Protein 1AUU (pdb70)

Nearest PDB structures (foldseek):
  1auu-assembly1_B  TM=9.495E-01  e=3.661E-09  Bacillus subtilis
  6twr-assembly1_B  TM=9.097E-01  e=1.089E-03  Bacillus subtilis
  1l1c-assembly1_B  TM=8.759E-01  e=2.033E-03  Bacillus subtilis
  2ks0-assembly1_B  TM=5.557E-01  e=1.827E+00  Desulfitobacterium hafniense Y51
  1auu-assembly1_B  TM=9.712E-01  e=1.006E-08  Bacillus subtilis

Structure (mmCIF, N/CA/C/O backbone):
data_1AUU
#
_entry.id   1AUU
#
_cell.length_a   1.000
_cell.length_b   1.000
_cell.length_c   1.000
_cell.angle_alpha   90.00
_cell.angle_beta   90.00
_cell.angle_gamma   90.00
#
_symmetry.space_group_name_H-M   'P 1'
#
loop_
_atom_site.group_PDB
_atom_site.id
_atom_site.type_symbol
_atom_site.label_atom_id
_atom_site.label_alt_id
_atom_site.label_comp_id
_atom_site.label_asym_id
_atom_site.label_entity_id
_atom_site.label_seq_id
_atom_site.pdbx_PDB_ins_code
_atom_site.Cartn_x
_atom_site.Cartn_y
_atom_site.Cartn_z
_atom_site.occupancy
_atom_site.B_iso_or_equiv
_atom_site.auth_seq_id
_atom_site.auth_comp_id
_atom_site.auth_asym_id
_atom_site.auth_atom_id
_atom_site.pdbx_PDB_model_num
ATOM 1 N N . MET A 1 1 ? -10.952 16.108 8.276 1.00 0.00 1 MET A N 1
ATOM 2 C CA . MET A 1 1 ? -10.433 14.760 7.903 1.00 0.00 1 MET A CA 1
ATOM 3 C C . MET A 1 1 ? -10.742 14.480 6.428 1.00 0.00 1 MET A C 1
ATOM 4 O O . MET A 1 1 ? -11.879 14.247 6.059 1.00 0.00 1 MET A O 1
ATOM 20 N N . LYS A 1 2 ? -9.737 14.497 5.588 1.00 0.00 2 LYS A N 1
ATOM 21 C CA . LYS A 1 2 ? -9.951 14.230 4.138 1.00 0.00 2 LYS A CA 1
ATOM 22 C C . LYS A 1 2 ? -9.679 12.757 3.840 1.00 0.00 2 LYS A C 1
ATOM 23 O O . LYS A 1 2 ? -9.202 12.014 4.678 1.00 0.00 2 LYS A O 1
ATOM 42 N N . ILE A 1 3 ? -9.981 12.342 2.642 1.00 0.00 3 ILE A N 1
ATOM 43 C CA . ILE A 1 3 ? -9.757 10.922 2.245 1.00 0.00 3 ILE A CA 1
ATOM 44 C C . ILE A 1 3 ? -8.582 10.851 1.265 1.00 0.00 3 ILE A C 1
ATOM 45 O O . ILE A 1 3 ? -8.694 11.229 0.115 1.00 0.00 3 ILE A O 1
ATOM 61 N N . LYS A 1 4 ? -7.455 10.367 1.725 1.00 0.00 4 LYS A N 1
ATOM 62 C CA . LYS A 1 4 ? -6.254 10.261 0.846 1.00 0.00 4 LYS A CA 1
ATOM 63 C C . LYS A 1 4 ? -6.332 8.978 0.013 1.00 0.00 4 LYS A C 1
ATOM 64 O O . LYS A 1 4 ? -5.862 8.932 -1.110 1.00 0.00 4 LYS A O 1
ATOM 83 N N . ARG A 1 5 ? -6.914 7.936 0.560 1.00 0.00 5 ARG A N 1
ATOM 84 C CA . ARG A 1 5 ? -7.018 6.648 -0.185 1.00 0.00 5 ARG A CA 1
ATOM 85 C C . ARG A 1 5 ? -8.344 5.952 0.136 1.00 0.00 5 ARG A C 1
ATOM 86 O O . ARG A 1 5 ? -9.105 6.385 0.984 1.00 0.00 5 ARG A O 1
ATOM 107 N N . ILE A 1 6 ? -8.610 4.864 -0.541 1.00 0.00 6 ILE A N 1
ATOM 108 C CA . ILE A 1 6 ? -9.869 4.098 -0.307 1.00 0.00 6 ILE A CA 1
ATOM 109 C C . ILE A 1 6 ? -9.532 2.616 -0.128 1.00 0.00 6 ILE A C 1
ATOM 110 O O . ILE A 1 6 ? -8.964 1.987 -1.005 1.00 0.00 6 ILE A O 1
ATOM 126 N N . LEU A 1 7 ? -9.891 2.058 0.998 1.00 0.00 7 LEU A N 1
ATOM 127 C CA . LEU A 1 7 ? -9.617 0.618 1.255 1.00 0.00 7 LEU A CA 1
ATOM 128 C C . LEU A 1 7 ? -10.788 -0.203 0.711 1.00 0.00 7 LEU A C 1
ATOM 129 O O . LEU A 1 7 ? -10.603 -1.170 -0.008 1.00 0.00 7 LEU A O 1
ATOM 145 N N . ASN A 1 8 ? -11.992 0.208 1.026 1.00 0.00 8 ASN A N 1
ATOM 146 C CA . ASN A 1 8 ? -13.209 -0.495 0.515 1.00 0.00 8 ASN A CA 1
ATOM 147 C C . ASN A 1 8 ? -14.425 0.443 0.666 1.00 0.00 8 ASN A C 1
ATOM 148 O O . ASN A 1 8 ? -14.275 1.653 0.643 1.00 0.00 8 ASN A O 1
ATOM 159 N N . HIS A 1 9 ? -15.619 -0.088 0.809 1.00 0.00 9 HIS A N 1
ATOM 160 C CA . HIS A 1 9 ? -16.825 0.795 0.946 1.00 0.00 9 HIS A CA 1
ATOM 161 C C . HIS A 1 9 ? -16.972 1.307 2.394 1.00 0.00 9 HIS A C 1
ATOM 162 O O . HIS A 1 9 ? -17.918 2.005 2.714 1.00 0.00 9 HIS A O 1
ATOM 176 N N . ASN A 1 10 ? -16.057 0.954 3.269 1.00 0.00 10 ASN A N 1
ATOM 177 C CA . ASN A 1 10 ? -16.140 1.391 4.690 1.00 0.00 10 ASN A CA 1
ATOM 178 C C . ASN A 1 10 ? -14.781 1.901 5.170 1.00 0.00 10 ASN A C 1
ATOM 179 O O . ASN A 1 10 ? -14.699 2.887 5.879 1.00 0.00 10 ASN A O 1
ATOM 190 N N . ALA A 1 11 ? -13.717 1.228 4.807 1.00 0.00 11 ALA A N 1
ATOM 191 C CA . ALA A 1 11 ? -12.370 1.657 5.258 1.00 0.00 11 ALA A CA 1
ATOM 192 C C . ALA A 1 11 ? -11.732 2.576 4.218 1.00 0.00 11 ALA A C 1
ATOM 193 O O . ALA A 1 11 ? -11.843 2.360 3.025 1.00 0.00 11 ALA A O 1
ATOM 200 N N . ILE A 1 12 ? -11.065 3.602 4.679 1.00 0.00 12 ILE A N 1
ATOM 201 C CA . ILE A 1 12 ? -10.396 4.561 3.755 1.00 0.00 12 ILE A CA 1
ATOM 202 C C . ILE A 1 12 ? -9.150 5.130 4.441 1.00 0.00 12 ILE A C 1
ATOM 203 O O . ILE A 1 12 ? -9.123 5.306 5.647 1.00 0.00 12 ILE A O 1
ATOM 219 N N . VAL A 1 13 ? -8.123 5.426 3.685 1.00 0.00 13 VAL A N 1
ATOM 220 C CA . VAL A 1 13 ? -6.886 5.993 4.294 1.00 0.00 13 VAL A CA 1
ATOM 221 C C . VAL A 1 13 ? -7.007 7.516 4.325 1.00 0.00 13 VAL A C 1
ATOM 222 O O . VAL A 1 13 ? -6.932 8.176 3.306 1.00 0.00 13 VAL A O 1
ATOM 235 N N . VAL A 1 14 ? -7.197 8.073 5.491 1.00 0.00 14 VAL A N 1
ATOM 236 C CA . VAL A 1 14 ? -7.330 9.555 5.613 1.00 0.00 14 VAL A CA 1
ATOM 237 C C . VAL A 1 14 ? -6.011 10.153 6.118 1.00 0.00 14 VAL A C 1
ATOM 238 O O . VAL A 1 14 ? -5.028 9.456 6.296 1.00 0.00 14 VAL A O 1
ATOM 251 N N . LYS A 1 15 ? -5.986 11.442 6.342 1.00 0.00 15 LYS A N 1
ATOM 252 C CA . LYS A 1 15 ? -4.739 12.108 6.833 1.00 0.00 15 LYS A CA 1
ATOM 253 C C . LYS A 1 15 ? -5.110 13.235 7.800 1.00 0.00 15 LYS A C 1
ATOM 254 O O . LYS A 1 15 ? -5.894 14.112 7.481 1.00 0.00 15 LYS A O 1
ATOM 273 N N . ASP A 1 16 ? -4.547 13.207 8.984 1.00 0.00 16 ASP A N 1
ATOM 274 C CA . ASP A 1 16 ? -4.844 14.258 9.997 1.00 0.00 16 ASP A CA 1
ATOM 275 C C . ASP A 1 16 ? -3.593 15.113 10.243 1.00 0.00 16 ASP A C 1
ATOM 276 O O . ASP A 1 16 ? -2.566 14.932 9.611 1.00 0.00 16 ASP A O 1
ATOM 285 N N . GLN A 1 17 ? -3.680 16.046 11.163 1.00 0.00 17 GLN A N 1
ATOM 286 C CA . GLN A 1 17 ? -2.518 16.929 11.479 1.00 0.00 17 GLN A CA 1
ATOM 287 C C . GLN A 1 17 ? -1.335 16.088 11.947 1.00 0.00 17 GLN A C 1
ATOM 288 O O . GLN A 1 17 ? -0.205 16.322 11.557 1.00 0.00 17 GLN A O 1
ATOM 302 N N . ASN A 1 18 ? -1.591 15.122 12.787 1.00 0.00 18 ASN A N 1
ATOM 303 C CA . ASN A 1 18 ? -0.492 14.260 13.308 1.00 0.00 18 ASN A CA 1
ATOM 304 C C . ASN A 1 18 ? 0.174 13.496 12.156 1.00 0.00 18 ASN A C 1
ATOM 305 O O . ASN A 1 18 ? 1.381 13.544 11.999 1.00 0.00 18 ASN A O 1
ATOM 316 N N . GLU A 1 19 ? -0.599 12.792 11.354 1.00 0.00 19 GLU A N 1
ATOM 317 C CA . GLU A 1 19 ? -0.013 12.019 10.214 1.00 0.00 19 GLU A CA 1
ATOM 318 C C . GLU A 1 19 ? -1.136 11.282 9.465 1.00 0.00 19 GLU A C 1
ATOM 319 O O . GLU A 1 19 ? -2.291 11.663 9.530 1.00 0.00 19 GLU A O 1
ATOM 331 N N . GLU A 1 20 ? -0.801 10.227 8.760 1.00 0.00 20 GLU A N 1
ATOM 332 C CA . GLU A 1 20 ? -1.834 9.454 8.007 1.00 0.00 20 GLU A CA 1
ATOM 333 C C . GLU A 1 20 ? -2.758 8.728 8.992 1.00 0.00 20 GLU A C 1
ATOM 334 O O . GLU A 1 20 ? -2.335 8.271 10.040 1.00 0.00 20 GLU A O 1
ATOM 346 N N . L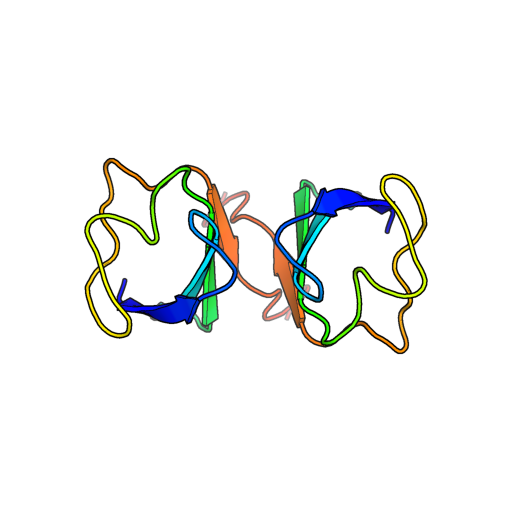YS A 1 21 ? -4.019 8.626 8.652 1.00 0.00 21 LYS A N 1
ATOM 347 C CA . LYS A 1 21 ? -5.005 7.942 9.537 1.00 0.00 21 LYS A CA 1
ATOM 348 C C . LYS A 1 21 ? -5.821 6.932 8.717 1.00 0.00 21 LYS A C 1
ATOM 349 O O . LYS A 1 21 ? -5.687 6.838 7.509 1.00 0.00 21 LYS A O 1
ATOM 368 N N . ILE A 1 22 ? -6.669 6.184 9.375 1.00 0.00 22 ILE A N 1
ATOM 369 C CA . ILE A 1 22 ? -7.519 5.179 8.673 1.00 0.00 22 ILE A CA 1
ATOM 370 C C . ILE A 1 22 ? -8.953 5.307 9.194 1.00 0.00 22 ILE A C 1
ATOM 371 O O . ILE A 1 22 ? -9.198 5.220 10.385 1.00 0.00 22 ILE A O 1
ATOM 387 N N . LEU A 1 23 ? -9.899 5.527 8.315 1.00 0.00 23 LEU A N 1
ATOM 388 C CA . LEU A 1 23 ? -11.313 5.674 8.760 1.00 0.00 23 LEU A CA 1
ATOM 389 C C . LEU A 1 23 ? -12.112 4.416 8.406 1.00 0.00 23 LEU A C 1
ATOM 390 O O . LEU A 1 23 ? -12.423 4.169 7.254 1.00 0.00 23 LEU A O 1
ATOM 406 N N . LEU A 1 24 ? -12.463 3.635 9.399 1.00 0.00 24 LEU A N 1
ATOM 407 C CA . LEU A 1 24 ? -13.265 2.402 9.151 1.00 0.00 24 LEU A CA 1
ATOM 408 C C . LEU A 1 24 ? -14.718 2.686 9.539 1.00 0.00 24 LEU A C 1
ATOM 409 O O . LEU A 1 24 ? -15.049 2.757 10.708 1.00 0.00 24 LEU A O 1
ATOM 425 N N . GLY A 1 25 ? -15.583 2.861 8.569 1.00 0.00 25 GLY A N 1
ATOM 426 C CA . GLY A 1 25 ? -17.016 3.151 8.874 1.00 0.00 25 GLY A CA 1
ATOM 427 C C . GLY A 1 25 ? -17.900 2.471 7.831 1.00 0.00 25 GLY A C 1
ATOM 428 O O . GLY A 1 25 ? -17.777 2.725 6.653 1.00 0.00 25 GLY A O 1
ATOM 432 N N . ALA A 1 26 ? -18.778 1.600 8.263 1.00 0.00 26 ALA A N 1
ATOM 433 C CA . ALA A 1 26 ? -19.676 0.877 7.312 1.00 0.00 26 ALA A CA 1
ATOM 434 C C . ALA A 1 26 ? -20.426 1.873 6.422 1.00 0.00 26 ALA A C 1
ATOM 435 O O . ALA A 1 26 ? -21.352 2.542 6.847 1.00 0.00 26 ALA A O 1
ATOM 442 N N . GLY A 1 27 ? -20.013 1.963 5.185 1.00 0.00 27 GLY A N 1
ATOM 443 C CA . GLY A 1 27 ? -20.660 2.896 4.216 1.00 0.00 27 GLY A CA 1
ATOM 444 C C . GLY A 1 27 ? -19.892 4.223 4.153 1.00 0.00 27 GLY A C 1
ATOM 445 O O . GLY A 1 27 ? -20.346 5.173 3.543 1.00 0.00 27 GLY A O 1
ATOM 449 N N . ILE A 1 28 ? -18.737 4.292 4.774 1.00 0.00 28 ILE A N 1
ATOM 450 C CA . ILE A 1 28 ? -17.924 5.542 4.761 1.00 0.00 28 ILE A CA 1
ATOM 451 C C . ILE A 1 28 ? -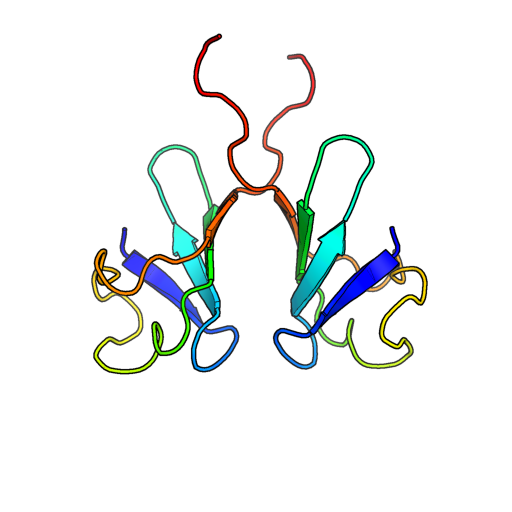17.618 5.937 3.308 1.00 0.00 28 ILE A C 1
ATOM 452 O O . ILE A 1 28 ? -17.792 7.080 2.925 1.00 0.00 28 ILE A O 1
ATOM 468 N N . ALA A 1 29 ? -17.181 4.995 2.498 1.00 0.00 29 ALA A N 1
ATOM 469 C CA . ALA A 1 29 ? -16.884 5.308 1.066 1.00 0.00 29 ALA A CA 1
ATOM 470 C C . ALA A 1 29 ? -18.160 5.829 0.401 1.00 0.00 29 ALA A C 1
ATOM 471 O O . ALA A 1 29 ? -18.120 6.747 -0.399 1.00 0.00 29 ALA A O 1
ATOM 478 N N . PHE A 1 30 ? -19.296 5.265 0.753 1.00 0.00 30 PHE A N 1
ATOM 479 C CA . PHE A 1 30 ? -20.583 5.735 0.177 1.00 0.00 30 PHE A CA 1
ATOM 480 C C . PHE A 1 30 ? -20.901 7.112 0.765 1.00 0.00 30 PHE A C 1
ATOM 481 O O . PHE A 1 30 ? -20.622 7.379 1.922 1.00 0.00 30 PHE A O 1
ATOM 498 N N . ASN A 1 31 ? -21.473 7.985 -0.025 1.00 0.00 31 ASN A N 1
ATOM 499 C CA . ASN A 1 31 ? -21.816 9.359 0.462 1.00 0.00 31 ASN A CA 1
ATOM 500 C C . ASN A 1 31 ? -20.538 10.193 0.650 1.00 0.00 31 ASN A C 1
ATOM 501 O O . ASN A 1 31 ? -20.504 11.118 1.437 1.00 0.00 31 ASN A O 1
ATOM 512 N N . LYS A 1 32 ? -19.495 9.879 -0.082 1.00 0.00 32 LYS A N 1
ATOM 513 C CA . LYS A 1 32 ? -18.216 10.653 0.034 1.00 0.00 32 LYS A CA 1
ATOM 514 C C . LYS A 1 32 ? -17.260 10.261 -1.106 1.00 0.00 32 LYS A C 1
ATOM 515 O O . LYS A 1 32 ? -17.544 9.368 -1.886 1.00 0.00 32 LYS A O 1
ATOM 534 N N . LYS A 1 33 ? -16.130 10.928 -1.209 1.00 0.00 33 LYS A N 1
ATOM 535 C CA . LYS A 1 33 ? -15.156 10.604 -2.298 1.00 0.00 33 LYS A CA 1
ATOM 536 C C . LYS A 1 33 ? -13.726 10.965 -1.864 1.00 0.00 33 LYS A C 1
ATOM 537 O O . LYS A 1 33 ? -13.509 11.537 -0.810 1.00 0.00 33 LYS A O 1
ATOM 556 N N . LYS A 1 34 ? -12.753 10.633 -2.682 1.00 0.00 34 LYS A N 1
ATOM 557 C CA . LYS A 1 34 ? -11.328 10.943 -2.353 1.00 0.00 34 LYS A CA 1
ATOM 558 C C . LYS A 1 34 ? -11.137 12.454 -2.231 1.00 0.00 34 LYS A C 1
ATOM 559 O O . LYS A 1 34 ? -11.579 13.218 -3.072 1.00 0.00 34 LYS A O 1
ATOM 578 N N . ASN A 1 35 ? -10.483 12.871 -1.172 1.00 0.00 35 ASN A N 1
ATOM 579 C CA . ASN A 1 35 ? -10.222 14.321 -0.916 1.00 0.00 35 ASN A CA 1
ATOM 580 C C . ASN A 1 35 ? -11.435 14.980 -0.237 1.00 0.00 35 ASN A C 1
ATOM 581 O O . ASN A 1 35 ? -11.347 16.097 0.239 1.00 0.00 35 ASN A O 1
ATOM 592 N N . ASP A 1 36 ? -12.560 14.298 -0.170 1.00 0.00 36 ASP A N 1
ATOM 593 C CA . ASP A 1 36 ? -13.755 14.886 0.494 1.00 0.00 36 ASP A CA 1
ATOM 594 C C . ASP A 1 36 ? -13.658 14.635 2.001 1.00 0.00 36 ASP A C 1
ATOM 595 O O . ASP A 1 36 ? -13.066 13.664 2.441 1.00 0.00 36 ASP A O 1
ATOM 604 N N . ILE A 1 37 ? -14.237 15.502 2.789 1.00 0.00 37 ILE A N 1
ATOM 605 C CA . ILE A 1 37 ? -14.188 15.324 4.270 1.00 0.00 37 ILE A CA 1
ATOM 606 C C . ILE A 1 37 ? -14.923 14.033 4.642 1.00 0.00 37 ILE A C 1
ATOM 607 O O . ILE A 1 37 ? -15.881 13.646 4.001 1.00 0.00 37 ILE A O 1
ATOM 623 N N . VAL A 1 38 ? -14.473 13.366 5.671 1.00 0.00 38 VAL A N 1
ATOM 624 C CA . VAL A 1 38 ? -15.128 12.096 6.094 1.00 0.00 38 VAL A CA 1
ATOM 625 C C . VAL A 1 38 ? -16.399 12.404 6.890 1.00 0.00 38 VAL A C 1
ATOM 626 O O . VAL A 1 38 ? -16.417 13.270 7.749 1.00 0.00 38 VAL A O 1
ATOM 639 N N . ASP A 1 39 ? -17.454 11.682 6.617 1.00 0.00 39 ASP A N 1
ATOM 640 C CA . ASP A 1 39 ? -18.728 11.893 7.357 1.00 0.00 39 ASP A CA 1
ATOM 641 C C . ASP A 1 39 ? -18.547 11.335 8.773 1.00 0.00 39 ASP A C 1
ATOM 642 O O . ASP A 1 39 ? -18.188 10.183 8.933 1.00 0.00 39 ASP A O 1
ATOM 651 N N . PRO A 1 40 ? -18.784 12.169 9.762 1.00 0.00 40 PRO A N 1
ATOM 652 C CA . PRO A 1 40 ? -18.626 11.782 11.178 1.00 0.00 40 PRO A CA 1
ATOM 653 C C . PRO A 1 40 ? -19.715 10.789 11.598 1.00 0.00 40 PRO A C 1
ATOM 654 O O . PRO A 1 40 ? -19.467 9.894 12.386 1.00 0.00 40 PRO A O 1
ATOM 665 N N . SER A 1 41 ? -20.906 10.918 11.058 1.00 0.00 41 SER A N 1
ATOM 666 C CA . SER A 1 41 ? -21.992 9.952 11.404 1.00 0.00 41 SER A CA 1
ATOM 667 C C . SER A 1 41 ? -21.572 8.555 10.923 1.00 0.00 41 SER A C 1
ATOM 668 O O . SER A 1 41 ? -21.966 7.549 11.485 1.00 0.00 41 SER A O 1
ATOM 676 N N . LYS A 1 42 ? -20.757 8.499 9.889 1.00 0.00 42 LYS A N 1
ATOM 677 C CA . LYS A 1 42 ? -20.275 7.192 9.353 1.00 0.00 42 LYS A CA 1
ATOM 678 C C . LYS A 1 42 ? -19.008 6.747 10.107 1.00 0.00 42 LYS A C 1
ATOM 679 O O . LYS A 1 42 ? -18.653 5.583 10.083 1.00 0.00 42 LYS A O 1
ATOM 698 N N . ILE A 1 43 ? -18.329 7.663 10.780 1.00 0.00 43 ILE A N 1
ATOM 699 C CA . ILE A 1 43 ? -17.090 7.294 11.543 1.00 0.00 43 ILE A CA 1
ATOM 700 C C . ILE A 1 43 ? -17.419 6.162 12.525 1.00 0.00 43 ILE A C 1
ATOM 701 O O . ILE A 1 43 ? -18.204 6.323 13.444 1.00 0.00 43 ILE A O 1
ATOM 717 N N . GLU A 1 44 ? -16.813 5.025 12.327 1.00 0.00 44 GLU A N 1
ATOM 718 C CA . GLU A 1 44 ? -17.050 3.865 13.230 1.00 0.00 44 GLU A CA 1
ATOM 719 C C . GLU A 1 44 ? -15.739 3.499 13.938 1.00 0.00 44 GLU A C 1
ATOM 720 O O . GLU A 1 44 ? -15.750 2.997 15.049 1.00 0.00 44 GLU A O 1
ATOM 732 N N . LYS A 1 45 ? -14.611 3.748 13.304 1.00 0.00 45 LYS A N 1
ATOM 733 C CA . LYS A 1 45 ? -13.298 3.417 13.940 1.00 0.00 45 LYS A CA 1
ATOM 734 C C . LYS A 1 45 ? -12.179 4.246 13.295 1.00 0.00 45 LYS A C 1
ATOM 735 O O . LYS A 1 45 ? -11.963 4.191 12.097 1.00 0.00 45 LYS A O 1
ATOM 754 N N . THR A 1 46 ? -11.464 5.009 14.090 1.00 0.00 46 THR A N 1
ATOM 755 C CA . THR A 1 46 ? -10.350 5.844 13.547 1.00 0.00 46 THR A CA 1
ATOM 756 C C . THR A 1 46 ? -9.009 5.206 13.935 1.00 0.00 46 THR A C 1
ATOM 757 O O . THR A 1 46 ? -8.740 4.963 15.098 1.00 0.00 46 THR A O 1
ATOM 768 N N . PHE A 1 47 ? -8.175 4.927 12.961 1.00 0.00 47 PHE A N 1
ATOM 769 C CA . PHE A 1 47 ? -6.853 4.295 13.244 1.00 0.00 47 PHE A CA 1
ATOM 770 C C . PHE A 1 47 ? -5.715 5.213 12.791 1.00 0.00 47 PHE A C 1
ATOM 771 O O . PHE A 1 47 ? -5.814 5.900 11.795 1.00 0.00 47 PHE A O 1
ATOM 788 N N . ILE A 1 48 ? -4.635 5.219 13.526 1.00 0.00 48 ILE A N 1
ATOM 789 C CA . ILE A 1 48 ? -3.465 6.075 13.168 1.00 0.00 48 ILE A CA 1
ATOM 790 C C . ILE A 1 48 ? -2.187 5.229 13.217 1.00 0.00 48 ILE A C 1
ATOM 791 O O . ILE A 1 48 ? -1.989 4.443 14.127 1.00 0.00 48 ILE A O 1
ATOM 807 N N . ARG A 1 49 ? -1.320 5.389 12.245 1.00 0.00 49 ARG A N 1
ATOM 808 C CA . ARG A 1 49 ? -0.051 4.604 12.221 1.00 0.00 49 ARG A CA 1
ATOM 809 C C . ARG A 1 49 ? 0.816 4.986 13.427 1.00 0.00 49 ARG A C 1
ATOM 810 O O . ARG A 1 49 ? 0.893 6.142 13.808 1.00 0.00 49 ARG A O 1
ATOM 831 N N . LYS A 1 50 ? 1.463 4.017 14.024 1.00 0.00 50 LYS A N 1
ATOM 832 C CA . LYS A 1 50 ? 2.334 4.295 15.209 1.00 0.00 50 LYS A CA 1
ATOM 833 C C . LYS A 1 50 ? 3.457 5.259 14.806 1.00 0.00 50 LYS A C 1
ATOM 834 O O . LYS A 1 50 ? 4.353 4.910 14.056 1.00 0.00 50 LYS A O 1
ATOM 853 N N . ASP A 1 51 ? 3.405 6.473 15.301 1.00 0.00 51 ASP A N 1
ATOM 854 C CA . ASP A 1 51 ? 4.454 7.481 14.962 1.00 0.00 51 ASP A CA 1
ATOM 855 C C . ASP A 1 51 ? 5.729 7.180 15.756 1.00 0.00 51 ASP A C 1
ATOM 856 O O . ASP A 1 51 ? 6.783 6.959 15.190 1.00 0.00 51 ASP A O 1
ATOM 865 N N . THR A 1 52 ? 5.631 7.172 17.063 1.00 0.00 52 THR A N 1
ATOM 866 C CA . THR A 1 52 ? 6.825 6.887 17.920 1.00 0.00 52 THR A CA 1
ATOM 867 C C . THR A 1 52 ? 6.400 6.050 19.137 1.00 0.00 52 THR A C 1
ATOM 868 O O . THR A 1 52 ? 5.288 6.179 19.618 1.00 0.00 52 THR A O 1
ATOM 879 N N . PRO A 1 53 ? 7.306 5.216 19.599 1.00 0.00 53 PRO A N 1
ATOM 880 C CA . PRO A 1 53 ? 7.064 4.336 20.761 1.00 0.00 53 PRO A CA 1
ATOM 881 C C . PRO A 1 53 ? 7.138 5.132 22.074 1.00 0.00 53 PRO A C 1
ATOM 882 O O . PRO A 1 53 ? 6.139 5.329 22.740 1.00 0.00 53 PRO A O 1
ATOM 893 N N . ASP A 1 54 ? 8.313 5.581 22.445 1.00 0.00 54 ASP A N 1
ATOM 894 C CA . ASP A 1 54 ? 8.466 6.359 23.714 1.00 0.00 54 ASP A CA 1
ATOM 895 C C . ASP A 1 54 ? 9.023 7.756 23.415 1.00 0.00 54 ASP A C 1
ATOM 896 O O . ASP A 1 54 ? 8.624 8.731 24.026 1.00 0.00 54 ASP A O 1
ATOM 905 N N . TYR A 1 55 ? 9.947 7.855 22.488 1.00 0.00 55 TYR A N 1
ATOM 906 C CA . TYR A 1 55 ? 10.551 9.180 22.140 1.00 0.00 55 TYR A CA 1
ATOM 907 C C . TYR A 1 55 ? 9.460 10.145 21.646 1.00 0.00 55 TYR A C 1
ATOM 908 O O . TYR A 1 55 ? 9.360 11.226 22.204 1.00 0.00 55 TYR A O 1
ATOM 927 N N . MET B 1 1 ? 0.881 -11.230 15.326 1.00 0.00 1 MET B N 1
ATOM 928 C CA . MET B 1 1 ? -0.190 -10.365 14.751 1.00 0.00 1 MET B CA 1
ATOM 929 C C . MET B 1 1 ? -1.190 -11.231 13.977 1.00 0.00 1 MET B C 1
ATOM 930 O O . MET B 1 1 ? -0.892 -11.731 12.908 1.00 0.00 1 MET B O 1
ATOM 946 N N . LYS B 1 2 ? -2.375 -11.405 14.510 1.00 0.00 2 LYS B N 1
ATOM 947 C CA . LYS B 1 2 ? -3.407 -12.229 13.820 1.00 0.00 2 LYS B CA 1
ATOM 948 C C . LYS B 1 2 ? -4.328 -11.324 13.003 1.00 0.00 2 LYS B C 1
ATOM 949 O O . LYS B 1 2 ? -4.267 -10.110 13.086 1.00 0.00 2 LYS B O 1
ATOM 968 N N . ILE B 1 3 ? -5.180 -11.920 12.219 1.00 0.00 3 ILE B N 1
ATOM 969 C CA . ILE B 1 3 ? -6.126 -11.131 11.377 1.00 0.00 3 ILE B CA 1
ATOM 970 C C . ILE B 1 3 ? -7.543 -11.272 11.940 1.00 0.00 3 ILE B C 1
ATOM 971 O O . ILE B 1 3 ? -8.175 -12.302 11.812 1.00 0.00 3 ILE B O 1
ATOM 987 N N . LYS B 1 4 ? -8.036 -10.234 12.569 1.00 0.00 4 LYS B N 1
ATOM 988 C CA . LYS B 1 4 ? -9.408 -10.276 13.155 1.00 0.00 4 LYS B CA 1
ATOM 989 C C . LYS B 1 4 ? -10.446 -9.971 12.070 1.00 0.00 4 LYS B C 1
ATOM 990 O O . LYS B 1 4 ? -11.551 -10.482 12.101 1.00 0.00 4 LYS B O 1
ATOM 1009 N N . ARG B 1 5 ? -10.098 -9.135 11.119 1.00 0.00 5 ARG B N 1
ATOM 1010 C CA . ARG B 1 5 ? -11.059 -8.778 10.035 1.00 0.00 5 ARG B CA 1
ATOM 1011 C C . ARG B 1 5 ? -10.320 -8.595 8.706 1.00 0.00 5 ARG B C 1
ATOM 1012 O O . ARG B 1 5 ? -9.104 -8.631 8.641 1.00 0.00 5 ARG B O 1
ATOM 1033 N N . ILE B 1 6 ? -11.065 -8.390 7.649 1.00 0.00 6 ILE B N 1
ATOM 1034 C CA . ILE B 1 6 ? -10.452 -8.190 6.302 1.00 0.00 6 ILE B CA 1
ATOM 1035 C C . ILE B 1 6 ? -11.067 -6.952 5.647 1.00 0.00 6 ILE B C 1
ATOM 1036 O O . ILE B 1 6 ? -12.266 -6.877 5.437 1.00 0.00 6 ILE B O 1
ATOM 1052 N N . LEU B 1 7 ? -10.249 -5.988 5.315 1.00 0.00 7 LEU B N 1
ATOM 1053 C CA . LEU B 1 7 ? -10.756 -4.751 4.661 1.00 0.00 7 LEU B CA 1
ATOM 1054 C C . LEU B 1 7 ? -10.781 -4.979 3.147 1.00 0.00 7 LEU B C 1
ATOM 1055 O O . LEU B 1 7 ? -11.769 -4.721 2.485 1.00 0.00 7 LEU B O 1
ATOM 1071 N N . ASN B 1 8 ? -9.703 -5.501 2.613 1.00 0.00 8 ASN B N 1
ATOM 1072 C CA . ASN B 1 8 ? -9.635 -5.805 1.151 1.00 0.00 8 ASN B CA 1
ATOM 1073 C C . ASN B 1 8 ? -8.476 -6.792 0.902 1.00 0.00 8 ASN B C 1
ATOM 1074 O O . ASN B 1 8 ? -8.126 -7.565 1.778 1.00 0.00 8 ASN B O 1
ATOM 1085 N N . HIS B 1 9 ? -7.884 -6.791 -0.273 1.00 0.00 9 HIS B N 1
ATOM 1086 C CA . HIS B 1 9 ? -6.761 -7.746 -0.553 1.00 0.00 9 HIS B CA 1
ATOM 1087 C C . HIS B 1 9 ? -5.432 -7.222 0.028 1.00 0.00 9 HIS B C 1
ATOM 1088 O O . HIS B 1 9 ? -4.394 -7.839 -0.140 1.00 0.00 9 HIS B O 1
ATOM 1102 N N . ASN B 1 10 ? -5.452 -6.088 0.691 1.00 0.00 10 ASN B N 1
ATOM 1103 C CA . ASN B 1 10 ? -4.207 -5.506 1.265 1.00 0.00 10 ASN B CA 1
ATOM 1104 C C . ASN B 1 10 ? -4.450 -5.041 2.701 1.00 0.00 10 ASN B C 1
ATOM 1105 O O . ASN B 1 10 ? -3.613 -5.228 3.565 1.00 0.00 10 ASN B O 1
ATOM 1116 N N . ALA B 1 11 ? -5.574 -4.423 2.958 1.00 0.00 11 ALA B N 1
ATOM 1117 C CA . ALA B 1 11 ? -5.858 -3.927 4.327 1.00 0.00 11 ALA B CA 1
ATOM 1118 C C . ALA B 1 11 ? -6.646 -4.972 5.115 1.00 0.00 11 ALA B C 1
ATOM 1119 O O . ALA B 1 11 ? -7.536 -5.622 4.596 1.00 0.00 11 ALA B O 1
ATOM 1126 N N . ILE B 1 12 ? -6.314 -5.127 6.369 1.00 0.00 12 ILE B N 1
ATOM 1127 C CA . ILE B 1 12 ? -7.018 -6.113 7.235 1.00 0.00 12 ILE B CA 1
ATOM 1128 C C . ILE B 1 12 ? -7.025 -5.598 8.678 1.00 0.00 12 ILE B C 1
ATOM 1129 O O . ILE B 1 12 ? -6.097 -4.940 9.113 1.00 0.00 12 ILE B O 1
ATOM 1145 N N . VAL B 1 13 ? -8.059 -5.898 9.425 1.00 0.00 13 VAL B N 1
ATOM 1146 C CA . VAL B 1 13 ? -8.118 -5.432 10.839 1.00 0.00 13 VAL B CA 1
ATOM 1147 C C . VAL B 1 13 ? -7.459 -6.485 11.732 1.00 0.00 13 VAL B C 1
ATOM 1148 O O . VAL B 1 13 ? -8.000 -7.551 11.951 1.00 0.00 13 VAL B O 1
ATOM 1161 N N . VAL B 1 14 ? -6.293 -6.189 12.239 1.00 0.00 14 VAL B N 1
ATOM 1162 C CA . VAL B 1 14 ? -5.577 -7.160 13.117 1.00 0.00 14 VAL B CA 1
ATOM 1163 C C . VAL B 1 14 ? -5.747 -6.752 14.586 1.00 0.00 14 VAL B C 1
ATOM 1164 O O . VAL B 1 14 ? -6.444 -5.803 14.902 1.00 0.00 14 VAL B O 1
ATOM 1177 N N . LYS B 1 15 ? -5.121 -7.471 15.483 1.00 0.00 15 LYS B N 1
ATOM 1178 C CA . LYS B 1 15 ? -5.235 -7.144 16.940 1.00 0.00 15 LYS B CA 1
ATOM 1179 C C . LYS B 1 15 ? -3.898 -7.424 17.630 1.00 0.00 15 LYS B C 1
ATOM 1180 O O . LYS B 1 15 ? -3.353 -8.512 17.540 1.00 0.00 15 LYS B O 1
ATOM 1199 N N . ASP B 1 16 ? -3.370 -6.442 18.319 1.00 0.00 16 ASP B N 1
ATOM 1200 C CA . ASP B 1 16 ? -2.070 -6.616 19.028 1.00 0.00 16 ASP B CA 1
ATOM 1201 C C . ASP B 1 16 ? -2.295 -6.573 20.546 1.00 0.00 16 ASP B C 1
ATOM 1202 O O . ASP B 1 16 ? -3.415 -6.471 21.019 1.00 0.00 16 ASP B O 1
ATOM 1211 N N . GLN B 1 17 ? -1.230 -6.647 21.307 1.00 0.00 17 GLN B N 1
ATOM 1212 C CA . GLN B 1 17 ? -1.340 -6.611 22.797 1.00 0.00 17 GLN B CA 1
ATOM 1213 C C . GLN B 1 17 ? -1.993 -5.306 23.240 1.00 0.00 17 GLN B C 1
ATOM 1214 O O . GLN B 1 17 ? -2.840 -5.292 24.115 1.00 0.00 17 GLN B O 1
ATOM 1228 N N . ASN B 1 18 ? -1.592 -4.212 22.649 1.00 0.00 18 ASN B N 1
ATOM 1229 C CA . ASN B 1 18 ? -2.167 -2.891 23.029 1.00 0.00 18 ASN B CA 1
ATOM 1230 C C . ASN B 1 18 ? -3.672 -2.862 22.738 1.00 0.00 18 ASN B C 1
ATOM 1231 O O . ASN B 1 18 ? -4.463 -2.548 23.609 1.00 0.00 18 ASN B O 1
ATOM 1242 N N . GLU B 1 19 ? -4.073 -3.186 21.525 1.00 0.00 19 GLU B N 1
ATOM 1243 C CA . GLU B 1 19 ? -5.527 -3.174 21.173 1.00 0.00 19 GLU B CA 1
ATOM 1244 C C . GLU B 1 19 ? -5.700 -3.570 19.697 1.00 0.00 19 GLU B C 1
ATOM 1245 O O . GLU B 1 19 ? -4.846 -4.216 19.115 1.00 0.00 19 GLU B O 1
ATOM 1257 N N . GLU B 1 20 ? -6.798 -3.184 19.091 1.00 0.00 20 GLU B N 1
ATOM 1258 C CA . GLU B 1 20 ? -7.038 -3.525 17.657 1.00 0.00 20 GLU B CA 1
ATOM 1259 C C . GLU B 1 20 ? -6.057 -2.750 16.768 1.00 0.00 20 GLU B C 1
ATOM 1260 O O . GLU B 1 20 ? -5.708 -1.616 17.048 1.00 0.00 20 GLU B O 1
ATOM 1272 N N . LYS B 1 21 ? -5.616 -3.367 15.700 1.00 0.00 21 LYS B N 1
ATOM 1273 C CA . LYS B 1 21 ? -4.657 -2.705 14.767 1.00 0.00 21 LYS B CA 1
ATOM 1274 C C . LYS B 1 21 ? -5.160 -2.850 13.324 1.00 0.00 21 LYS B C 1
ATOM 1275 O O . LYS B 1 21 ? -6.152 -3.508 13.058 1.00 0.00 21 LYS B O 1
ATOM 1294 N N . ILE B 1 22 ? -4.470 -2.242 12.394 1.00 0.00 22 ILE B N 1
ATOM 1295 C CA . ILE B 1 22 ? -4.866 -2.325 10.959 1.00 0.00 22 ILE B CA 1
ATOM 1296 C C . ILE B 1 22 ? -3.612 -2.613 10.127 1.00 0.00 22 ILE B C 1
ATOM 1297 O O . ILE B 1 22 ? -2.637 -1.884 10.190 1.00 0.00 22 ILE B O 1
ATOM 1313 N N . LEU B 1 23 ? -3.625 -3.672 9.356 1.00 0.00 23 LEU B N 1
ATOM 1314 C CA . LEU B 1 23 ? -2.432 -4.012 8.533 1.00 0.00 23 LEU B CA 1
ATOM 1315 C C . LEU B 1 23 ? -2.697 -3.685 7.060 1.00 0.00 23 LEU B C 1
ATOM 1316 O O . LEU B 1 23 ? -3.448 -4.370 6.386 1.00 0.00 23 LEU B O 1
ATOM 1332 N N . LEU B 1 24 ? -2.064 -2.654 6.554 1.00 0.00 24 LEU B N 1
ATOM 1333 C CA . LEU B 1 24 ? -2.240 -2.279 5.122 1.00 0.00 24 LEU B CA 1
ATOM 1334 C C . LEU B 1 24 ? -1.014 -2.763 4.343 1.00 0.00 24 LEU B C 1
ATOM 1335 O O . LEU B 1 24 ? 0.054 -2.188 4.442 1.00 0.00 24 LEU B O 1
ATOM 1351 N N . GLY B 1 25 ? -1.158 -3.819 3.580 1.00 0.00 25 GLY B N 1
ATOM 1352 C CA . GLY B 1 25 ? -0.003 -4.352 2.797 1.00 0.00 25 GLY B CA 1
ATOM 1353 C C . GLY B 1 25 ? -0.505 -4.886 1.459 1.00 0.00 25 GLY B C 1
ATOM 1354 O O . GLY B 1 25 ? -1.337 -5.765 1.414 1.00 0.00 25 GLY B O 1
ATOM 1358 N N . ALA B 1 26 ? -0.007 -4.348 0.373 1.00 0.00 26 ALA B N 1
ATOM 1359 C CA . ALA B 1 26 ? -0.452 -4.800 -0.983 1.00 0.00 26 ALA B CA 1
ATOM 1360 C C . ALA B 1 26 ? -0.298 -6.319 -1.116 1.00 0.00 26 ALA B C 1
ATOM 1361 O O . ALA B 1 26 ? 0.793 -6.843 -1.257 1.00 0.00 26 ALA B O 1
ATOM 1368 N N . GLY B 1 27 ? -1.402 -7.015 -1.068 1.00 0.00 27 GLY B N 1
ATOM 1369 C CA . GLY B 1 27 ? -1.389 -8.503 -1.189 1.00 0.00 27 GLY B CA 1
ATOM 1370 C C . GLY B 1 27 ? -1.384 -9.154 0.201 1.00 0.00 27 GLY B C 1
ATOM 1371 O O . GLY B 1 27 ? -1.214 -10.353 0.324 1.00 0.00 27 GLY B O 1
ATOM 1375 N N . ILE B 1 28 ? -1.572 -8.376 1.243 1.00 0.00 28 ILE B N 1
ATOM 1376 C CA . ILE B 1 28 ? -1.585 -8.927 2.629 1.00 0.00 28 ILE B CA 1
ATOM 1377 C C . ILE B 1 28 ? -2.673 -10.006 2.738 1.00 0.00 28 ILE B C 1
ATOM 1378 O O . ILE B 1 28 ? -2.427 -11.086 3.245 1.00 0.00 28 ILE B O 1
ATOM 1394 N N . ALA B 1 29 ? -3.865 -9.724 2.254 1.00 0.00 29 ALA B N 1
ATOM 1395 C CA . ALA B 1 29 ? -4.962 -10.738 2.310 1.00 0.00 29 ALA B CA 1
ATOM 1396 C C . ALA B 1 29 ? -4.518 -11.987 1.545 1.00 0.00 29 ALA B C 1
ATOM 1397 O O . ALA B 1 29 ? -4.783 -13.103 1.959 1.00 0.00 29 ALA B O 1
ATOM 1404 N N . PHE B 1 30 ? -3.817 -11.804 0.447 1.00 0.00 30 PHE B N 1
ATOM 1405 C CA . PHE B 1 30 ? -3.321 -12.967 -0.335 1.00 0.00 30 PHE B CA 1
ATOM 1406 C C . PHE B 1 30 ? -2.198 -13.639 0.459 1.00 0.00 30 PHE B C 1
ATOM 1407 O O . PHE B 1 30 ? -1.416 -12.978 1.123 1.00 0.00 30 PHE B O 1
ATOM 1424 N N . ASN B 1 31 ? -2.120 -14.945 0.401 1.00 0.00 31 ASN B N 1
ATOM 1425 C CA . ASN B 1 31 ? -1.058 -15.689 1.149 1.00 0.00 31 ASN B CA 1
ATOM 1426 C C . ASN B 1 31 ? -1.347 -15.658 2.659 1.00 0.00 31 ASN B C 1
ATOM 1427 O O . ASN B 1 31 ? -0.450 -15.768 3.471 1.00 0.00 31 ASN B O 1
ATOM 1438 N N . LYS B 1 32 ? -2.598 -15.525 3.034 1.00 0.00 32 LYS B N 1
ATOM 1439 C CA . LYS B 1 32 ? -2.963 -15.498 4.488 1.00 0.00 32 LYS B CA 1
ATOM 1440 C C . LYS B 1 32 ? -4.489 -15.606 4.648 1.00 0.00 32 LYS B C 1
ATOM 1441 O O . LYS B 1 32 ? -5.225 -15.606 3.677 1.00 0.00 32 LYS B O 1
ATOM 1460 N N . LYS B 1 33 ? -4.968 -15.702 5.871 1.00 0.00 33 LYS B N 1
ATOM 1461 C CA . LYS B 1 33 ? -6.442 -15.817 6.101 1.00 0.00 33 LYS B CA 1
ATOM 1462 C C . LYS B 1 33 ? -6.815 -15.254 7.482 1.00 0.00 33 LYS B C 1
ATOM 1463 O O . LYS B 1 33 ? -5.960 -14.886 8.268 1.00 0.00 33 LYS B O 1
ATOM 1482 N N . LYS B 1 34 ? -8.095 -15.189 7.773 1.00 0.00 34 LYS B N 1
ATOM 1483 C CA . LYS B 1 34 ? -8.561 -14.661 9.090 1.00 0.00 34 LYS B CA 1
ATOM 1484 C C . LYS B 1 34 ? -8.021 -15.532 10.225 1.00 0.00 34 LYS B C 1
ATOM 1485 O O . LYS B 1 34 ? -8.095 -16.748 10.179 1.00 0.00 34 LYS B O 1
ATOM 1504 N N . ASN B 1 35 ? -7.472 -14.894 11.232 1.00 0.00 35 ASN B N 1
ATOM 1505 C CA . ASN B 1 35 ? -6.897 -15.614 12.412 1.00 0.00 35 ASN B CA 1
ATOM 1506 C C . ASN B 1 35 ? -5.460 -16.075 12.117 1.00 0.00 35 ASN B C 1
ATOM 1507 O O . ASN B 1 35 ? -4.750 -16.493 13.014 1.00 0.00 35 ASN B O 1
ATOM 1518 N N . ASP B 1 36 ? -5.016 -15.991 10.881 1.00 0.00 36 ASP B N 1
ATOM 1519 C CA . ASP B 1 36 ? -3.626 -16.407 10.551 1.00 0.00 36 ASP B CA 1
ATOM 1520 C C . ASP B 1 36 ? -2.679 -15.241 10.841 1.00 0.00 36 ASP B C 1
ATOM 1521 O O . ASP B 1 36 ? -3.059 -14.085 10.763 1.00 0.00 36 ASP B O 1
ATOM 1530 N N . ILE B 1 37 ? -1.449 -15.537 11.171 1.00 0.00 37 ILE B N 1
ATOM 1531 C CA . ILE B 1 37 ? -0.463 -14.455 11.465 1.00 0.00 37 ILE B CA 1
ATOM 1532 C C . ILE B 1 37 ? -0.248 -13.619 10.201 1.00 0.00 37 ILE B C 1
ATOM 1533 O O . ILE B 1 37 ? -0.307 -14.123 9.095 1.00 0.00 37 ILE B O 1
ATOM 1549 N N . VAL B 1 38 ? -0.006 -12.346 10.361 1.00 0.00 38 VAL B N 1
ATOM 1550 C CA . VAL B 1 38 ? 0.209 -11.461 9.179 1.00 0.00 38 VAL B CA 1
ATOM 1551 C C . VAL B 1 38 ? 1.634 -11.634 8.650 1.00 0.00 38 VAL B C 1
ATOM 1552 O O . VAL B 1 38 ? 2.591 -11.678 9.405 1.00 0.00 38 VAL B O 1
ATOM 1565 N N . ASP B 1 39 ? 1.775 -11.712 7.352 1.00 0.00 39 ASP B N 1
ATOM 1566 C CA . ASP B 1 39 ? 3.126 -11.856 6.745 1.00 0.00 39 ASP B CA 1
ATOM 1567 C C . ASP B 1 39 ? 3.846 -10.509 6.877 1.00 0.00 39 ASP B C 1
ATOM 1568 O O . ASP B 1 39 ? 3.327 -9.496 6.443 1.00 0.00 39 ASP B O 1
ATOM 1577 N N . PRO B 1 40 ? 5.011 -10.530 7.484 1.00 0.00 40 PRO B N 1
ATOM 1578 C CA . PRO B 1 40 ? 5.808 -9.306 7.707 1.00 0.00 40 PRO B CA 1
ATOM 1579 C C . PRO B 1 40 ? 6.373 -8.773 6.387 1.00 0.00 40 PRO B C 1
ATOM 1580 O O . PRO B 1 40 ? 6.472 -7.575 6.194 1.00 0.00 40 PRO B O 1
ATOM 1591 N N . SER B 1 41 ? 6.713 -9.646 5.465 1.00 0.00 41 SER B N 1
ATOM 1592 C CA . SER B 1 41 ? 7.232 -9.176 4.144 1.00 0.00 41 SER B CA 1
ATOM 1593 C C . SER B 1 41 ? 6.121 -8.384 3.440 1.00 0.00 41 SER B C 1
ATOM 1594 O O . SER B 1 41 ? 6.383 -7.493 2.653 1.00 0.00 41 SER B O 1
ATOM 1602 N N . LYS B 1 42 ? 4.878 -8.704 3.738 1.00 0.00 42 LYS B N 1
ATOM 1603 C CA . LYS B 1 42 ? 3.725 -7.984 3.122 1.00 0.00 42 LYS B CA 1
ATOM 1604 C C . LYS B 1 42 ? 3.379 -6.733 3.951 1.00 0.00 42 LYS B C 1
ATOM 1605 O O . LYS B 1 42 ? 2.724 -5.831 3.461 1.00 0.00 42 LYS B O 1
ATOM 1624 N N . ILE B 1 43 ? 3.818 -6.669 5.197 1.00 0.00 43 ILE B N 1
ATOM 1625 C CA . ILE B 1 43 ? 3.523 -5.474 6.056 1.00 0.00 43 ILE B CA 1
ATOM 1626 C C . ILE B 1 43 ? 4.007 -4.206 5.341 1.00 0.00 43 ILE B C 1
ATOM 1627 O O . ILE B 1 43 ? 5.189 -4.020 5.104 1.00 0.00 43 ILE B O 1
ATOM 1643 N N . GLU B 1 44 ? 3.092 -3.341 5.007 1.00 0.00 44 GLU B N 1
ATOM 1644 C CA . GLU B 1 44 ? 3.455 -2.069 4.322 1.00 0.00 44 GLU B CA 1
ATOM 1645 C C . GLU B 1 44 ? 3.080 -0.884 5.221 1.00 0.00 44 GLU B C 1
ATOM 1646 O O . GLU B 1 44 ? 3.709 0.157 5.173 1.00 0.00 44 GLU B O 1
ATOM 1658 N N . LYS B 1 45 ? 2.060 -1.038 6.042 1.00 0.00 45 LYS B N 1
ATOM 1659 C CA . LYS B 1 45 ? 1.644 0.078 6.947 1.00 0.00 45 LYS B CA 1
ATOM 1660 C C . LYS B 1 45 ? 0.838 -0.478 8.129 1.00 0.00 45 LYS B C 1
ATOM 1661 O O . LYS B 1 45 ? -0.179 -1.124 7.949 1.00 0.00 45 LYS B O 1
ATOM 1680 N N . THR B 1 46 ? 1.288 -0.221 9.336 1.00 0.00 46 THR B N 1
ATOM 1681 C CA . THR B 1 46 ? 0.560 -0.718 10.543 1.00 0.00 46 THR B CA 1
ATOM 1682 C C . THR B 1 46 ? -0.167 0.457 11.211 1.00 0.00 46 THR B C 1
ATOM 1683 O O . THR B 1 46 ? 0.437 1.462 11.544 1.00 0.00 46 THR B O 1
ATOM 1694 N N . PHE B 1 47 ? -1.459 0.335 11.395 1.00 0.00 47 PHE B N 1
ATOM 1695 C CA . PHE B 1 47 ? -2.249 1.433 12.026 1.00 0.00 47 PHE B CA 1
ATOM 1696 C C . PHE B 1 47 ? -2.893 0.947 13.326 1.00 0.00 47 PHE B C 1
ATOM 1697 O O . PHE B 1 47 ? -3.306 -0.189 13.443 1.00 0.00 47 PHE B O 1
ATOM 1714 N N . ILE B 1 48 ? -2.978 1.813 14.301 1.00 0.00 48 ILE B N 1
ATOM 1715 C CA . ILE B 1 48 ? -3.595 1.442 15.609 1.00 0.00 48 ILE B CA 1
ATOM 1716 C C . ILE B 1 48 ? -4.609 2.518 16.013 1.00 0.00 48 ILE B C 1
ATOM 1717 O O . ILE B 1 48 ? -4.352 3.703 15.885 1.00 0.00 48 ILE B O 1
ATOM 1733 N N . ARG B 1 49 ? -5.756 2.112 16.503 1.00 0.00 49 ARG B N 1
ATOM 1734 C CA . ARG B 1 49 ? -6.797 3.097 16.920 1.00 0.00 49 ARG B CA 1
ATOM 1735 C C . ARG B 1 49 ? -6.278 3.930 18.098 1.00 0.00 49 ARG B C 1
ATOM 1736 O O . ARG B 1 49 ? -5.615 3.422 18.987 1.00 0.00 49 ARG B O 1
ATOM 1757 N N . LYS B 1 50 ? -6.574 5.206 18.101 1.00 0.00 50 LYS B N 1
ATOM 1758 C CA . LYS B 1 50 ? -6.110 6.096 19.209 1.00 0.00 50 LYS B CA 1
ATOM 1759 C C . LYS B 1 50 ? -6.692 5.605 20.541 1.00 0.00 50 LYS B C 1
ATOM 1760 O O . LYS B 1 50 ? -7.884 5.695 20.783 1.00 0.00 50 LYS B O 1
ATOM 1779 N N . ASP B 1 51 ? -5.852 5.083 21.402 1.00 0.00 51 ASP B N 1
ATOM 1780 C CA . ASP B 1 51 ? -6.328 4.575 22.723 1.00 0.00 51 ASP B CA 1
ATOM 1781 C C . ASP B 1 51 ? -6.595 5.758 23.659 1.00 0.00 51 ASP B C 1
ATOM 1782 O O . ASP B 1 51 ? -7.698 5.938 24.144 1.00 0.00 51 ASP B O 1
ATOM 1791 N N . THR B 1 52 ? -5.590 6.560 23.912 1.00 0.00 52 THR B N 1
ATOM 1792 C CA . THR B 1 52 ? -5.759 7.742 24.816 1.00 0.00 52 THR B CA 1
ATOM 1793 C C . THR B 1 52 ? -4.939 8.925 24.278 1.00 0.00 52 THR B C 1
ATOM 1794 O O . THR B 1 52 ? -3.900 8.731 23.672 1.00 0.00 52 THR B O 1
ATOM 1805 N N . PRO B 1 53 ? -5.434 10.119 24.521 1.00 0.00 53 PRO B N 1
ATOM 1806 C CA . PRO B 1 53 ? -4.775 11.364 24.076 1.00 0.00 53 PRO B CA 1
ATOM 1807 C C . PRO B 1 53 ? -3.567 11.691 24.966 1.00 0.00 53 PRO B C 1
ATOM 1808 O O . PRO B 1 53 ? -2.432 11.613 24.532 1.00 0.00 53 PRO B O 1
ATOM 1819 N N . ASP B 1 54 ? -3.806 12.061 26.202 1.00 0.00 54 ASP B N 1
ATOM 1820 C CA . ASP B 1 54 ? -2.681 12.403 27.129 1.00 0.00 54 ASP B CA 1
ATOM 1821 C C . ASP B 1 54 ? -2.701 11.476 28.351 1.00 0.00 54 ASP B C 1
ATOM 1822 O O . ASP B 1 54 ? -1.664 11.059 28.834 1.00 0.00 54 ASP B O 1
ATOM 1831 N N . TYR B 1 55 ? -3.872 11.161 28.853 1.00 0.00 55 TYR B N 1
ATOM 1832 C CA . TYR B 1 55 ? -3.981 10.269 30.051 1.00 0.00 55 TYR B CA 1
ATOM 1833 C C . TYR B 1 55 ? -3.356 8.897 29.748 1.00 0.00 55 TYR B C 1
ATOM 1834 O O . TYR B 1 55 ? -2.490 8.487 30.503 1.00 0.00 55 TYR B O 1
ATOM 1853 N N . MET A 1 1 ? -8.486 16.247 8.207 1.00 0.00 1 MET A N 2
ATOM 1854 C CA . MET A 1 1 ? -8.898 14.884 7.762 1.00 0.00 1 MET A CA 2
ATOM 1855 C C . MET A 1 1 ? -9.411 14.944 6.317 1.00 0.00 1 MET A C 2
ATOM 1856 O O . MET A 1 1 ? -10.275 15.735 5.988 1.00 0.00 1 MET A O 2
ATOM 1872 N N . LYS A 1 2 ? -8.877 14.109 5.459 1.00 0.00 2 LYS A N 2
ATOM 1873 C CA . LYS A 1 2 ? -9.306 14.088 4.034 1.00 0.00 2 LYS A CA 2
ATOM 1874 C C . LYS A 1 2 ? -9.254 12.651 3.504 1.00 0.00 2 LYS A C 2
ATOM 1875 O O . LYS A 1 2 ? -8.855 11.736 4.198 1.00 0.00 2 LYS A O 2
ATOM 1894 N N . ILE A 1 3 ? -9.652 12.456 2.275 1.00 0.00 3 ILE A N 2
ATOM 1895 C CA . ILE A 1 3 ? -9.628 11.085 1.677 1.00 0.00 3 ILE A CA 2
ATOM 1896 C C . ILE A 1 3 ? -8.327 10.900 0.891 1.00 0.00 3 ILE A C 2
ATOM 1897 O O . ILE A 1 3 ? -8.159 11.427 -0.197 1.00 0.00 3 ILE A O 2
ATOM 1913 N N . LYS A 1 4 ? -7.412 10.146 1.444 1.00 0.00 4 LYS A N 2
ATOM 1914 C CA . LYS A 1 4 ? -6.112 9.892 0.761 1.00 0.00 4 LYS A CA 2
ATOM 1915 C C . LYS A 1 4 ? -6.248 8.656 -0.131 1.00 0.00 4 LYS A C 2
ATOM 1916 O O . LYS A 1 4 ? -5.777 8.638 -1.254 1.00 0.00 4 LYS A O 2
ATOM 1935 N N . ARG A 1 5 ? -6.892 7.624 0.368 1.00 0.00 5 ARG A N 2
ATOM 1936 C CA . ARG A 1 5 ? -7.070 6.374 -0.432 1.00 0.00 5 ARG A CA 2
ATOM 1937 C C . ARG A 1 5 ? -8.412 5.717 -0.087 1.00 0.00 5 ARG A C 2
ATOM 1938 O O . ARG A 1 5 ? -9.101 6.128 0.829 1.00 0.00 5 ARG A O 2
ATOM 1959 N N . ILE A 1 6 ? -8.778 4.688 -0.813 1.00 0.00 6 ILE A N 2
ATOM 1960 C CA . ILE A 1 6 ? -10.063 3.978 -0.540 1.00 0.00 6 ILE A CA 2
ATOM 1961 C C . ILE A 1 6 ? -9.784 2.482 -0.370 1.00 0.00 6 ILE A C 2
ATOM 1962 O O . ILE A 1 6 ? -9.273 1.829 -1.264 1.00 0.00 6 ILE A O 2
ATOM 1978 N N . LEU A 1 7 ? -10.121 1.942 0.774 1.00 0.00 7 LEU A N 2
ATOM 1979 C CA . LEU A 1 7 ? -9.894 0.492 1.030 1.00 0.00 7 LEU A CA 2
ATOM 1980 C C . LEU A 1 7 ? -11.110 -0.290 0.530 1.00 0.00 7 LEU A C 2
ATOM 1981 O O . LEU A 1 7 ? -10.982 -1.265 -0.188 1.00 0.00 7 LEU A O 2
ATOM 1997 N N . ASN A 1 8 ? -12.290 0.164 0.882 1.00 0.00 8 ASN A N 2
ATOM 1998 C CA . ASN A 1 8 ? -13.546 -0.503 0.414 1.00 0.00 8 ASN A CA 2
ATOM 1999 C C . ASN A 1 8 ? -14.748 0.425 0.693 1.00 0.00 8 ASN A C 2
ATOM 2000 O O . ASN A 1 8 ? -14.593 1.630 0.797 1.00 0.00 8 ASN A O 2
ATOM 2011 N N . HIS A 1 9 ? -15.945 -0.114 0.793 1.00 0.00 9 HIS A N 2
ATOM 2012 C CA . HIS A 1 9 ? -17.150 0.749 1.039 1.00 0.00 9 HIS A CA 2
ATOM 2013 C C . HIS A 1 9 ? -17.210 1.227 2.504 1.00 0.00 9 HIS A C 2
ATOM 2014 O O . HIS A 1 9 ? -18.044 2.043 2.856 1.00 0.00 9 HIS A O 2
ATOM 2028 N N . ASN A 1 10 ? -16.358 0.714 3.357 1.00 0.00 10 ASN A N 2
ATOM 2029 C CA . ASN A 1 10 ? -16.374 1.112 4.794 1.00 0.00 10 ASN A CA 2
ATOM 2030 C C . ASN A 1 10 ? -14.989 1.584 5.244 1.00 0.00 10 ASN A C 2
ATOM 2031 O O . ASN A 1 10 ? -14.874 2.431 6.108 1.00 0.00 10 ASN A O 2
ATOM 2042 N N . ALA A 1 11 ? -13.941 1.034 4.686 1.00 0.00 11 ALA A N 2
ATOM 2043 C CA . ALA A 1 11 ? -12.577 1.437 5.106 1.00 0.00 11 ALA A CA 2
ATOM 2044 C C . ALA A 1 11 ? -11.965 2.390 4.081 1.00 0.00 11 ALA A C 2
ATOM 2045 O O . ALA A 1 11 ? -12.119 2.221 2.885 1.00 0.00 11 ALA A O 2
ATOM 2052 N N . ILE A 1 12 ? -11.263 3.385 4.556 1.00 0.00 12 ILE A N 2
ATOM 2053 C CA . ILE A 1 12 ? -10.610 4.369 3.643 1.00 0.00 12 ILE A CA 2
ATOM 2054 C C . ILE A 1 12 ? -9.390 4.973 4.348 1.00 0.00 12 ILE A C 2
ATOM 2055 O O . ILE A 1 12 ? -9.407 5.222 5.541 1.00 0.00 12 ILE A O 2
ATOM 2071 N N . VAL A 1 13 ? -8.336 5.220 3.610 1.00 0.00 13 VAL A N 2
ATOM 2072 C CA . VAL A 1 13 ? -7.113 5.820 4.216 1.00 0.00 13 VAL A CA 2
ATOM 2073 C C . VAL A 1 13 ? -7.256 7.339 4.189 1.00 0.00 13 VAL A C 2
ATOM 2074 O O . VAL A 1 13 ? -7.288 7.947 3.136 1.00 0.00 13 VAL A O 2
ATOM 2087 N N . VAL A 1 14 ? -7.353 7.952 5.338 1.00 0.00 14 VAL A N 2
ATOM 2088 C CA . VAL A 1 14 ? -7.506 9.433 5.388 1.00 0.00 14 VAL A CA 2
ATOM 2089 C C . VAL A 1 14 ? -6.182 10.082 5.808 1.00 0.00 14 VAL A C 2
ATOM 2090 O O . VAL A 1 14 ? -5.227 9.411 6.160 1.00 0.00 14 VAL A O 2
ATOM 2103 N N . LYS A 1 15 ? -6.127 11.388 5.770 1.00 0.00 15 LYS A N 2
ATOM 2104 C CA . LYS A 1 15 ? -4.884 12.116 6.161 1.00 0.00 15 LYS A CA 2
ATOM 2105 C C . LYS A 1 15 ? -5.254 13.355 6.972 1.00 0.00 15 LYS A C 2
ATOM 2106 O O . LYS A 1 15 ? -6.020 14.197 6.536 1.00 0.00 15 LYS A O 2
ATOM 2125 N N . ASP A 1 16 ? -4.708 13.459 8.153 1.00 0.00 16 ASP A N 2
ATOM 2126 C CA . ASP A 1 16 ? -4.996 14.623 9.034 1.00 0.00 16 ASP A CA 2
ATOM 2127 C C . ASP A 1 16 ? -3.724 15.460 9.205 1.00 0.00 16 ASP A C 2
ATOM 2128 O O . ASP A 1 16 ? -2.629 15.012 8.906 1.00 0.00 16 ASP A O 2
ATOM 2137 N N . GLN A 1 17 ? -3.868 16.668 9.692 1.00 0.00 17 GLN A N 2
ATOM 2138 C CA . GLN A 1 17 ? -2.688 17.560 9.909 1.00 0.00 17 GLN A CA 2
ATOM 2139 C C . GLN A 1 17 ? -1.621 16.814 10.705 1.00 0.00 17 GLN A C 2
ATOM 2140 O O . GLN A 1 17 ? -0.440 16.911 10.423 1.00 0.00 17 GLN A O 2
ATOM 2154 N N . ASN A 1 18 ? -2.040 16.074 11.698 1.00 0.00 18 ASN A N 2
ATOM 2155 C CA . ASN A 1 18 ? -1.074 15.311 12.534 1.00 0.00 18 ASN A CA 2
ATOM 2156 C C . ASN A 1 18 ? -0.353 14.254 11.685 1.00 0.00 18 ASN A C 2
ATOM 2157 O O . ASN A 1 18 ? 0.863 14.185 11.690 1.00 0.00 18 ASN A O 2
ATOM 2168 N N . GLU A 1 19 ? -1.086 13.433 10.958 1.00 0.00 19 GLU A N 2
ATOM 2169 C CA . GLU A 1 19 ? -0.438 12.383 10.112 1.00 0.00 19 GLU A CA 2
ATOM 2170 C C . GLU A 1 19 ? -1.513 11.566 9.377 1.00 0.00 19 GLU A C 2
ATOM 2171 O O . GLU A 1 19 ? -2.684 11.906 9.384 1.00 0.00 19 GLU A O 2
ATOM 2183 N N . GLU A 1 20 ? -1.113 10.491 8.743 1.00 0.00 20 GLU A N 2
ATOM 2184 C CA . GLU A 1 20 ? -2.083 9.633 7.995 1.00 0.00 20 GLU A CA 2
ATOM 2185 C C . GLU A 1 20 ? -2.962 8.844 8.974 1.00 0.00 20 GLU A C 2
ATOM 2186 O O . GLU A 1 20 ? -2.509 8.394 10.011 1.00 0.00 20 GLU A O 2
ATOM 2198 N N . LYS A 1 21 ? -4.218 8.675 8.637 1.00 0.00 21 LYS A N 2
ATOM 2199 C CA . LYS A 1 21 ? -5.156 7.917 9.516 1.00 0.00 21 LYS A CA 2
ATOM 2200 C C . LYS A 1 21 ? -5.948 6.906 8.678 1.00 0.00 21 LYS A C 2
ATOM 2201 O O . LYS A 1 21 ? -5.831 6.851 7.466 1.00 0.00 21 LYS A O 2
ATOM 2220 N N . ILE A 1 22 ? -6.757 6.111 9.328 1.00 0.00 22 ILE A N 2
ATOM 2221 C CA . ILE A 1 22 ? -7.579 5.094 8.611 1.00 0.00 22 ILE A CA 2
ATOM 2222 C C . ILE A 1 22 ? -9.014 5.158 9.140 1.00 0.00 22 ILE A C 2
ATOM 2223 O O . ILE A 1 22 ? -9.249 5.050 10.331 1.00 0.00 22 ILE A O 2
ATOM 2239 N N . LEU A 1 23 ? -9.974 5.337 8.266 1.00 0.00 23 LEU A N 2
ATOM 2240 C CA . LEU A 1 23 ? -11.390 5.415 8.720 1.00 0.00 23 LEU A CA 2
ATOM 2241 C C . LEU A 1 23 ? -12.117 4.109 8.389 1.00 0.00 23 LEU A C 2
ATOM 2242 O O . LEU A 1 23 ? -12.301 3.765 7.235 1.00 0.00 23 LEU A O 2
ATOM 2258 N N . LEU A 1 24 ? -12.540 3.387 9.399 1.00 0.00 24 LEU A N 2
ATOM 2259 C CA . LEU A 1 24 ? -13.269 2.107 9.166 1.00 0.00 24 LEU A CA 2
ATOM 2260 C C . LEU A 1 24 ? -14.708 2.261 9.668 1.00 0.00 24 LEU A C 2
ATOM 2261 O O . LEU A 1 24 ? -14.981 2.136 10.849 1.00 0.00 24 LEU A O 2
ATOM 2277 N N . GLY A 1 25 ? -15.629 2.541 8.777 1.00 0.00 25 GLY A N 2
ATOM 2278 C CA . GLY A 1 25 ? -17.053 2.711 9.190 1.00 0.00 25 GLY A CA 2
ATOM 2279 C C . GLY A 1 25 ? -17.965 2.095 8.133 1.00 0.00 25 GLY A C 2
ATOM 2280 O O . GLY A 1 25 ? -17.875 2.417 6.968 1.00 0.00 25 GLY A O 2
ATOM 2284 N N . ALA A 1 26 ? -18.836 1.206 8.542 1.00 0.00 26 ALA A N 2
ATOM 2285 C CA . ALA A 1 26 ? -19.770 0.543 7.581 1.00 0.00 26 ALA A CA 2
ATOM 2286 C C . ALA A 1 26 ? -20.563 1.602 6.813 1.00 0.00 26 ALA A C 2
ATOM 2287 O O . ALA A 1 26 ? -21.481 2.215 7.330 1.00 0.00 26 ALA A O 2
ATOM 2294 N N . GLY A 1 27 ? -20.190 1.816 5.582 1.00 0.00 27 GLY A N 2
ATOM 2295 C CA . GLY A 1 27 ? -20.875 2.830 4.730 1.00 0.00 27 GLY A CA 2
ATOM 2296 C C . GLY A 1 27 ? -20.045 4.120 4.674 1.00 0.00 27 GLY A C 2
ATOM 2297 O O . GLY A 1 27 ? -20.510 5.139 4.199 1.00 0.00 27 GLY A O 2
ATOM 2301 N N . ILE A 1 28 ? -18.820 4.078 5.153 1.00 0.00 28 ILE A N 2
ATOM 2302 C CA . ILE A 1 28 ? -17.940 5.281 5.135 1.00 0.00 28 ILE A CA 2
ATOM 2303 C C . ILE A 1 28 ? -17.770 5.755 3.686 1.00 0.00 28 ILE A C 2
ATOM 2304 O O . ILE A 1 28 ? -17.890 6.933 3.404 1.00 0.00 28 ILE A O 2
ATOM 2320 N N . ALA A 1 29 ? -17.518 4.845 2.766 1.00 0.00 29 ALA A N 2
ATOM 2321 C CA . ALA A 1 29 ? -17.372 5.241 1.331 1.00 0.00 29 ALA A CA 2
ATOM 2322 C C . ALA A 1 29 ? -18.630 6.005 0.910 1.00 0.00 29 ALA A C 2
ATOM 2323 O O . ALA A 1 29 ? -18.556 6.994 0.202 1.00 0.00 29 ALA A O 2
ATOM 2330 N N . PHE A 1 30 ? -19.781 5.569 1.379 1.00 0.00 30 PHE A N 2
ATOM 2331 C CA . PHE A 1 30 ? -21.047 6.282 1.051 1.00 0.00 30 PHE A CA 2
ATOM 2332 C C . PHE A 1 30 ? -21.025 7.632 1.771 1.00 0.00 30 PHE A C 2
ATOM 2333 O O . PHE A 1 30 ? -20.667 7.714 2.934 1.00 0.00 30 PHE A O 2
ATOM 2350 N N . ASN A 1 31 ? -21.378 8.690 1.083 1.00 0.00 31 ASN A N 2
ATOM 2351 C CA . ASN A 1 31 ? -21.359 10.053 1.704 1.00 0.00 31 ASN A CA 2
ATOM 2352 C C . ASN A 1 31 ? -19.900 10.499 1.895 1.00 0.00 31 ASN A C 2
ATOM 2353 O O . ASN A 1 31 ? -19.544 11.107 2.889 1.00 0.00 31 ASN A O 2
ATOM 2364 N N . LYS A 1 32 ? -19.060 10.192 0.936 1.00 0.00 32 LYS A N 2
ATOM 2365 C CA . LYS A 1 32 ? -17.618 10.578 1.026 1.00 0.00 32 LYS A CA 2
ATOM 2366 C C . LYS A 1 32 ? -16.992 10.600 -0.375 1.00 0.00 32 LYS A C 2
ATOM 2367 O O . LYS A 1 32 ? -17.465 9.943 -1.288 1.00 0.00 32 LYS A O 2
ATOM 2386 N N . LYS A 1 33 ? -15.923 11.345 -0.544 1.00 0.00 33 LYS A N 2
ATOM 2387 C CA . LYS A 1 33 ? -15.247 11.415 -1.877 1.00 0.00 33 LYS A CA 2
ATOM 2388 C C . LYS A 1 33 ? -13.812 11.933 -1.703 1.00 0.00 33 LYS A C 2
ATOM 2389 O O . LYS A 1 33 ? -13.431 12.394 -0.642 1.00 0.00 33 LYS A O 2
ATOM 2408 N N . LYS A 1 34 ? -13.016 11.861 -2.744 1.00 0.00 34 LYS A N 2
ATOM 2409 C CA . LYS A 1 34 ? -11.607 12.348 -2.660 1.00 0.00 34 LYS A CA 2
ATOM 2410 C C . LYS A 1 34 ? -11.603 13.854 -2.403 1.00 0.00 34 LYS A C 2
ATOM 2411 O O . LYS A 1 34 ? -12.245 14.618 -3.103 1.00 0.00 34 LYS A O 2
ATOM 2430 N N . ASN A 1 35 ? -10.884 14.269 -1.388 1.00 0.00 35 ASN A N 2
ATOM 2431 C CA . ASN A 1 35 ? -10.803 15.716 -1.028 1.00 0.00 35 ASN A CA 2
ATOM 2432 C C . ASN A 1 35 ? -12.130 16.197 -0.411 1.00 0.00 35 ASN A C 2
ATOM 2433 O O . ASN A 1 35 ? -12.339 17.385 -0.232 1.00 0.00 35 ASN A O 2
ATOM 2444 N N . ASP A 1 36 ? -13.025 15.289 -0.079 1.00 0.00 36 ASP A N 2
ATOM 2445 C CA . ASP A 1 36 ? -14.328 15.692 0.527 1.00 0.00 36 ASP A CA 2
ATOM 2446 C C . ASP A 1 36 ? -14.311 15.457 2.050 1.00 0.00 36 ASP A C 2
ATOM 2447 O O . ASP A 1 36 ? -15.295 15.707 2.723 1.00 0.00 36 ASP A O 2
ATOM 2456 N N . ILE A 1 37 ? -13.201 14.986 2.592 1.00 0.00 37 ILE A N 2
ATOM 2457 C CA . ILE A 1 37 ? -13.093 14.732 4.065 1.00 0.00 37 ILE A CA 2
ATOM 2458 C C . ILE A 1 37 ? -14.017 13.576 4.480 1.00 0.00 37 ILE A C 2
ATOM 2459 O O . ILE A 1 37 ? -15.017 13.298 3.841 1.00 0.00 37 ILE A O 2
ATOM 2475 N N . VAL A 1 38 ? -13.674 12.898 5.548 1.00 0.00 38 VAL A N 2
ATOM 2476 C CA . VAL A 1 38 ? -14.504 11.752 6.022 1.00 0.00 38 VAL A CA 2
ATOM 2477 C C . VAL A 1 38 ? -15.680 12.256 6.863 1.00 0.00 38 VAL A C 2
ATOM 2478 O O . VAL A 1 38 ? -15.528 13.108 7.724 1.00 0.00 38 VAL A O 2
ATOM 2491 N N . ASP A 1 39 ? -16.845 11.709 6.630 1.00 0.00 39 ASP A N 2
ATOM 2492 C CA . ASP A 1 39 ? -18.043 12.109 7.420 1.00 0.00 39 ASP A CA 2
ATOM 2493 C C . ASP A 1 39 ? -17.889 11.529 8.833 1.00 0.00 39 ASP A C 2
ATOM 2494 O O . ASP A 1 39 ? -17.621 10.351 8.982 1.00 0.00 39 ASP A O 2
ATOM 2503 N N . PRO A 1 40 ? -18.048 12.372 9.828 1.00 0.00 40 PRO A N 2
ATOM 2504 C CA . PRO A 1 40 ? -17.905 11.964 11.241 1.00 0.00 40 PRO A CA 2
ATOM 2505 C C . PRO A 1 40 ? -19.069 11.069 11.678 1.00 0.00 40 PRO A C 2
ATOM 2506 O O . PRO A 1 40 ? -18.879 10.133 12.434 1.00 0.00 40 PRO A O 2
ATOM 2517 N N . SER A 1 41 ? -20.263 11.327 11.193 1.00 0.00 41 SER A N 2
ATOM 2518 C CA . SER A 1 41 ? -21.426 10.464 11.563 1.00 0.00 41 SER A CA 2
ATOM 2519 C C . SER A 1 41 ? -21.168 9.040 11.048 1.00 0.00 41 SER A C 2
ATOM 2520 O O . SER A 1 41 ? -21.669 8.074 11.594 1.00 0.00 41 SER A O 2
ATOM 2528 N N . LYS A 1 42 ? -20.377 8.914 10.004 1.00 0.00 42 LYS A N 2
ATOM 2529 C CA . LYS A 1 42 ? -20.056 7.571 9.436 1.00 0.00 42 LYS A CA 2
ATOM 2530 C C . LYS A 1 42 ? -18.785 7.005 10.098 1.00 0.00 42 LYS A C 2
ATOM 2531 O O . LYS A 1 42 ? -18.551 5.810 10.065 1.00 0.00 42 LYS A O 2
ATOM 2550 N N . ILE A 1 43 ? -17.965 7.851 10.695 1.00 0.00 43 ILE A N 2
ATOM 2551 C CA . ILE A 1 43 ? -16.709 7.364 11.357 1.00 0.00 43 ILE A CA 2
ATOM 2552 C C . ILE A 1 43 ? -17.060 6.362 12.464 1.00 0.00 43 ILE A C 2
ATOM 2553 O O . ILE A 1 43 ? -17.576 6.725 13.507 1.00 0.00 43 ILE A O 2
ATOM 2569 N N . GLU A 1 44 ? -16.767 5.107 12.238 1.00 0.00 44 GLU A N 2
ATOM 2570 C CA . GLU A 1 44 ? -17.054 4.062 13.263 1.00 0.00 44 GLU A CA 2
ATOM 2571 C C . GLU A 1 44 ? -15.748 3.680 13.969 1.00 0.00 44 GLU A C 2
ATOM 2572 O O . GLU A 1 44 ? -15.749 3.330 15.135 1.00 0.00 44 GLU A O 2
ATOM 2584 N N . LYS A 1 45 ? -14.635 3.745 13.267 1.00 0.00 45 LYS A N 2
ATOM 2585 C CA . LYS A 1 45 ? -13.325 3.385 13.889 1.00 0.00 45 LYS A CA 2
ATOM 2586 C C . LYS A 1 45 ? -12.202 4.230 13.274 1.00 0.00 45 LYS A C 2
ATOM 2587 O O . LYS A 1 45 ? -11.975 4.200 12.077 1.00 0.00 45 LYS A O 2
ATOM 2606 N N . THR A 1 46 ? -11.497 4.980 14.090 1.00 0.00 46 THR A N 2
ATOM 2607 C CA . THR A 1 46 ? -10.382 5.829 13.573 1.00 0.00 46 THR A CA 2
ATOM 2608 C C . THR A 1 46 ? -9.040 5.168 13.916 1.00 0.00 46 THR A C 2
ATOM 2609 O O . THR A 1 46 ? -8.735 4.922 15.070 1.00 0.00 46 THR A O 2
ATOM 2620 N N . PHE A 1 47 ? -8.243 4.881 12.915 1.00 0.00 47 PHE A N 2
ATOM 2621 C CA . PHE A 1 47 ? -6.920 4.234 13.148 1.00 0.00 47 PHE A CA 2
ATOM 2622 C C . PHE A 1 47 ? -5.793 5.188 12.738 1.00 0.00 47 PHE A C 2
ATOM 2623 O O . PHE A 1 47 ? -5.930 5.970 11.818 1.00 0.00 47 PHE A O 2
ATOM 2640 N N . ILE A 1 48 ? -4.684 5.122 13.427 1.00 0.00 48 ILE A N 2
ATOM 2641 C CA . ILE A 1 48 ? -3.528 6.010 13.105 1.00 0.00 48 ILE A CA 2
ATOM 2642 C C . ILE A 1 48 ? -2.238 5.182 13.119 1.00 0.00 48 ILE A C 2
ATOM 2643 O O . ILE A 1 48 ? -1.985 4.430 14.045 1.00 0.00 48 ILE A O 2
ATOM 2659 N N . ARG A 1 49 ? -1.425 5.310 12.098 1.00 0.00 49 ARG A N 2
ATOM 2660 C CA . ARG A 1 49 ? -0.154 4.528 12.039 1.00 0.00 49 ARG A CA 2
ATOM 2661 C C . ARG A 1 49 ? 0.864 5.115 13.021 1.00 0.00 49 ARG A C 2
ATOM 2662 O O . ARG A 1 49 ? 1.148 6.301 13.007 1.00 0.00 49 ARG A O 2
ATOM 2683 N N . LYS A 1 50 ? 1.411 4.284 13.874 1.00 0.00 50 LYS A N 2
ATOM 2684 C CA . LYS A 1 50 ? 2.415 4.762 14.873 1.00 0.00 50 LYS A CA 2
ATOM 2685 C C . LYS A 1 50 ? 3.644 5.316 14.140 1.00 0.00 50 LYS A C 2
ATOM 2686 O O . LYS A 1 50 ? 4.375 4.585 13.494 1.00 0.00 50 LYS A O 2
ATOM 2705 N N . ASP A 1 51 ? 3.868 6.606 14.235 1.00 0.00 51 ASP A N 2
ATOM 2706 C CA . ASP A 1 51 ? 5.041 7.228 13.548 1.00 0.00 51 ASP A CA 2
ATOM 2707 C C . ASP A 1 51 ? 6.334 6.775 14.233 1.00 0.00 51 ASP A C 2
ATOM 2708 O O . ASP A 1 51 ? 7.183 6.152 13.621 1.00 0.00 51 ASP A O 2
ATOM 2717 N N . THR A 1 52 ? 6.483 7.085 15.498 1.00 0.00 52 THR A N 2
ATOM 2718 C CA . THR A 1 52 ? 7.715 6.682 16.244 1.00 0.00 52 THR A CA 2
ATOM 2719 C C . THR A 1 52 ? 7.501 6.904 17.751 1.00 0.00 52 THR A C 2
ATOM 2720 O O . THR A 1 52 ? 6.874 7.871 18.150 1.00 0.00 52 THR A O 2
ATOM 2731 N N . PRO A 1 53 ? 8.035 6.002 18.545 1.00 0.00 53 PRO A N 2
ATOM 2732 C CA . PRO A 1 53 ? 7.929 6.076 20.012 1.00 0.00 53 PRO A CA 2
ATOM 2733 C C . PRO A 1 53 ? 8.939 7.106 20.555 1.00 0.00 53 PRO A C 2
ATOM 2734 O O . PRO A 1 53 ? 8.667 8.293 20.550 1.00 0.00 53 PRO A O 2
ATOM 2745 N N . ASP A 1 54 ? 10.099 6.666 21.013 1.00 0.00 54 ASP A N 2
ATOM 2746 C CA . ASP A 1 54 ? 11.134 7.612 21.547 1.00 0.00 54 ASP A CA 2
ATOM 2747 C C . ASP A 1 54 ? 10.670 8.270 22.861 1.00 0.00 54 ASP A C 2
ATOM 2748 O O . ASP A 1 54 ? 11.404 9.035 23.462 1.00 0.00 54 ASP A O 2
ATOM 2757 N N . TYR A 1 55 ? 9.468 7.989 23.308 1.00 0.00 55 TYR A N 2
ATOM 2758 C CA . TYR A 1 55 ? 8.961 8.604 24.572 1.00 0.00 55 TYR A CA 2
ATOM 2759 C C . TYR A 1 55 ? 9.460 7.794 25.780 1.00 0.00 55 TYR A C 2
ATOM 2760 O O . TYR A 1 55 ? 9.219 6.595 25.816 1.00 0.00 55 TYR A O 2
ATOM 2779 N N . MET B 1 1 ? -0.573 -10.451 17.199 1.00 0.00 1 MET B N 2
ATOM 2780 C CA . MET B 1 1 ? -1.163 -9.967 15.916 1.00 0.00 1 MET B CA 2
ATOM 2781 C C . MET B 1 1 ? -1.901 -11.118 15.219 1.00 0.00 1 MET B C 2
ATOM 2782 O O . MET B 1 1 ? -1.353 -12.186 15.017 1.00 0.00 1 MET B O 2
ATOM 2798 N N . LYS B 1 2 ? -3.142 -10.900 14.857 1.00 0.00 2 LYS B N 2
ATOM 2799 C CA . LYS B 1 2 ? -3.943 -11.952 14.174 1.00 0.00 2 LYS B CA 2
ATOM 2800 C C . LYS B 1 2 ? -4.886 -11.300 13.158 1.00 0.00 2 LYS B C 2
ATOM 2801 O O . LYS B 1 2 ? -4.949 -10.091 13.039 1.00 0.00 2 LYS B O 2
ATOM 2820 N N . ILE B 1 3 ? -5.624 -12.099 12.435 1.00 0.00 3 ILE B N 2
ATOM 2821 C CA . ILE B 1 3 ? -6.578 -11.545 11.424 1.00 0.00 3 ILE B CA 2
ATOM 2822 C C . ILE B 1 3 ? -7.970 -11.433 12.052 1.00 0.00 3 ILE B C 2
ATOM 2823 O O . ILE B 1 3 ? -8.667 -12.418 12.237 1.00 0.00 3 ILE B O 2
ATOM 2839 N N . LYS B 1 4 ? -8.372 -10.230 12.374 1.00 0.00 4 LYS B N 2
ATOM 2840 C CA . LYS B 1 4 ? -9.713 -10.006 12.984 1.00 0.00 4 LYS B CA 2
ATOM 2841 C C . LYS B 1 4 ? -10.740 -9.790 11.870 1.00 0.00 4 LYS B C 2
ATOM 2842 O O . LYS B 1 4 ? -11.837 -10.317 11.917 1.00 0.00 4 LYS B O 2
ATOM 2861 N N . ARG B 1 5 ? -10.385 -9.016 10.868 1.00 0.00 5 ARG B N 2
ATOM 2862 C CA . ARG B 1 5 ? -11.325 -8.747 9.738 1.00 0.00 5 ARG B CA 2
ATOM 2863 C C . ARG B 1 5 ? -10.541 -8.587 8.430 1.00 0.00 5 ARG B C 2
ATOM 2864 O O . ARG B 1 5 ? -9.325 -8.541 8.423 1.00 0.00 5 ARG B O 2
ATOM 2885 N N . ILE B 1 6 ? -11.239 -8.490 7.324 1.00 0.00 6 ILE B N 2
ATOM 2886 C CA . ILE B 1 6 ? -10.559 -8.318 6.005 1.00 0.00 6 ILE B CA 2
ATOM 2887 C C . ILE B 1 6 ? -11.144 -7.095 5.294 1.00 0.00 6 ILE B C 2
ATOM 2888 O O . ILE B 1 6 ? -12.331 -7.029 5.022 1.00 0.00 6 ILE B O 2
ATOM 2904 N N . LEU B 1 7 ? -10.313 -6.130 4.992 1.00 0.00 7 LEU B N 2
ATOM 2905 C CA . LEU B 1 7 ? -10.789 -4.902 4.296 1.00 0.00 7 LEU B CA 2
ATOM 2906 C C . LEU B 1 7 ? -10.739 -5.146 2.786 1.00 0.00 7 LEU B C 2
ATOM 2907 O O . LEU B 1 7 ? -11.695 -4.895 2.075 1.00 0.00 7 LEU B O 2
ATOM 2923 N N . ASN B 1 8 ? -9.635 -5.671 2.307 1.00 0.00 8 ASN B N 2
ATOM 2924 C CA . ASN B 1 8 ? -9.498 -5.986 0.851 1.00 0.00 8 ASN B CA 2
ATOM 2925 C C . ASN B 1 8 ? -8.260 -6.885 0.640 1.00 0.00 8 ASN B C 2
ATOM 2926 O O . ASN B 1 8 ? -7.829 -7.572 1.552 1.00 0.00 8 ASN B O 2
ATOM 2937 N N . HIS B 1 9 ? -7.698 -6.910 -0.549 1.00 0.00 9 HIS B N 2
ATOM 2938 C CA . HIS B 1 9 ? -6.508 -7.788 -0.812 1.00 0.00 9 HIS B CA 2
ATOM 2939 C C . HIS B 1 9 ? -5.227 -7.203 -0.182 1.00 0.00 9 HIS B C 2
ATOM 2940 O O . HIS B 1 9 ? -4.190 -7.843 -0.177 1.00 0.00 9 HIS B O 2
ATOM 2954 N N . ASN B 1 10 ? -5.285 -5.996 0.325 1.00 0.00 10 ASN B N 2
ATOM 2955 C CA . ASN B 1 10 ? -4.081 -5.357 0.929 1.00 0.00 10 ASN B CA 2
ATOM 2956 C C . ASN B 1 10 ? -4.377 -4.872 2.350 1.00 0.00 10 ASN B C 2
ATOM 2957 O O . ASN B 1 10 ? -3.501 -4.850 3.193 1.00 0.00 10 ASN B O 2
ATOM 2968 N N . ALA B 1 11 ? -5.591 -4.463 2.618 1.00 0.00 11 ALA B N 2
ATOM 2969 C CA . ALA B 1 11 ? -5.923 -3.959 3.973 1.00 0.00 11 ALA B CA 2
ATOM 2970 C C . ALA B 1 11 ? -6.673 -5.024 4.769 1.00 0.00 11 ALA B C 2
ATOM 2971 O O . ALA B 1 11 ? -7.519 -5.730 4.249 1.00 0.00 11 ALA B O 2
ATOM 2978 N N . ILE B 1 12 ? -6.366 -5.130 6.037 1.00 0.00 12 ILE B N 2
ATOM 2979 C CA . ILE B 1 12 ? -7.047 -6.129 6.910 1.00 0.00 12 ILE B CA 2
ATOM 2980 C C . ILE B 1 12 ? -7.015 -5.633 8.360 1.00 0.00 12 ILE B C 2
ATOM 2981 O O . ILE B 1 12 ? -6.041 -5.050 8.806 1.00 0.00 12 ILE B O 2
ATOM 2997 N N . VAL B 1 13 ? -8.071 -5.872 9.097 1.00 0.00 13 VAL B N 2
ATOM 2998 C CA . VAL B 1 13 ? -8.113 -5.433 10.522 1.00 0.00 13 VAL B CA 2
ATOM 2999 C C . VAL B 1 13 ? -7.492 -6.530 11.383 1.00 0.00 13 VAL B C 2
ATOM 3000 O O . VAL B 1 13 ? -8.019 -7.622 11.483 1.00 0.00 13 VAL B O 2
ATOM 3013 N N . VAL B 1 14 ? -6.372 -6.250 11.996 1.00 0.00 14 VAL B N 2
ATOM 3014 C CA . VAL B 1 14 ? -5.705 -7.275 12.844 1.00 0.00 14 VAL B CA 2
ATOM 3015 C C . VAL B 1 14 ? -5.921 -6.949 14.327 1.00 0.00 14 VAL B C 2
ATOM 3016 O O . VAL B 1 14 ? -6.459 -5.914 14.679 1.00 0.00 14 VAL B O 2
ATOM 3029 N N . LYS B 1 15 ? -5.503 -7.837 15.192 1.00 0.00 15 LYS B N 2
ATOM 3030 C CA . LYS B 1 15 ? -5.665 -7.613 16.660 1.00 0.00 15 LYS B CA 2
ATOM 3031 C C . LYS B 1 15 ? -4.403 -8.072 17.387 1.00 0.00 15 LYS B C 2
ATOM 3032 O O . LYS B 1 15 ? -3.971 -9.204 17.259 1.00 0.00 15 LYS B O 2
ATOM 3051 N N . ASP B 1 16 ? -3.818 -7.187 18.147 1.00 0.00 16 ASP B N 2
ATOM 3052 C CA . ASP B 1 16 ? -2.581 -7.521 18.903 1.00 0.00 16 ASP B CA 2
ATOM 3053 C C . ASP B 1 16 ? -2.882 -7.501 20.405 1.00 0.00 16 ASP B C 2
ATOM 3054 O O . ASP B 1 16 ? -3.894 -6.978 20.840 1.00 0.00 16 ASP B O 2
ATOM 3063 N N . GLN B 1 17 ? -1.999 -8.061 21.197 1.00 0.00 17 GLN B N 2
ATOM 3064 C CA . GLN B 1 17 ? -2.194 -8.082 22.679 1.00 0.00 17 GLN B CA 2
ATOM 3065 C C . GLN B 1 17 ? -2.502 -6.673 23.176 1.00 0.00 17 GLN B C 2
ATOM 3066 O O . GLN B 1 17 ? -3.354 -6.475 24.024 1.00 0.00 17 GLN B O 2
ATOM 3080 N N . ASN B 1 18 ? -1.808 -5.699 22.649 1.00 0.00 18 ASN B N 2
ATOM 3081 C CA . ASN B 1 18 ? -2.035 -4.290 23.072 1.00 0.00 18 ASN B CA 2
ATOM 3082 C C . ASN B 1 18 ? -3.459 -3.848 22.706 1.00 0.00 18 ASN B C 2
ATOM 3083 O O . ASN B 1 18 ? -4.182 -3.342 23.546 1.00 0.00 18 ASN B O 2
ATOM 3094 N N . GLU B 1 19 ? -3.868 -4.033 21.464 1.00 0.00 19 GLU B N 2
ATOM 3095 C CA . GLU B 1 19 ? -5.244 -3.618 21.050 1.00 0.00 19 GLU B CA 2
ATOM 3096 C C . GLU B 1 19 ? -5.458 -3.933 19.560 1.00 0.00 19 GLU B C 2
ATOM 3097 O O . GLU B 1 19 ? -4.648 -4.589 18.927 1.00 0.00 19 GLU B O 2
ATOM 3109 N N . GLU B 1 20 ? -6.549 -3.468 19.005 1.00 0.00 20 GLU B N 2
ATOM 3110 C CA . GLU B 1 20 ? -6.850 -3.724 17.563 1.00 0.00 20 GLU B CA 2
ATOM 3111 C C . GLU B 1 20 ? -5.916 -2.900 16.669 1.00 0.00 20 GLU B C 2
ATOM 3112 O O . GLU B 1 20 ? -5.583 -1.769 16.973 1.00 0.00 20 GLU B O 2
ATOM 3124 N N . LYS B 1 21 ? -5.502 -3.469 15.563 1.00 0.00 21 LYS B N 2
ATOM 3125 C CA . LYS B 1 21 ? -4.596 -2.752 14.619 1.00 0.00 21 LYS B CA 2
ATOM 3126 C C . LYS B 1 21 ? -5.121 -2.898 13.185 1.00 0.00 21 LYS B C 2
ATOM 3127 O O . LYS B 1 21 ? -6.095 -3.586 12.930 1.00 0.00 21 LYS B O 2
ATOM 3146 N N . ILE B 1 22 ? -4.474 -2.250 12.253 1.00 0.00 22 ILE B N 2
ATOM 3147 C CA . ILE B 1 22 ? -4.898 -2.328 10.824 1.00 0.00 22 ILE B CA 2
ATOM 3148 C C . ILE B 1 22 ? -3.661 -2.573 9.956 1.00 0.00 22 ILE B C 2
ATOM 3149 O O . ILE B 1 22 ? -2.695 -1.833 10.018 1.00 0.00 22 ILE B O 2
ATOM 3165 N N . LEU B 1 23 ? -3.682 -3.607 9.151 1.00 0.00 23 LEU B N 2
ATOM 3166 C CA . LEU B 1 23 ? -2.507 -3.902 8.286 1.00 0.00 23 LEU B CA 2
ATOM 3167 C C . LEU B 1 23 ? -2.811 -3.501 6.839 1.00 0.00 23 LEU B C 2
ATOM 3168 O O . LEU B 1 23 ? -3.670 -4.074 6.195 1.00 0.00 23 LEU B O 2
ATOM 3184 N N . LEU B 1 24 ? -2.096 -2.529 6.326 1.00 0.00 24 LEU B N 2
ATOM 3185 C CA . LEU B 1 24 ? -2.316 -2.084 4.919 1.00 0.00 24 LEU B CA 2
ATOM 3186 C C . LEU B 1 24 ? -1.064 -2.410 4.099 1.00 0.00 24 LEU B C 2
ATOM 3187 O O . LEU B 1 24 ? -0.090 -1.676 4.116 1.00 0.00 24 LEU B O 2
ATOM 3203 N N . GLY B 1 25 ? -1.080 -3.510 3.387 1.00 0.00 25 GLY B N 2
ATOM 3204 C CA . GLY B 1 25 ? 0.104 -3.897 2.567 1.00 0.00 25 GLY B CA 2
ATOM 3205 C C . GLY B 1 25 ? -0.366 -4.494 1.243 1.00 0.00 25 GLY B C 2
ATOM 3206 O O . GLY B 1 25 ? -1.151 -5.417 1.219 1.00 0.00 25 GLY B O 2
ATOM 3210 N N . ALA B 1 26 ? 0.109 -3.959 0.146 1.00 0.00 26 ALA B N 2
ATOM 3211 C CA . ALA B 1 26 ? -0.296 -4.470 -1.199 1.00 0.00 26 ALA B CA 2
ATOM 3212 C C . ALA B 1 26 ? -0.011 -5.971 -1.292 1.00 0.00 26 ALA B C 2
ATOM 3213 O O . ALA B 1 26 ? 1.120 -6.401 -1.436 1.00 0.00 26 ALA B O 2
ATOM 3220 N N . GLY B 1 27 ? -1.045 -6.759 -1.194 1.00 0.00 27 GLY B N 2
ATOM 3221 C CA . GLY B 1 27 ? -0.898 -8.242 -1.258 1.00 0.00 27 GLY B CA 2
ATOM 3222 C C . GLY B 1 27 ? -0.945 -8.836 0.157 1.00 0.00 27 GLY B C 2
ATOM 3223 O O . GLY B 1 27 ? -0.651 -10.001 0.351 1.00 0.00 27 GLY B O 2
ATOM 3227 N N . ILE B 1 28 ? -1.315 -8.044 1.140 1.00 0.00 28 ILE B N 2
ATOM 3228 C CA . ILE B 1 28 ? -1.394 -8.539 2.544 1.00 0.00 28 ILE B CA 2
ATOM 3229 C C . ILE B 1 28 ? -2.375 -9.717 2.606 1.00 0.00 28 ILE B C 2
ATOM 3230 O O . ILE B 1 28 ? -2.080 -10.736 3.200 1.00 0.00 28 ILE B O 2
ATOM 3246 N N . ALA B 1 29 ? -3.527 -9.593 1.975 1.00 0.00 29 ALA B N 2
ATOM 3247 C CA . ALA B 1 29 ? -4.514 -10.717 1.973 1.00 0.00 29 ALA B CA 2
ATOM 3248 C C . ALA B 1 29 ? -3.813 -11.972 1.444 1.00 0.00 29 ALA B C 2
ATOM 3249 O O . ALA B 1 29 ? -4.009 -13.061 1.953 1.00 0.00 29 ALA B O 2
ATOM 3256 N N . PHE B 1 30 ? -2.967 -11.812 0.447 1.00 0.00 30 PHE B N 2
ATOM 3257 C CA . PHE B 1 30 ? -2.213 -12.974 -0.097 1.00 0.00 30 PHE B CA 2
ATOM 3258 C C . PHE B 1 30 ? -1.203 -13.417 0.964 1.00 0.00 30 PHE B C 2
ATOM 3259 O O . PHE B 1 30 ? -0.534 -12.597 1.569 1.00 0.00 30 PHE B O 2
ATOM 3276 N N . ASN B 1 31 ? -1.109 -14.701 1.209 1.00 0.00 31 ASN B N 2
ATOM 3277 C CA . ASN B 1 31 ? -0.164 -15.216 2.252 1.00 0.00 31 ASN B CA 2
ATOM 3278 C C . ASN B 1 31 ? -0.702 -14.850 3.645 1.00 0.00 31 ASN B C 2
ATOM 3279 O O . ASN B 1 31 ? 0.044 -14.506 4.546 1.00 0.00 31 ASN B O 2
ATOM 3290 N N . LYS B 1 32 ? -1.999 -14.930 3.814 1.00 0.00 32 LYS B N 2
ATOM 3291 C CA . LYS B 1 32 ? -2.622 -14.594 5.131 1.00 0.00 32 LYS B CA 2
ATOM 3292 C C . LYS B 1 32 ? -3.989 -15.280 5.251 1.00 0.00 32 LYS B C 2
ATOM 3293 O O . LYS B 1 32 ? -4.612 -15.624 4.261 1.00 0.00 32 LYS B O 2
ATOM 3312 N N . LYS B 1 33 ? -4.459 -15.476 6.462 1.00 0.00 33 LYS B N 2
ATOM 3313 C CA . LYS B 1 33 ? -5.783 -16.136 6.665 1.00 0.00 33 LYS B CA 2
ATOM 3314 C C . LYS B 1 33 ? -6.304 -15.834 8.078 1.00 0.00 33 LYS B C 2
ATOM 3315 O O . LYS B 1 33 ? -5.583 -15.329 8.921 1.00 0.00 33 LYS B O 2
ATOM 3334 N N . LYS B 1 34 ? -7.551 -16.148 8.341 1.00 0.00 34 LYS B N 2
ATOM 3335 C CA . LYS B 1 34 ? -8.130 -15.893 9.694 1.00 0.00 34 LYS B CA 2
ATOM 3336 C C . LYS B 1 34 ? -7.397 -16.744 10.729 1.00 0.00 34 LYS B C 2
ATOM 3337 O O . LYS B 1 34 ? -7.261 -17.946 10.580 1.00 0.00 34 LYS B O 2
ATOM 3356 N N . ASN B 1 35 ? -6.918 -16.108 11.772 1.00 0.00 35 ASN B N 2
ATOM 3357 C CA . ASN B 1 35 ? -6.174 -16.826 12.850 1.00 0.00 35 ASN B CA 2
ATOM 3358 C C . ASN B 1 35 ? -4.781 -17.257 12.355 1.00 0.00 35 ASN B C 2
ATOM 3359 O O . ASN B 1 35 ? -4.095 -18.021 13.013 1.00 0.00 35 ASN B O 2
ATOM 3370 N N . ASP B 1 36 ? -4.353 -16.773 11.207 1.00 0.00 36 ASP B N 2
ATOM 3371 C CA . ASP B 1 36 ? -3.010 -17.149 10.675 1.00 0.00 36 ASP B CA 2
ATOM 3372 C C . ASP B 1 36 ? -1.997 -16.015 10.918 1.00 0.00 36 ASP B C 2
ATOM 3373 O O . ASP B 1 36 ? -0.846 -16.121 10.532 1.00 0.00 36 ASP B O 2
ATOM 3382 N N . ILE B 1 37 ? -2.416 -14.935 11.558 1.00 0.00 37 ILE B N 2
ATOM 3383 C CA . ILE B 1 37 ? -1.499 -13.786 11.843 1.00 0.00 37 ILE B CA 2
ATOM 3384 C C . ILE B 1 37 ? -1.087 -13.089 10.536 1.00 0.00 37 ILE B C 2
ATOM 3385 O O . ILE B 1 37 ? -1.078 -13.683 9.471 1.00 0.00 37 ILE B O 2
ATOM 3401 N N . VAL B 1 38 ? -0.754 -11.824 10.619 1.00 0.00 38 VAL B N 2
ATOM 3402 C CA . VAL B 1 38 ? -0.351 -11.061 9.402 1.00 0.00 38 VAL B CA 2
ATOM 3403 C C . VAL B 1 38 ? 1.126 -11.306 9.084 1.00 0.00 38 VAL B C 2
ATOM 3404 O O . VAL B 1 38 ? 1.978 -11.275 9.955 1.00 0.00 38 VAL B O 2
ATOM 3417 N N . ASP B 1 39 ? 1.427 -11.522 7.829 1.00 0.00 39 ASP B N 2
ATOM 3418 C CA . ASP B 1 39 ? 2.841 -11.739 7.414 1.00 0.00 39 ASP B CA 2
ATOM 3419 C C . ASP B 1 39 ? 3.570 -10.391 7.509 1.00 0.00 39 ASP B C 2
ATOM 3420 O O . ASP B 1 39 ? 3.090 -9.401 6.989 1.00 0.00 39 ASP B O 2
ATOM 3429 N N . PRO B 1 40 ? 4.697 -10.386 8.184 1.00 0.00 40 PRO B N 2
ATOM 3430 C CA . PRO B 1 40 ? 5.496 -9.159 8.383 1.00 0.00 40 PRO B CA 2
ATOM 3431 C C . PRO B 1 40 ? 6.156 -8.711 7.075 1.00 0.00 40 PRO B C 2
ATOM 3432 O O . PRO B 1 40 ? 6.254 -7.528 6.805 1.00 0.00 40 PRO B O 2
ATOM 3443 N N . SER B 1 41 ? 6.586 -9.641 6.251 1.00 0.00 41 SER B N 2
ATOM 3444 C CA . SER B 1 41 ? 7.208 -9.257 4.947 1.00 0.00 41 SER B CA 2
ATOM 3445 C C . SER B 1 41 ? 6.160 -8.526 4.094 1.00 0.00 41 SER B C 2
ATOM 3446 O O . SER B 1 41 ? 6.492 -7.714 3.250 1.00 0.00 41 SER B O 2
ATOM 3454 N N . LYS B 1 42 ? 4.896 -8.811 4.324 1.00 0.00 42 LYS B N 2
ATOM 3455 C CA . LYS B 1 42 ? 3.803 -8.145 3.556 1.00 0.00 42 LYS B CA 2
ATOM 3456 C C . LYS B 1 42 ? 3.346 -6.867 4.282 1.00 0.00 42 LYS B C 2
ATOM 3457 O O . LYS B 1 42 ? 2.746 -5.995 3.679 1.00 0.00 42 LYS B O 2
ATOM 3476 N N . ILE B 1 43 ? 3.620 -6.751 5.569 1.00 0.00 43 ILE B N 2
ATOM 3477 C CA . ILE B 1 43 ? 3.200 -5.532 6.336 1.00 0.00 43 ILE B CA 2
ATOM 3478 C C . ILE B 1 43 ? 3.840 -4.283 5.719 1.00 0.00 43 ILE B C 2
ATOM 3479 O O . ILE B 1 43 ? 5.032 -4.058 5.839 1.00 0.00 43 ILE B O 2
ATOM 3495 N N . GLU B 1 44 ? 3.046 -3.468 5.074 1.00 0.00 44 GLU B N 2
ATOM 3496 C CA . GLU B 1 44 ? 3.573 -2.219 4.456 1.00 0.00 44 GLU B CA 2
ATOM 3497 C C . GLU B 1 44 ? 3.192 -1.022 5.335 1.00 0.00 44 GLU B C 2
ATOM 3498 O O . GLU B 1 44 ? 3.914 -0.044 5.405 1.00 0.00 44 GLU B O 2
ATOM 3510 N N . LYS B 1 45 ? 2.062 -1.097 6.005 1.00 0.00 45 LYS B N 2
ATOM 3511 C CA . LYS B 1 45 ? 1.624 0.033 6.882 1.00 0.00 45 LYS B CA 2
ATOM 3512 C C . LYS B 1 45 ? 0.841 -0.509 8.085 1.00 0.00 45 LYS B C 2
ATOM 3513 O O . LYS B 1 45 ? -0.175 -1.164 7.931 1.00 0.00 45 LYS B O 2
ATOM 3532 N N . THR B 1 46 ? 1.307 -0.231 9.280 1.00 0.00 46 THR B N 2
ATOM 3533 C CA . THR B 1 46 ? 0.601 -0.715 10.505 1.00 0.00 46 THR B CA 2
ATOM 3534 C C . THR B 1 46 ? -0.163 0.451 11.146 1.00 0.00 46 THR B C 2
ATOM 3535 O O . THR B 1 46 ? 0.415 1.461 11.508 1.00 0.00 46 THR B O 2
ATOM 3546 N N . PHE B 1 47 ? -1.461 0.312 11.285 1.00 0.00 47 PHE B N 2
ATOM 3547 C CA . PHE B 1 47 ? -2.289 1.392 11.896 1.00 0.00 47 PHE B CA 2
ATOM 3548 C C . PHE B 1 47 ? -2.881 0.907 13.220 1.00 0.00 47 PHE B C 2
ATOM 3549 O O . PHE B 1 47 ? -3.178 -0.260 13.390 1.00 0.00 47 PHE B O 2
ATOM 3566 N N . ILE B 1 48 ? -3.048 1.801 14.159 1.00 0.00 48 ILE B N 2
ATOM 3567 C CA . ILE B 1 48 ? -3.617 1.420 15.486 1.00 0.00 48 ILE B CA 2
ATOM 3568 C C . ILE B 1 48 ? -4.667 2.455 15.907 1.00 0.00 48 ILE B C 2
ATOM 3569 O O . ILE B 1 48 ? -4.435 3.651 15.841 1.00 0.00 48 ILE B O 2
ATOM 3585 N N . ARG B 1 49 ? -5.819 1.999 16.337 1.00 0.00 49 ARG B N 2
ATOM 3586 C CA . ARG B 1 49 ? -6.900 2.939 16.764 1.00 0.00 49 ARG B CA 2
ATOM 3587 C C . ARG B 1 49 ? -6.534 3.569 18.110 1.00 0.00 49 ARG B C 2
ATOM 3588 O O . ARG B 1 49 ? -6.240 2.878 19.071 1.00 0.00 49 ARG B O 2
ATOM 3609 N N . LYS B 1 50 ? -6.548 4.877 18.186 1.00 0.00 50 LYS B N 2
ATOM 3610 C CA . LYS B 1 50 ? -6.204 5.563 19.468 1.00 0.00 50 LYS B CA 2
ATOM 3611 C C . LYS B 1 50 ? -7.253 5.208 20.529 1.00 0.00 50 LYS B C 2
ATOM 3612 O O . LYS B 1 50 ? -8.407 5.589 20.428 1.00 0.00 50 LYS B O 2
ATOM 3631 N N . ASP B 1 51 ? -6.855 4.473 21.540 1.00 0.00 51 ASP B N 2
ATOM 3632 C CA . ASP B 1 51 ? -7.811 4.074 22.615 1.00 0.00 51 ASP B CA 2
ATOM 3633 C C . ASP B 1 51 ? -8.213 5.307 23.431 1.00 0.00 51 ASP B C 2
ATOM 3634 O O . ASP B 1 51 ? -9.377 5.660 23.499 1.00 0.00 51 ASP B O 2
ATOM 3643 N N . THR B 1 52 ? -7.258 5.960 24.047 1.00 0.00 52 THR B N 2
ATOM 3644 C CA . THR B 1 52 ? -7.567 7.175 24.865 1.00 0.00 52 THR B CA 2
ATOM 3645 C C . THR B 1 52 ? -6.262 7.903 25.230 1.00 0.00 52 THR B C 2
ATOM 3646 O O . THR B 1 52 ? -5.254 7.268 25.491 1.00 0.00 52 THR B O 2
ATOM 3657 N N . PRO B 1 53 ? -6.322 9.216 25.243 1.00 0.00 53 PRO B N 2
ATOM 3658 C CA . PRO B 1 53 ? -5.163 10.061 25.581 1.00 0.00 53 PRO B CA 2
ATOM 3659 C C . PRO B 1 53 ? -4.972 10.090 27.109 1.00 0.00 53 PRO B C 2
ATOM 3660 O O . PRO B 1 53 ? -4.383 9.185 27.672 1.00 0.00 53 PRO B O 2
ATOM 3671 N N . ASP B 1 54 ? -5.469 11.113 27.785 1.00 0.00 54 ASP B N 2
ATOM 3672 C CA . ASP B 1 54 ? -5.330 11.205 29.276 1.00 0.00 54 ASP B CA 2
ATOM 3673 C C . ASP B 1 54 ? -3.861 11.424 29.691 1.00 0.00 54 ASP B C 2
ATOM 3674 O O . ASP B 1 54 ? -3.564 11.568 30.864 1.00 0.00 54 ASP B O 2
ATOM 3683 N N . TYR B 1 55 ? -2.945 11.445 28.750 1.00 0.00 55 TYR B N 2
ATOM 3684 C CA . TYR B 1 55 ? -1.504 11.647 29.093 1.00 0.00 55 TYR B CA 2
ATOM 3685 C C . TYR B 1 55 ? -1.209 13.147 29.241 1.00 0.00 55 TYR B C 2
ATOM 3686 O O . TYR B 1 55 ? -1.485 13.889 28.309 1.00 0.00 55 TYR B O 2
ATOM 3705 N N . MET A 1 1 ? -9.208 16.893 7.981 1.00 0.00 1 MET A N 3
ATOM 3706 C CA . MET A 1 1 ? -9.608 15.488 7.669 1.00 0.00 1 MET A CA 3
ATOM 3707 C C . MET A 1 1 ? -10.045 15.388 6.205 1.00 0.00 1 MET A C 3
ATOM 3708 O O . MET A 1 1 ? -10.969 16.055 5.778 1.00 0.00 1 MET A O 3
ATOM 3724 N N . LYS A 1 2 ? -9.391 14.553 5.435 1.00 0.00 2 LYS A N 3
ATOM 3725 C CA . LYS A 1 2 ? -9.757 14.384 4.004 1.00 0.00 2 LYS A CA 3
ATOM 3726 C C . LYS A 1 2 ? -9.432 12.955 3.563 1.00 0.00 2 LYS A C 3
ATOM 3727 O O . LYS A 1 2 ? -8.515 12.332 4.067 1.00 0.00 2 LYS A O 3
ATOM 3746 N N . ILE A 1 3 ? -10.183 12.438 2.629 1.00 0.00 3 ILE A N 3
ATOM 3747 C CA . ILE A 1 3 ? -9.945 11.044 2.142 1.00 0.00 3 ILE A CA 3
ATOM 3748 C C . ILE A 1 3 ? -8.796 11.035 1.129 1.00 0.00 3 ILE A C 3
ATOM 3749 O O . ILE A 1 3 ? -8.942 11.470 0.001 1.00 0.00 3 ILE A O 3
ATOM 3765 N N . LYS A 1 4 ? -7.658 10.530 1.535 1.00 0.00 4 LYS A N 3
ATOM 3766 C CA . LYS A 1 4 ? -6.483 10.465 0.621 1.00 0.00 4 LYS A CA 3
ATOM 3767 C C . LYS A 1 4 ? -6.526 9.152 -0.168 1.00 0.00 4 LYS A C 3
ATOM 3768 O O . 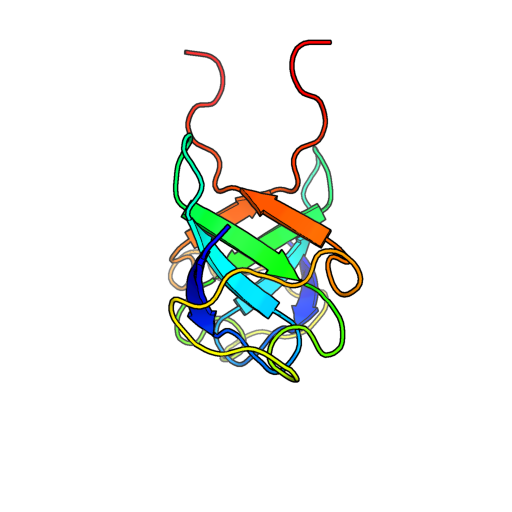LYS A 1 4 ? -6.149 9.105 -1.325 1.00 0.00 4 LYS A O 3
ATOM 3787 N N . ARG A 1 5 ? -6.988 8.088 0.452 1.00 0.00 5 ARG A N 3
ATOM 3788 C CA . ARG A 1 5 ? -7.065 6.771 -0.249 1.00 0.00 5 ARG A CA 3
ATOM 3789 C C . ARG A 1 5 ? -8.354 6.039 0.140 1.00 0.00 5 ARG A C 3
ATOM 3790 O O . ARG A 1 5 ? -9.058 6.432 1.056 1.00 0.00 5 ARG A O 3
ATOM 3811 N N . ILE A 1 6 ? -8.655 4.965 -0.549 1.00 0.00 6 ILE A N 3
ATOM 3812 C CA . ILE A 1 6 ? -9.881 4.170 -0.241 1.00 0.00 6 ILE A CA 3
ATOM 3813 C C . ILE A 1 6 ? -9.492 2.699 -0.077 1.00 0.00 6 ILE A C 3
ATOM 3814 O O . ILE A 1 6 ? -8.894 2.100 -0.956 1.00 0.00 6 ILE A O 3
ATOM 3830 N N . LEU A 1 7 ? -9.829 2.122 1.045 1.00 0.00 7 LEU A N 3
ATOM 3831 C CA . LEU A 1 7 ? -9.498 0.694 1.301 1.00 0.00 7 LEU A CA 3
ATOM 3832 C C . LEU A 1 7 ? -10.649 -0.178 0.798 1.00 0.00 7 LEU A C 3
ATOM 3833 O O . LEU A 1 7 ? -10.444 -1.148 0.092 1.00 0.00 7 LEU A O 3
ATOM 3849 N N . ASN A 1 8 ? -11.860 0.191 1.136 1.00 0.00 8 ASN A N 3
ATOM 3850 C CA . ASN A 1 8 ? -13.056 -0.573 0.667 1.00 0.00 8 ASN A CA 3
ATOM 3851 C C . ASN A 1 8 ? -14.332 0.242 0.952 1.00 0.00 8 ASN A C 3
ATOM 3852 O O . ASN A 1 8 ? -14.267 1.425 1.238 1.00 0.00 8 ASN A O 3
ATOM 3863 N N . HIS A 1 9 ? -15.486 -0.374 0.846 1.00 0.00 9 HIS A N 3
ATOM 3864 C CA . HIS A 1 9 ? -16.781 0.356 1.077 1.00 0.00 9 HIS A CA 3
ATOM 3865 C C . HIS A 1 9 ? -16.833 1.002 2.476 1.00 0.00 9 HIS A C 3
ATOM 3866 O O . HIS A 1 9 ? -17.550 1.965 2.685 1.00 0.00 9 HIS A O 3
ATOM 3880 N N . ASN A 1 10 ? -16.114 0.469 3.435 1.00 0.00 10 ASN A N 3
ATOM 3881 C CA . ASN A 1 10 ? -16.154 1.030 4.818 1.00 0.00 10 ASN A CA 3
ATOM 3882 C C . ASN A 1 10 ? -14.781 1.557 5.254 1.00 0.00 10 ASN A C 3
ATOM 3883 O O . ASN A 1 10 ? -14.699 2.453 6.072 1.00 0.00 10 ASN A O 3
ATOM 3894 N N . ALA A 1 11 ? -13.712 1.000 4.749 1.00 0.00 11 ALA A N 3
ATOM 3895 C CA . ALA A 1 11 ? -12.361 1.459 5.176 1.00 0.00 11 ALA A CA 3
ATOM 3896 C C . ALA A 1 11 ? -11.780 2.460 4.176 1.00 0.00 11 ALA A C 3
ATOM 3897 O O . ALA A 1 11 ? -11.916 2.311 2.976 1.00 0.00 11 ALA A O 3
ATOM 3904 N N . ILE A 1 12 ? -11.124 3.477 4.681 1.00 0.00 12 ILE A N 3
ATOM 3905 C CA . ILE A 1 12 ? -10.502 4.511 3.805 1.00 0.00 12 ILE A CA 3
ATOM 3906 C C . ILE A 1 12 ? -9.302 5.136 4.529 1.00 0.00 12 ILE A C 3
ATOM 3907 O O . ILE A 1 12 ? -9.266 5.193 5.745 1.00 0.00 12 ILE A O 3
ATOM 3923 N N . VAL A 1 13 ? -8.327 5.612 3.793 1.00 0.00 13 VAL A N 3
ATOM 3924 C CA . VAL A 1 13 ? -7.137 6.245 4.436 1.00 0.00 13 VAL A CA 3
ATOM 3925 C C . VAL A 1 13 ? -7.283 7.765 4.350 1.00 0.00 13 VAL A C 3
ATOM 3926 O O . VAL A 1 13 ? -7.372 8.327 3.274 1.00 0.00 13 VAL A O 3
ATOM 3939 N N . VAL A 1 14 ? -7.315 8.432 5.477 1.00 0.00 14 VAL A N 3
ATOM 3940 C CA . VAL A 1 14 ? -7.464 9.919 5.473 1.00 0.00 14 VAL A CA 3
ATOM 3941 C C . VAL A 1 14 ? -6.290 10.556 6.231 1.00 0.00 14 VAL A C 3
ATOM 3942 O O . VAL A 1 14 ? -5.834 10.042 7.233 1.00 0.00 14 VAL A O 3
ATOM 3955 N N . LYS A 1 15 ? -5.811 11.678 5.756 1.00 0.00 15 LYS A N 3
ATOM 3956 C CA . LYS A 1 15 ? -4.674 12.371 6.437 1.00 0.00 15 LYS A CA 3
ATOM 3957 C C . LYS A 1 15 ? -5.220 13.307 7.518 1.00 0.00 15 LYS A C 3
ATOM 3958 O O . LYS A 1 15 ? -6.326 13.810 7.423 1.00 0.00 15 LYS A O 3
ATOM 3977 N N . ASP A 1 16 ? -4.446 13.530 8.548 1.00 0.00 16 ASP A N 3
ATOM 3978 C CA . ASP A 1 16 ? -4.897 14.420 9.660 1.00 0.00 16 ASP A CA 3
ATOM 3979 C C . ASP A 1 16 ? -3.731 15.285 10.160 1.00 0.00 16 ASP A C 3
ATOM 3980 O O . ASP A 1 16 ? -2.642 15.262 9.611 1.00 0.00 16 ASP A O 3
ATOM 3989 N N . GLN A 1 17 ? -3.966 16.051 11.203 1.00 0.00 17 GLN A N 3
ATOM 3990 C CA . GLN A 1 17 ? -2.902 16.935 11.772 1.00 0.00 17 GLN A CA 3
ATOM 3991 C C . GLN A 1 17 ? -1.665 16.111 12.115 1.00 0.00 17 GLN A C 3
ATOM 3992 O O . GLN A 1 17 ? -0.553 16.488 11.792 1.00 0.00 17 GLN A O 3
ATOM 4006 N N . ASN A 1 18 ? -1.855 14.995 12.769 1.00 0.00 18 ASN A N 3
ATOM 4007 C CA . ASN A 1 18 ? -0.697 14.136 13.142 1.00 0.00 18 ASN A CA 3
ATOM 4008 C C . ASN A 1 18 ? 0.027 13.673 11.873 1.00 0.00 18 ASN A C 3
ATOM 4009 O O . ASN A 1 18 ? 1.218 13.879 11.725 1.00 0.00 18 ASN A O 3
ATOM 4020 N N . GLU A 1 19 ? -0.691 13.065 10.950 1.00 0.00 19 GLU A N 3
ATOM 4021 C CA . GLU A 1 19 ? -0.060 12.593 9.677 1.00 0.00 19 GLU A CA 3
ATOM 4022 C C . GLU A 1 19 ? -1.101 11.859 8.830 1.00 0.00 19 GLU A C 3
ATOM 4023 O O . GLU A 1 19 ? -1.589 12.381 7.844 1.00 0.00 19 GLU A O 3
ATOM 4035 N N . GLU A 1 20 ? -1.429 10.650 9.204 1.00 0.00 20 GLU A N 3
ATOM 4036 C CA . GLU A 1 20 ? -2.422 9.857 8.432 1.00 0.00 20 GLU A CA 3
ATOM 4037 C C . GLU A 1 20 ? -3.193 8.916 9.364 1.00 0.00 20 GLU A C 3
ATOM 4038 O O . GLU A 1 20 ? -2.662 8.417 10.340 1.00 0.00 20 GLU A O 3
ATOM 4050 N N . LYS A 1 21 ? -4.441 8.665 9.050 1.00 0.00 21 LYS A N 3
ATOM 4051 C CA . LYS A 1 21 ? -5.273 7.749 9.884 1.00 0.00 21 LYS A CA 3
ATOM 4052 C C . LYS A 1 21 ? -6.316 7.059 8.998 1.00 0.00 21 LYS A C 3
ATOM 4053 O O . LYS A 1 21 ? -6.909 7.671 8.130 1.00 0.00 21 LYS A O 3
ATOM 4072 N N . ILE A 1 22 ? -6.546 5.791 9.222 1.00 0.00 22 ILE A N 3
ATOM 4073 C CA . ILE A 1 22 ? -7.552 5.048 8.409 1.00 0.00 22 ILE A CA 3
ATOM 4074 C C . ILE A 1 22 ? -8.907 5.099 9.123 1.00 0.00 22 ILE A C 3
ATOM 4075 O O . ILE A 1 22 ? -9.014 4.794 10.299 1.00 0.00 22 ILE A O 3
ATOM 4091 N N . LEU A 1 23 ? -9.936 5.489 8.414 1.00 0.00 23 LEU A N 3
ATOM 4092 C CA . LEU A 1 23 ? -11.292 5.576 9.028 1.00 0.00 23 LEU A CA 3
ATOM 4093 C C . LEU A 1 23 ? -12.134 4.367 8.601 1.00 0.00 23 LEU A C 3
ATOM 4094 O O . LEU A 1 23 ? -12.479 4.216 7.442 1.00 0.00 23 LEU A O 3
ATOM 4110 N N . LEU A 1 24 ? -12.475 3.514 9.538 1.00 0.00 24 LEU A N 3
ATOM 4111 C CA . LEU A 1 24 ? -13.306 2.319 9.210 1.00 0.00 24 LEU A CA 3
ATOM 4112 C C . LEU A 1 24 ? -14.762 2.619 9.580 1.00 0.00 24 LEU A C 3
ATOM 4113 O O . LEU A 1 24 ? -15.129 2.613 10.740 1.00 0.00 24 LEU A O 3
ATOM 4129 N N . GLY A 1 25 ? -15.589 2.888 8.598 1.00 0.00 25 GLY A N 3
ATOM 4130 C CA . GLY A 1 25 ? -17.023 3.196 8.874 1.00 0.00 25 GLY A CA 3
ATOM 4131 C C . GLY A 1 25 ? -17.896 2.468 7.855 1.00 0.00 25 GLY A C 3
ATOM 4132 O O . GLY A 1 25 ? -17.724 2.629 6.665 1.00 0.00 25 GLY A O 3
ATOM 4136 N N . ALA A 1 26 ? -18.818 1.662 8.319 1.00 0.00 26 ALA A N 3
ATOM 4137 C CA . ALA A 1 26 ? -19.711 0.897 7.395 1.00 0.00 26 ALA A CA 3
ATOM 4138 C C . ALA A 1 26 ? -20.404 1.846 6.409 1.00 0.00 26 ALA A C 3
ATOM 4139 O O . ALA A 1 26 ? -21.369 2.515 6.736 1.00 0.00 26 ALA A O 3
ATOM 4146 N N . GLY A 1 27 ? -19.906 1.889 5.203 1.00 0.00 27 GLY A N 3
ATOM 4147 C CA . GLY A 1 27 ? -20.500 2.766 4.150 1.00 0.00 27 GLY A CA 3
ATOM 4148 C C . GLY A 1 27 ? -19.807 4.136 4.114 1.00 0.00 27 GLY A C 3
ATOM 4149 O O . GLY A 1 27 ? -20.269 5.039 3.440 1.00 0.00 27 GLY A O 3
ATOM 4153 N N . ILE A 1 28 ? -18.709 4.302 4.820 1.00 0.00 28 ILE A N 3
ATOM 4154 C CA . ILE A 1 28 ? -17.993 5.603 4.816 1.00 0.00 28 ILE A CA 3
ATOM 4155 C C . ILE A 1 28 ? -17.517 5.918 3.391 1.00 0.00 28 ILE A C 3
ATOM 4156 O O . ILE A 1 28 ? -17.580 7.051 2.950 1.00 0.00 28 ILE A O 3
ATOM 4172 N N . ALA A 1 29 ? -17.064 4.917 2.662 1.00 0.00 29 ALA A N 3
ATOM 4173 C CA . ALA A 1 29 ? -16.612 5.146 1.258 1.00 0.00 29 ALA A CA 3
ATOM 4174 C C . ALA A 1 29 ? -17.807 5.646 0.442 1.00 0.00 29 ALA A C 3
ATOM 4175 O O . ALA A 1 29 ? -17.678 6.529 -0.387 1.00 0.00 29 ALA A O 3
ATOM 4182 N N . PHE A 1 30 ? -18.979 5.101 0.700 1.00 0.00 30 PHE A N 3
ATOM 4183 C CA . PHE A 1 30 ? -20.200 5.551 -0.023 1.00 0.00 30 PHE A CA 3
ATOM 4184 C C . PHE A 1 30 ? -20.549 6.964 0.454 1.00 0.00 30 PHE A C 3
ATOM 4185 O O . PHE A 1 30 ? -20.352 7.300 1.610 1.00 0.00 30 PHE A O 3
ATOM 4202 N N . ASN A 1 31 ? -21.049 7.790 -0.430 1.00 0.00 31 ASN A N 3
ATOM 4203 C CA . ASN A 1 31 ? -21.404 9.195 -0.050 1.00 0.00 31 ASN A CA 3
ATOM 4204 C C . ASN A 1 31 ? -20.125 9.983 0.276 1.00 0.00 31 ASN A C 3
ATOM 4205 O O . ASN A 1 31 ? -20.152 10.951 1.016 1.00 0.00 31 ASN A O 3
ATOM 4216 N N . LYS A 1 32 ? -19.011 9.572 -0.282 1.00 0.00 32 LYS A N 3
ATOM 4217 C CA . LYS A 1 32 ? -17.714 10.274 -0.026 1.00 0.00 32 LYS A CA 3
ATOM 4218 C C . LYS A 1 32 ? -16.801 10.148 -1.257 1.00 0.00 32 LYS A C 3
ATOM 4219 O O . LYS A 1 32 ? -17.105 9.438 -2.201 1.00 0.00 32 LYS A O 3
ATOM 4238 N N . LYS A 1 33 ? -15.676 10.826 -1.242 1.00 0.00 33 LYS A N 3
ATOM 4239 C CA . LYS A 1 33 ? -14.718 10.752 -2.392 1.00 0.00 33 LYS A CA 3
ATOM 4240 C C . LYS A 1 33 ? -13.355 11.327 -1.968 1.00 0.00 33 LYS A C 3
ATOM 4241 O O . LYS A 1 33 ? -13.150 11.677 -0.819 1.00 0.00 33 LYS A O 3
ATOM 4260 N N . LYS A 1 34 ? -12.419 11.415 -2.887 1.00 0.00 34 LYS A N 3
ATOM 4261 C CA . LYS A 1 34 ? -11.063 11.949 -2.549 1.00 0.00 34 LYS A CA 3
ATOM 4262 C C . LYS A 1 34 ? -11.159 13.407 -2.098 1.00 0.00 34 LYS A C 3
ATOM 4263 O O . LYS A 1 34 ? -11.767 14.239 -2.749 1.00 0.00 34 LYS A O 3
ATOM 4282 N N . ASN A 1 35 ? -10.545 13.703 -0.977 1.00 0.00 35 ASN A N 3
ATOM 4283 C CA . ASN A 1 35 ? -10.548 15.090 -0.419 1.00 0.00 35 ASN A CA 3
ATOM 4284 C C . ASN A 1 35 ? -11.969 15.515 -0.006 1.00 0.00 35 ASN A C 3
ATOM 4285 O O . ASN A 1 35 ? -12.240 16.688 0.185 1.00 0.00 35 ASN A O 3
ATOM 4296 N N . ASP A 1 36 ? -12.871 14.573 0.146 1.00 0.00 36 ASP A N 3
ATOM 4297 C CA . ASP A 1 36 ? -14.269 14.917 0.557 1.00 0.00 36 ASP A CA 3
ATOM 4298 C C . ASP A 1 36 ? -14.402 14.884 2.089 1.00 0.00 36 ASP A C 3
ATOM 4299 O O . ASP A 1 36 ? -15.472 15.123 2.619 1.00 0.00 36 ASP A O 3
ATOM 4308 N N . ILE A 1 37 ? -13.326 14.588 2.797 1.00 0.00 37 ILE A N 3
ATOM 4309 C CA . ILE A 1 37 ? -13.364 14.529 4.292 1.00 0.00 37 ILE A CA 3
ATOM 4310 C C . ILE A 1 37 ? -14.184 13.315 4.736 1.00 0.00 37 ILE A C 3
ATOM 4311 O O . ILE A 1 37 ? -15.213 13.002 4.168 1.00 0.00 37 ILE A O 3
ATOM 4327 N N . VAL A 1 38 ? -13.727 12.629 5.751 1.00 0.00 38 VAL A N 3
ATOM 4328 C CA . VAL A 1 38 ? -14.460 11.428 6.244 1.00 0.00 38 VAL A CA 3
ATOM 4329 C C . VAL A 1 38 ? -15.723 11.854 6.995 1.00 0.00 38 VAL A C 3
ATOM 4330 O O . VAL A 1 38 ? -15.692 12.728 7.845 1.00 0.00 38 VAL A O 3
ATOM 4343 N N . ASP A 1 39 ? -16.827 11.223 6.692 1.00 0.00 39 ASP A N 3
ATOM 4344 C CA . ASP A 1 39 ? -18.103 11.551 7.387 1.00 0.00 39 ASP A CA 3
ATOM 4345 C C . ASP A 1 39 ? -17.987 11.089 8.846 1.00 0.00 39 ASP A C 3
ATOM 4346 O O . ASP A 1 39 ? -17.615 9.958 9.099 1.00 0.00 39 ASP A O 3
ATOM 4355 N N . PRO A 1 40 ? -18.296 11.978 9.762 1.00 0.00 40 PRO A N 3
ATOM 4356 C CA . PRO A 1 40 ? -18.215 11.687 11.208 1.00 0.00 40 PRO A CA 3
ATOM 4357 C C . PRO A 1 40 ? -19.325 10.720 11.630 1.00 0.00 40 PRO A C 3
ATOM 4358 O O . PRO A 1 40 ? -19.100 9.832 12.434 1.00 0.00 40 PRO A O 3
ATOM 4369 N N . SER A 1 41 ? -20.508 10.864 11.076 1.00 0.00 41 SER A N 3
ATOM 4370 C CA . SER A 1 41 ? -21.618 9.926 11.424 1.00 0.00 41 SER A CA 3
ATOM 4371 C C . SER A 1 41 ? -21.220 8.513 10.976 1.00 0.00 41 SER A C 3
ATOM 4372 O O . SER A 1 41 ? -21.640 7.526 11.554 1.00 0.00 41 SER A O 3
ATOM 4380 N N . LYS A 1 42 ? -20.398 8.420 9.951 1.00 0.00 42 LYS A N 3
ATOM 4381 C CA . LYS A 1 42 ? -19.939 7.094 9.447 1.00 0.00 42 LYS A CA 3
ATOM 4382 C C . LYS A 1 42 ? -18.690 6.640 10.223 1.00 0.00 42 LYS A C 3
ATOM 4383 O O . LYS A 1 42 ? -18.401 5.460 10.284 1.00 0.00 42 LYS A O 3
ATOM 4402 N N . ILE A 1 43 ? -17.951 7.565 10.811 1.00 0.00 43 ILE A N 3
ATOM 4403 C CA . ILE A 1 43 ? -16.719 7.187 11.583 1.00 0.00 43 ILE A CA 3
ATOM 4404 C C . ILE A 1 43 ? -17.075 6.131 12.636 1.00 0.00 43 ILE A C 3
ATOM 4405 O O . ILE A 1 43 ? -17.744 6.410 13.617 1.00 0.00 43 ILE A O 3
ATOM 4421 N N . GLU A 1 44 ? -16.623 4.923 12.429 1.00 0.00 44 GLU A N 3
ATOM 4422 C CA . GLU A 1 44 ? -16.904 3.820 13.393 1.00 0.00 44 GLU A CA 3
ATOM 4423 C C . GLU A 1 44 ? -15.595 3.367 14.052 1.00 0.00 44 GLU A C 3
ATOM 4424 O O . GLU A 1 44 ? -15.593 2.886 15.170 1.00 0.00 44 GLU A O 3
ATOM 4436 N N . LYS A 1 45 ? -14.484 3.516 13.363 1.00 0.00 45 LYS A N 3
ATOM 4437 C CA . LYS A 1 45 ? -13.169 3.095 13.935 1.00 0.00 45 LYS A CA 3
ATOM 4438 C C . LYS A 1 45 ? -12.052 3.986 13.373 1.00 0.00 45 LYS A C 3
ATOM 4439 O O . LYS A 1 45 ? -11.769 3.967 12.188 1.00 0.00 45 LYS A O 3
ATOM 4458 N N . THR A 1 46 ? -11.418 4.766 14.219 1.00 0.00 46 THR A N 3
ATOM 4459 C CA . THR A 1 46 ? -10.319 5.663 13.748 1.00 0.00 46 THR A CA 3
ATOM 4460 C C . THR A 1 46 ? -8.961 5.046 14.109 1.00 0.00 46 THR A C 3
ATOM 4461 O O . THR A 1 46 ? -8.642 4.860 15.270 1.00 0.00 46 THR A O 3
ATOM 4472 N N . PHE A 1 47 ? -8.164 4.729 13.115 1.00 0.00 47 PHE A N 3
ATOM 4473 C CA . PHE A 1 47 ? -6.823 4.122 13.367 1.00 0.00 47 PHE A CA 3
ATOM 4474 C C . PHE A 1 47 ? -5.728 5.049 12.836 1.00 0.00 47 PHE A C 3
ATOM 4475 O O . PHE A 1 47 ? -5.861 5.638 11.783 1.00 0.00 47 PHE A O 3
ATOM 4492 N N . ILE A 1 48 ? -4.650 5.181 13.566 1.00 0.00 48 ILE A N 3
ATOM 4493 C CA . ILE A 1 48 ? -3.529 6.067 13.130 1.00 0.00 48 ILE A CA 3
ATOM 4494 C C . ILE A 1 48 ? -2.212 5.282 13.152 1.00 0.00 48 ILE A C 3
ATOM 4495 O O . ILE A 1 48 ? -2.001 4.429 13.996 1.00 0.00 48 ILE A O 3
ATOM 4511 N N . ARG A 1 49 ? -1.329 5.570 12.226 1.00 0.00 49 ARG A N 3
ATOM 4512 C CA . ARG A 1 49 ? -0.019 4.855 12.166 1.00 0.00 49 ARG A CA 3
ATOM 4513 C C . ARG A 1 49 ? 0.773 5.098 13.457 1.00 0.00 49 ARG A C 3
ATOM 4514 O O . ARG A 1 49 ? 0.862 6.212 13.947 1.00 0.00 49 ARG A O 3
ATOM 4535 N N . LYS A 1 50 ? 1.347 4.056 14.008 1.00 0.00 50 LYS A N 3
ATOM 4536 C CA . LYS A 1 50 ? 2.141 4.198 15.265 1.00 0.00 50 LYS A CA 3
ATOM 4537 C C . LYS A 1 50 ? 3.442 4.952 14.962 1.00 0.00 50 LYS A C 3
ATOM 4538 O O . LYS A 1 50 ? 4.260 4.507 14.177 1.00 0.00 50 LYS A O 3
ATOM 4557 N N . ASP A 1 51 ? 3.628 6.096 15.579 1.00 0.00 51 ASP A N 3
ATOM 4558 C CA . ASP A 1 51 ? 4.865 6.899 15.336 1.00 0.00 51 ASP A CA 3
ATOM 4559 C C . ASP A 1 51 ? 6.082 6.163 15.905 1.00 0.00 51 ASP A C 3
ATOM 4560 O O . ASP A 1 51 ? 7.009 5.847 15.183 1.00 0.00 51 ASP A O 3
ATOM 4569 N N . THR A 1 52 ? 6.074 5.896 17.196 1.00 0.00 52 THR A N 3
ATOM 4570 C CA . THR A 1 52 ? 7.219 5.181 17.863 1.00 0.00 52 THR A CA 3
ATOM 4571 C C . THR A 1 52 ? 8.564 5.741 17.362 1.00 0.00 52 THR A C 3
ATOM 4572 O O . THR A 1 52 ? 9.211 5.153 16.512 1.00 0.00 52 THR A O 3
ATOM 4583 N N . PRO A 1 53 ? 8.935 6.875 17.910 1.00 0.00 53 PRO A N 3
ATOM 4584 C CA . PRO A 1 53 ? 10.185 7.572 17.553 1.00 0.00 53 PRO A CA 3
ATOM 4585 C C . PRO A 1 53 ? 11.391 6.913 18.238 1.00 0.00 53 PRO A C 3
ATOM 4586 O O . PRO A 1 53 ? 12.194 6.261 17.595 1.00 0.00 53 PRO A O 3
ATOM 4597 N N . ASP A 1 54 ? 11.517 7.076 19.532 1.00 0.00 54 ASP A N 3
ATOM 4598 C CA . ASP A 1 54 ? 12.663 6.462 20.272 1.00 0.00 54 ASP A CA 3
ATOM 4599 C C . ASP A 1 54 ? 12.346 4.997 20.589 1.00 0.00 54 ASP A C 3
ATOM 4600 O O . ASP A 1 54 ? 13.226 4.156 20.617 1.00 0.00 54 ASP A O 3
ATOM 4609 N N . TYR A 1 55 ? 11.093 4.692 20.829 1.00 0.00 55 TYR A N 3
ATOM 4610 C CA . TYR A 1 55 ? 10.692 3.288 21.151 1.00 0.00 55 TYR A CA 3
ATOM 4611 C C . TYR A 1 55 ? 10.675 2.446 19.865 1.00 0.00 55 TYR A C 3
ATOM 4612 O O . TYR A 1 55 ? 10.068 2.879 18.895 1.00 0.00 55 TYR A O 3
ATOM 4631 N N . MET B 1 1 ? -0.055 -11.300 17.020 1.00 0.00 1 MET B N 3
ATOM 4632 C CA . MET B 1 1 ? -0.572 -10.698 15.754 1.00 0.00 1 MET B CA 3
ATOM 4633 C C . MET B 1 1 ? -1.423 -11.727 15.002 1.00 0.00 1 MET B C 3
ATOM 4634 O O . MET B 1 1 ? -0.953 -12.791 14.647 1.00 0.00 1 MET B O 3
ATOM 4650 N N . LYS B 1 2 ? -2.670 -11.411 14.755 1.00 0.00 2 LYS B N 3
ATOM 4651 C CA . LYS B 1 2 ? -3.565 -12.345 14.019 1.00 0.00 2 LYS B CA 3
ATOM 4652 C C . LYS B 1 2 ? -4.606 -11.540 13.238 1.00 0.00 2 LYS B C 3
ATOM 4653 O O . LYS B 1 2 ? -4.997 -10.458 13.637 1.00 0.00 2 LYS B O 3
ATOM 4672 N N . ILE B 1 3 ? -5.050 -12.065 12.129 1.00 0.00 3 ILE B N 3
ATOM 4673 C CA . ILE B 1 3 ? -6.061 -11.345 11.295 1.00 0.00 3 ILE B CA 3
ATOM 4674 C C . ILE B 1 3 ? -7.461 -11.557 11.876 1.00 0.00 3 ILE B C 3
ATOM 4675 O O . ILE B 1 3 ? -8.036 -12.626 11.772 1.00 0.00 3 ILE B O 3
ATOM 4691 N N . LYS B 1 4 ? -8.009 -10.533 12.481 1.00 0.00 4 LYS B N 3
ATOM 4692 C CA . LYS B 1 4 ? -9.374 -10.635 13.068 1.00 0.00 4 LYS B CA 3
ATOM 4693 C C . LYS B 1 4 ? -10.412 -10.269 11.999 1.00 0.00 4 LYS B C 3
ATOM 4694 O O . LYS B 1 4 ? -11.489 -10.835 11.954 1.00 0.00 4 LYS B O 3
ATOM 4713 N N . ARG B 1 5 ? -10.088 -9.329 11.137 1.00 0.00 5 ARG B N 3
ATOM 4714 C CA . ARG B 1 5 ? -11.043 -8.918 10.065 1.00 0.00 5 ARG B CA 3
ATOM 4715 C C . ARG B 1 5 ? -10.285 -8.654 8.757 1.00 0.00 5 ARG B C 3
ATOM 4716 O O . ARG B 1 5 ? -9.068 -8.597 8.727 1.00 0.00 5 ARG B O 3
ATOM 4737 N N . ILE B 1 6 ? -11.012 -8.482 7.680 1.00 0.00 6 ILE B N 3
ATOM 4738 C CA . ILE B 1 6 ? -10.375 -8.204 6.358 1.00 0.00 6 ILE B CA 3
ATOM 4739 C C . ILE B 1 6 ? -11.025 -6.963 5.744 1.00 0.00 6 ILE B C 3
ATOM 4740 O O . ILE B 1 6 ? -12.231 -6.896 5.576 1.00 0.00 6 ILE B O 3
ATOM 4756 N N . LEU B 1 7 ? -10.227 -5.983 5.409 1.00 0.00 7 LEU B N 3
ATOM 4757 C CA . LEU B 1 7 ? -10.761 -4.733 4.803 1.00 0.00 7 LEU B CA 3
ATOM 4758 C C . LEU B 1 7 ? -10.787 -4.894 3.283 1.00 0.00 7 LEU B C 3
ATOM 4759 O O . LEU B 1 7 ? -11.779 -4.614 2.636 1.00 0.00 7 LEU B O 3
ATOM 4775 N N . ASN B 1 8 ? -9.706 -5.378 2.722 1.00 0.00 8 ASN B N 3
ATOM 4776 C CA . ASN B 1 8 ? -9.643 -5.607 1.246 1.00 0.00 8 ASN B CA 3
ATOM 4777 C C . ASN B 1 8 ? -8.397 -6.450 0.909 1.00 0.00 8 ASN B C 3
ATOM 4778 O O . ASN B 1 8 ? -7.787 -7.041 1.783 1.00 0.00 8 ASN B O 3
ATOM 4789 N N . HIS B 1 9 ? -8.038 -6.530 -0.350 1.00 0.00 9 HIS B N 3
ATOM 4790 C CA . HIS B 1 9 ? -6.854 -7.356 -0.770 1.00 0.00 9 HIS B CA 3
ATOM 4791 C C . HIS B 1 9 ? -5.565 -6.920 -0.044 1.00 0.00 9 HIS B C 3
ATOM 4792 O O . HIS B 1 9 ? -4.643 -7.704 0.101 1.00 0.00 9 HIS B O 3
ATOM 4806 N N . ASN B 1 10 ? -5.478 -5.681 0.379 1.00 0.00 10 ASN B N 3
ATOM 4807 C CA . ASN B 1 10 ? -4.241 -5.192 1.055 1.00 0.00 10 ASN B CA 3
ATOM 4808 C C . ASN B 1 10 ? -4.517 -4.761 2.498 1.00 0.00 10 ASN B C 3
ATOM 4809 O O . ASN B 1 10 ? -3.638 -4.813 3.337 1.00 0.00 10 ASN B O 3
ATOM 4820 N N . ALA B 1 11 ? -5.709 -4.308 2.796 1.00 0.00 11 ALA B N 3
ATOM 4821 C CA . ALA B 1 11 ? -6.004 -3.843 4.179 1.00 0.00 11 ALA B CA 3
ATOM 4822 C C . ALA B 1 11 ? -6.696 -4.941 4.991 1.00 0.00 11 ALA B C 3
ATOM 4823 O O . ALA B 1 11 ? -7.549 -5.656 4.495 1.00 0.00 11 ALA B O 3
ATOM 4830 N N . ILE B 1 12 ? -6.329 -5.061 6.243 1.00 0.00 12 ILE B N 3
ATOM 4831 C CA . ILE B 1 12 ? -6.942 -6.087 7.136 1.00 0.00 12 ILE B CA 3
ATOM 4832 C C . ILE B 1 12 ? -6.874 -5.599 8.590 1.00 0.00 12 ILE B C 3
ATOM 4833 O O . ILE B 1 12 ? -5.988 -4.850 8.958 1.00 0.00 12 ILE B O 3
ATOM 4849 N N . VAL B 1 13 ? -7.795 -6.029 9.419 1.00 0.00 13 VAL B N 3
ATOM 4850 C CA . VAL B 1 13 ? -7.778 -5.604 10.850 1.00 0.00 13 VAL B CA 3
ATOM 4851 C C . VAL B 1 13 ? -7.193 -6.739 11.693 1.00 0.00 13 VAL B C 3
ATOM 4852 O O . VAL B 1 13 ? -7.718 -7.837 11.716 1.00 0.00 13 VAL B O 3
ATOM 4865 N N . VAL B 1 14 ? -6.105 -6.483 12.376 1.00 0.00 14 VAL B N 3
ATOM 4866 C CA . VAL B 1 14 ? -5.472 -7.544 13.216 1.00 0.00 14 VAL B CA 3
ATOM 4867 C C . VAL B 1 14 ? -5.359 -7.054 14.667 1.00 0.00 14 VAL B C 3
ATOM 4868 O O . VAL B 1 14 ? -5.083 -5.899 14.923 1.00 0.00 14 VAL B O 3
ATOM 4881 N N . LYS B 1 15 ? -5.565 -7.938 15.612 1.00 0.00 15 LYS B N 3
ATOM 4882 C CA . LYS B 1 15 ? -5.466 -7.549 17.052 1.00 0.00 15 LYS B CA 3
ATOM 4883 C C . LYS B 1 15 ? -4.016 -7.692 17.524 1.00 0.00 15 LYS B C 3
ATOM 4884 O O . LYS B 1 15 ? -3.261 -8.503 17.016 1.00 0.00 15 LYS B O 3
ATOM 4903 N N . ASP B 1 16 ? -3.629 -6.899 18.489 1.00 0.00 16 ASP B N 3
ATOM 4904 C CA . ASP B 1 16 ? -2.229 -6.959 19.006 1.00 0.00 16 ASP B CA 3
ATOM 4905 C C . ASP B 1 16 ? -2.216 -6.790 20.532 1.00 0.00 16 ASP B C 3
ATOM 4906 O O . ASP B 1 16 ? -3.252 -6.718 21.172 1.00 0.00 16 ASP B O 3
ATOM 4915 N N . GLN B 1 17 ? -1.037 -6.729 21.111 1.00 0.00 17 GLN B N 3
ATOM 4916 C CA . GLN B 1 17 ? -0.907 -6.567 22.592 1.00 0.00 17 GLN B CA 3
ATOM 4917 C C . GLN B 1 17 ? -1.675 -5.334 23.054 1.00 0.00 17 GLN B C 3
ATOM 4918 O O . GLN B 1 17 ? -2.412 -5.381 24.023 1.00 0.00 17 GLN B O 3
ATOM 4932 N N . ASN B 1 18 ? -1.505 -4.234 22.368 1.00 0.00 18 ASN B N 3
ATOM 4933 C CA . ASN B 1 18 ? -2.219 -2.986 22.758 1.00 0.00 18 ASN B CA 3
ATOM 4934 C C . ASN B 1 18 ? -3.733 -3.215 22.671 1.00 0.00 18 ASN B C 3
ATOM 4935 O O . ASN B 1 18 ? -4.450 -3.004 23.632 1.00 0.00 18 ASN B O 3
ATOM 4946 N N . GLU B 1 19 ? -4.216 -3.659 21.529 1.00 0.00 19 GLU B N 3
ATOM 4947 C CA . GLU B 1 19 ? -5.682 -3.919 21.367 1.00 0.00 19 GLU B CA 3
ATOM 4948 C C . GLU B 1 19 ? -5.971 -4.350 19.929 1.00 0.00 19 GLU B C 3
ATOM 4949 O O . GLU B 1 19 ? -6.214 -5.512 19.659 1.00 0.00 19 GLU B O 3
ATOM 4961 N N . GLU B 1 20 ? -5.958 -3.417 19.013 1.00 0.00 20 GLU B N 3
ATOM 4962 C CA . GLU B 1 20 ? -6.243 -3.742 17.590 1.00 0.00 20 GLU B CA 3
ATOM 4963 C C . GLU B 1 20 ? -5.469 -2.800 16.663 1.00 0.00 20 GLU B C 3
ATOM 4964 O O . GLU B 1 20 ? -5.249 -1.644 16.975 1.00 0.00 20 GLU B O 3
ATOM 4976 N N . LYS B 1 21 ? -5.072 -3.295 15.516 1.00 0.00 21 LYS B N 3
ATOM 4977 C CA . LYS B 1 21 ? -4.325 -2.454 14.534 1.00 0.00 21 LYS B CA 3
ATOM 4978 C C . LYS B 1 21 ? -4.624 -2.941 13.113 1.00 0.00 21 LYS B C 3
ATOM 4979 O O . LYS B 1 21 ? -4.689 -4.128 12.853 1.00 0.00 21 LYS B O 3
ATOM 4998 N N . ILE B 1 22 ? -4.800 -2.027 12.193 1.00 0.00 22 ILE B N 3
ATOM 4999 C CA . ILE B 1 22 ? -5.088 -2.418 10.782 1.00 0.00 22 ILE B CA 3
ATOM 5000 C C . ILE B 1 22 ? -3.769 -2.499 10.007 1.00 0.00 22 ILE B C 3
ATOM 5001 O O . ILE B 1 22 ? -2.964 -1.583 10.029 1.00 0.00 22 ILE B O 3
ATOM 5017 N N . LEU B 1 23 ? -3.547 -3.597 9.330 1.00 0.00 23 LEU B N 3
ATOM 5018 C CA . LEU B 1 23 ? -2.286 -3.766 8.552 1.00 0.00 23 LEU B CA 3
ATOM 5019 C C . LEU B 1 23 ? -2.561 -3.537 7.060 1.00 0.00 23 LEU B C 3
ATOM 5020 O O . LEU B 1 23 ? -3.261 -4.305 6.423 1.00 0.00 23 LEU B O 3
ATOM 5036 N N . LEU B 1 24 ? -2.000 -2.490 6.502 1.00 0.00 24 LEU B N 3
ATOM 5037 C CA . LEU B 1 24 ? -2.203 -2.203 5.052 1.00 0.00 24 LEU B CA 3
ATOM 5038 C C . LEU B 1 24 ? -0.984 -2.712 4.278 1.00 0.00 24 LEU B C 3
ATOM 5039 O O . LEU B 1 24 ? 0.070 -2.105 4.299 1.00 0.00 24 LEU B O 3
ATOM 5055 N N . GLY B 1 25 ? -1.122 -3.826 3.600 1.00 0.00 25 GLY B N 3
ATOM 5056 C CA . GLY B 1 25 ? 0.018 -4.390 2.822 1.00 0.00 25 GLY B CA 3
ATOM 5057 C C . GLY B 1 25 ? -0.492 -4.875 1.467 1.00 0.00 25 GLY B C 3
ATOM 5058 O O . GLY B 1 25 ? -1.398 -5.678 1.396 1.00 0.00 25 GLY B O 3
ATOM 5062 N N . ALA B 1 26 ? 0.079 -4.378 0.397 1.00 0.00 26 ALA B N 3
ATOM 5063 C CA . ALA B 1 26 ? -0.364 -4.784 -0.972 1.00 0.00 26 ALA B CA 3
ATOM 5064 C C . ALA B 1 26 ? -0.333 -6.310 -1.117 1.00 0.00 26 ALA B C 3
ATOM 5065 O O . ALA B 1 26 ? 0.709 -6.913 -1.311 1.00 0.00 26 ALA B O 3
ATOM 5072 N N . GLY B 1 27 ? -1.483 -6.923 -1.029 1.00 0.00 27 GLY B N 3
ATOM 5073 C CA . GLY B 1 27 ? -1.584 -8.406 -1.165 1.00 0.00 27 GLY B CA 3
ATOM 5074 C C . GLY B 1 27 ? -1.495 -9.096 0.204 1.00 0.00 27 GLY B C 3
ATOM 5075 O O . GLY B 1 27 ? -1.377 -10.306 0.275 1.00 0.00 27 GLY B O 3
ATOM 5079 N N . ILE B 1 28 ? -1.557 -8.350 1.287 1.00 0.00 28 ILE B N 3
ATOM 5080 C CA . ILE B 1 28 ? -1.483 -8.965 2.637 1.00 0.00 28 ILE B CA 3
ATOM 5081 C C . ILE B 1 28 ? -2.675 -9.915 2.831 1.00 0.00 28 ILE B C 3
ATOM 5082 O O . ILE B 1 28 ? -2.534 -10.982 3.400 1.00 0.00 28 ILE B O 3
ATOM 5098 N N . ALA B 1 29 ? -3.838 -9.542 2.337 1.00 0.00 29 ALA B N 3
ATOM 5099 C CA . ALA B 1 29 ? -5.033 -10.430 2.463 1.00 0.00 29 ALA B CA 3
ATOM 5100 C C . ALA B 1 29 ? -4.752 -11.725 1.698 1.00 0.00 29 ALA B C 3
ATOM 5101 O O . ALA B 1 29 ? -5.092 -12.806 2.147 1.00 0.00 29 ALA B O 3
ATOM 5108 N N . PHE B 1 30 ? -4.101 -11.620 0.558 1.00 0.00 30 PHE B N 3
ATOM 5109 C CA . PHE B 1 30 ? -3.756 -12.834 -0.229 1.00 0.00 30 PHE B CA 3
ATOM 5110 C C . PHE B 1 30 ? -2.678 -13.610 0.533 1.00 0.00 30 PHE B C 3
ATOM 5111 O O . PHE B 1 30 ? -1.827 -13.025 1.180 1.00 0.00 30 PHE B O 3
ATOM 5128 N N . ASN B 1 31 ? -2.721 -14.917 0.472 1.00 0.00 31 ASN B N 3
ATOM 5129 C CA . ASN B 1 31 ? -1.713 -15.749 1.203 1.00 0.00 31 ASN B CA 3
ATOM 5130 C C . ASN B 1 31 ? -1.912 -15.582 2.717 1.00 0.00 31 ASN B C 3
ATOM 5131 O O . ASN B 1 31 ? -0.979 -15.684 3.494 1.00 0.00 31 ASN B O 3
ATOM 5142 N N . LYS B 1 32 ? -3.129 -15.328 3.134 1.00 0.00 32 LYS B N 3
ATOM 5143 C CA . LYS B 1 32 ? -3.419 -15.147 4.589 1.00 0.00 32 LYS B CA 3
ATOM 5144 C C . LYS B 1 32 ? -4.902 -15.446 4.867 1.00 0.00 32 LYS B C 3
ATOM 5145 O O . LYS B 1 32 ? -5.695 -15.610 3.956 1.00 0.00 32 LYS B O 3
ATOM 5164 N N . LYS B 1 33 ? -5.277 -15.516 6.125 1.00 0.00 33 LYS B N 3
ATOM 5165 C CA . LYS B 1 33 ? -6.702 -15.802 6.484 1.00 0.00 33 LYS B CA 3
ATOM 5166 C C . LYS B 1 33 ? -6.963 -15.411 7.950 1.00 0.00 33 LYS B C 3
ATOM 5167 O O . LYS B 1 33 ? -6.115 -14.836 8.608 1.00 0.00 33 LYS B O 3
ATOM 5186 N N . LYS B 1 34 ? -8.138 -15.710 8.458 1.00 0.00 34 LYS B N 3
ATOM 5187 C CA . LYS B 1 34 ? -8.475 -15.352 9.872 1.00 0.00 34 LYS B CA 3
ATOM 5188 C C . LYS B 1 34 ? -7.555 -16.087 10.845 1.00 0.00 34 LYS B C 3
ATOM 5189 O O . LYS B 1 34 ? -7.372 -17.291 10.766 1.00 0.00 34 LYS B O 3
ATOM 5208 N N . ASN B 1 35 ? -6.984 -15.348 11.765 1.00 0.00 35 ASN B N 3
ATOM 5209 C CA . ASN B 1 35 ? -6.065 -15.935 12.788 1.00 0.00 35 ASN B CA 3
ATOM 5210 C C . ASN B 1 35 ? -4.788 -16.489 12.129 1.00 0.00 35 ASN B C 3
ATOM 5211 O O . ASN B 1 35 ? -4.058 -17.258 12.731 1.00 0.00 35 ASN B O 3
ATOM 5222 N N . ASP B 1 36 ? -4.508 -16.098 10.908 1.00 0.00 36 ASP B N 3
ATOM 5223 C CA . ASP B 1 36 ? -3.277 -16.590 10.214 1.00 0.00 36 ASP B CA 3
ATOM 5224 C C . ASP B 1 36 ? -2.098 -15.637 10.473 1.00 0.00 36 ASP B C 3
ATOM 5225 O O . ASP B 1 36 ? -1.007 -15.858 9.978 1.00 0.00 36 ASP B O 3
ATOM 5234 N N . ILE B 1 37 ? -2.312 -14.584 11.241 1.00 0.00 37 ILE B N 3
ATOM 5235 C CA . ILE B 1 37 ? -1.226 -13.602 11.544 1.00 0.00 37 ILE B CA 3
ATOM 5236 C C . ILE B 1 37 ? -0.884 -12.802 10.284 1.00 0.00 37 ILE B C 3
ATOM 5237 O O . ILE B 1 37 ? -0.834 -13.333 9.187 1.00 0.00 37 ILE B O 3
ATOM 5253 N N . VAL B 1 38 ? -0.651 -11.526 10.438 1.00 0.00 38 VAL B N 3
ATOM 5254 C CA . VAL B 1 38 ? -0.316 -10.669 9.265 1.00 0.00 38 VAL B CA 3
ATOM 5255 C C . VAL B 1 38 ? 1.116 -10.947 8.808 1.00 0.00 38 VAL B C 3
ATOM 5256 O O . VAL B 1 38 ? 2.041 -10.991 9.602 1.00 0.00 38 VAL B O 3
ATOM 5269 N N . ASP B 1 39 ? 1.301 -11.116 7.525 1.00 0.00 39 ASP B N 3
ATOM 5270 C CA . ASP B 1 39 ? 2.663 -11.368 6.981 1.00 0.00 39 ASP B CA 3
ATOM 5271 C C . ASP B 1 39 ? 3.488 -10.085 7.142 1.00 0.00 39 ASP B C 3
ATOM 5272 O O . ASP B 1 39 ? 3.040 -9.021 6.757 1.00 0.00 39 ASP B O 3
ATOM 5281 N N . PRO B 1 40 ? 4.663 -10.218 7.715 1.00 0.00 40 PRO B N 3
ATOM 5282 C CA . PRO B 1 40 ? 5.560 -9.070 7.954 1.00 0.00 40 PRO B CA 3
ATOM 5283 C C . PRO B 1 40 ? 6.149 -8.560 6.635 1.00 0.00 40 PRO B C 3
ATOM 5284 O O . PRO B 1 40 ? 6.276 -7.365 6.435 1.00 0.00 40 PRO B O 3
ATOM 5295 N N . SER B 1 41 ? 6.479 -9.450 5.726 1.00 0.00 41 SER B N 3
ATOM 5296 C CA . SER B 1 41 ? 7.024 -9.007 4.407 1.00 0.00 41 SER B CA 3
ATOM 5297 C C . SER B 1 41 ? 5.942 -8.192 3.683 1.00 0.00 41 SER B C 3
ATOM 5298 O O . SER B 1 41 ? 6.237 -7.314 2.893 1.00 0.00 41 SER B O 3
ATOM 5306 N N . LYS B 1 42 ? 4.688 -8.479 3.966 1.00 0.00 42 LYS B N 3
ATOM 5307 C CA . LYS B 1 42 ? 3.564 -7.736 3.328 1.00 0.00 42 LYS B CA 3
ATOM 5308 C C . LYS B 1 42 ? 3.240 -6.472 4.142 1.00 0.00 42 LYS B C 3
ATOM 5309 O O . LYS B 1 42 ? 2.679 -5.529 3.616 1.00 0.00 42 LYS B O 3
ATOM 5328 N N . ILE B 1 43 ? 3.586 -6.446 5.418 1.00 0.00 43 ILE B N 3
ATOM 5329 C CA . ILE B 1 43 ? 3.299 -5.242 6.267 1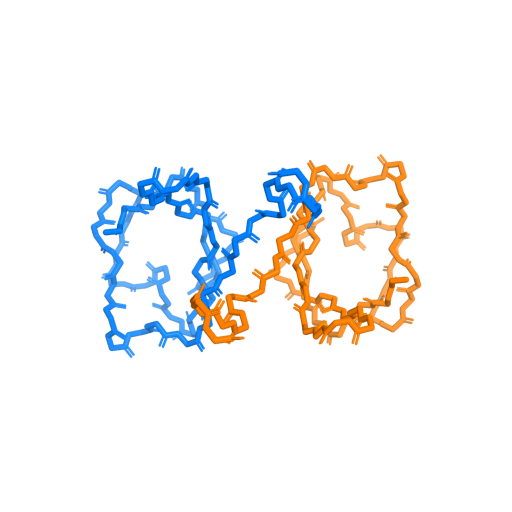.00 0.00 43 ILE B CA 3
ATOM 5330 C C . ILE B 1 43 ? 3.878 -3.989 5.599 1.00 0.00 43 ILE B C 3
ATOM 5331 O O . ILE B 1 43 ? 5.081 -3.801 5.535 1.00 0.00 43 ILE B O 3
ATOM 5347 N N . GLU B 1 44 ? 3.018 -3.138 5.105 1.00 0.00 44 GLU B N 3
ATOM 5348 C CA . GLU B 1 44 ? 3.473 -1.884 4.440 1.00 0.00 44 GLU B CA 3
ATOM 5349 C C . GLU B 1 44 ? 3.031 -0.672 5.268 1.00 0.00 44 GLU B C 3
ATOM 5350 O O . GLU B 1 44 ? 3.665 0.367 5.245 1.00 0.00 44 GLU B O 3
ATOM 5362 N N . LYS B 1 45 ? 1.944 -0.799 5.999 1.00 0.00 45 LYS B N 3
ATOM 5363 C CA . LYS B 1 45 ? 1.446 0.338 6.832 1.00 0.00 45 LYS B CA 3
ATOM 5364 C C . LYS B 1 45 ? 0.723 -0.207 8.071 1.00 0.00 45 LYS B C 3
ATOM 5365 O O . LYS B 1 45 ? -0.311 -0.842 7.966 1.00 0.00 45 LYS B O 3
ATOM 5384 N N . THR B 1 46 ? 1.261 0.040 9.243 1.00 0.00 46 THR B N 3
ATOM 5385 C CA . THR B 1 46 ? 0.618 -0.458 10.496 1.00 0.00 46 THR B CA 3
ATOM 5386 C C . THR B 1 46 ? -0.128 0.694 11.184 1.00 0.00 46 THR B C 3
ATOM 5387 O O . THR B 1 46 ? 0.468 1.676 11.591 1.00 0.00 46 THR B O 3
ATOM 5398 N N . PHE B 1 47 ? -1.429 0.572 11.311 1.00 0.00 47 PHE B N 3
ATOM 5399 C CA . PHE B 1 47 ? -2.243 1.641 11.966 1.00 0.00 47 PHE B CA 3
ATOM 5400 C C . PHE B 1 47 ? -2.916 1.083 13.221 1.00 0.00 47 PHE B C 3
ATOM 5401 O O . PHE B 1 47 ? -3.386 -0.036 13.236 1.00 0.00 47 PHE B O 3
ATOM 5418 N N . ILE B 1 48 ? -2.956 1.860 14.273 1.00 0.00 48 ILE B N 3
ATOM 5419 C CA . ILE B 1 48 ? -3.591 1.400 15.545 1.00 0.00 48 ILE B CA 3
ATOM 5420 C C . ILE B 1 48 ? -4.625 2.433 16.009 1.00 0.00 48 ILE B C 3
ATOM 5421 O O . ILE B 1 48 ? -4.450 3.625 15.831 1.00 0.00 48 ILE B O 3
ATOM 5437 N N . ARG B 1 49 ? -5.701 1.975 16.603 1.00 0.00 49 ARG B N 3
ATOM 5438 C CA . ARG B 1 49 ? -6.766 2.907 17.086 1.00 0.00 49 ARG B CA 3
ATOM 5439 C C . ARG B 1 49 ? -6.190 3.861 18.142 1.00 0.00 49 ARG B C 3
ATOM 5440 O O . ARG B 1 49 ? -5.473 3.453 19.040 1.00 0.00 49 ARG B O 3
ATOM 5461 N N . LYS B 1 50 ? -6.507 5.128 18.033 1.00 0.00 50 LYS B N 3
ATOM 5462 C CA . LYS B 1 50 ? -5.996 6.129 19.017 1.00 0.00 50 LYS B CA 3
ATOM 5463 C C . LYS B 1 50 ? -6.685 5.910 20.370 1.00 0.00 50 LYS B C 3
ATOM 5464 O O . LYS B 1 50 ? -7.894 6.013 20.485 1.00 0.00 50 LYS B O 3
ATOM 5483 N N . ASP B 1 51 ? -5.920 5.600 21.390 1.00 0.00 51 ASP B N 3
ATOM 5484 C CA . ASP B 1 51 ? -6.511 5.362 22.742 1.00 0.00 51 ASP B CA 3
ATOM 5485 C C . ASP B 1 51 ? -7.071 6.674 23.301 1.00 0.00 51 ASP B C 3
ATOM 5486 O O . ASP B 1 51 ? -8.248 6.771 23.593 1.00 0.00 51 ASP B O 3
ATOM 5495 N N . THR B 1 52 ? -6.226 7.674 23.448 1.00 0.00 52 THR B N 3
ATOM 5496 C CA . THR B 1 52 ? -6.664 9.007 23.992 1.00 0.00 52 THR B CA 3
ATOM 5497 C C . THR B 1 52 ? -7.595 8.810 25.204 1.00 0.00 52 THR B C 3
ATOM 5498 O O . THR B 1 52 ? -8.806 8.905 25.086 1.00 0.00 52 THR B O 3
ATOM 5509 N N . PRO B 1 53 ? -6.989 8.532 26.335 1.00 0.00 53 PRO B N 3
ATOM 5510 C CA . PRO B 1 53 ? -7.711 8.299 27.600 1.00 0.00 53 PRO B CA 3
ATOM 5511 C C . PRO B 1 53 ? -8.152 9.628 28.230 1.00 0.00 53 PRO B C 3
ATOM 5512 O O . PRO B 1 53 ? -9.324 9.955 28.239 1.00 0.00 53 PRO B O 3
ATOM 5523 N N . ASP B 1 54 ? -7.221 10.390 28.750 1.00 0.00 54 ASP B N 3
ATOM 5524 C CA . ASP B 1 54 ? -7.571 11.701 29.379 1.00 0.00 54 ASP B CA 3
ATOM 5525 C C . ASP B 1 54 ? -7.700 12.775 28.293 1.00 0.00 54 ASP B C 3
ATOM 5526 O O . ASP B 1 54 ? -8.499 13.688 28.404 1.00 0.00 54 ASP B O 3
ATOM 5535 N N . TYR B 1 55 ? -6.917 12.667 27.247 1.00 0.00 55 TYR B N 3
ATOM 5536 C CA . TYR B 1 55 ? -6.973 13.672 26.140 1.00 0.00 55 TYR B CA 3
ATOM 5537 C C . TYR B 1 55 ? -8.211 13.413 25.267 1.00 0.00 55 TYR B C 3
ATOM 5538 O O . TYR B 1 55 ? -8.407 12.277 24.858 1.00 0.00 55 TYR B O 3
ATOM 5557 N N . MET A 1 1 ? -9.318 16.137 7.712 1.00 0.00 1 MET A N 4
ATOM 5558 C CA . MET A 1 1 ? -9.658 14.687 7.611 1.00 0.00 1 MET A CA 4
ATOM 5559 C C . MET A 1 1 ? -10.220 14.390 6.215 1.00 0.00 1 MET A C 4
ATOM 5560 O O . MET A 1 1 ? -11.392 14.102 6.047 1.00 0.00 1 MET A O 4
ATOM 5576 N N . LYS A 1 2 ? -9.379 14.463 5.215 1.00 0.00 2 LYS A N 4
ATOM 5577 C CA . LYS A 1 2 ? -9.822 14.196 3.820 1.00 0.00 2 LYS A CA 4
ATOM 5578 C C . LYS A 1 2 ? -9.502 12.751 3.437 1.00 0.00 2 LYS A C 4
ATOM 5579 O O . LYS A 1 2 ? -8.755 12.064 4.111 1.00 0.00 2 LYS A O 4
ATOM 5598 N N . ILE A 1 3 ? -10.065 12.293 2.352 1.00 0.00 3 ILE A N 4
ATOM 5599 C CA . ILE A 1 3 ? -9.813 10.893 1.896 1.00 0.00 3 ILE A CA 4
ATOM 5600 C C . ILE A 1 3 ? -8.478 10.832 1.144 1.00 0.00 3 ILE A C 4
ATOM 5601 O O . ILE A 1 3 ? -8.382 11.191 -0.017 1.00 0.00 3 ILE A O 4
ATOM 5617 N N . LYS A 1 4 ? -7.454 10.360 1.811 1.00 0.00 4 LYS A N 4
ATOM 5618 C CA . LYS A 1 4 ? -6.111 10.237 1.176 1.00 0.00 4 LYS A CA 4
ATOM 5619 C C . LYS A 1 4 ? -6.100 8.993 0.283 1.00 0.00 4 LYS A C 4
ATOM 5620 O O . LYS A 1 4 ? -5.516 8.988 -0.785 1.00 0.00 4 LYS A O 4
ATOM 5639 N N . ARG A 1 5 ? -6.753 7.943 0.722 1.00 0.00 5 ARG A N 4
ATOM 5640 C CA . ARG A 1 5 ? -6.807 6.684 -0.080 1.00 0.00 5 ARG A CA 4
ATOM 5641 C C . ARG A 1 5 ? -8.129 5.957 0.189 1.00 0.00 5 ARG A C 4
ATOM 5642 O O . ARG A 1 5 ? -8.920 6.364 1.021 1.00 0.00 5 ARG A O 4
ATOM 5663 N N . ILE A 1 6 ? -8.368 4.879 -0.514 1.00 0.00 6 ILE A N 4
ATOM 5664 C CA . ILE A 1 6 ? -9.630 4.104 -0.321 1.00 0.00 6 ILE A CA 4
ATOM 5665 C C . ILE A 1 6 ? -9.292 2.629 -0.096 1.00 0.00 6 ILE A C 4
ATOM 5666 O O . ILE A 1 6 ? -8.607 2.009 -0.891 1.00 0.00 6 ILE A O 4
ATOM 5682 N N . LEU A 1 7 ? -9.778 2.070 0.982 1.00 0.00 7 LEU A N 4
ATOM 5683 C CA . LEU A 1 7 ? -9.509 0.639 1.285 1.00 0.00 7 LEU A CA 4
ATOM 5684 C C . LEU A 1 7 ? -10.670 -0.201 0.749 1.00 0.00 7 LEU A C 4
ATOM 5685 O O . LEU A 1 7 ? -10.473 -1.182 0.055 1.00 0.00 7 LEU A O 4
ATOM 5701 N N . ASN A 1 8 ? -11.880 0.209 1.044 1.00 0.00 8 ASN A N 4
ATOM 5702 C CA . ASN A 1 8 ? -13.086 -0.517 0.537 1.00 0.00 8 ASN A CA 4
ATOM 5703 C C . ASN A 1 8 ? -14.338 0.354 0.773 1.00 0.00 8 ASN A C 4
ATOM 5704 O O . ASN A 1 8 ? -14.232 1.554 0.959 1.00 0.00 8 ASN A O 4
ATOM 5715 N N . HIS A 1 9 ? -15.516 -0.226 0.739 1.00 0.00 9 HIS A N 4
ATOM 5716 C CA . HIS A 1 9 ? -16.769 0.580 0.932 1.00 0.00 9 HIS A CA 4
ATOM 5717 C C . HIS A 1 9 ? -16.881 1.120 2.370 1.00 0.00 9 HIS A C 4
ATOM 5718 O O . HIS A 1 9 ? -17.649 2.028 2.632 1.00 0.00 9 HIS A O 4
ATOM 5732 N N . ASN A 1 10 ? -16.147 0.559 3.302 1.00 0.00 10 ASN A N 4
ATOM 5733 C CA . ASN A 1 10 ? -16.228 1.017 4.717 1.00 0.00 10 ASN A CA 4
ATOM 5734 C C . ASN A 1 10 ? -14.877 1.547 5.203 1.00 0.00 10 ASN A C 4
ATOM 5735 O O . ASN A 1 10 ? -14.824 2.425 6.043 1.00 0.00 10 ASN A O 4
ATOM 5746 N N . ALA A 1 11 ? -13.790 1.014 4.706 1.00 0.00 11 ALA A N 4
ATOM 5747 C CA . ALA A 1 11 ? -12.456 1.478 5.167 1.00 0.00 11 ALA A CA 4
ATOM 5748 C C . ALA A 1 11 ? -11.858 2.461 4.162 1.00 0.00 11 ALA A C 4
ATOM 5749 O O . ALA A 1 11 ? -11.935 2.270 2.961 1.00 0.00 11 ALA A O 4
ATOM 5756 N N . ILE A 1 12 ? -11.255 3.511 4.658 1.00 0.00 12 ILE A N 4
ATOM 5757 C CA . ILE A 1 12 ? -10.628 4.528 3.768 1.00 0.00 12 ILE A CA 4
ATOM 5758 C C . ILE A 1 12 ? -9.454 5.177 4.506 1.00 0.00 12 ILE A C 4
ATOM 5759 O O . ILE A 1 12 ? -9.505 5.400 5.702 1.00 0.00 12 ILE A O 4
ATOM 5775 N N . VAL A 1 13 ? -8.403 5.489 3.794 1.00 0.00 13 VAL A N 4
ATOM 5776 C CA . VAL A 1 13 ? -7.222 6.131 4.435 1.00 0.00 13 VAL A CA 4
ATOM 5777 C C . VAL A 1 13 ? -7.439 7.644 4.444 1.00 0.00 13 VAL A C 4
ATOM 5778 O O . VAL A 1 13 ? -7.559 8.263 3.405 1.00 0.00 13 VAL A O 4
ATOM 5791 N N . VAL A 1 14 ? -7.500 8.239 5.607 1.00 0.00 14 VAL A N 4
ATOM 5792 C CA . VAL A 1 14 ? -7.716 9.714 5.689 1.00 0.00 14 VAL A CA 4
ATOM 5793 C C . VAL A 1 14 ? -6.498 10.371 6.344 1.00 0.00 14 VAL A C 4
ATOM 5794 O O . VAL A 1 14 ? -5.851 9.792 7.189 1.00 0.00 14 VAL A O 4
ATOM 5807 N N . LYS A 1 15 ? -6.194 11.579 5.951 1.00 0.00 15 LYS A N 4
ATOM 5808 C CA . LYS A 1 15 ? -5.021 12.298 6.537 1.00 0.00 15 LYS A CA 4
ATOM 5809 C C . LYS A 1 15 ? -5.503 13.367 7.516 1.00 0.00 15 LYS A C 4
ATOM 5810 O O . LYS A 1 15 ? -6.519 14.010 7.311 1.00 0.00 15 LYS A O 4
ATOM 5829 N N . ASP A 1 16 ? -4.767 13.556 8.578 1.00 0.00 16 ASP A N 4
ATOM 5830 C CA . ASP A 1 16 ? -5.138 14.575 9.598 1.00 0.00 16 ASP A CA 4
ATOM 5831 C C . ASP A 1 16 ? -3.923 15.464 9.906 1.00 0.00 16 ASP A C 4
ATOM 5832 O O . ASP A 1 16 ? -2.875 15.336 9.295 1.00 0.00 16 ASP A O 4
ATOM 5841 N N . GLN A 1 17 ? -4.066 16.366 10.846 1.00 0.00 17 GLN A N 4
ATOM 5842 C CA . GLN A 1 17 ? -2.943 17.284 11.210 1.00 0.00 17 GLN A CA 4
ATOM 5843 C C . GLN A 1 17 ? -1.731 16.484 11.680 1.00 0.00 17 GLN A C 4
ATOM 5844 O O . GLN A 1 17 ? -0.609 16.762 11.295 1.00 0.00 17 GLN A O 4
ATOM 5858 N N . ASN A 1 18 ? -1.949 15.509 12.521 1.00 0.00 18 ASN A N 4
ATOM 5859 C CA . ASN A 1 18 ? -0.815 14.694 13.043 1.00 0.00 18 ASN A CA 4
ATOM 5860 C C . ASN A 1 18 ? -0.129 13.925 11.904 1.00 0.00 18 ASN A C 4
ATOM 5861 O O . ASN A 1 18 ? 1.078 13.996 11.754 1.00 0.00 18 ASN A O 4
ATOM 5872 N N . GLU A 1 19 ? -0.880 13.188 11.110 1.00 0.00 19 GLU A N 4
ATOM 5873 C CA . GLU A 1 19 ? -0.263 12.407 9.992 1.00 0.00 19 GLU A CA 4
ATOM 5874 C C . GLU A 1 19 ? -1.353 11.603 9.262 1.00 0.00 19 GLU A C 4
ATOM 5875 O O . GLU A 1 19 ? -2.490 12.028 9.174 1.00 0.00 19 GLU A O 4
ATOM 5887 N N . GLU A 1 20 ? -1.015 10.445 8.737 1.00 0.00 20 GLU A N 4
ATOM 5888 C CA . GLU A 1 20 ? -2.022 9.610 8.017 1.00 0.00 20 GLU A CA 4
ATOM 5889 C C . GLU A 1 20 ? -2.968 8.943 9.023 1.00 0.00 20 GLU A C 4
ATOM 5890 O O . GLU A 1 20 ? -2.668 8.825 10.198 1.00 0.00 20 GLU A O 4
ATOM 5902 N N . LYS A 1 21 ? -4.115 8.514 8.558 1.00 0.00 21 LYS A N 4
ATOM 5903 C CA . LYS A 1 21 ? -5.115 7.860 9.452 1.00 0.00 21 LYS A CA 4
ATOM 5904 C C . LYS A 1 21 ? -5.892 6.794 8.672 1.00 0.00 21 LYS A C 4
ATOM 5905 O O . LYS A 1 21 ? -5.684 6.588 7.489 1.00 0.00 21 LYS A O 4
ATOM 5924 N N . ILE A 1 22 ? -6.791 6.124 9.341 1.00 0.00 22 ILE A N 4
ATOM 5925 C CA . ILE A 1 22 ? -7.615 5.068 8.688 1.00 0.00 22 ILE A CA 4
ATOM 5926 C C . ILE A 1 22 ? -9.044 5.153 9.233 1.00 0.00 22 ILE A C 4
ATOM 5927 O O . ILE A 1 22 ? -9.274 4.989 10.420 1.00 0.00 22 ILE A O 4
ATOM 5943 N N . LEU A 1 23 ? -10.000 5.411 8.377 1.00 0.00 23 LEU A N 4
ATOM 5944 C CA . LEU A 1 23 ? -11.412 5.513 8.837 1.00 0.00 23 LEU A CA 4
ATOM 5945 C C . LEU A 1 23 ? -12.173 4.239 8.453 1.00 0.00 23 LEU A C 4
ATOM 5946 O O . LEU A 1 23 ? -12.406 3.974 7.287 1.00 0.00 23 LEU A O 4
ATOM 5962 N N . LEU A 1 24 ? -12.568 3.457 9.430 1.00 0.00 24 LEU A N 4
ATOM 5963 C CA . LEU A 1 24 ? -13.323 2.202 9.138 1.00 0.00 24 LEU A CA 4
ATOM 5964 C C . LEU A 1 24 ? -14.784 2.392 9.559 1.00 0.00 24 LEU A C 4
ATOM 5965 O O . LEU A 1 24 ? -15.146 2.176 10.701 1.00 0.00 24 LEU A O 4
ATOM 5981 N N . GLY A 1 25 ? -15.622 2.797 8.635 1.00 0.00 25 GLY A N 4
ATOM 5982 C CA . GLY A 1 25 ? -17.065 3.008 8.950 1.00 0.00 25 GLY A CA 4
ATOM 5983 C C . GLY A 1 25 ? -17.912 2.321 7.880 1.00 0.00 25 GLY A C 4
ATOM 5984 O O . GLY A 1 25 ? -17.750 2.571 6.705 1.00 0.00 25 GLY A O 4
ATOM 5988 N N . ALA A 1 26 ? -18.800 1.448 8.287 1.00 0.00 26 ALA A N 4
ATOM 5989 C CA . ALA A 1 26 ? -19.665 0.713 7.313 1.00 0.00 26 ALA A CA 4
ATOM 5990 C C . ALA A 1 26 ? -20.395 1.697 6.392 1.00 0.00 26 ALA A C 4
ATOM 5991 O O . ALA A 1 26 ? -21.400 2.287 6.751 1.00 0.00 26 ALA A O 4
ATOM 5998 N N . GLY A 1 27 ? -19.886 1.859 5.199 1.00 0.00 27 GLY A N 4
ATOM 5999 C CA . GLY A 1 27 ? -20.514 2.778 4.206 1.00 0.00 27 GLY A CA 4
ATOM 6000 C C . GLY A 1 27 ? -19.809 4.143 4.188 1.00 0.00 27 GLY A C 4
ATOM 6001 O O . GLY A 1 27 ? -20.289 5.072 3.563 1.00 0.00 27 GLY A O 4
ATOM 6005 N N . ILE A 1 28 ? -18.680 4.279 4.852 1.00 0.00 28 ILE A N 4
ATOM 6006 C CA . ILE A 1 28 ? -17.960 5.579 4.857 1.00 0.00 28 ILE A CA 4
ATOM 6007 C C . ILE A 1 28 ? -17.529 5.925 3.424 1.00 0.00 28 ILE A C 4
ATOM 6008 O O . ILE A 1 28 ? -17.602 7.068 3.012 1.00 0.00 28 ILE A O 4
ATOM 6024 N N . ALA A 1 29 ? -17.109 4.938 2.657 1.00 0.00 29 ALA A N 4
ATOM 6025 C CA . ALA A 1 29 ? -16.706 5.199 1.240 1.00 0.00 29 ALA A CA 4
ATOM 6026 C C . ALA A 1 29 ? -17.901 5.801 0.501 1.00 0.00 29 ALA A C 4
ATOM 6027 O O . ALA A 1 29 ? -17.755 6.718 -0.287 1.00 0.00 29 ALA A O 4
ATOM 6034 N N . PHE A 1 30 ? -19.089 5.306 0.778 1.00 0.00 30 PHE A N 4
ATOM 6035 C CA . PH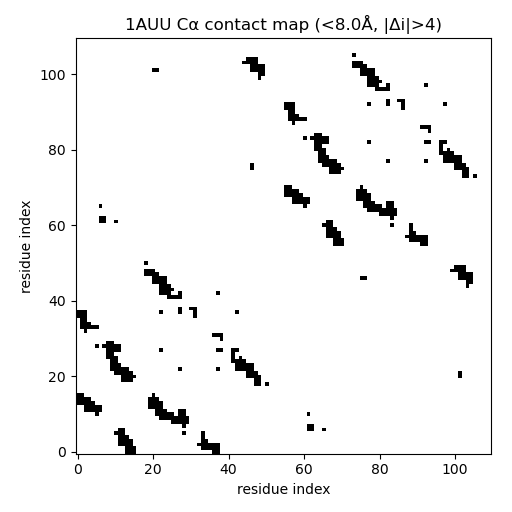E A 1 30 ? -20.307 5.860 0.127 1.00 0.00 30 PHE A CA 4
ATOM 6036 C C . PHE A 1 30 ? -20.536 7.276 0.661 1.00 0.00 30 PHE A C 4
ATOM 6037 O O . PHE A 1 30 ? -20.363 7.536 1.840 1.00 0.00 30 PHE A O 4
ATOM 6054 N N . ASN A 1 31 ? -20.911 8.188 -0.202 1.00 0.00 31 ASN A N 4
ATOM 6055 C CA . ASN A 1 31 ? -21.147 9.605 0.227 1.00 0.00 31 ASN A CA 4
ATOM 6056 C C . ASN A 1 31 ? -19.804 10.290 0.528 1.00 0.00 31 ASN A C 4
ATOM 6057 O O . ASN A 1 31 ? -19.714 11.164 1.372 1.00 0.00 31 ASN A O 4
ATOM 6068 N N . LYS A 1 32 ? -18.765 9.898 -0.169 1.00 0.00 32 LYS A N 4
ATOM 6069 C CA . LYS A 1 32 ? -17.419 10.512 0.053 1.00 0.00 32 LYS A CA 4
ATOM 6070 C C . LYS A 1 32 ? -16.548 10.343 -1.201 1.00 0.00 32 LYS A C 4
ATOM 6071 O O . LYS A 1 32 ? -16.815 9.508 -2.048 1.00 0.00 32 LYS A O 4
ATOM 6090 N N . LYS A 1 33 ? -15.505 11.133 -1.317 1.00 0.00 33 LYS A N 4
ATOM 6091 C CA . LYS A 1 33 ? -14.602 11.034 -2.504 1.00 0.00 33 LYS A CA 4
ATOM 6092 C C . LYS A 1 33 ? -13.196 11.532 -2.134 1.00 0.00 33 LYS A C 4
ATOM 6093 O O . LYS A 1 33 ? -12.957 11.982 -1.029 1.00 0.00 33 LYS A O 4
ATOM 6112 N N . LYS A 1 34 ? -12.266 11.448 -3.056 1.00 0.00 34 LYS A N 4
ATOM 6113 C CA . LYS A 1 34 ? -10.869 11.906 -2.782 1.00 0.00 34 LYS A CA 4
ATOM 6114 C C . LYS A 1 34 ? -10.859 13.392 -2.421 1.00 0.00 34 LYS A C 4
ATOM 6115 O O . LYS A 1 34 ? -11.461 14.214 -3.090 1.00 0.00 34 LYS A O 4
ATOM 6134 N N . ASN A 1 35 ? -10.162 13.724 -1.358 1.00 0.00 35 ASN A N 4
ATOM 6135 C CA . ASN A 1 35 ? -10.052 15.141 -0.892 1.00 0.00 35 ASN A CA 4
ATOM 6136 C C . ASN A 1 35 ? -11.327 15.588 -0.153 1.00 0.00 35 ASN A C 4
ATOM 6137 O O . ASN A 1 35 ? -11.437 16.732 0.253 1.00 0.00 35 ASN A O 4
ATOM 6148 N N . ASP A 1 36 ? -12.283 14.705 0.038 1.00 0.00 36 ASP A N 4
ATOM 6149 C CA . ASP A 1 36 ? -13.530 15.089 0.759 1.00 0.00 36 ASP A CA 4
ATOM 6150 C C . ASP A 1 36 ? -13.372 14.765 2.247 1.00 0.00 36 ASP A C 4
ATOM 6151 O O . ASP A 1 36 ? -12.694 13.823 2.618 1.00 0.00 36 ASP A O 4
ATOM 6160 N N . ILE A 1 37 ? -13.995 15.537 3.100 1.00 0.00 37 ILE A N 4
ATOM 6161 C CA . ILE A 1 37 ? -13.889 15.281 4.567 1.00 0.00 37 ILE A CA 4
ATOM 6162 C C . ILE A 1 37 ? -14.695 14.029 4.923 1.00 0.00 37 ILE A C 4
ATOM 6163 O O . ILE A 1 37 ? -15.742 13.766 4.354 1.00 0.00 37 ILE A O 4
ATOM 6179 N N . VAL A 1 38 ? -14.211 13.259 5.863 1.00 0.00 38 VAL A N 4
ATOM 6180 C CA . VAL A 1 38 ? -14.931 12.017 6.272 1.00 0.00 38 VAL A CA 4
ATOM 6181 C C . VAL A 1 38 ? -16.099 12.374 7.197 1.00 0.00 38 VAL A C 4
ATOM 6182 O O . VAL A 1 38 ? -15.944 13.099 8.165 1.00 0.00 38 VAL A O 4
ATOM 6195 N N . ASP A 1 39 ? -17.261 11.850 6.906 1.00 0.00 39 ASP A N 4
ATOM 6196 C CA . ASP A 1 39 ? -18.451 12.122 7.760 1.00 0.00 39 ASP A CA 4
ATOM 6197 C C . ASP A 1 39 ? -18.239 11.425 9.110 1.00 0.00 39 ASP A C 4
ATOM 6198 O O . ASP A 1 39 ? -17.901 10.256 9.145 1.00 0.00 39 ASP A O 4
ATOM 6207 N N . PRO A 1 40 ? -18.429 12.162 10.181 1.00 0.00 40 PRO A N 4
ATOM 6208 C CA . PRO A 1 40 ? -18.242 11.635 11.547 1.00 0.00 40 PRO A CA 4
ATOM 6209 C C . PRO A 1 40 ? -19.353 10.645 11.910 1.00 0.00 40 PRO A C 4
ATOM 6210 O O . PRO A 1 40 ? -19.106 9.661 12.584 1.00 0.00 40 PRO A O 4
ATOM 6221 N N . SER A 1 41 ? -20.564 10.876 11.450 1.00 0.00 41 SER A N 4
ATOM 6222 C CA . SER A 1 41 ? -21.672 9.918 11.748 1.00 0.00 41 SER A CA 4
ATOM 6223 C C . SER A 1 41 ? -21.300 8.550 11.159 1.00 0.00 41 SER A C 4
ATOM 6224 O O . SER A 1 41 ? -21.659 7.515 11.692 1.00 0.00 41 SER A O 4
ATOM 6232 N N . LYS A 1 42 ? -20.559 8.551 10.071 1.00 0.00 42 LYS A N 4
ATOM 6233 C CA . LYS A 1 42 ? -20.123 7.274 9.434 1.00 0.00 42 LYS A CA 4
ATOM 6234 C C . LYS A 1 42 ? -18.850 6.762 10.127 1.00 0.00 42 LYS A C 4
ATOM 6235 O O . LYS A 1 42 ? -18.591 5.573 10.144 1.00 0.00 42 LYS A O 4
ATOM 6254 N N . ILE A 1 43 ? -18.058 7.651 10.700 1.00 0.00 43 ILE A N 4
ATOM 6255 C CA . ILE A 1 43 ? -16.801 7.225 11.399 1.00 0.00 43 ILE A CA 4
ATOM 6256 C C . ILE A 1 43 ? -17.144 6.206 12.489 1.00 0.00 43 ILE A C 4
ATOM 6257 O O . ILE A 1 43 ? -17.724 6.538 13.509 1.00 0.00 43 ILE A O 4
ATOM 6273 N N . GLU A 1 44 ? -16.781 4.970 12.273 1.00 0.00 44 GLU A N 4
ATOM 6274 C CA . GLU A 1 44 ? -17.062 3.904 13.275 1.00 0.00 44 GLU A CA 4
ATOM 6275 C C . GLU A 1 44 ? -15.755 3.507 13.969 1.00 0.00 44 GLU A C 4
ATOM 6276 O O . GLU A 1 44 ? -15.751 3.128 15.126 1.00 0.00 44 GLU A O 4
ATOM 6288 N N . LYS A 1 45 ? -14.647 3.590 13.265 1.00 0.00 45 LYS A N 4
ATOM 6289 C CA . LYS A 1 45 ? -13.331 3.218 13.870 1.00 0.00 45 LYS A CA 4
ATOM 6290 C C . LYS A 1 45 ? -12.230 4.136 13.326 1.00 0.00 45 LYS A C 4
ATOM 6291 O O . LYS A 1 45 ? -12.077 4.295 12.127 1.00 0.00 45 LYS A O 4
ATOM 6310 N N . THR A 1 46 ? -11.458 4.734 14.203 1.00 0.00 46 THR A N 4
ATOM 6311 C CA . THR A 1 46 ? -10.357 5.641 13.758 1.00 0.00 46 THR A CA 4
ATOM 6312 C C . THR A 1 46 ? -9.006 4.988 14.072 1.00 0.00 46 THR A C 4
ATOM 6313 O O . THR A 1 46 ? -8.710 4.672 15.212 1.00 0.00 46 THR A O 4
ATOM 6324 N N . PHE A 1 47 ? -8.189 4.779 13.065 1.00 0.00 47 PHE A N 4
ATOM 6325 C CA . PHE A 1 47 ? -6.858 4.141 13.282 1.00 0.00 47 PHE A CA 4
ATOM 6326 C C . PHE A 1 47 ? -5.745 5.045 12.749 1.00 0.00 47 PHE A C 4
ATOM 6327 O O . PHE A 1 47 ? -5.802 5.529 11.638 1.00 0.00 47 PHE A O 4
ATOM 6344 N N . ILE A 1 48 ? -4.733 5.264 13.543 1.00 0.00 48 ILE A N 4
ATOM 6345 C CA . ILE A 1 48 ? -3.589 6.123 13.116 1.00 0.00 48 ILE A CA 4
ATOM 6346 C C . ILE A 1 48 ? -2.290 5.315 13.223 1.00 0.00 48 ILE A C 4
ATOM 6347 O O . ILE A 1 48 ? -2.141 4.483 14.101 1.00 0.00 48 ILE A O 4
ATOM 6363 N N . ARG A 1 49 ? -1.355 5.553 12.334 1.00 0.00 49 ARG A N 4
ATOM 6364 C CA . ARG A 1 49 ? -0.060 4.802 12.370 1.00 0.00 49 ARG A CA 4
ATOM 6365 C C . ARG A 1 49 ? 0.622 5.015 13.730 1.00 0.00 49 ARG A C 4
ATOM 6366 O O . ARG A 1 49 ? 1.107 6.092 14.034 1.00 0.00 49 ARG A O 4
ATOM 6387 N N . LYS A 1 50 ? 0.647 3.993 14.553 1.00 0.00 50 LYS A N 4
ATOM 6388 C CA . LYS A 1 50 ? 1.280 4.116 15.899 1.00 0.00 50 LYS A CA 4
ATOM 6389 C C . LYS A 1 50 ? 2.452 3.134 16.012 1.00 0.00 50 LYS A C 4
ATOM 6390 O O . LYS A 1 50 ? 2.318 1.956 15.731 1.00 0.00 50 LYS A O 4
ATOM 6409 N N . ASP A 1 51 ? 3.600 3.618 16.426 1.00 0.00 51 ASP A N 4
ATOM 6410 C CA . ASP A 1 51 ? 4.794 2.732 16.568 1.00 0.00 51 ASP A CA 4
ATOM 6411 C C . ASP A 1 51 ? 5.850 3.432 17.431 1.00 0.00 51 ASP A C 4
ATOM 6412 O O . ASP A 1 51 ? 6.199 2.963 18.499 1.00 0.00 51 ASP A O 4
ATOM 6421 N N . THR A 1 52 ? 6.355 4.552 16.971 1.00 0.00 52 THR A N 4
ATOM 6422 C CA . THR A 1 52 ? 7.392 5.301 17.750 1.00 0.00 52 THR A CA 4
ATOM 6423 C C . THR A 1 52 ? 7.200 6.813 17.543 1.00 0.00 52 THR A C 4
ATOM 6424 O O . THR A 1 52 ? 6.915 7.254 16.444 1.00 0.00 52 THR A O 4
ATOM 6435 N N . PRO A 1 53 ? 7.364 7.561 18.614 1.00 0.00 53 PRO A N 4
ATOM 6436 C CA . PRO A 1 53 ? 7.219 9.031 18.592 1.00 0.00 53 PRO A CA 4
ATOM 6437 C C . PRO A 1 53 ? 8.459 9.693 17.976 1.00 0.00 53 PRO A C 4
ATOM 6438 O O . PRO A 1 53 ? 8.387 10.287 16.915 1.00 0.00 53 PRO A O 4
ATOM 6449 N N . ASP A 1 54 ? 9.589 9.595 18.634 1.00 0.00 54 ASP A N 4
ATOM 6450 C CA . ASP A 1 54 ? 10.841 10.218 18.099 1.00 0.00 54 ASP A CA 4
ATOM 6451 C C . ASP A 1 54 ? 11.948 9.162 18.012 1.00 0.00 54 ASP A C 4
ATOM 6452 O O . ASP A 1 54 ? 12.547 8.967 16.970 1.00 0.00 54 ASP A O 4
ATOM 6461 N N . TYR A 1 55 ? 12.224 8.486 19.103 1.00 0.00 55 TYR A N 4
ATOM 6462 C CA . TYR A 1 55 ? 13.295 7.439 19.106 1.00 0.00 55 TYR A CA 4
ATOM 6463 C C . TYR A 1 55 ? 12.932 6.288 18.145 1.00 0.00 55 TYR A C 4
ATOM 6464 O O . TYR A 1 55 ? 11.752 6.018 17.972 1.00 0.00 55 TYR A O 4
ATOM 6483 N N . MET B 1 1 ? -0.488 -11.004 16.400 1.00 0.00 1 MET B N 4
ATOM 6484 C CA . MET B 1 1 ? -0.899 -10.216 15.201 1.00 0.00 1 MET B CA 4
ATOM 6485 C C . MET B 1 1 ? -1.702 -11.115 14.251 1.00 0.00 1 MET B C 4
ATOM 6486 O O . MET B 1 1 ? -1.254 -11.468 13.174 1.00 0.00 1 MET B O 4
ATOM 6502 N N . LYS B 1 2 ? -2.890 -11.484 14.655 1.00 0.00 2 LYS B N 4
ATOM 6503 C CA . LYS B 1 2 ? -3.750 -12.357 13.813 1.00 0.00 2 LYS B CA 4
ATOM 6504 C C . LYS B 1 2 ? -4.748 -11.507 13.026 1.00 0.00 2 LYS B C 4
ATOM 6505 O O . LYS B 1 2 ? -4.940 -10.336 13.299 1.00 0.00 2 LYS B O 4
ATOM 6524 N N . ILE B 1 3 ? -5.385 -12.099 12.051 1.00 0.00 3 ILE B N 4
ATOM 6525 C CA . ILE B 1 3 ? -6.379 -11.352 11.226 1.00 0.00 3 ILE B CA 4
ATOM 6526 C C . ILE B 1 3 ? -7.719 -11.289 11.970 1.00 0.00 3 ILE B C 4
ATOM 6527 O O . ILE B 1 3 ? -8.490 -12.234 11.980 1.00 0.00 3 ILE B O 4
ATOM 6543 N N . LYS B 1 4 ? -7.995 -10.164 12.581 1.00 0.00 4 LYS B N 4
ATOM 6544 C CA . LYS B 1 4 ? -9.277 -9.981 13.321 1.00 0.00 4 LYS B CA 4
ATOM 6545 C C . LYS B 1 4 ? -10.394 -9.704 12.311 1.00 0.00 4 LYS B C 4
ATOM 6546 O O . LYS B 1 4 ? -11.511 -10.165 12.463 1.00 0.00 4 LYS B O 4
ATOM 6565 N N . ARG B 1 5 ? -10.087 -8.956 11.278 1.00 0.00 5 ARG B N 4
ATOM 6566 C CA . ARG B 1 5 ? -11.105 -8.634 10.233 1.00 0.00 5 ARG B CA 4
ATOM 6567 C C . ARG B 1 5 ? -10.415 -8.463 8.877 1.00 0.00 5 ARG B C 4
ATOM 6568 O O . ARG B 1 5 ? -9.202 -8.485 8.776 1.00 0.00 5 ARG B O 4
ATOM 6589 N N . ILE B 1 6 ? -11.187 -8.292 7.835 1.00 0.00 6 ILE B N 4
ATOM 6590 C CA . ILE B 1 6 ? -10.604 -8.117 6.468 1.00 0.00 6 ILE B CA 4
ATOM 6591 C C . ILE B 1 6 ? -11.174 -6.849 5.831 1.00 0.00 6 ILE B C 4
ATOM 6592 O O . ILE B 1 6 ? -12.376 -6.674 5.733 1.00 0.00 6 ILE B O 4
ATOM 6608 N N . LEU B 1 7 ? -10.311 -5.968 5.393 1.00 0.00 7 LEU B N 4
ATOM 6609 C CA . LEU B 1 7 ? -10.769 -4.706 4.754 1.00 0.00 7 LEU B CA 4
ATOM 6610 C C . LEU B 1 7 ? -10.805 -4.912 3.238 1.00 0.00 7 LEU B C 4
ATOM 6611 O O . LEU B 1 7 ? -11.789 -4.619 2.584 1.00 0.00 7 LEU B O 4
ATOM 6627 N N . ASN B 1 8 ? -9.741 -5.448 2.692 1.00 0.00 8 ASN B N 4
ATOM 6628 C CA . ASN B 1 8 ? -9.686 -5.730 1.224 1.00 0.00 8 ASN B CA 4
ATOM 6629 C C . ASN B 1 8 ? -8.469 -6.629 0.927 1.00 0.00 8 ASN B C 4
ATOM 6630 O O . ASN B 1 8 ? -7.946 -7.277 1.817 1.00 0.00 8 ASN B O 4
ATOM 6641 N N . HIS B 1 9 ? -8.032 -6.701 -0.309 1.00 0.00 9 HIS B N 4
ATOM 6642 C CA . HIS B 1 9 ? -6.870 -7.587 -0.658 1.00 0.00 9 HIS B CA 4
ATOM 6643 C C . HIS B 1 9 ? -5.559 -7.076 -0.030 1.00 0.00 9 HIS B C 4
ATOM 6644 O O . HIS B 1 9 ? -4.590 -7.809 0.061 1.00 0.00 9 HIS B O 4
ATOM 6658 N N . ASN B 1 10 ? -5.511 -5.831 0.379 1.00 0.00 10 ASN B N 4
ATOM 6659 C CA . ASN B 1 10 ? -4.264 -5.268 0.972 1.00 0.00 10 ASN B CA 4
ATOM 6660 C C . ASN B 1 10 ? -4.497 -4.811 2.415 1.00 0.00 10 ASN B C 4
ATOM 6661 O O . ASN B 1 10 ? -3.594 -4.854 3.230 1.00 0.00 10 ASN B O 4
ATOM 6672 N N . ALA B 1 11 ? -5.683 -4.359 2.736 1.00 0.00 11 ALA B N 4
ATOM 6673 C CA . ALA B 1 11 ? -5.949 -3.880 4.119 1.00 0.00 11 ALA B CA 4
ATOM 6674 C C . ALA B 1 11 ? -6.630 -4.978 4.935 1.00 0.00 11 ALA B C 4
ATOM 6675 O O . ALA B 1 11 ? -7.555 -5.626 4.479 1.00 0.00 11 ALA B O 4
ATOM 6682 N N . ILE B 1 12 ? -6.169 -5.182 6.142 1.00 0.00 12 ILE B N 4
ATOM 6683 C CA . ILE B 1 12 ? -6.758 -6.227 7.029 1.00 0.00 12 ILE B CA 4
ATOM 6684 C C . ILE B 1 12 ? -6.722 -5.732 8.480 1.00 0.00 12 ILE B C 4
ATOM 6685 O O . ILE B 1 12 ? -5.755 -5.131 8.911 1.00 0.00 12 ILE B O 4
ATOM 6701 N N . VAL B 1 13 ? -7.756 -5.998 9.242 1.00 0.00 13 VAL B N 4
ATOM 6702 C CA . VAL B 1 13 ? -7.764 -5.562 10.668 1.00 0.00 13 VAL B CA 4
ATOM 6703 C C . VAL B 1 13 ? -7.084 -6.649 11.501 1.00 0.00 13 VAL B C 4
ATOM 6704 O O . VAL B 1 13 ? -7.552 -7.769 11.565 1.00 0.00 13 VAL B O 4
ATOM 6717 N N . VAL B 1 14 ? -5.977 -6.334 12.125 1.00 0.00 14 VAL B N 4
ATOM 6718 C CA . VAL B 1 14 ? -5.256 -7.354 12.944 1.00 0.00 14 VAL B CA 4
ATOM 6719 C C . VAL B 1 14 ? -5.246 -6.922 14.412 1.00 0.00 14 VAL B C 4
ATOM 6720 O O . VAL B 1 14 ? -5.232 -5.752 14.724 1.00 0.00 14 VAL B O 4
ATOM 6733 N N . LYS B 1 15 ? -5.247 -7.874 15.309 1.00 0.00 15 LYS B N 4
ATOM 6734 C CA . LYS B 1 15 ? -5.232 -7.548 16.769 1.00 0.00 15 LYS B CA 4
ATOM 6735 C C . LYS B 1 15 ? -3.847 -7.830 17.350 1.00 0.00 15 LYS B C 4
ATOM 6736 O O . LYS B 1 15 ? -3.175 -8.772 16.970 1.00 0.00 15 LYS B O 4
ATOM 6755 N N . ASP B 1 16 ? -3.427 -7.010 18.276 1.00 0.00 16 ASP B N 4
ATOM 6756 C CA . ASP B 1 16 ? -2.095 -7.190 18.915 1.00 0.00 16 ASP B CA 4
ATOM 6757 C C . ASP B 1 16 ? -2.244 -7.141 20.444 1.00 0.00 16 ASP B C 4
ATOM 6758 O O . ASP B 1 16 ? -3.341 -7.051 20.970 1.00 0.00 16 ASP B O 4
ATOM 6767 N N . GLN B 1 17 ? -1.143 -7.210 21.153 1.00 0.00 17 GLN B N 4
ATOM 6768 C CA . GLN B 1 17 ? -1.186 -7.179 22.647 1.00 0.00 17 GLN B CA 4
ATOM 6769 C C . GLN B 1 17 ? -1.837 -5.887 23.137 1.00 0.00 17 GLN B C 4
ATOM 6770 O O . GLN B 1 17 ? -2.661 -5.903 24.033 1.00 0.00 17 GLN B O 4
ATOM 6784 N N . ASN B 1 18 ? -1.456 -4.775 22.568 1.00 0.00 18 ASN B N 4
ATOM 6785 C CA . ASN B 1 18 ? -2.028 -3.471 23.003 1.00 0.00 18 ASN B CA 4
ATOM 6786 C C . ASN B 1 18 ? -3.537 -3.418 22.724 1.00 0.00 18 ASN B C 4
ATOM 6787 O O . ASN B 1 18 ? -4.316 -3.112 23.609 1.00 0.00 18 ASN B O 4
ATOM 6798 N N . GLU B 1 19 ? -3.956 -3.707 21.507 1.00 0.00 19 GLU B N 4
ATOM 6799 C CA . GLU B 1 19 ? -5.416 -3.660 21.176 1.00 0.00 19 GLU B CA 4
ATOM 6800 C C . GLU B 1 19 ? -5.615 -3.987 19.686 1.00 0.00 19 GLU B C 4
ATOM 6801 O O . GLU B 1 19 ? -4.867 -4.755 19.109 1.00 0.00 19 GLU B O 4
ATOM 6813 N N . GLU B 1 20 ? -6.619 -3.412 19.060 1.00 0.00 20 GLU B N 4
ATOM 6814 C CA . GLU B 1 20 ? -6.873 -3.682 17.613 1.00 0.00 20 GLU B CA 4
ATOM 6815 C C . GLU B 1 20 ? -5.838 -2.945 16.752 1.00 0.00 20 GLU B C 4
ATOM 6816 O O . GLU B 1 20 ? -5.196 -2.007 17.193 1.00 0.00 20 GLU B O 4
ATOM 6828 N N . LYS B 1 21 ? -5.675 -3.378 15.527 1.00 0.00 21 LYS B N 4
ATOM 6829 C CA . LYS B 1 21 ? -4.688 -2.740 14.608 1.00 0.00 21 LYS B CA 4
ATOM 6830 C C . LYS B 1 21 ? -5.202 -2.805 13.165 1.00 0.00 21 LYS B C 4
ATOM 6831 O O . LYS B 1 21 ? -6.263 -3.339 12.887 1.00 0.00 21 LYS B O 4
ATOM 6850 N N . ILE B 1 22 ? -4.441 -2.263 12.253 1.00 0.00 22 ILE B N 4
ATOM 6851 C CA . ILE B 1 22 ? -4.832 -2.271 10.814 1.00 0.00 22 ILE B CA 4
ATOM 6852 C C . ILE B 1 22 ? -3.580 -2.513 9.967 1.00 0.00 22 ILE B C 4
ATOM 6853 O O . ILE B 1 22 ? -2.642 -1.734 9.993 1.00 0.00 22 ILE B O 4
ATOM 6869 N N . LEU B 1 23 ? -3.557 -3.589 9.222 1.00 0.00 23 LEU B N 4
ATOM 6870 C CA . LEU B 1 23 ? -2.370 -3.893 8.377 1.00 0.00 23 LEU B CA 4
ATOM 6871 C C . LEU B 1 23 ? -2.680 -3.561 6.912 1.00 0.00 23 LEU B C 4
ATOM 6872 O O . LEU B 1 23 ? -3.490 -4.214 6.278 1.00 0.00 23 LEU B O 4
ATOM 6888 N N . LEU B 1 24 ? -2.034 -2.555 6.373 1.00 0.00 24 LEU B N 4
ATOM 6889 C CA . LEU B 1 24 ? -2.274 -2.176 4.949 1.00 0.00 24 LEU B CA 4
ATOM 6890 C C . LEU B 1 24 ? -1.055 -2.582 4.113 1.00 0.00 24 LEU B C 4
ATOM 6891 O O . LEU B 1 24 ? -0.092 -1.845 4.002 1.00 0.00 24 LEU B O 4
ATOM 6907 N N . GLY B 1 25 ? -1.098 -3.755 3.528 1.00 0.00 25 GLY B N 4
ATOM 6908 C CA . GLY B 1 25 ? 0.040 -4.237 2.694 1.00 0.00 25 GLY B CA 4
ATOM 6909 C C . GLY B 1 25 ? -0.505 -4.768 1.370 1.00 0.00 25 GLY B C 4
ATOM 6910 O O . GLY B 1 25 ? -1.365 -5.624 1.352 1.00 0.00 25 GLY B O 4
ATOM 6914 N N . ALA B 1 26 ? -0.017 -4.252 0.268 1.00 0.00 26 ALA B N 4
ATOM 6915 C CA . ALA B 1 26 ? -0.500 -4.699 -1.075 1.00 0.00 26 ALA B CA 4
ATOM 6916 C C . ALA B 1 26 ? -0.391 -6.223 -1.208 1.00 0.00 26 ALA B C 4
ATOM 6917 O O . ALA B 1 26 ? 0.667 -6.768 -1.471 1.00 0.00 26 ALA B O 4
ATOM 6924 N N . GLY B 1 27 ? -1.495 -6.899 -1.036 1.00 0.00 27 GLY B N 4
ATOM 6925 C CA . GLY B 1 27 ? -1.520 -8.387 -1.155 1.00 0.00 27 GLY B CA 4
ATOM 6926 C C . GLY B 1 27 ? -1.431 -9.057 0.224 1.00 0.00 27 GLY B C 4
ATOM 6927 O O . GLY B 1 27 ? -1.264 -10.260 0.311 1.00 0.00 27 GLY B O 4
ATOM 6931 N N . ILE B 1 28 ? -1.543 -8.304 1.300 1.00 0.00 28 ILE B N 4
ATOM 6932 C CA . ILE B 1 28 ? -1.470 -8.908 2.655 1.00 0.00 28 ILE B CA 4
ATOM 6933 C C . ILE B 1 28 ? -2.637 -9.889 2.836 1.00 0.00 28 ILE B C 4
ATOM 6934 O O . ILE B 1 28 ? -2.472 -10.952 3.405 1.00 0.00 28 ILE B O 4
ATOM 6950 N N . ALA B 1 29 ? -3.806 -9.550 2.332 1.00 0.00 29 ALA B N 4
ATOM 6951 C CA . ALA B 1 29 ? -4.976 -10.473 2.445 1.00 0.00 29 ALA B CA 4
ATOM 6952 C C . ALA B 1 29 ? -4.616 -11.796 1.765 1.00 0.00 29 ALA B C 4
ATOM 6953 O O . ALA B 1 29 ? -4.946 -12.862 2.252 1.00 0.00 29 ALA B O 4
ATOM 6960 N N . PHE B 1 30 ? -3.908 -11.728 0.656 1.00 0.00 30 PHE B N 4
ATOM 6961 C CA . PHE B 1 30 ? -3.487 -12.971 -0.047 1.00 0.00 30 PHE B CA 4
ATOM 6962 C C . PHE B 1 30 ? -2.441 -13.679 0.818 1.00 0.00 30 PHE B C 4
ATOM 6963 O O . PHE B 1 30 ? -1.586 -13.045 1.412 1.00 0.00 30 PHE B O 4
ATOM 6980 N N . ASN B 1 31 ? -2.517 -14.985 0.901 1.00 0.00 31 ASN B N 4
ATOM 6981 C CA . ASN B 1 31 ? -1.543 -15.762 1.736 1.00 0.00 31 ASN B CA 4
ATOM 6982 C C . ASN B 1 31 ? -1.843 -15.538 3.227 1.00 0.00 31 ASN B C 4
ATOM 6983 O O . ASN B 1 31 ? -0.955 -15.566 4.063 1.00 0.00 31 ASN B O 4
ATOM 6994 N N . LYS B 1 32 ? -3.093 -15.323 3.561 1.00 0.00 32 LYS B N 4
ATOM 6995 C CA . LYS B 1 32 ? -3.477 -15.098 4.988 1.00 0.00 32 LYS B CA 4
ATOM 6996 C C . LYS B 1 32 ? -4.955 -15.457 5.199 1.00 0.00 32 LYS B C 4
ATOM 6997 O O . LYS B 1 32 ? -5.728 -15.530 4.258 1.00 0.00 32 LYS B O 4
ATOM 7016 N N . LYS B 1 33 ? -5.350 -15.676 6.432 1.00 0.00 33 LYS B N 4
ATOM 7017 C CA . LYS B 1 33 ? -6.772 -16.027 6.728 1.00 0.00 33 LYS B CA 4
ATOM 7018 C C . LYS B 1 33 ? -7.128 -15.604 8.160 1.00 0.00 33 LYS B C 4
ATOM 7019 O O . LYS B 1 33 ? -6.295 -15.115 8.900 1.00 0.00 33 LYS B O 4
ATOM 7038 N N . LYS B 1 34 ? -8.367 -15.788 8.552 1.00 0.00 34 LYS B N 4
ATOM 7039 C CA . LYS B 1 34 ? -8.804 -15.401 9.928 1.00 0.00 34 LYS B CA 4
ATOM 7040 C C . LYS B 1 34 ? -7.999 -16.172 10.976 1.00 0.00 34 LYS B C 4
ATOM 7041 O O . LYS B 1 34 ? -7.840 -17.377 10.894 1.00 0.00 34 LYS B O 4
ATOM 7060 N N . ASN B 1 35 ? -7.502 -15.460 11.962 1.00 0.00 35 ASN B N 4
ATOM 7061 C CA . ASN B 1 35 ? -6.704 -16.082 13.064 1.00 0.00 35 ASN B CA 4
ATOM 7062 C C . ASN B 1 35 ? -5.265 -16.389 12.608 1.00 0.00 35 ASN B C 4
ATOM 7063 O O . ASN B 1 35 ? -4.485 -16.945 13.361 1.00 0.00 35 ASN B O 4
ATOM 7074 N N . ASP B 1 36 ? -4.899 -16.028 11.397 1.00 0.00 36 ASP B N 4
ATOM 7075 C CA . ASP B 1 36 ? -3.515 -16.293 10.917 1.00 0.00 36 ASP B CA 4
ATOM 7076 C C . ASP B 1 36 ? -2.640 -15.069 11.200 1.00 0.00 36 ASP B C 4
ATOM 7077 O O . ASP B 1 36 ? -3.107 -13.945 11.188 1.00 0.00 36 ASP B O 4
ATOM 7086 N N . ILE B 1 37 ? -1.374 -15.281 11.453 1.00 0.00 37 ILE B N 4
ATOM 7087 C CA . ILE B 1 37 ? -0.459 -14.134 11.737 1.00 0.00 37 ILE B CA 4
ATOM 7088 C C . ILE B 1 37 ? -0.197 -13.362 10.441 1.00 0.00 37 ILE B C 4
ATOM 7089 O O . ILE B 1 37 ? -0.110 -13.936 9.368 1.00 0.00 37 ILE B O 4
ATOM 7105 N N . VAL B 1 38 ? -0.073 -12.064 10.538 1.00 0.00 38 VAL B N 4
ATOM 7106 C CA . VAL B 1 38 ? 0.182 -11.233 9.325 1.00 0.00 38 VAL B CA 4
ATOM 7107 C C . VAL B 1 38 ? 1.660 -11.321 8.936 1.00 0.00 38 VAL B C 4
ATOM 7108 O O . VAL B 1 38 ? 2.546 -11.137 9.755 1.00 0.00 38 VAL B O 4
ATOM 7121 N N . ASP B 1 39 ? 1.926 -11.586 7.682 1.00 0.00 39 ASP B N 4
ATOM 7122 C CA . ASP B 1 39 ? 3.334 -11.670 7.205 1.00 0.00 39 ASP B CA 4
ATOM 7123 C C . ASP B 1 39 ? 3.940 -10.262 7.254 1.00 0.00 39 ASP B C 4
ATOM 7124 O O . ASP B 1 39 ? 3.340 -9.323 6.763 1.00 0.00 39 ASP B O 4
ATOM 7133 N N . PRO B 1 40 ? 5.102 -10.151 7.856 1.00 0.00 40 PRO B N 4
ATOM 7134 C CA . PRO B 1 40 ? 5.798 -8.856 8.000 1.00 0.00 40 PRO B CA 4
ATOM 7135 C C . PRO B 1 40 ? 6.338 -8.369 6.651 1.00 0.00 40 PRO B C 4
ATOM 7136 O O . PRO B 1 40 ? 6.324 -7.184 6.373 1.00 0.00 40 PRO B O 4
ATOM 7147 N N . SER B 1 41 ? 6.784 -9.269 5.802 1.00 0.00 41 SER B N 4
ATOM 7148 C CA . SER B 1 41 ? 7.287 -8.846 4.459 1.00 0.00 41 SER B CA 4
ATOM 7149 C C . SER B 1 41 ? 6.140 -8.156 3.708 1.00 0.00 41 SER B C 4
ATOM 7150 O O . SER B 1 41 ? 6.354 -7.253 2.920 1.00 0.00 41 SER B O 4
ATOM 7158 N N . LYS B 1 42 ? 4.919 -8.573 3.973 1.00 0.00 42 LYS B N 4
ATOM 7159 C CA . LYS B 1 42 ? 3.733 -7.952 3.315 1.00 0.00 42 LYS B CA 4
ATOM 7160 C C . LYS B 1 42 ? 3.315 -6.691 4.088 1.00 0.00 42 LYS B C 4
ATOM 7161 O O . LYS B 1 42 ? 2.739 -5.780 3.522 1.00 0.00 42 LYS B O 4
ATOM 7180 N N . ILE B 1 43 ? 3.605 -6.632 5.377 1.00 0.00 43 ILE B N 4
ATOM 7181 C CA . ILE B 1 43 ? 3.233 -5.433 6.195 1.00 0.00 43 ILE B CA 4
ATOM 7182 C C . ILE B 1 43 ? 3.850 -4.178 5.570 1.00 0.00 43 ILE B C 4
ATOM 7183 O O . ILE B 1 43 ? 5.051 -3.969 5.617 1.00 0.00 43 ILE B O 4
ATOM 7199 N N . GLU B 1 44 ? 3.027 -3.345 4.990 1.00 0.00 44 GLU B N 4
ATOM 7200 C CA . GLU B 1 44 ? 3.526 -2.091 4.358 1.00 0.00 44 GLU B CA 4
ATOM 7201 C C . GLU B 1 44 ? 3.133 -0.894 5.229 1.00 0.00 44 GLU B C 4
ATOM 7202 O O . GLU B 1 44 ? 3.836 0.099 5.282 1.00 0.00 44 GLU B O 4
ATOM 7214 N N . LYS B 1 45 ? 2.012 -0.986 5.910 1.00 0.00 45 LYS B N 4
ATOM 7215 C CA . LYS B 1 45 ? 1.557 0.141 6.783 1.00 0.00 45 LYS B CA 4
ATOM 7216 C C . LYS B 1 45 ? 0.864 -0.415 8.033 1.00 0.00 45 LYS B C 4
ATOM 7217 O O . LYS B 1 45 ? -0.039 -1.229 7.943 1.00 0.00 45 LYS B O 4
ATOM 7236 N N . THR B 1 46 ? 1.280 0.027 9.197 1.00 0.00 46 THR B N 4
ATOM 7237 C CA . THR B 1 46 ? 0.656 -0.457 10.464 1.00 0.00 46 THR B CA 4
ATOM 7238 C C . THR B 1 46 ? -0.135 0.688 11.109 1.00 0.00 46 THR B C 4
ATOM 7239 O O . THR B 1 46 ? 0.409 1.736 11.412 1.00 0.00 46 THR B O 4
ATOM 7250 N N . PHE B 1 47 ? -1.418 0.494 11.313 1.00 0.00 47 PHE B N 4
ATOM 7251 C CA . PHE B 1 47 ? -2.262 1.559 11.929 1.00 0.00 47 PHE B CA 4
ATOM 7252 C C . PHE B 1 47 ? -2.959 1.024 13.182 1.00 0.00 47 PHE B C 4
ATOM 7253 O O . PHE B 1 47 ? -3.559 -0.030 13.169 1.00 0.00 47 PHE B O 4
ATOM 7270 N N . ILE B 1 48 ? -2.882 1.758 14.258 1.00 0.00 48 ILE B N 4
ATOM 7271 C CA . ILE B 1 48 ? -3.535 1.332 15.530 1.00 0.00 48 ILE B CA 4
ATOM 7272 C C . ILE B 1 48 ? -4.504 2.430 15.986 1.00 0.00 48 ILE B C 4
ATOM 7273 O O . ILE B 1 48 ? -4.255 3.607 15.786 1.00 0.00 48 ILE B O 4
ATOM 7289 N N . ARG B 1 49 ? -5.603 2.052 16.594 1.00 0.00 49 ARG B N 4
ATOM 7290 C CA . ARG B 1 49 ? -6.599 3.065 17.066 1.00 0.00 49 ARG B CA 4
ATOM 7291 C C . ARG B 1 49 ? -5.922 4.041 18.042 1.00 0.00 49 ARG B C 4
ATOM 7292 O O . ARG B 1 49 ? -5.583 3.687 19.158 1.00 0.00 49 ARG B O 4
ATOM 7313 N N . LYS B 1 50 ? -5.713 5.264 17.615 1.00 0.00 50 LYS B N 4
ATOM 7314 C CA . LYS B 1 50 ? -5.051 6.273 18.492 1.00 0.00 50 LYS B CA 4
ATOM 7315 C C . LYS B 1 50 ? -6.005 7.446 18.745 1.00 0.00 50 LYS B C 4
ATOM 7316 O O . LYS B 1 50 ? -6.568 8.013 17.825 1.00 0.00 50 LYS B O 4
ATOM 7335 N N . ASP B 1 51 ? -6.186 7.810 19.993 1.00 0.00 51 ASP B N 4
ATOM 7336 C CA . ASP B 1 51 ? -7.097 8.945 20.333 1.00 0.00 51 ASP B CA 4
ATOM 7337 C C . ASP B 1 51 ? -6.818 9.414 21.764 1.00 0.00 51 ASP B C 4
ATOM 7338 O O . ASP B 1 51 ? -6.413 10.541 21.987 1.00 0.00 51 ASP B O 4
ATOM 7347 N N . THR B 1 52 ? -7.032 8.554 22.731 1.00 0.00 52 THR B N 4
ATOM 7348 C CA . THR B 1 52 ? -6.785 8.930 24.159 1.00 0.00 52 THR B CA 4
ATOM 7349 C C . THR B 1 52 ? -6.269 7.705 24.933 1.00 0.00 52 THR B C 4
ATOM 7350 O O . THR B 1 52 ? -6.744 6.603 24.731 1.00 0.00 52 THR B O 4
ATOM 7361 N N . PRO B 1 53 ? -5.307 7.941 25.801 1.00 0.00 53 PRO B N 4
ATOM 7362 C CA . PRO B 1 53 ? -4.697 6.880 26.627 1.00 0.00 53 PRO B CA 4
ATOM 7363 C C . PRO B 1 53 ? -5.617 6.503 27.797 1.00 0.00 53 PRO B C 4
ATOM 7364 O O . PRO B 1 53 ? -6.131 5.400 27.857 1.00 0.00 53 PRO B O 4
ATOM 7375 N N . ASP B 1 54 ? -5.824 7.409 28.723 1.00 0.00 54 ASP B N 4
ATOM 7376 C CA . ASP B 1 54 ? -6.705 7.116 29.895 1.00 0.00 54 ASP B CA 4
ATOM 7377 C C . ASP B 1 54 ? -7.796 8.188 30.005 1.00 0.00 54 ASP B C 4
ATOM 7378 O O . ASP B 1 54 ? -8.973 7.879 30.052 1.00 0.00 54 ASP B O 4
ATOM 7387 N N . TYR B 1 55 ? -7.408 9.441 30.049 1.00 0.00 55 TYR B N 4
ATOM 7388 C CA . TYR B 1 55 ? -8.409 10.549 30.160 1.00 0.00 55 TYR B CA 4
ATOM 7389 C C . TYR B 1 55 ? -9.326 10.581 28.919 1.00 0.00 55 TYR B C 4
ATOM 7390 O O . TYR B 1 55 ? -8.871 10.212 27.845 1.00 0.00 55 TYR B O 4
ATOM 7409 N N . MET A 1 1 ? -10.485 16.695 7.670 1.00 0.00 1 MET A N 5
ATOM 7410 C CA . MET A 1 1 ? -10.190 15.245 7.473 1.00 0.00 1 MET A CA 5
ATOM 7411 C C . MET A 1 1 ? -10.773 14.783 6.131 1.00 0.00 1 MET A C 5
ATOM 7412 O O . MET A 1 1 ? -11.955 14.510 6.014 1.00 0.00 1 MET A O 5
ATOM 7428 N N . LYS A 1 2 ? -9.944 14.703 5.120 1.00 0.00 2 LYS A N 5
ATOM 7429 C CA . LYS A 1 2 ? -10.416 14.270 3.777 1.00 0.00 2 LYS A CA 5
ATOM 7430 C C . LYS A 1 2 ? -9.993 12.822 3.511 1.00 0.00 2 LYS A C 5
ATOM 7431 O O . LYS A 1 2 ? -9.198 12.246 4.233 1.00 0.00 2 LYS A O 5
ATOM 7450 N N . ILE A 1 3 ? -10.524 12.243 2.469 1.00 0.00 3 ILE A N 5
ATOM 7451 C CA . ILE A 1 3 ? -10.178 10.833 2.116 1.00 0.00 3 ILE A CA 5
ATOM 7452 C C . ILE A 1 3 ? -8.965 10.827 1.182 1.00 0.00 3 ILE A C 5
ATOM 7453 O O . ILE A 1 3 ? -9.057 11.196 0.025 1.00 0.00 3 ILE A O 5
ATOM 7469 N N . LYS A 1 4 ? -7.833 10.400 1.683 1.00 0.00 4 LYS A N 5
ATOM 7470 C CA . LYS A 1 4 ? -6.600 10.346 0.847 1.00 0.00 4 LYS A CA 5
ATOM 7471 C C . LYS A 1 4 ? -6.604 9.052 0.026 1.00 0.00 4 LYS A C 5
ATOM 7472 O O . LYS A 1 4 ? -6.131 9.019 -1.096 1.00 0.00 4 LYS A O 5
ATOM 7491 N N . ARG A 1 5 ? -7.139 7.990 0.583 1.00 0.00 5 ARG A N 5
ATOM 7492 C CA . ARG A 1 5 ? -7.189 6.690 -0.141 1.00 0.00 5 ARG A CA 5
ATOM 7493 C C . ARG A 1 5 ? -8.454 5.922 0.262 1.00 0.00 5 ARG A C 5
ATOM 7494 O O . ARG A 1 5 ? -9.081 6.218 1.264 1.00 0.00 5 ARG A O 5
ATOM 7515 N N . ILE A 1 6 ? -8.828 4.939 -0.517 1.00 0.00 6 ILE A N 5
ATOM 7516 C CA . ILE A 1 6 ? -10.047 4.137 -0.200 1.00 0.00 6 ILE A CA 5
ATOM 7517 C C . ILE A 1 6 ? -9.673 2.656 -0.095 1.00 0.00 6 ILE A C 5
ATOM 7518 O O . ILE A 1 6 ? -9.166 2.061 -1.030 1.00 0.00 6 ILE A O 5
ATOM 7534 N N . LEU A 1 7 ? -9.937 2.063 1.040 1.00 0.00 7 LEU A N 5
ATOM 7535 C CA . LEU A 1 7 ? -9.626 0.620 1.244 1.00 0.00 7 LEU A CA 5
ATOM 7536 C C . LEU A 1 7 ? -10.792 -0.206 0.698 1.00 0.00 7 LEU A C 5
ATOM 7537 O O . LEU A 1 7 ? -10.605 -1.131 -0.074 1.00 0.00 7 LEU A O 5
ATOM 7553 N N . ASN A 1 8 ? -11.995 0.155 1.070 1.00 0.00 8 ASN A N 5
ATOM 7554 C CA . ASN A 1 8 ? -13.207 -0.557 0.562 1.00 0.00 8 ASN A CA 5
ATOM 7555 C C . ASN A 1 8 ? -14.421 0.387 0.687 1.00 0.00 8 ASN A C 5
ATOM 7556 O O . ASN A 1 8 ? -14.269 1.594 0.611 1.00 0.00 8 ASN A O 5
ATOM 7567 N N . HIS A 1 9 ? -15.615 -0.132 0.866 1.00 0.00 9 HIS A N 5
ATOM 7568 C CA . HIS A 1 9 ? -16.814 0.762 0.983 1.00 0.00 9 HIS A CA 5
ATOM 7569 C C . HIS A 1 9 ? -16.976 1.275 2.428 1.00 0.00 9 HIS A C 5
ATOM 7570 O O . HIS A 1 9 ? -17.967 1.904 2.759 1.00 0.00 9 HIS A O 5
ATOM 7584 N N . ASN A 1 10 ? -16.023 0.999 3.292 1.00 0.00 10 ASN A N 5
ATOM 7585 C CA . ASN A 1 10 ? -16.114 1.440 4.711 1.00 0.00 10 ASN A CA 5
ATOM 7586 C C . ASN A 1 10 ? -14.753 1.941 5.198 1.00 0.00 10 ASN A C 5
ATOM 7587 O O . ASN A 1 10 ? -14.665 2.951 5.873 1.00 0.00 10 ASN A O 5
ATOM 7598 N N . ALA A 1 11 ? -13.698 1.236 4.878 1.00 0.00 11 ALA A N 5
ATOM 7599 C CA . ALA A 1 11 ? -12.348 1.655 5.335 1.00 0.00 11 ALA A CA 5
ATOM 7600 C C . ALA A 1 11 ? -11.707 2.576 4.300 1.00 0.00 11 ALA A C 5
ATOM 7601 O O . ALA A 1 11 ? -11.776 2.337 3.109 1.00 0.00 11 ALA A O 5
ATOM 7608 N N . ILE A 1 12 ? -11.086 3.633 4.760 1.00 0.00 12 ILE A N 5
ATOM 7609 C CA . ILE A 1 12 ? -10.426 4.600 3.837 1.00 0.00 12 ILE A CA 5
ATOM 7610 C C . ILE A 1 12 ? -9.242 5.258 4.554 1.00 0.00 12 ILE A C 5
ATOM 7611 O O . ILE A 1 12 ? -9.299 5.527 5.741 1.00 0.00 12 ILE A O 5
ATOM 7627 N N . VAL A 1 13 ? -8.175 5.536 3.844 1.00 0.00 13 VAL A N 5
ATOM 7628 C CA . VAL A 1 13 ? -7.000 6.191 4.488 1.00 0.00 13 VAL A CA 5
ATOM 7629 C C . VAL A 1 13 ? -7.193 7.708 4.436 1.00 0.00 13 VAL A C 5
ATOM 7630 O O . VAL A 1 13 ? -7.087 8.320 3.389 1.00 0.00 13 VAL A O 5
ATOM 7643 N N . VAL A 1 14 ? -7.484 8.312 5.560 1.00 0.00 14 VAL A N 5
ATOM 7644 C CA . VAL A 1 14 ? -7.696 9.790 5.594 1.00 0.00 14 VAL A CA 5
ATOM 7645 C C . VAL A 1 14 ? -6.505 10.470 6.278 1.00 0.00 14 VAL A C 5
ATOM 7646 O O . VAL A 1 14 ? -5.648 9.820 6.847 1.00 0.00 14 VAL A O 5
ATOM 7659 N N . LYS A 1 15 ? -6.450 11.777 6.222 1.00 0.00 15 LYS A N 5
ATOM 7660 C CA . LYS A 1 15 ? -5.326 12.522 6.863 1.00 0.00 15 LYS A CA 5
ATOM 7661 C C . LYS A 1 15 ? -5.883 13.569 7.829 1.00 0.00 15 LYS A C 5
ATOM 7662 O O . LYS A 1 15 ? -6.999 14.038 7.684 1.00 0.00 15 LYS A O 5
ATOM 7681 N N . ASP A 1 16 ? -5.103 13.931 8.812 1.00 0.00 16 ASP A N 5
ATOM 7682 C CA . ASP A 1 16 ? -5.551 14.944 9.810 1.00 0.00 16 ASP A CA 5
ATOM 7683 C C . ASP A 1 16 ? -4.362 15.824 10.219 1.00 0.00 16 ASP A C 5
ATOM 7684 O O . ASP A 1 16 ? -3.251 15.648 9.744 1.00 0.00 16 ASP A O 5
ATOM 7693 N N . GLN A 1 17 ? -4.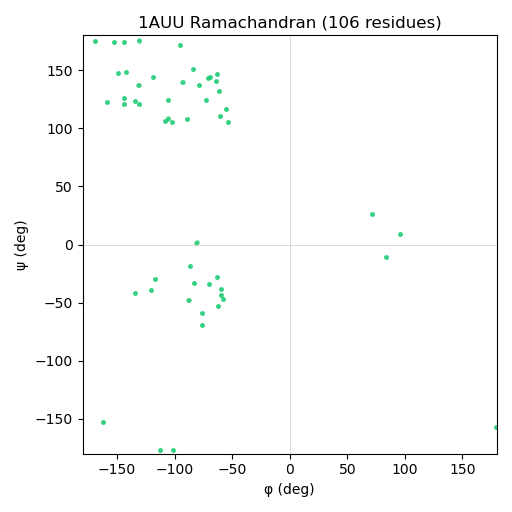590 16.771 11.100 1.00 0.00 17 GLN A N 5
ATOM 7694 C CA . GLN A 1 17 ? -3.495 17.675 11.561 1.00 0.00 17 GLN A CA 5
ATOM 7695 C C . GLN A 1 17 ? -2.339 16.850 12.116 1.00 0.00 17 GLN A C 5
ATOM 7696 O O . GLN A 1 17 ? -1.184 17.110 11.826 1.00 0.00 17 GLN A O 5
ATOM 7710 N N . ASN A 1 18 ? -2.645 15.864 12.916 1.00 0.00 18 ASN A N 5
ATOM 7711 C CA . ASN A 1 18 ? -1.577 15.013 13.509 1.00 0.00 18 ASN A CA 5
ATOM 7712 C C . ASN A 1 18 ? -0.857 14.221 12.410 1.00 0.00 18 ASN A C 5
ATOM 7713 O O . ASN A 1 18 ? 0.357 14.267 12.311 1.00 0.00 18 ASN A O 5
ATOM 7724 N N . GLU A 1 19 ? -1.590 13.498 11.586 1.00 0.00 19 GLU A N 5
ATOM 7725 C CA . GLU A 1 19 ? -0.951 12.698 10.497 1.00 0.00 19 GLU A CA 5
ATOM 7726 C C . GLU A 1 19 ? -2.018 11.856 9.779 1.00 0.00 19 GLU A C 5
ATOM 7727 O O . GLU A 1 19 ? -3.206 12.097 9.908 1.00 0.00 19 GLU A O 5
ATOM 7739 N N . GLU A 1 20 ? -1.595 10.868 9.028 1.00 0.00 20 GLU A N 5
ATOM 7740 C CA . GLU A 1 20 ? -2.560 9.993 8.297 1.00 0.00 20 GLU A CA 5
ATOM 7741 C C . GLU A 1 20 ? -3.263 9.054 9.284 1.00 0.00 20 GLU A C 5
ATOM 7742 O O . GLU A 1 20 ? -2.682 8.611 10.260 1.00 0.00 20 GLU A O 5
ATOM 7754 N N . LYS A 1 21 ? -4.514 8.754 9.031 1.00 0.00 21 LYS A N 5
ATOM 7755 C CA . LYS A 1 21 ? -5.283 7.847 9.936 1.00 0.00 21 LYS A CA 5
ATOM 7756 C C . LYS A 1 21 ? -6.280 7.017 9.115 1.00 0.00 21 LYS A C 5
ATOM 7757 O O . LYS A 1 21 ? -6.879 7.504 8.173 1.00 0.00 21 LYS A O 5
ATOM 7776 N N . ILE A 1 22 ? -6.466 5.772 9.478 1.00 0.00 22 ILE A N 5
ATOM 7777 C CA . ILE A 1 22 ? -7.428 4.899 8.745 1.00 0.00 22 ILE A CA 5
ATOM 7778 C C . ILE A 1 22 ? -8.837 5.132 9.298 1.00 0.00 22 ILE A C 5
ATOM 7779 O O . ILE A 1 22 ? -9.051 5.133 10.498 1.00 0.00 22 ILE A O 5
ATOM 7795 N N . LEU A 1 23 ? -9.791 5.335 8.428 1.00 0.00 23 LEU A N 5
ATOM 7796 C CA . LEU A 1 23 ? -11.189 5.577 8.880 1.00 0.00 23 LEU A CA 5
ATOM 7797 C C . LEU A 1 23 ? -12.070 4.385 8.494 1.00 0.00 23 LEU A C 5
ATOM 7798 O O . LEU A 1 23 ? -12.405 4.197 7.336 1.00 0.00 23 LEU A O 5
ATOM 7814 N N . LEU A 1 24 ? -12.446 3.583 9.460 1.00 0.00 24 LEU A N 5
ATOM 7815 C CA . LEU A 1 24 ? -13.308 2.397 9.173 1.00 0.00 24 LEU A CA 5
ATOM 7816 C C . LEU A 1 24 ? -14.753 2.725 9.556 1.00 0.00 24 LEU A C 5
ATOM 7817 O O . LEU A 1 24 ? -15.057 2.957 10.711 1.00 0.00 24 LEU A O 5
ATOM 7833 N N . GLY A 1 25 ? -15.644 2.746 8.595 1.00 0.00 25 GLY A N 5
ATOM 7834 C CA . GLY A 1 25 ? -17.074 3.058 8.896 1.00 0.00 25 GLY A CA 5
ATOM 7835 C C . GLY A 1 25 ? -17.962 2.454 7.813 1.00 0.00 25 GLY A C 5
ATOM 7836 O O . GLY A 1 25 ? -17.812 2.753 6.648 1.00 0.00 25 GLY A O 5
ATOM 7840 N N . ALA A 1 26 ? -18.878 1.596 8.193 1.00 0.00 26 ALA A N 5
ATOM 7841 C CA . ALA A 1 26 ? -19.783 0.947 7.197 1.00 0.00 26 ALA A CA 5
ATOM 7842 C C . ALA A 1 26 ? -20.499 2.007 6.355 1.00 0.00 26 ALA A C 5
ATOM 7843 O O . ALA A 1 26 ? -21.409 2.679 6.809 1.00 0.00 26 ALA A O 5
ATOM 7850 N N . GLY A 1 27 ? -20.079 2.148 5.125 1.00 0.00 27 GLY A N 5
ATOM 7851 C CA . GLY A 1 27 ? -20.700 3.148 4.203 1.00 0.00 27 GLY A CA 5
ATOM 7852 C C . GLY A 1 27 ? -19.853 4.427 4.139 1.00 0.00 27 GLY A C 5
ATOM 7853 O O . GLY A 1 27 ? -20.208 5.371 3.456 1.00 0.00 27 GLY A O 5
ATOM 7857 N N . ILE A 1 28 ? -18.742 4.462 4.837 1.00 0.00 28 ILE A N 5
ATOM 7858 C CA . ILE A 1 28 ? -17.853 5.658 4.829 1.00 0.00 28 ILE A CA 5
ATOM 7859 C C . ILE A 1 28 ? -17.453 5.987 3.383 1.00 0.00 28 ILE A C 5
ATOM 7860 O O . ILE A 1 28 ? -17.524 7.127 2.962 1.00 0.00 28 ILE A O 5
ATOM 7876 N N . ALA A 1 29 ? -17.042 4.996 2.623 1.00 0.00 29 ALA A N 5
ATOM 7877 C CA . ALA A 1 29 ? -16.649 5.248 1.201 1.00 0.00 29 ALA A CA 5
ATOM 7878 C C . ALA A 1 29 ? -17.841 5.841 0.446 1.00 0.00 29 ALA A C 5
ATOM 7879 O O . ALA A 1 29 ? -17.682 6.728 -0.374 1.00 0.00 29 ALA A O 5
ATOM 7886 N N . PHE A 1 30 ? -19.038 5.373 0.734 1.00 0.00 30 PHE A N 5
ATOM 7887 C CA . PHE A 1 30 ? -20.243 5.924 0.058 1.00 0.00 30 PHE A CA 5
ATOM 7888 C C . PHE A 1 30 ? -20.520 7.322 0.619 1.00 0.00 30 PHE A C 5
ATOM 7889 O O . PHE A 1 30 ? -20.350 7.567 1.801 1.00 0.00 30 PHE A O 5
ATOM 7906 N N . ASN A 1 31 ? -20.937 8.235 -0.223 1.00 0.00 31 ASN A N 5
ATOM 7907 C CA . ASN A 1 31 ? -21.226 9.633 0.233 1.00 0.00 31 ASN A CA 5
ATOM 7908 C C . ASN A 1 31 ? -19.913 10.371 0.543 1.00 0.00 31 ASN A C 5
ATOM 7909 O O . ASN A 1 31 ? -19.879 11.289 1.345 1.00 0.00 31 ASN A O 5
ATOM 7920 N N . LYS A 1 32 ? -18.838 9.981 -0.099 1.00 0.00 32 LYS A N 5
ATOM 7921 C CA . LYS A 1 32 ? -17.519 10.649 0.136 1.00 0.00 32 LYS A CA 5
ATOM 7922 C C . LYS A 1 32 ? -16.614 10.462 -1.091 1.00 0.00 32 LYS A C 5
ATOM 7923 O O . LYS A 1 32 ? -16.896 9.659 -1.966 1.00 0.00 32 LYS A O 5
ATOM 7942 N N . LYS A 1 33 ? -15.529 11.201 -1.162 1.00 0.00 33 LYS A N 5
ATOM 7943 C CA . LYS A 1 33 ? -14.602 11.077 -2.330 1.00 0.00 33 LYS A CA 5
ATOM 7944 C C . LYS A 1 33 ? -13.194 11.570 -1.952 1.00 0.00 33 LYS A C 5
ATOM 7945 O O . LYS A 1 33 ? -12.953 12.006 -0.840 1.00 0.00 33 LYS A O 5
ATOM 7964 N N . LYS A 1 34 ? -12.267 11.497 -2.882 1.00 0.00 34 LYS A N 5
ATOM 7965 C CA . LYS A 1 34 ? -10.867 11.949 -2.614 1.00 0.00 34 LYS A CA 5
ATOM 7966 C C . LYS A 1 34 ? -10.850 13.452 -2.327 1.00 0.00 34 LYS A C 5
ATOM 7967 O O . LYS A 1 34 ? -11.404 14.248 -3.066 1.00 0.00 34 LYS A O 5
ATOM 7986 N N . ASN A 1 35 ? -10.209 13.826 -1.245 1.00 0.00 35 ASN A N 5
ATOM 7987 C CA . ASN A 1 35 ? -10.107 15.262 -0.842 1.00 0.00 35 ASN A CA 5
ATOM 7988 C C . ASN A 1 35 ? -11.439 15.768 -0.257 1.00 0.00 35 ASN A C 5
ATOM 7989 O O . ASN A 1 35 ? -11.552 16.925 0.111 1.00 0.00 35 ASN A O 5
ATOM 8000 N N . ASP A 1 36 ? -12.437 14.919 -0.149 1.00 0.00 36 ASP A N 5
ATOM 8001 C CA . ASP A 1 36 ? -13.740 15.354 0.428 1.00 0.00 36 ASP A CA 5
ATOM 8002 C C . ASP A 1 36 ? -13.746 15.044 1.927 1.00 0.00 36 ASP A C 5
ATOM 8003 O O . ASP A 1 36 ? -13.244 14.022 2.360 1.00 0.00 36 ASP A O 5
ATOM 8012 N N . ILE A 1 37 ? -14.304 15.923 2.718 1.00 0.00 37 ILE A N 5
ATOM 8013 C CA . ILE A 1 37 ? -14.345 15.699 4.195 1.00 0.00 37 ILE A CA 5
ATOM 8014 C C . ILE A 1 37 ? -15.245 14.500 4.506 1.00 0.00 37 ILE A C 5
ATOM 8015 O O . ILE A 1 37 ? -16.261 14.284 3.866 1.00 0.00 37 ILE A O 5
ATOM 8031 N N . VAL A 1 38 ? -14.870 13.723 5.485 1.00 0.00 38 VAL A N 5
ATOM 8032 C CA . VAL A 1 38 ? -15.677 12.527 5.862 1.00 0.00 38 VAL A CA 5
ATOM 8033 C C . VAL A 1 38 ? -16.652 12.883 6.986 1.00 0.00 38 VAL A C 5
ATOM 8034 O O . VAL A 1 38 ? -16.290 13.509 7.968 1.00 0.00 38 VAL A O 5
ATOM 8047 N N . ASP A 1 39 ? -17.881 12.459 6.852 1.00 0.00 39 ASP A N 5
ATOM 8048 C CA . ASP A 1 39 ? -18.897 12.727 7.908 1.00 0.00 39 ASP A CA 5
ATOM 8049 C C . ASP A 1 39 ? -18.492 11.942 9.163 1.00 0.00 39 ASP A C 5
ATOM 8050 O O . ASP A 1 39 ? -18.105 10.792 9.065 1.00 0.00 39 ASP A O 5
ATOM 8059 N N . PRO A 1 40 ? -18.576 12.585 10.304 1.00 0.00 40 PRO A N 5
ATOM 8060 C CA . PRO A 1 40 ? -18.199 11.964 11.589 1.00 0.00 40 PRO A CA 5
ATOM 8061 C C . PRO A 1 40 ? -19.210 10.884 11.991 1.00 0.00 40 PRO A C 5
ATOM 8062 O O . PRO A 1 40 ? -18.842 9.873 12.561 1.00 0.00 40 PRO A O 5
ATOM 8073 N N . SER A 1 41 ? -20.472 11.075 11.676 1.00 0.00 41 SER A N 5
ATOM 8074 C CA . SER A 1 41 ? -21.494 10.038 12.011 1.00 0.00 41 SER A CA 5
ATOM 8075 C C . SER A 1 41 ? -21.145 8.750 11.249 1.00 0.00 41 SER A C 5
ATOM 8076 O O . SER A 1 41 ? -21.398 7.654 11.715 1.00 0.00 41 SER A O 5
ATOM 8084 N N . LYS A 1 42 ? -20.545 8.890 10.085 1.00 0.00 42 LYS A N 5
ATOM 8085 C CA . LYS A 1 42 ? -20.144 7.700 9.278 1.00 0.00 42 LYS A CA 5
ATOM 8086 C C . LYS A 1 42 ? -18.824 7.125 9.821 1.00 0.00 42 LYS A C 5
ATOM 8087 O O . LYS A 1 42 ? -18.512 5.972 9.594 1.00 0.00 42 LYS A O 5
ATOM 8106 N N . ILE A 1 43 ? -18.050 7.919 10.535 1.00 0.00 43 ILE A N 5
ATOM 8107 C CA . ILE A 1 43 ? -16.756 7.414 11.093 1.00 0.00 43 ILE A CA 5
ATOM 8108 C C . ILE A 1 43 ? -17.037 6.482 12.271 1.00 0.00 43 ILE A C 5
ATOM 8109 O O . ILE A 1 43 ? -17.385 6.913 13.357 1.00 0.00 43 ILE A O 5
ATOM 8125 N N . GLU A 1 44 ? -16.874 5.206 12.053 1.00 0.00 44 GLU A N 5
ATOM 8126 C CA . GLU A 1 44 ? -17.105 4.209 13.131 1.00 0.00 44 GLU A CA 5
ATOM 8127 C C . GLU A 1 44 ? -15.808 4.013 13.914 1.00 0.00 44 GLU A C 5
ATOM 8128 O O . GLU A 1 44 ? -15.817 3.851 15.121 1.00 0.00 44 GLU A O 5
ATOM 8140 N N . LYS A 1 45 ? -14.694 4.022 13.222 1.00 0.00 45 LYS A N 5
ATOM 8141 C CA . LYS A 1 45 ? -13.373 3.828 13.896 1.00 0.00 45 LYS A CA 5
ATOM 8142 C C . LYS A 1 45 ? -12.318 4.764 13.292 1.00 0.00 45 LYS A C 5
ATOM 8143 O O . LYS A 1 45 ? -12.412 5.173 12.146 1.00 0.00 45 LYS A O 5
ATOM 8162 N N . THR A 1 46 ? -11.305 5.092 14.061 1.00 0.00 46 THR A N 5
ATOM 8163 C CA . THR A 1 46 ? -10.218 5.985 13.565 1.00 0.00 46 THR A CA 5
ATOM 8164 C C . THR A 1 46 ? -8.866 5.416 14.024 1.00 0.00 46 THR A C 5
ATOM 8165 O O . THR A 1 46 ? -8.512 5.493 15.188 1.00 0.00 46 THR A O 5
ATOM 8176 N N . PHE A 1 47 ? -8.119 4.837 13.114 1.00 0.00 47 PHE A N 5
ATOM 8177 C CA . PHE A 1 47 ? -6.796 4.245 13.473 1.00 0.00 47 PHE A CA 5
ATOM 8178 C C . PHE A 1 47 ? -5.668 5.155 12.982 1.00 0.00 47 PHE A C 5
ATOM 8179 O O . PHE A 1 47 ? -5.786 5.814 11.971 1.00 0.00 47 PHE A O 5
ATOM 8196 N N . ILE A 1 48 ? -4.577 5.190 13.700 1.00 0.00 48 ILE A N 5
ATOM 8197 C CA . ILE A 1 48 ? -3.421 6.049 13.297 1.00 0.00 48 ILE A CA 5
ATOM 8198 C C . ILE A 1 48 ? -2.121 5.248 13.433 1.00 0.00 48 ILE A C 5
ATOM 8199 O O . ILE A 1 48 ? -1.925 4.524 14.394 1.00 0.00 48 ILE A O 5
ATOM 8215 N N . ARG A 1 49 ? -1.235 5.373 12.472 1.00 0.00 49 ARG A N 5
ATOM 8216 C CA . ARG A 1 49 ? 0.059 4.623 12.517 1.00 0.00 49 ARG A CA 5
ATOM 8217 C C . ARG A 1 49 ? 0.828 4.971 13.798 1.00 0.00 49 ARG A C 5
ATOM 8218 O O . ARG A 1 49 ? 0.871 6.113 14.223 1.00 0.00 49 ARG A O 5
ATOM 8239 N N . LYS A 1 50 ? 1.431 3.980 14.409 1.00 0.00 50 LYS A N 5
ATOM 8240 C CA . LYS A 1 50 ? 2.211 4.208 15.666 1.00 0.00 50 LYS A CA 5
ATOM 8241 C C . LYS A 1 50 ? 3.334 5.218 15.399 1.00 0.00 50 LYS A C 5
ATOM 8242 O O . LYS A 1 50 ? 4.267 4.946 14.662 1.00 0.00 50 LYS A O 5
ATOM 8261 N N . ASP A 1 51 ? 3.242 6.382 15.994 1.00 0.00 51 ASP A N 5
ATOM 8262 C CA . ASP A 1 51 ? 4.288 7.429 15.789 1.00 0.00 51 ASP A CA 5
ATOM 8263 C C . ASP A 1 51 ? 5.588 7.007 16.482 1.00 0.00 51 ASP A C 5
ATOM 8264 O O . ASP A 1 51 ? 6.664 7.140 15.928 1.00 0.00 51 ASP A O 5
ATOM 8273 N N . THR A 1 52 ? 5.492 6.498 17.687 1.00 0.00 52 THR A N 5
ATOM 8274 C CA . THR A 1 52 ? 6.716 6.060 18.430 1.00 0.00 52 THR A CA 5
ATOM 8275 C C . THR A 1 52 ? 7.306 4.805 17.766 1.00 0.00 52 THR A C 5
ATOM 8276 O O . THR A 1 52 ? 6.575 3.982 17.241 1.00 0.00 52 THR A O 5
ATOM 8287 N N . PRO A 1 53 ? 8.616 4.699 17.811 1.00 0.00 53 PRO A N 5
ATOM 8288 C CA . PRO A 1 53 ? 9.348 3.559 17.223 1.00 0.00 53 PRO A CA 5
ATOM 8289 C C . PRO A 1 53 ? 9.235 2.321 18.124 1.00 0.00 53 PRO A C 5
ATOM 8290 O O . PRO A 1 53 ? 8.658 1.319 17.739 1.00 0.00 53 PRO A O 5
ATOM 8301 N N . ASP A 1 54 ? 9.779 2.389 19.314 1.00 0.00 54 ASP A N 5
ATOM 8302 C CA . ASP A 1 54 ? 9.712 1.228 20.253 1.00 0.00 54 ASP A CA 5
ATOM 8303 C C . ASP A 1 54 ? 8.762 1.559 21.408 1.00 0.00 54 ASP A C 5
ATOM 8304 O O . ASP A 1 54 ? 7.837 0.818 21.690 1.00 0.00 54 ASP A O 5
ATOM 8313 N N . TYR A 1 55 ? 8.986 2.666 22.073 1.00 0.00 55 TYR A N 5
ATOM 8314 C CA . TYR A 1 55 ? 8.107 3.065 23.216 1.00 0.00 55 TYR A CA 5
ATOM 8315 C C . TYR A 1 55 ? 7.424 4.405 22.900 1.00 0.00 55 TYR A C 5
ATOM 8316 O O . TYR A 1 55 ? 8.125 5.357 22.585 1.00 0.00 55 TYR A O 5
ATOM 8335 N N . MET B 1 1 ? 0.561 -11.784 15.817 1.00 0.00 1 MET B N 5
ATOM 8336 C CA . MET B 1 1 ? -0.318 -10.836 15.071 1.00 0.00 1 MET B CA 5
ATOM 8337 C C . MET B 1 1 ? -1.130 -11.608 14.025 1.00 0.00 1 MET B C 5
ATOM 8338 O O . MET B 1 1 ? -0.643 -11.926 12.953 1.00 0.00 1 MET B O 5
ATOM 8354 N N . LYS B 1 2 ? -2.365 -11.914 14.340 1.00 0.00 2 LYS B N 5
ATOM 8355 C CA . LYS B 1 2 ? -3.230 -12.668 13.391 1.00 0.00 2 LYS B CA 5
ATOM 8356 C C . LYS B 1 2 ? -4.232 -11.721 12.725 1.00 0.00 2 LYS B C 5
ATOM 8357 O O . LYS B 1 2 ? -4.389 -10.577 13.117 1.00 0.00 2 LYS B O 5
ATOM 8376 N N . ILE B 1 3 ? -4.911 -12.204 11.719 1.00 0.00 3 ILE B N 5
ATOM 8377 C CA . ILE B 1 3 ? -5.916 -11.366 11.000 1.00 0.00 3 ILE B CA 5
ATOM 8378 C C . ILE B 1 3 ? -7.287 -11.533 11.662 1.00 0.00 3 ILE B C 5
ATOM 8379 O O . ILE B 1 3 ? -7.928 -12.562 11.545 1.00 0.00 3 ILE B O 5
ATOM 8395 N N . LYS B 1 4 ? -7.736 -10.512 12.350 1.00 0.00 4 LYS B N 5
ATOM 8396 C CA . LYS B 1 4 ? -9.066 -10.572 13.022 1.00 0.00 4 LYS B CA 5
ATOM 8397 C C . LYS B 1 4 ? -10.159 -10.239 12.000 1.00 0.00 4 LYS B C 5
ATOM 8398 O O . LYS B 1 4 ? -11.251 -10.775 12.054 1.00 0.00 4 LYS B O 5
ATOM 8417 N N . ARG B 1 5 ? -9.865 -9.358 11.072 1.00 0.00 5 ARG B N 5
ATOM 8418 C CA . ARG B 1 5 ? -10.865 -8.975 10.039 1.00 0.00 5 ARG B CA 5
ATOM 8419 C C . ARG B 1 5 ? -10.149 -8.651 8.721 1.00 0.00 5 ARG B C 5
ATOM 8420 O O . ARG B 1 5 ? -8.952 -8.420 8.690 1.00 0.00 5 ARG B O 5
ATOM 8441 N N . ILE B 1 6 ? -10.880 -8.634 7.635 1.00 0.00 6 ILE B N 5
ATOM 8442 C CA . ILE B 1 6 ? -10.267 -8.326 6.309 1.00 0.00 6 ILE B CA 5
ATOM 8443 C C . ILE B 1 6 ? -10.985 -7.130 5.679 1.00 0.00 6 ILE B C 5
ATOM 8444 O O . ILE B 1 6 ? -12.182 -7.156 5.451 1.00 0.00 6 ILE B O 5
ATOM 8460 N N . LEU B 1 7 ? -10.247 -6.089 5.388 1.00 0.00 7 LEU B N 5
ATOM 8461 C CA . LEU B 1 7 ? -10.842 -4.878 4.761 1.00 0.00 7 LEU B CA 5
ATOM 8462 C C . LEU B 1 7 ? -10.896 -5.092 3.246 1.00 0.00 7 LEU B C 5
ATOM 8463 O O . LEU B 1 7 ? -11.920 -4.896 2.616 1.00 0.00 7 LEU B O 5
ATOM 8479 N N . ASN B 1 8 ? -9.801 -5.531 2.675 1.00 0.00 8 ASN B N 5
ATOM 8480 C CA . ASN B 1 8 ? -9.756 -5.814 1.208 1.00 0.00 8 ASN B CA 5
ATOM 8481 C C . ASN B 1 8 ? -8.598 -6.795 0.932 1.00 0.00 8 ASN B C 5
ATOM 8482 O O . ASN B 1 8 ? -8.252 -7.592 1.788 1.00 0.00 8 ASN B O 5
ATOM 8493 N N . HIS B 1 9 ? -8.000 -6.761 -0.238 1.00 0.00 9 HIS B N 5
ATOM 8494 C CA . HIS B 1 9 ? -6.876 -7.710 -0.535 1.00 0.00 9 HIS B CA 5
ATOM 8495 C C . HIS B 1 9 ? -5.543 -7.168 0.021 1.00 0.00 9 HIS B C 5
ATOM 8496 O O . HIS B 1 9 ? -4.492 -7.739 -0.215 1.00 0.00 9 HIS B O 5
ATOM 8510 N N . ASN B 1 10 ? -5.576 -6.068 0.742 1.00 0.00 10 ASN B N 5
ATOM 8511 C CA . ASN B 1 10 ? -4.330 -5.474 1.297 1.00 0.00 10 ASN B CA 5
ATOM 8512 C C . ASN B 1 10 ? -4.551 -5.025 2.742 1.00 0.00 10 ASN B C 5
ATOM 8513 O O . ASN B 1 10 ? -3.713 -5.242 3.598 1.00 0.00 10 ASN B O 5
ATOM 8524 N N . ALA B 1 11 ? -5.662 -4.385 3.014 1.00 0.00 11 ALA B N 5
ATOM 8525 C CA . ALA B 1 11 ? -5.933 -3.899 4.392 1.00 0.00 11 ALA B CA 5
ATOM 8526 C C . ALA B 1 11 ? -6.681 -4.966 5.191 1.00 0.00 11 ALA B C 5
ATOM 8527 O O . ALA B 1 11 ? -7.580 -5.618 4.692 1.00 0.00 11 ALA B O 5
ATOM 8534 N N . ILE B 1 12 ? -6.302 -5.140 6.431 1.00 0.00 12 ILE B N 5
ATOM 8535 C CA . ILE B 1 12 ? -6.961 -6.155 7.303 1.00 0.00 12 ILE B CA 5
ATOM 8536 C C . ILE B 1 12 ? -6.865 -5.707 8.765 1.00 0.00 12 ILE B C 5
ATOM 8537 O O . ILE B 1 12 ? -5.870 -5.140 9.183 1.00 0.00 12 ILE B O 5
ATOM 8553 N N . VAL B 1 13 ? -7.883 -5.967 9.552 1.00 0.00 13 VAL B N 5
ATOM 8554 C CA . VAL B 1 13 ? -7.836 -5.567 10.989 1.00 0.00 13 VAL B CA 5
ATOM 8555 C C . VAL B 1 13 ? -7.164 -6.686 11.787 1.00 0.00 13 VAL B C 5
ATOM 8556 O O . VAL B 1 13 ? -7.735 -7.741 11.994 1.00 0.00 13 VAL B O 5
ATOM 8569 N N . VAL B 1 14 ? -5.953 -6.462 12.231 1.00 0.00 14 VAL B N 5
ATOM 8570 C CA . VAL B 1 14 ? -5.226 -7.506 13.013 1.00 0.00 14 VAL B CA 5
ATOM 8571 C C . VAL B 1 14 ? -5.158 -7.095 14.489 1.00 0.00 14 VAL B C 5
ATOM 8572 O O . VAL B 1 14 ? -5.504 -5.986 14.851 1.00 0.00 14 VAL B O 5
ATOM 8585 N N . LYS B 1 15 ? -4.711 -7.986 15.337 1.00 0.00 15 LYS B N 5
ATOM 8586 C CA . LYS B 1 15 ? -4.608 -7.669 16.793 1.00 0.00 15 LYS B CA 5
ATOM 8587 C C . LYS B 1 15 ? -3.183 -7.940 17.279 1.00 0.00 15 LYS B C 5
ATOM 8588 O O . LYS B 1 15 ? -2.461 -8.745 16.715 1.00 0.00 15 LYS B O 5
ATOM 8607 N N . ASP B 1 16 ? -2.784 -7.267 18.324 1.00 0.00 16 ASP B N 5
ATOM 8608 C CA . ASP B 1 16 ? -1.412 -7.457 18.877 1.00 0.00 16 ASP B CA 5
ATOM 8609 C C . ASP B 1 16 ? -1.455 -7.354 20.409 1.00 0.00 16 ASP B C 5
ATOM 8610 O O . ASP B 1 16 ? -2.501 -7.145 20.999 1.00 0.00 16 ASP B O 5
ATOM 8619 N N . GLN B 1 17 ? -0.319 -7.499 21.051 1.00 0.00 17 GLN B N 5
ATOM 8620 C CA . GLN B 1 17 ? -0.261 -7.412 22.542 1.00 0.00 17 GLN B CA 5
ATOM 8621 C C . GLN B 1 17 ? -0.849 -6.084 23.008 1.00 0.00 17 GLN B C 5
ATOM 8622 O O . GLN B 1 17 ? -1.617 -6.033 23.952 1.00 0.00 17 GLN B O 5
ATOM 8636 N N . ASN B 1 18 ? -0.483 -5.013 22.355 1.00 0.00 18 ASN B N 5
ATOM 8637 C CA . ASN B 1 18 ? -1.002 -3.675 22.751 1.00 0.00 18 ASN B CA 5
ATOM 8638 C C . ASN B 1 18 ? -2.516 -3.602 22.515 1.00 0.00 18 ASN B C 5
ATOM 8639 O O . ASN B 1 18 ? -3.265 -3.263 23.413 1.00 0.00 18 ASN B O 5
ATOM 8650 N N . GLU B 1 19 ? -2.970 -3.914 21.316 1.00 0.00 19 GLU B N 5
ATOM 8651 C CA . GLU B 1 19 ? -4.435 -3.856 21.018 1.00 0.00 19 GLU B CA 5
ATOM 8652 C C . GLU B 1 19 ? -4.670 -4.142 19.526 1.00 0.00 19 GLU B C 5
ATOM 8653 O O . GLU B 1 19 ? -3.802 -4.644 18.833 1.00 0.00 19 GLU B O 5
ATOM 8665 N N . GLU B 1 20 ? -5.842 -3.819 19.033 1.00 0.00 20 GLU B N 5
ATOM 8666 C CA . GLU B 1 20 ? -6.159 -4.055 17.592 1.00 0.00 20 GLU B CA 5
ATOM 8667 C C . GLU B 1 20 ? -5.420 -3.032 16.721 1.00 0.00 20 GLU B C 5
ATOM 8668 O O . GLU B 1 20 ? -5.235 -1.890 17.106 1.00 0.00 20 GLU B O 5
ATOM 8680 N N . LYS B 1 21 ? -4.999 -3.441 15.548 1.00 0.00 21 LYS B N 5
ATOM 8681 C CA . LYS B 1 21 ? -4.269 -2.515 14.631 1.00 0.00 21 LYS B CA 5
ATOM 8682 C C . LYS B 1 21 ? -4.608 -2.852 13.174 1.00 0.00 21 LYS B C 5
ATOM 8683 O O . LYS B 1 21 ? -4.740 -4.004 12.807 1.00 0.00 21 LYS B O 5
ATOM 8702 N N . ILE B 1 22 ? -4.736 -1.847 12.341 1.00 0.00 22 ILE B N 5
ATOM 8703 C CA . ILE B 1 22 ? -5.049 -2.082 10.902 1.00 0.00 22 ILE B CA 5
ATOM 8704 C C . ILE B 1 22 ? -3.749 -2.381 10.151 1.00 0.00 22 ILE B C 5
ATOM 8705 O O . ILE B 1 22 ? -2.766 -1.673 10.284 1.00 0.00 22 ILE B O 5
ATOM 8721 N N . LEU B 1 23 ? -3.741 -3.427 9.367 1.00 0.00 23 LEU B N 5
ATOM 8722 C CA . LEU B 1 23 ? -2.516 -3.791 8.604 1.00 0.00 23 LEU B CA 5
ATOM 8723 C C . LEU B 1 23 ? -2.752 -3.563 7.108 1.00 0.00 23 LEU B C 5
ATOM 8724 O O . LEU B 1 23 ? -3.464 -4.310 6.458 1.00 0.00 23 LEU B O 5
ATOM 8740 N N . LEU B 1 24 ? -2.154 -2.531 6.563 1.00 0.00 24 LEU B N 5
ATOM 8741 C CA . LEU B 1 24 ? -2.324 -2.233 5.111 1.00 0.00 24 LEU B CA 5
ATOM 8742 C C . LEU B 1 24 ? -1.098 -2.742 4.352 1.00 0.00 24 LEU B C 5
ATOM 8743 O O . LEU B 1 24 ? -0.004 -2.236 4.515 1.00 0.00 24 LEU B O 5
ATOM 8759 N N . GLY B 1 25 ? -1.274 -3.745 3.527 1.00 0.00 25 GLY B N 5
ATOM 8760 C CA . GLY B 1 25 ? -0.126 -4.302 2.754 1.00 0.00 25 GLY B CA 5
ATOM 8761 C C . GLY B 1 25 ? -0.636 -4.859 1.426 1.00 0.00 25 GLY B C 5
ATOM 8762 O O . GLY B 1 25 ? -1.460 -5.746 1.403 1.00 0.00 25 GLY B O 5
ATOM 8766 N N . ALA B 1 26 ? -0.155 -4.331 0.326 1.00 0.00 26 ALA B N 5
ATOM 8767 C CA . ALA B 1 26 ? -0.609 -4.810 -1.015 1.00 0.00 26 ALA B CA 5
ATOM 8768 C C . ALA B 1 26 ? -0.426 -6.326 -1.131 1.00 0.00 26 ALA B C 5
ATOM 8769 O O . ALA B 1 26 ? 0.668 -6.825 -1.340 1.00 0.00 26 ALA B O 5
ATOM 8776 N N . GLY B 1 27 ? -1.506 -7.050 -1.001 1.00 0.00 27 GLY B N 5
ATOM 8777 C CA . GLY B 1 27 ? -1.456 -8.538 -1.106 1.00 0.00 27 GLY B CA 5
ATOM 8778 C C . GLY B 1 27 ? -1.421 -9.192 0.283 1.00 0.00 27 GLY B C 5
ATOM 8779 O O . GLY B 1 27 ? -1.344 -10.403 0.387 1.00 0.00 27 GLY B O 5
ATOM 8783 N N . ILE B 1 28 ? -1.472 -8.418 1.347 1.00 0.00 28 ILE B N 5
ATOM 8784 C CA . ILE B 1 28 ? -1.442 -9.009 2.712 1.00 0.00 28 ILE B CA 5
ATOM 8785 C C . ILE B 1 28 ? -2.640 -9.956 2.890 1.00 0.00 28 ILE B C 5
ATOM 8786 O O . ILE B 1 28 ? -2.508 -11.017 3.470 1.00 0.00 28 ILE B O 5
ATOM 8802 N N . ALA B 1 29 ? -3.796 -9.594 2.376 1.00 0.00 29 ALA B N 5
ATOM 8803 C CA . ALA B 1 29 ? -4.984 -10.497 2.497 1.00 0.00 29 ALA B CA 5
ATOM 8804 C C . ALA B 1 29 ? -4.657 -11.825 1.805 1.00 0.00 29 ALA B C 5
ATOM 8805 O O . ALA B 1 29 ? -5.026 -12.886 2.276 1.00 0.00 29 ALA B O 5
ATOM 8812 N N . PHE B 1 30 ? -3.935 -11.769 0.704 1.00 0.00 30 PHE B N 5
ATOM 8813 C CA . PHE B 1 30 ? -3.544 -13.014 -0.009 1.00 0.00 30 PHE B CA 5
ATOM 8814 C C . PHE B 1 30 ? -2.434 -13.701 0.793 1.00 0.00 30 PHE B C 5
ATOM 8815 O O . PHE B 1 30 ? -1.578 -13.046 1.363 1.00 0.00 30 PHE B O 5
ATOM 8832 N N . ASN B 1 31 ? -2.454 -15.010 0.848 1.00 0.00 31 ASN B N 5
ATOM 8833 C CA . ASN B 1 31 ? -1.414 -15.768 1.620 1.00 0.00 31 ASN B CA 5
ATOM 8834 C C . ASN B 1 31 ? -1.643 -15.585 3.129 1.00 0.00 31 ASN B C 5
ATOM 8835 O O . ASN B 1 31 ? -0.724 -15.676 3.924 1.00 0.00 31 ASN B O 5
ATOM 8846 N N . LYS B 1 32 ? -2.870 -15.343 3.524 1.00 0.00 32 LYS B N 5
ATOM 8847 C CA . LYS B 1 32 ? -3.189 -15.160 4.974 1.00 0.00 32 LYS B CA 5
ATOM 8848 C C . LYS B 1 32 ? -4.666 -15.500 5.227 1.00 0.00 32 LYS B C 5
ATOM 8849 O O . LYS B 1 32 ? -5.455 -15.606 4.302 1.00 0.00 32 LYS B O 5
ATOM 8868 N N . LYS B 1 33 ? -5.044 -15.673 6.474 1.00 0.00 33 LYS B N 5
ATOM 8869 C CA . LYS B 1 33 ? -6.466 -16.011 6.795 1.00 0.00 33 LYS B CA 5
ATOM 8870 C C . LYS B 1 33 ? -6.804 -15.582 8.231 1.00 0.00 33 LYS B C 5
ATOM 8871 O O . LYS B 1 33 ? -5.972 -15.051 8.946 1.00 0.00 33 LYS B O 5
ATOM 8890 N N . LYS B 1 34 ? -8.029 -15.809 8.651 1.00 0.00 34 LYS B N 5
ATOM 8891 C CA . LYS B 1 34 ? -8.453 -15.424 10.031 1.00 0.00 34 LYS B CA 5
ATOM 8892 C C . LYS B 1 34 ? -7.676 -16.236 11.066 1.00 0.00 34 LYS B C 5
ATOM 8893 O O . LYS B 1 34 ? -7.576 -17.448 10.979 1.00 0.00 34 LYS B O 5
ATOM 8912 N N . ASN B 1 35 ? -7.125 -15.552 12.040 1.00 0.00 35 ASN B N 5
ATOM 8913 C CA . ASN B 1 35 ? -6.335 -16.217 13.122 1.00 0.00 35 ASN B CA 5
ATOM 8914 C C . ASN B 1 35 ? -4.951 -16.654 12.605 1.00 0.00 35 ASN B C 5
ATOM 8915 O O . ASN B 1 35 ? -4.169 -17.231 13.342 1.00 0.00 35 ASN B O 5
ATOM 8926 N N . ASP B 1 36 ? -4.631 -16.373 11.359 1.00 0.00 36 ASP B N 5
ATOM 8927 C CA . ASP B 1 36 ? -3.299 -16.757 10.814 1.00 0.00 36 ASP B CA 5
ATOM 8928 C C . ASP B 1 36 ? -2.341 -15.575 10.977 1.00 0.00 36 ASP B C 5
ATOM 8929 O O . ASP B 1 36 ? -2.721 -14.430 10.808 1.00 0.00 36 ASP B O 5
ATOM 8938 N N . ILE B 1 37 ? -1.105 -15.846 11.307 1.00 0.00 37 ILE B N 5
ATOM 8939 C CA . ILE B 1 37 ? -0.110 -14.747 11.491 1.00 0.00 37 ILE B CA 5
ATOM 8940 C C . ILE B 1 37 ? 0.158 -14.067 10.147 1.00 0.00 37 ILE B C 5
ATOM 8941 O O . ILE B 1 37 ? 0.201 -14.703 9.108 1.00 0.00 37 ILE B O 5
ATOM 8957 N N . VAL B 1 38 ? 0.337 -12.773 10.169 1.00 0.00 38 VAL B N 5
ATOM 8958 C CA . VAL B 1 38 ? 0.601 -12.018 8.911 1.00 0.00 38 VAL B CA 5
ATOM 8959 C C . VAL B 1 38 ? 2.108 -11.872 8.694 1.00 0.00 38 VAL B C 5
ATOM 8960 O O . VAL B 1 38 ? 2.848 -11.516 9.594 1.00 0.00 38 VAL B O 5
ATOM 8973 N N . ASP B 1 39 ? 2.553 -12.120 7.489 1.00 0.00 39 ASP B N 5
ATOM 8974 C CA . ASP B 1 39 ? 3.999 -11.975 7.171 1.00 0.00 39 ASP B CA 5
ATOM 8975 C C . ASP B 1 39 ? 4.355 -10.486 7.271 1.00 0.00 39 ASP B C 5
ATOM 8976 O O . ASP B 1 39 ? 3.614 -9.648 6.790 1.00 0.00 39 ASP B O 5
ATOM 8985 N N . PRO B 1 40 ? 5.467 -10.193 7.904 1.00 0.00 40 PRO B N 5
ATOM 8986 C CA . PRO B 1 40 ? 5.921 -8.801 8.095 1.00 0.00 40 PRO B CA 5
ATOM 8987 C C . PRO B 1 40 ? 6.386 -8.192 6.771 1.00 0.00 40 PRO B C 5
ATOM 8988 O O . PRO B 1 40 ? 6.193 -7.013 6.532 1.00 0.00 40 PRO B O 5
ATOM 8999 N N . SER B 1 41 ? 6.965 -8.983 5.896 1.00 0.00 41 SER B N 5
ATOM 9000 C CA . SER B 1 41 ? 7.399 -8.444 4.571 1.00 0.00 41 SER B CA 5
ATOM 9001 C C . SER B 1 41 ? 6.154 -7.949 3.823 1.00 0.00 41 SER B C 5
ATOM 9002 O O . SER B 1 41 ? 6.211 -7.004 3.057 1.00 0.00 41 SER B O 5
ATOM 9010 N N . LYS B 1 42 ? 5.022 -8.578 4.067 1.00 0.00 42 LYS B N 5
ATOM 9011 C CA . LYS B 1 42 ? 3.749 -8.160 3.410 1.00 0.00 42 LYS B CA 5
ATOM 9012 C C . LYS B 1 42 ? 3.150 -6.956 4.157 1.00 0.00 42 LYS B C 5
ATOM 9013 O O . LYS B 1 42 ? 2.343 -6.228 3.612 1.00 0.00 42 LYS B O 5
ATOM 9032 N N . ILE B 1 43 ? 3.538 -6.741 5.400 1.00 0.00 43 ILE B N 5
ATOM 9033 C CA . ILE B 1 43 ? 2.995 -5.582 6.176 1.00 0.00 43 ILE B CA 5
ATOM 9034 C C . ILE B 1 43 ? 3.635 -4.289 5.675 1.00 0.00 43 ILE B C 5
ATOM 9035 O O . ILE B 1 43 ? 4.785 -3.994 5.958 1.00 0.00 43 ILE B O 5
ATOM 9051 N N . GLU B 1 44 ? 2.887 -3.517 4.936 1.00 0.00 44 GLU B N 5
ATOM 9052 C CA . GLU B 1 44 ? 3.405 -2.230 4.405 1.00 0.00 44 GLU B CA 5
ATOM 9053 C C . GLU B 1 44 ? 3.144 -1.127 5.429 1.00 0.00 44 GLU B C 5
ATOM 9054 O O . GLU B 1 44 ? 3.950 -0.232 5.611 1.00 0.00 44 GLU B O 5
ATOM 9066 N N . LYS B 1 45 ? 2.012 -1.190 6.088 1.00 0.00 45 LYS B N 5
ATOM 9067 C CA . LYS B 1 45 ? 1.663 -0.149 7.106 1.00 0.00 45 LYS B CA 5
ATOM 9068 C C . LYS B 1 45 ? 0.990 -0.793 8.324 1.00 0.00 45 LYS B C 5
ATOM 9069 O O . LYS B 1 45 ? 0.379 -1.844 8.233 1.00 0.00 45 LYS B O 5
ATOM 9088 N N . THR B 1 46 ? 1.092 -0.149 9.465 1.00 0.00 46 THR B N 5
ATOM 9089 C CA . THR B 1 46 ? 0.460 -0.681 10.709 1.00 0.00 46 THR B CA 5
ATOM 9090 C C . THR B 1 46 ? -0.207 0.482 11.457 1.00 0.00 46 THR B C 5
ATOM 9091 O O . THR B 1 46 ? 0.458 1.319 12.044 1.00 0.00 46 THR B O 5
ATOM 9102 N N . PHE B 1 47 ? -1.517 0.543 11.427 1.00 0.00 47 PHE B N 5
ATOM 9103 C CA . PHE B 1 47 ? -2.248 1.648 12.114 1.00 0.00 47 PHE B CA 5
ATOM 9104 C C . PHE B 1 47 ? -2.904 1.124 13.393 1.00 0.00 47 PHE B C 5
ATOM 9105 O O . PHE B 1 47 ? -3.318 -0.014 13.468 1.00 0.00 47 PHE B O 5
ATOM 9122 N N . ILE B 1 48 ? -2.992 1.953 14.399 1.00 0.00 48 ILE B N 5
ATOM 9123 C CA . ILE B 1 48 ? -3.618 1.530 15.688 1.00 0.00 48 ILE B CA 5
ATOM 9124 C C . ILE B 1 48 ? -4.570 2.628 16.177 1.00 0.00 48 ILE B C 5
ATOM 9125 O O . ILE B 1 48 ? -4.261 3.804 16.111 1.00 0.00 48 ILE B O 5
ATOM 9141 N N . ARG B 1 49 ? -5.727 2.245 16.668 1.00 0.00 49 ARG B N 5
ATOM 9142 C CA . ARG B 1 49 ? -6.718 3.248 17.166 1.00 0.00 49 ARG B CA 5
ATOM 9143 C C . ARG B 1 49 ? -6.081 4.102 18.268 1.00 0.00 49 ARG B C 5
ATOM 9144 O O . ARG B 1 49 ? -5.367 3.603 19.121 1.00 0.00 49 ARG B O 5
ATOM 9165 N N . LYS B 1 50 ? -6.333 5.389 18.247 1.00 0.00 50 LYS B N 5
ATOM 9166 C CA . LYS B 1 50 ? -5.749 6.296 19.281 1.00 0.00 50 LYS B CA 5
ATOM 9167 C C . LYS B 1 50 ? -6.232 5.871 20.672 1.00 0.00 50 LYS B C 5
ATOM 9168 O O . LYS B 1 50 ? -7.408 5.948 20.986 1.00 0.00 50 LYS B O 5
ATOM 9187 N N . ASP B 1 51 ? -5.322 5.419 21.501 1.00 0.00 51 ASP B N 5
ATOM 9188 C CA . ASP B 1 51 ? -5.692 4.975 22.878 1.00 0.00 51 ASP B CA 5
ATOM 9189 C C . ASP B 1 51 ? -6.103 6.186 23.722 1.00 0.00 51 ASP B C 5
ATOM 9190 O O . ASP B 1 51 ? -7.068 6.134 24.463 1.00 0.00 51 ASP B O 5
ATOM 9199 N N . THR B 1 52 ? -5.374 7.271 23.614 1.00 0.00 52 THR B N 5
ATOM 9200 C CA . THR B 1 52 ? -5.707 8.498 24.406 1.00 0.00 52 THR B CA 5
ATOM 9201 C C . THR B 1 52 ? -7.021 9.110 23.892 1.00 0.00 52 THR B C 5
ATOM 9202 O O . THR B 1 52 ? -7.307 9.054 22.710 1.00 0.00 52 THR B O 5
ATOM 9213 N N . PRO B 1 53 ? -7.778 9.680 24.804 1.00 0.00 53 PRO B N 5
ATOM 9214 C CA . PRO B 1 53 ? -9.070 10.320 24.485 1.00 0.00 53 PRO B CA 5
ATOM 9215 C C . PRO B 1 53 ? -8.848 11.696 23.844 1.00 0.00 53 PRO B C 5
ATOM 9216 O O . PRO B 1 53 ? -9.187 11.912 22.694 1.00 0.00 53 PRO B O 5
ATOM 9227 N N . ASP B 1 54 ? -8.279 12.618 24.580 1.00 0.00 54 ASP B N 5
ATOM 9228 C CA . ASP B 1 54 ? -8.022 13.984 24.030 1.00 0.00 54 ASP B CA 5
ATOM 9229 C C . ASP B 1 54 ? -6.517 14.177 23.820 1.00 0.00 54 ASP B C 5
ATOM 9230 O O . ASP B 1 54 ? -6.074 14.526 22.741 1.00 0.00 54 ASP B O 5
ATOM 9239 N N . TYR B 1 55 ? -5.733 13.948 24.846 1.00 0.00 55 TYR B N 5
ATOM 9240 C CA . TYR B 1 55 ? -4.251 14.109 24.729 1.00 0.00 55 TYR B CA 5
ATOM 9241 C C . TYR B 1 55 ? -3.560 12.761 24.992 1.00 0.00 55 TYR B C 5
ATOM 9242 O O . TYR B 1 55 ? -3.820 12.166 26.029 1.00 0.00 55 TYR B O 5
ATOM 9261 N N . MET A 1 1 ? -9.542 16.597 7.609 1.00 0.00 1 MET A N 6
ATOM 9262 C CA . MET A 1 1 ? -9.658 15.144 7.288 1.00 0.00 1 MET A CA 6
ATOM 9263 C C . MET A 1 1 ? -10.169 14.972 5.853 1.00 0.00 1 MET A C 6
ATOM 9264 O O . MET A 1 1 ? -11.193 15.515 5.481 1.00 0.00 1 MET A O 6
ATOM 9280 N N . LYS A 1 2 ? -9.459 14.218 5.051 1.00 0.00 2 LYS A N 6
ATOM 9281 C CA . LYS A 1 2 ? -9.880 13.992 3.641 1.00 0.00 2 LYS A CA 6
ATOM 9282 C C . LYS A 1 2 ? -9.583 12.542 3.245 1.00 0.00 2 LYS A C 6
ATOM 9283 O O . LYS A 1 2 ? -8.787 11.866 3.871 1.00 0.00 2 LYS A O 6
ATOM 9302 N N . ILE A 1 3 ? -10.221 12.065 2.208 1.00 0.00 3 ILE A N 6
ATOM 9303 C CA . ILE A 1 3 ? -9.996 10.656 1.756 1.00 0.00 3 ILE A CA 6
ATOM 9304 C C . ILE A 1 3 ? -8.735 10.581 0.885 1.00 0.00 3 ILE A C 6
ATOM 9305 O O . ILE A 1 3 ? -8.726 10.993 -0.262 1.00 0.00 3 ILE A O 6
ATOM 9321 N N . LYS A 1 4 ? -7.677 10.040 1.434 1.00 0.00 4 LYS A N 6
ATOM 9322 C CA . LYS A 1 4 ? -6.402 9.900 0.676 1.00 0.00 4 LYS A CA 6
ATOM 9323 C C . LYS A 1 4 ? -6.455 8.619 -0.165 1.00 0.00 4 LYS A C 6
ATOM 9324 O O . LYS A 1 4 ? -5.984 8.586 -1.287 1.00 0.00 4 LYS A O 6
ATOM 9343 N N . ARG A 1 5 ? -7.026 7.568 0.378 1.00 0.00 5 ARG A N 6
ATOM 9344 C CA . ARG A 1 5 ? -7.119 6.279 -0.374 1.00 0.00 5 ARG A CA 6
ATOM 9345 C C . ARG A 1 5 ? -8.445 5.578 -0.059 1.00 0.00 5 ARG A C 6
ATOM 9346 O O . ARG A 1 5 ? -9.202 6.006 0.794 1.00 0.00 5 ARG A O 6
ATOM 9367 N N . ILE A 1 6 ? -8.728 4.502 -0.754 1.00 0.00 6 ILE A N 6
ATOM 9368 C CA . ILE A 1 6 ? -10.003 3.755 -0.523 1.00 0.00 6 ILE A CA 6
ATOM 9369 C C . ILE A 1 6 ? -9.691 2.297 -0.173 1.00 0.00 6 ILE A C 6
ATOM 9370 O O . ILE A 1 6 ? -9.078 1.580 -0.946 1.00 0.00 6 ILE A O 6
ATOM 9386 N N . LEU A 1 7 ? -10.128 1.851 0.981 1.00 0.00 7 LEU A N 6
ATOM 9387 C CA . LEU A 1 7 ? -9.889 0.441 1.392 1.00 0.00 7 LEU A CA 6
ATOM 9388 C C . LEU A 1 7 ? -11.074 -0.404 0.915 1.00 0.00 7 LEU A C 6
ATOM 9389 O O . LEU A 1 7 ? -10.906 -1.442 0.301 1.00 0.00 7 LEU A O 6
ATOM 9405 N N . ASN A 1 8 ? -12.272 0.072 1.168 1.00 0.00 8 ASN A N 6
ATOM 9406 C CA . ASN A 1 8 ? -13.507 -0.639 0.713 1.00 0.00 8 ASN A CA 6
ATOM 9407 C C . ASN A 1 8 ? -14.732 0.264 0.968 1.00 0.00 8 ASN A C 6
ATOM 9408 O O . ASN A 1 8 ? -14.596 1.463 1.141 1.00 0.00 8 ASN A O 6
ATOM 9419 N N . HIS A 1 9 ? -15.924 -0.289 0.967 1.00 0.00 9 HIS A N 6
ATOM 9420 C CA . HIS A 1 9 ? -17.154 0.547 1.178 1.00 0.00 9 HIS A CA 6
ATOM 9421 C C . HIS A 1 9 ? -17.195 1.135 2.602 1.00 0.00 9 HIS A C 6
ATOM 9422 O O . HIS A 1 9 ? -17.797 2.169 2.829 1.00 0.00 9 HIS A O 6
ATOM 9436 N N . ASN A 1 10 ? -16.587 0.477 3.556 1.00 0.00 10 ASN A N 6
ATOM 9437 C CA . ASN A 1 10 ? -16.611 0.973 4.963 1.00 0.00 10 ASN A CA 6
ATOM 9438 C C . ASN A 1 10 ? -15.234 1.477 5.401 1.00 0.00 10 ASN A C 6
ATOM 9439 O O . ASN A 1 10 ? -15.130 2.249 6.335 1.00 0.00 10 ASN A O 6
ATOM 9450 N N . ALA A 1 11 ? -14.177 1.038 4.766 1.00 0.00 11 ALA A N 6
ATOM 9451 C CA . ALA A 1 11 ? -12.823 1.487 5.186 1.00 0.00 11 ALA A CA 6
ATOM 9452 C C . ALA A 1 11 ? -12.212 2.420 4.140 1.00 0.00 11 ALA A C 6
ATOM 9453 O O . ALA A 1 11 ? -12.376 2.235 2.948 1.00 0.00 11 ALA A O 6
ATOM 9460 N N . ILE A 1 12 ? -11.493 3.413 4.597 1.00 0.00 12 ILE A N 6
ATOM 9461 C CA . ILE A 1 12 ? -10.832 4.379 3.672 1.00 0.00 12 ILE A CA 6
ATOM 9462 C C . ILE A 1 12 ? -9.636 5.016 4.391 1.00 0.00 12 ILE A C 6
ATOM 9463 O O . ILE A 1 12 ? -9.677 5.265 5.584 1.00 0.00 12 ILE A O 6
ATOM 9479 N N . VAL A 1 13 ? -8.579 5.284 3.668 1.00 0.00 13 VAL A N 6
ATOM 9480 C CA . VAL A 1 13 ? -7.376 5.908 4.292 1.00 0.00 13 VAL A CA 6
ATOM 9481 C C . VAL A 1 13 ? -7.519 7.429 4.218 1.00 0.00 13 VAL A C 6
ATOM 9482 O O . VAL A 1 13 ? -7.565 7.999 3.145 1.00 0.00 13 VAL A O 6
ATOM 9495 N N . VAL A 1 14 ? -7.594 8.085 5.348 1.00 0.00 14 VAL A N 6
ATOM 9496 C CA . VAL A 1 14 ? -7.738 9.571 5.346 1.00 0.00 14 VAL A CA 6
ATOM 9497 C C . VAL A 1 14 ? -6.505 10.219 5.992 1.00 0.00 14 VAL A C 6
ATOM 9498 O O . VAL A 1 14 ? -5.659 9.550 6.554 1.00 0.00 14 VAL A O 6
ATOM 9511 N N . LYS A 1 15 ? -6.407 11.522 5.906 1.00 0.00 15 LYS A N 6
ATOM 9512 C CA . LYS A 1 15 ? -5.244 12.247 6.503 1.00 0.00 15 LYS A CA 6
ATOM 9513 C C . LYS A 1 15 ? -5.727 13.149 7.641 1.00 0.00 15 LYS A C 6
ATOM 9514 O O . LYS A 1 15 ? -6.913 13.367 7.821 1.00 0.00 15 LYS A O 6
ATOM 9533 N N . ASP A 1 16 ? -4.806 13.668 8.407 1.00 0.00 16 ASP A N 6
ATOM 9534 C CA . ASP A 1 16 ? -5.173 14.559 9.545 1.00 0.00 16 ASP A CA 6
ATOM 9535 C C . ASP A 1 16 ? -3.965 15.417 9.933 1.00 0.00 16 ASP A C 6
ATOM 9536 O O . ASP A 1 16 ? -2.834 15.096 9.606 1.00 0.00 16 ASP A O 6
ATOM 9545 N N . GLN A 1 17 ? -4.201 16.501 10.636 1.00 0.00 17 GLN A N 6
ATOM 9546 C CA . GLN A 1 17 ? -3.084 17.394 11.071 1.00 0.00 17 GLN A CA 6
ATOM 9547 C C . GLN A 1 17 ? -1.994 16.560 11.739 1.00 0.00 17 GLN A C 6
ATOM 9548 O O . GLN A 1 17 ? -0.815 16.763 11.511 1.00 0.00 17 GLN A O 6
ATOM 9562 N N . ASN A 1 18 ? -2.391 15.628 12.562 1.00 0.00 18 ASN A N 6
ATOM 9563 C CA . ASN A 1 18 ? -1.401 14.766 13.263 1.00 0.00 18 ASN A CA 6
ATOM 9564 C C . ASN A 1 18 ? -0.699 13.836 12.262 1.00 0.00 18 ASN A C 6
ATOM 9565 O O . ASN A 1 18 ? 0.516 13.752 12.250 1.00 0.00 18 ASN A O 6
ATOM 9576 N N . GLU A 1 19 ? -1.448 13.136 11.428 1.00 0.00 19 GLU A N 6
ATOM 9577 C CA . GLU A 1 19 ? -0.822 12.207 10.436 1.00 0.00 19 GLU A CA 6
ATOM 9578 C C . GLU A 1 19 ? -1.921 11.441 9.686 1.00 0.00 19 GLU A C 6
ATOM 9579 O O . GLU A 1 19 ? -3.102 11.686 9.868 1.00 0.00 19 GLU A O 6
ATOM 9591 N N . GLU A 1 20 ? -1.535 10.508 8.854 1.00 0.00 20 GLU A N 6
ATOM 9592 C CA . GLU A 1 20 ? -2.536 9.704 8.091 1.00 0.00 20 GLU A CA 6
ATOM 9593 C C . GLU A 1 20 ? -3.289 8.781 9.055 1.00 0.00 20 GLU A C 6
ATOM 9594 O O . GLU A 1 20 ? -2.699 8.167 9.927 1.00 0.00 20 GLU A O 6
ATOM 9606 N N . LYS A 1 21 ? -4.587 8.684 8.900 1.00 0.00 21 LYS A N 6
ATOM 9607 C CA . LYS A 1 21 ? -5.400 7.808 9.797 1.00 0.00 21 LYS A CA 6
ATOM 9608 C C . LYS A 1 21 ? -6.356 6.948 8.961 1.00 0.00 21 LYS A C 6
ATOM 9609 O O . LYS A 1 21 ? -6.903 7.393 7.971 1.00 0.00 21 LYS A O 6
ATOM 9628 N N . ILE A 1 22 ? -6.565 5.719 9.368 1.00 0.00 22 ILE A N 6
ATOM 9629 C CA . ILE A 1 22 ? -7.491 4.815 8.626 1.00 0.00 22 ILE A CA 6
ATOM 9630 C C . ILE A 1 22 ? -8.901 4.970 9.201 1.00 0.00 22 ILE A C 6
ATOM 9631 O O . ILE A 1 22 ? -9.115 4.823 10.391 1.00 0.00 22 ILE A O 6
ATOM 9647 N N . LEU A 1 23 ? -9.861 5.268 8.364 1.00 0.00 23 LEU A N 6
ATOM 9648 C CA . LEU A 1 23 ? -11.259 5.439 8.852 1.00 0.00 23 LEU A CA 6
ATOM 9649 C C . LEU A 1 23 ? -12.086 4.197 8.507 1.00 0.00 23 LEU A C 6
ATOM 9650 O O . LEU A 1 23 ? -12.256 3.853 7.351 1.00 0.00 23 LEU A O 6
ATOM 9666 N N . LEU A 1 24 ? -12.600 3.525 9.511 1.00 0.00 24 LEU A N 6
ATOM 9667 C CA . LEU A 1 24 ? -13.422 2.303 9.269 1.00 0.00 24 LEU A CA 6
ATOM 9668 C C . LEU A 1 24 ? -14.848 2.546 9.770 1.00 0.00 24 LEU A C 6
ATOM 9669 O O . LEU A 1 24 ? -15.115 2.506 10.957 1.00 0.00 24 LEU A O 6
ATOM 9685 N N . GLY A 1 25 ? -15.763 2.797 8.866 1.00 0.00 25 GLY A N 6
ATOM 9686 C CA . GLY A 1 25 ? -17.180 3.044 9.261 1.00 0.00 25 GLY A CA 6
ATOM 9687 C C . GLY A 1 25 ? -18.105 2.416 8.220 1.00 0.00 25 GLY A C 6
ATOM 9688 O O . GLY A 1 25 ? -17.996 2.696 7.043 1.00 0.00 25 GLY A O 6
ATOM 9692 N N . ALA A 1 26 ? -19.003 1.561 8.649 1.00 0.00 26 ALA A N 6
ATOM 9693 C CA . ALA A 1 26 ? -19.944 0.889 7.701 1.00 0.00 26 ALA A CA 6
ATOM 9694 C C . ALA A 1 26 ? -20.669 1.934 6.846 1.00 0.00 26 ALA A C 6
ATOM 9695 O O . ALA A 1 26 ? -21.605 2.582 7.283 1.00 0.00 26 ALA A O 6
ATOM 9702 N N . GLY A 1 27 ? -20.230 2.086 5.625 1.00 0.00 27 GLY A N 6
ATOM 9703 C CA . GLY A 1 27 ? -20.859 3.067 4.695 1.00 0.00 27 GLY A CA 6
ATOM 9704 C C . GLY A 1 27 ? -20.054 4.376 4.653 1.00 0.00 27 GLY A C 6
ATOM 9705 O O . GLY A 1 27 ? -20.554 5.390 4.202 1.00 0.00 27 GLY A O 6
ATOM 9709 N N . ILE A 1 28 ? -18.818 4.366 5.108 1.00 0.00 28 ILE A N 6
ATOM 9710 C CA . ILE A 1 28 ? -17.994 5.599 5.083 1.00 0.00 28 ILE A CA 6
ATOM 9711 C C . ILE A 1 28 ? -17.714 5.988 3.626 1.00 0.00 28 ILE A C 6
ATOM 9712 O O . ILE A 1 28 ? -17.763 7.151 3.274 1.00 0.00 28 ILE A O 6
ATOM 9728 N N . ALA A 1 29 ? -17.448 5.015 2.776 1.00 0.00 29 ALA A N 6
ATOM 9729 C CA . ALA A 1 29 ? -17.192 5.309 1.330 1.00 0.00 29 ALA A CA 6
ATOM 9730 C C . ALA A 1 29 ? -18.443 5.954 0.728 1.00 0.00 29 ALA A C 6
ATOM 9731 O O . ALA A 1 29 ? -18.360 6.743 -0.194 1.00 0.00 29 ALA A O 6
ATOM 9738 N N . PHE A 1 30 ? -19.601 5.638 1.262 1.00 0.00 30 PHE A N 6
ATOM 9739 C CA . PHE A 1 30 ? -20.857 6.247 0.749 1.00 0.00 30 PHE A CA 6
ATOM 9740 C C . PHE A 1 30 ? -20.995 7.647 1.357 1.00 0.00 30 PHE A C 6
ATOM 9741 O O . PHE A 1 30 ? -20.779 7.836 2.541 1.00 0.00 30 PHE A O 6
ATOM 9758 N N . ASN A 1 31 ? -21.345 8.621 0.547 1.00 0.00 31 ASN A N 6
ATOM 9759 C CA . ASN A 1 31 ? -21.509 10.030 1.040 1.00 0.00 31 ASN A CA 6
ATOM 9760 C C . ASN A 1 31 ? -20.141 10.723 1.173 1.00 0.00 31 ASN A C 6
ATOM 9761 O O . ASN A 1 31 ? -19.965 11.614 1.986 1.00 0.00 31 ASN A O 6
ATOM 9772 N N . LYS A 1 32 ? -19.181 10.335 0.369 1.00 0.00 32 LYS A N 6
ATOM 9773 C CA . LYS A 1 32 ? -17.829 10.979 0.436 1.00 0.00 32 LYS A CA 6
ATOM 9774 C C . LYS A 1 32 ? -17.159 10.960 -0.948 1.00 0.00 32 LYS A C 6
ATOM 9775 O O . LYS A 1 32 ? -17.705 10.449 -1.911 1.00 0.00 32 LYS A O 6
ATOM 9794 N N . LYS A 1 33 ? -15.970 11.512 -1.039 1.00 0.00 33 LYS A N 6
ATOM 9795 C CA . LYS A 1 33 ? -15.231 11.538 -2.337 1.00 0.00 33 LYS A CA 6
ATOM 9796 C C . LYS A 1 33 ? -13.722 11.611 -2.065 1.00 0.00 33 LYS A C 6
ATOM 9797 O O . LYS A 1 33 ? -13.296 11.825 -0.943 1.00 0.00 33 LYS A O 6
ATOM 9816 N N . LYS A 1 34 ? -12.910 11.436 -3.083 1.00 0.00 34 LYS A N 6
ATOM 9817 C CA . LYS A 1 34 ? -11.430 11.496 -2.890 1.00 0.00 34 LYS A CA 6
ATOM 9818 C C . LYS A 1 34 ? -11.024 12.905 -2.463 1.00 0.00 34 LYS A C 6
ATOM 9819 O O . LYS A 1 34 ? -11.364 13.887 -3.101 1.00 0.00 34 LYS A O 6
ATOM 9838 N N . ASN A 1 35 ? -10.305 12.993 -1.370 1.00 0.00 35 ASN A N 6
ATOM 9839 C CA . ASN A 1 35 ? -9.848 14.309 -0.833 1.00 0.00 35 ASN A CA 6
ATOM 9840 C C . ASN A 1 35 ? -11.034 15.096 -0.245 1.00 0.00 35 ASN A C 6
ATOM 9841 O O . ASN A 1 35 ? -10.892 16.246 0.132 1.00 0.00 35 ASN A O 6
ATOM 9852 N N . ASP A 1 36 ? -12.194 14.481 -0.146 1.00 0.00 36 ASP A N 6
ATOM 9853 C CA . ASP A 1 36 ? -13.377 15.179 0.431 1.00 0.00 36 ASP A CA 6
ATOM 9854 C C . ASP A 1 36 ? -13.405 14.938 1.943 1.00 0.00 36 ASP A C 6
ATOM 9855 O O . ASP A 1 36 ? -12.856 13.968 2.435 1.00 0.00 36 ASP A O 6
ATOM 9864 N N . ILE A 1 37 ? -14.036 15.812 2.682 1.00 0.00 37 ILE A N 6
ATOM 9865 C CA . ILE A 1 37 ? -14.096 15.637 4.163 1.00 0.00 37 ILE A CA 6
ATOM 9866 C C . ILE A 1 37 ? -15.082 14.517 4.502 1.00 0.00 37 ILE A C 6
ATOM 9867 O O . ILE A 1 37 ? -16.169 14.439 3.957 1.00 0.00 37 ILE A O 6
ATOM 9883 N N . VAL A 1 38 ? -14.698 13.651 5.403 1.00 0.00 38 VAL A N 6
ATOM 9884 C CA . VAL A 1 38 ? -15.588 12.520 5.802 1.00 0.00 38 VAL A CA 6
ATOM 9885 C C . VAL A 1 38 ? -16.488 12.945 6.963 1.00 0.00 38 VAL A C 6
ATOM 9886 O O . VAL A 1 38 ? -16.042 13.536 7.933 1.00 0.00 38 VAL A O 6
ATOM 9899 N N . ASP A 1 39 ? -17.750 12.619 6.874 1.00 0.00 39 ASP A N 6
ATOM 9900 C CA . ASP A 1 39 ? -18.699 12.960 7.968 1.00 0.00 39 ASP A CA 6
ATOM 9901 C C . ASP A 1 39 ? -18.386 12.056 9.167 1.00 0.00 39 ASP A C 6
ATOM 9902 O O . ASP A 1 39 ? -18.112 10.883 8.993 1.00 0.00 39 ASP A O 6
ATOM 9911 N N . PRO A 1 40 ? -18.419 12.622 10.348 1.00 0.00 40 PRO A N 6
ATOM 9912 C CA . PRO A 1 40 ? -18.123 11.875 11.587 1.00 0.00 40 PRO A CA 6
ATOM 9913 C C . PRO A 1 40 ? -19.264 10.912 11.936 1.00 0.00 40 PRO A C 6
ATOM 9914 O O . PRO A 1 40 ? -19.045 9.894 12.569 1.00 0.00 40 PRO A O 6
ATOM 9925 N N . SER A 1 41 ? -20.474 11.217 11.520 1.00 0.00 41 SER A N 6
ATOM 9926 C CA . SER A 1 41 ? -21.629 10.310 11.813 1.00 0.00 41 SER A CA 6
ATOM 9927 C C . SER A 1 41 ? -21.342 8.916 11.237 1.00 0.00 41 SER A C 6
ATOM 9928 O O . SER A 1 41 ? -21.704 7.911 11.822 1.00 0.00 41 SER A O 6
ATOM 9936 N N . LYS A 1 42 ? -20.681 8.853 10.101 1.00 0.00 42 LYS A N 6
ATOM 9937 C CA . LYS A 1 42 ? -20.352 7.530 9.486 1.00 0.00 42 LYS A CA 6
ATOM 9938 C C . LYS A 1 42 ? -19.004 7.019 10.024 1.00 0.00 42 LYS A C 6
ATOM 9939 O O . LYS A 1 42 ? -18.742 5.830 10.001 1.00 0.00 42 LYS A O 6
ATOM 9958 N N . ILE A 1 43 ? -18.157 7.902 10.519 1.00 0.00 43 ILE A N 6
ATOM 9959 C CA . ILE A 1 43 ? -16.835 7.462 11.072 1.00 0.00 43 ILE A CA 6
ATOM 9960 C C . ILE A 1 43 ? -17.074 6.591 12.308 1.00 0.00 43 ILE A C 6
ATOM 9961 O O . ILE A 1 43 ? -17.496 7.067 13.348 1.00 0.00 43 ILE A O 6
ATOM 9977 N N . GLU A 1 44 ? -16.804 5.317 12.191 1.00 0.00 44 GLU A N 6
ATOM 9978 C CA . GLU A 1 44 ? -17.003 4.386 13.338 1.00 0.00 44 GLU A CA 6
ATOM 9979 C C . GLU A 1 44 ? -15.657 4.103 14.010 1.00 0.00 44 GLU A C 6
ATOM 9980 O O . GLU A 1 44 ? -15.596 3.825 15.194 1.00 0.00 44 GLU A O 6
ATOM 9992 N N . LYS A 1 45 ? -14.581 4.163 13.259 1.00 0.00 45 LYS A N 6
ATOM 9993 C CA . LYS A 1 45 ? -13.233 3.889 13.846 1.00 0.00 45 LYS A CA 6
ATOM 9994 C C . LYS A 1 45 ? -12.182 4.824 13.234 1.00 0.00 45 LYS A C 6
ATOM 9995 O O . LYS A 1 45 ? -12.265 5.202 12.078 1.00 0.00 45 LYS A O 6
ATOM 10014 N N . THR A 1 46 ? -11.188 5.188 14.011 1.00 0.00 46 THR A N 6
ATOM 10015 C CA . THR A 1 46 ? -10.109 6.087 13.506 1.00 0.00 46 THR A CA 6
ATOM 10016 C C . THR A 1 46 ? -8.747 5.492 13.890 1.00 0.00 46 THR A C 6
ATOM 10017 O O . THR A 1 46 ? -8.279 5.647 15.006 1.00 0.00 46 THR A O 6
ATOM 10028 N N . PHE A 1 47 ? -8.118 4.803 12.969 1.00 0.00 47 PHE A N 6
ATOM 10029 C CA . PHE A 1 47 ? -6.793 4.178 13.246 1.00 0.00 47 PHE A CA 6
ATOM 10030 C C . PHE A 1 47 ? -5.673 5.111 12.779 1.00 0.00 47 PHE A C 6
ATOM 10031 O O . PHE A 1 47 ? -5.853 5.916 11.889 1.00 0.00 47 PHE A O 6
ATOM 10048 N N . ILE A 1 48 ? -4.518 5.008 13.384 1.00 0.00 48 ILE A N 6
ATOM 10049 C CA . ILE A 1 48 ? -3.368 5.881 12.995 1.00 0.00 48 ILE A CA 6
ATOM 10050 C C . ILE A 1 48 ? -2.065 5.077 13.107 1.00 0.00 48 ILE A C 6
ATOM 10051 O O . ILE A 1 48 ? -1.822 4.412 14.099 1.00 0.00 48 ILE A O 6
ATOM 10067 N N . ARG A 1 49 ? -1.233 5.127 12.091 1.00 0.00 49 ARG A N 6
ATOM 10068 C CA . ARG A 1 49 ? 0.050 4.357 12.123 1.00 0.00 49 ARG A CA 6
ATOM 10069 C C . ARG A 1 49 ? 1.002 4.964 13.159 1.00 0.00 49 ARG A C 6
ATOM 10070 O O . ARG A 1 49 ? 1.437 6.096 13.039 1.00 0.00 49 ARG A O 6
ATOM 10091 N N . LYS A 1 50 ? 1.322 4.206 14.180 1.00 0.00 50 LYS A N 6
ATOM 10092 C CA . LYS A 1 50 ? 2.244 4.706 15.241 1.00 0.00 50 LYS A CA 6
ATOM 10093 C C . LYS A 1 50 ? 3.425 3.740 15.385 1.00 0.00 50 LYS A C 6
ATOM 10094 O O . LYS A 1 50 ? 3.276 2.626 15.859 1.00 0.00 50 LYS A O 6
ATOM 10113 N N . ASP A 1 51 ? 4.597 4.162 14.973 1.00 0.00 51 ASP A N 6
ATOM 10114 C CA . ASP A 1 51 ? 5.802 3.285 15.073 1.00 0.00 51 ASP A CA 6
ATOM 10115 C C . ASP A 1 51 ? 6.731 3.812 16.170 1.00 0.00 51 ASP A C 6
ATOM 10116 O O . ASP A 1 51 ? 7.101 3.090 17.079 1.00 0.00 51 ASP A O 6
ATOM 10125 N N . THR A 1 52 ? 7.107 5.065 16.088 1.00 0.00 52 THR A N 6
ATOM 10126 C CA . THR A 1 52 ? 8.015 5.660 17.118 1.00 0.00 52 THR A CA 6
ATOM 10127 C C . THR A 1 52 ? 7.206 5.996 18.382 1.00 0.00 52 THR A C 6
ATOM 10128 O O . THR A 1 52 ? 6.127 6.554 18.292 1.00 0.00 52 THR A O 6
ATOM 10139 N N . PRO A 1 53 ? 7.754 5.641 19.523 1.00 0.00 53 PRO A N 6
ATOM 10140 C CA . PRO A 1 53 ? 7.112 5.885 20.829 1.00 0.00 53 PRO A CA 6
ATOM 10141 C C . PRO A 1 53 ? 7.291 7.349 21.259 1.00 0.00 53 PRO A C 6
ATOM 10142 O O . PRO A 1 53 ? 6.344 8.114 21.269 1.00 0.00 53 PRO A O 6
ATOM 10153 N N . ASP A 1 54 ? 8.493 7.738 21.612 1.00 0.00 54 ASP A N 6
ATOM 10154 C CA . ASP A 1 54 ? 8.742 9.146 22.044 1.00 0.00 54 ASP A CA 6
ATOM 10155 C C . ASP A 1 54 ? 10.114 9.607 21.539 1.00 0.00 54 ASP A C 6
ATOM 10156 O O . ASP A 1 54 ? 10.221 10.590 20.829 1.00 0.00 54 ASP A O 6
ATOM 10165 N N . TYR A 1 55 ? 11.158 8.903 21.907 1.00 0.00 55 TYR A N 6
ATOM 10166 C CA . TYR A 1 55 ? 12.535 9.286 21.461 1.00 0.00 55 TYR A CA 6
ATOM 10167 C C . TYR A 1 55 ? 12.664 9.151 19.929 1.00 0.00 55 TYR A C 6
ATOM 10168 O O . TYR A 1 55 ? 13.386 9.946 19.349 1.00 0.00 55 TYR A O 6
ATOM 10187 N N . MET B 1 1 ? -0.224 -11.455 16.494 1.00 0.00 1 MET B N 6
ATOM 10188 C CA . MET B 1 1 ? -0.932 -10.723 15.403 1.00 0.00 1 MET B CA 6
ATOM 10189 C C . MET B 1 1 ? -1.746 -11.711 14.560 1.00 0.00 1 MET B C 6
ATOM 10190 O O . MET B 1 1 ? -1.224 -12.693 14.065 1.00 0.00 1 MET B O 6
ATOM 10206 N N . LYS B 1 2 ? -3.020 -11.453 14.398 1.00 0.00 2 LYS B N 6
ATOM 10207 C CA . LYS B 1 2 ? -3.888 -12.355 13.593 1.00 0.00 2 LYS B CA 6
ATOM 10208 C C . LYS B 1 2 ? -4.888 -11.520 12.787 1.00 0.00 2 LYS B C 6
ATOM 10209 O O . LYS B 1 2 ? -5.143 -10.370 13.095 1.00 0.00 2 LYS B O 6
ATOM 10228 N N . ILE B 1 3 ? -5.451 -12.095 11.757 1.00 0.00 3 ILE B N 6
ATOM 10229 C CA . ILE B 1 3 ? -6.435 -11.351 10.910 1.00 0.00 3 ILE B CA 6
ATOM 10230 C C . ILE B 1 3 ? -7.824 -11.401 11.556 1.00 0.00 3 ILE B C 6
ATOM 10231 O O . ILE B 1 3 ? -8.502 -12.415 11.535 1.00 0.00 3 ILE B O 6
ATOM 10247 N N . LYS B 1 4 ? -8.251 -10.298 12.119 1.00 0.00 4 LYS B N 6
ATOM 10248 C CA . LYS B 1 4 ? -9.595 -10.234 12.760 1.00 0.00 4 LYS B CA 6
ATOM 10249 C C . LYS B 1 4 ? -10.648 -9.915 11.695 1.00 0.00 4 LYS B C 6
ATOM 10250 O O . LYS B 1 4 ? -11.749 -10.434 11.726 1.00 0.00 4 LYS B O 6
ATOM 10269 N N . ARG B 1 5 ? -10.312 -9.063 10.752 1.00 0.00 5 ARG B N 6
ATOM 10270 C CA . ARG B 1 5 ? -11.283 -8.698 9.676 1.00 0.00 5 ARG B CA 6
ATOM 10271 C C . ARG B 1 5 ? -10.549 -8.514 8.343 1.00 0.00 5 ARG B C 6
ATOM 10272 O O . ARG B 1 5 ? -9.332 -8.534 8.282 1.00 0.00 5 ARG B O 6
ATOM 10293 N N . ILE B 1 6 ? -11.291 -8.340 7.277 1.00 0.00 6 ILE B N 6
ATOM 10294 C CA . ILE B 1 6 ? -10.665 -8.161 5.930 1.00 0.00 6 ILE B CA 6
ATOM 10295 C C . ILE B 1 6 ? -11.133 -6.838 5.316 1.00 0.00 6 ILE B C 6
ATOM 10296 O O . ILE B 1 6 ? -12.314 -6.621 5.108 1.00 0.00 6 ILE B O 6
ATOM 10312 N N . LEU B 1 7 ? -10.208 -5.960 5.005 1.00 0.00 7 LEU B N 6
ATOM 10313 C CA . LEU B 1 7 ? -10.570 -4.658 4.383 1.00 0.00 7 LEU B CA 6
ATOM 10314 C C . LEU B 1 7 ? -10.550 -4.832 2.863 1.00 0.00 7 LEU B C 6
ATOM 10315 O O . LEU B 1 7 ? -11.478 -4.460 2.169 1.00 0.00 7 LEU B O 6
ATOM 10331 N N . ASN B 1 8 ? -9.499 -5.437 2.358 1.00 0.00 8 ASN B N 6
ATOM 10332 C CA . ASN B 1 8 ? -9.382 -5.705 0.891 1.00 0.00 8 ASN B CA 6
ATOM 10333 C C . ASN B 1 8 ? -8.153 -6.605 0.637 1.00 0.00 8 ASN B C 6
ATOM 10334 O O . ASN B 1 8 ? -7.660 -7.253 1.545 1.00 0.00 8 ASN B O 6
ATOM 10345 N N . HIS B 1 9 ? -7.674 -6.674 -0.582 1.00 0.00 9 HIS B N 6
ATOM 10346 C CA . HIS B 1 9 ? -6.499 -7.558 -0.893 1.00 0.00 9 HIS B CA 6
ATOM 10347 C C . HIS B 1 9 ? -5.221 -7.060 -0.192 1.00 0.00 9 HIS B C 6
ATOM 10348 O O . HIS B 1 9 ? -4.322 -7.834 0.084 1.00 0.00 9 HIS B O 6
ATOM 10362 N N . ASN B 1 10 ? -5.123 -5.781 0.072 1.00 0.00 10 ASN B N 6
ATOM 10363 C CA . ASN B 1 10 ? -3.900 -5.225 0.722 1.00 0.00 10 ASN B CA 6
ATOM 10364 C C . ASN B 1 10 ? -4.187 -4.775 2.157 1.00 0.00 10 ASN B C 6
ATOM 10365 O O . ASN B 1 10 ? -3.279 -4.663 2.958 1.00 0.00 10 ASN B O 6
ATOM 10376 N N . ALA B 1 11 ? -5.421 -4.491 2.488 1.00 0.00 11 ALA B N 6
ATOM 10377 C CA . ALA B 1 11 ? -5.727 -4.024 3.866 1.00 0.00 11 ALA B CA 6
ATOM 10378 C C . ALA B 1 11 ? -6.493 -5.094 4.644 1.00 0.00 11 ALA B C 6
ATOM 10379 O O . ALA B 1 11 ? -7.335 -5.791 4.109 1.00 0.00 11 ALA B O 6
ATOM 10386 N N . ILE B 1 12 ? -6.203 -5.206 5.916 1.00 0.00 12 ILE B N 6
ATOM 10387 C CA . ILE B 1 12 ? -6.897 -6.204 6.781 1.00 0.00 12 ILE B CA 6
ATOM 10388 C C . ILE B 1 12 ? -6.827 -5.732 8.239 1.00 0.00 12 ILE B C 6
ATOM 10389 O O . ILE B 1 12 ? -5.844 -5.152 8.667 1.00 0.00 12 ILE B O 6
ATOM 10405 N N . VAL B 1 13 ? -7.861 -5.984 8.999 1.00 0.00 13 VAL B N 6
ATOM 10406 C CA . VAL B 1 13 ? -7.868 -5.562 10.430 1.00 0.00 13 VAL B CA 6
ATOM 10407 C C . VAL B 1 13 ? -7.276 -6.688 11.277 1.00 0.00 13 VAL B C 6
ATOM 10408 O O . VAL B 1 13 ? -7.819 -7.774 11.339 1.00 0.00 13 VAL B O 6
ATOM 10421 N N . VAL B 1 14 ? -6.164 -6.438 11.923 1.00 0.00 14 VAL B N 6
ATOM 10422 C CA . VAL B 1 14 ? -5.529 -7.495 12.764 1.00 0.00 14 VAL B CA 6
ATOM 10423 C C . VAL B 1 14 ? -5.529 -7.064 14.237 1.00 0.00 14 VAL B C 6
ATOM 10424 O O . VAL B 1 14 ? -5.856 -5.939 14.569 1.00 0.00 14 VAL B O 6
ATOM 10437 N N . LYS B 1 15 ? -5.161 -7.961 15.118 1.00 0.00 15 LYS B N 6
ATOM 10438 C CA . LYS B 1 15 ? -5.126 -7.638 16.578 1.00 0.00 15 LYS B CA 6
ATOM 10439 C C . LYS B 1 15 ? -3.684 -7.695 17.083 1.00 0.00 15 LYS B C 6
ATOM 10440 O O . LYS B 1 15 ? -2.787 -8.163 16.402 1.00 0.00 15 LYS B O 6
ATOM 10459 N N . ASP B 1 16 ? -3.464 -7.218 18.280 1.00 0.00 16 ASP B N 6
ATOM 10460 C CA . ASP B 1 16 ? -2.093 -7.226 18.863 1.00 0.00 16 ASP B CA 6
ATOM 10461 C C . ASP B 1 16 ? -2.186 -7.110 20.389 1.00 0.00 16 ASP B C 6
ATOM 10462 O O . ASP B 1 16 ? -3.194 -6.685 20.927 1.00 0.00 16 ASP B O 6
ATOM 10471 N N . GLN B 1 17 ? -1.134 -7.480 21.082 1.00 0.00 17 GLN B N 6
ATOM 10472 C CA . GLN B 1 17 ? -1.127 -7.390 22.575 1.00 0.00 17 GLN B CA 6
ATOM 10473 C C . GLN B 1 17 ? -1.577 -5.998 23.005 1.00 0.00 17 GLN B C 6
ATOM 10474 O O . GLN B 1 17 ? -2.345 -5.843 23.939 1.00 0.00 17 GLN B O 6
ATOM 10488 N N . ASN B 1 18 ? -1.098 -4.990 22.326 1.00 0.00 18 ASN B N 6
ATOM 10489 C CA . ASN B 1 18 ? -1.479 -3.594 22.674 1.00 0.00 18 ASN B CA 6
ATOM 10490 C C . ASN B 1 18 ? -2.958 -3.345 22.343 1.00 0.00 18 ASN B C 6
ATOM 10491 O O . ASN B 1 18 ? -3.698 -2.846 23.171 1.00 0.00 18 ASN B O 6
ATOM 10502 N N . GLU B 1 19 ? -3.395 -3.685 21.143 1.00 0.00 19 GLU B N 6
ATOM 10503 C CA . GLU B 1 19 ? -4.824 -3.460 20.759 1.00 0.00 19 GLU B CA 6
ATOM 10504 C C . GLU B 1 19 ? -5.021 -3.828 19.281 1.00 0.00 19 GLU B C 6
ATOM 10505 O O . GLU B 1 19 ? -4.117 -4.314 18.622 1.00 0.00 19 GLU B O 6
ATOM 10517 N N . GLU B 1 20 ? -6.197 -3.586 18.759 1.00 0.00 20 GLU B N 6
ATOM 10518 C CA . GLU B 1 20 ? -6.477 -3.900 17.327 1.00 0.00 20 GLU B CA 6
ATOM 10519 C C . GLU B 1 20 ? -5.686 -2.940 16.432 1.00 0.00 20 GLU B C 6
ATOM 10520 O O . GLU B 1 20 ? -5.619 -1.751 16.688 1.00 0.00 20 GLU B O 6
ATOM 10532 N N . LYS B 1 21 ? -5.087 -3.455 15.385 1.00 0.00 21 LYS B N 6
ATOM 10533 C CA . LYS B 1 21 ? -4.292 -2.593 14.459 1.00 0.00 21 LYS B CA 6
ATOM 10534 C C . LYS B 1 21 ? -4.671 -2.901 13.005 1.00 0.00 21 LYS B C 6
ATOM 10535 O O . LYS B 1 21 ? -4.911 -4.037 12.642 1.00 0.00 21 LYS B O 6
ATOM 10554 N N . ILE B 1 22 ? -4.712 -1.890 12.171 1.00 0.00 22 ILE B N 6
ATOM 10555 C CA . ILE B 1 22 ? -5.055 -2.097 10.735 1.00 0.00 22 ILE B CA 6
ATOM 10556 C C . ILE B 1 22 ? -3.767 -2.356 9.949 1.00 0.00 22 ILE B C 6
ATOM 10557 O O . ILE B 1 22 ? -2.832 -1.577 9.997 1.00 0.00 22 ILE B O 6
ATOM 10573 N N . LEU B 1 23 ? -3.713 -3.449 9.231 1.00 0.00 23 LEU B N 6
ATOM 10574 C CA . LEU B 1 23 ? -2.490 -3.771 8.442 1.00 0.00 23 LEU B CA 6
ATOM 10575 C C . LEU B 1 23 ? -2.727 -3.462 6.962 1.00 0.00 23 LEU B C 6
ATOM 10576 O O . LEU B 1 23 ? -3.596 -4.034 6.329 1.00 0.00 23 LEU B O 6
ATOM 10592 N N . LEU B 1 24 ? -1.950 -2.559 6.410 1.00 0.00 24 LEU B N 6
ATOM 10593 C CA . LEU B 1 24 ? -2.109 -2.194 4.970 1.00 0.00 24 LEU B CA 6
ATOM 10594 C C . LEU B 1 24 ? -0.831 -2.568 4.212 1.00 0.00 24 LEU B C 6
ATOM 10595 O O . LEU B 1 24 ? 0.172 -1.881 4.289 1.00 0.00 24 LEU B O 6
ATOM 10611 N N . GLY B 1 25 ? -0.869 -3.653 3.480 1.00 0.00 25 GLY B N 6
ATOM 10612 C CA . GLY B 1 25 ? 0.327 -4.093 2.703 1.00 0.00 25 GLY B CA 6
ATOM 10613 C C . GLY B 1 25 ? -0.133 -4.676 1.367 1.00 0.00 25 GLY B C 6
ATOM 10614 O O . GLY B 1 25 ? -0.947 -5.575 1.329 1.00 0.00 25 GLY B O 6
ATOM 10618 N N . ALA B 1 26 ? 0.379 -4.158 0.275 1.00 0.00 26 ALA B N 6
ATOM 10619 C CA . ALA B 1 26 ? -0.019 -4.658 -1.076 1.00 0.00 26 ALA B CA 6
ATOM 10620 C C . ALA B 1 26 ? 0.165 -6.177 -1.153 1.00 0.00 26 ALA B C 6
ATOM 10621 O O . ALA B 1 26 ? 1.263 -6.682 -1.313 1.00 0.00 26 ALA B O 6
ATOM 10628 N N . GLY B 1 27 ? -0.919 -6.896 -1.042 1.00 0.00 27 GLY B N 6
ATOM 10629 C CA . GLY B 1 27 ? -0.869 -8.385 -1.108 1.00 0.00 27 GLY B CA 6
ATOM 10630 C C . GLY B 1 27 ? -0.876 -8.996 0.302 1.00 0.00 27 GLY B C 6
ATOM 10631 O O . GLY B 1 27 ? -0.538 -10.154 0.472 1.00 0.00 27 GLY B O 6
ATOM 10635 N N . ILE B 1 28 ? -1.260 -8.241 1.311 1.00 0.00 28 ILE B N 6
ATOM 10636 C CA . ILE B 1 28 ? -1.294 -8.782 2.691 1.00 0.00 28 ILE B CA 6
ATOM 10637 C C . ILE B 1 28 ? -2.371 -9.873 2.779 1.00 0.00 28 ILE B C 6
ATOM 10638 O O . ILE B 1 28 ? -2.165 -10.900 3.396 1.00 0.00 28 ILE B O 6
ATOM 10654 N N . ALA B 1 29 ? -3.505 -9.661 2.139 1.00 0.00 29 ALA B N 6
ATOM 10655 C CA . ALA B 1 29 ? -4.593 -10.688 2.151 1.00 0.00 29 ALA B CA 6
ATOM 10656 C C . ALA B 1 29 ? -4.071 -11.970 1.501 1.00 0.00 29 ALA B C 6
ATOM 10657 O O . ALA B 1 29 ? -4.496 -13.061 1.834 1.00 0.00 29 ALA B O 6
ATOM 10664 N N . PHE B 1 30 ? -3.134 -11.845 0.588 1.00 0.00 30 PHE B N 6
ATOM 10665 C CA . PHE B 1 30 ? -2.557 -13.048 -0.066 1.00 0.00 30 PHE B CA 6
ATOM 10666 C C . PHE B 1 30 ? -1.514 -13.656 0.877 1.00 0.00 30 PHE B C 6
ATOM 10667 O O . PHE B 1 30 ? -0.704 -12.948 1.451 1.00 0.00 30 PHE B O 6
ATOM 10684 N N . ASN B 1 31 ? -1.538 -14.959 1.040 1.00 0.00 31 ASN B N 6
ATOM 10685 C CA . ASN B 1 31 ? -0.559 -15.655 1.943 1.00 0.00 31 ASN B CA 6
ATOM 10686 C C . ASN B 1 31 ? -0.993 -15.531 3.414 1.00 0.00 31 ASN B C 6
ATOM 10687 O O . ASN B 1 31 ? -0.170 -15.546 4.314 1.00 0.00 31 ASN B O 6
ATOM 10698 N N . LYS B 1 32 ? -2.274 -15.430 3.665 1.00 0.00 32 LYS B N 6
ATOM 10699 C CA . LYS B 1 32 ? -2.764 -15.321 5.079 1.00 0.00 32 LYS B CA 6
ATOM 10700 C C . LYS B 1 32 ? -4.164 -15.944 5.209 1.00 0.00 32 LYS B C 6
ATOM 10701 O O . LYS B 1 32 ? -4.741 -16.417 4.245 1.00 0.00 32 LYS B O 6
ATOM 10720 N N . LYS B 1 33 ? -4.709 -15.934 6.404 1.00 0.00 33 LYS B N 6
ATOM 10721 C CA . LYS B 1 33 ? -6.069 -16.507 6.637 1.00 0.00 33 LYS B CA 6
ATOM 10722 C C . LYS B 1 33 ? -6.712 -15.820 7.850 1.00 0.00 33 LYS B C 6
ATOM 10723 O O . LYS B 1 33 ? -6.061 -15.088 8.575 1.00 0.00 33 LYS B O 6
ATOM 10742 N N . LYS B 1 34 ? -7.985 -16.052 8.075 1.00 0.00 34 LYS B N 6
ATOM 10743 C CA . LYS B 1 34 ? -8.675 -15.416 9.239 1.00 0.00 34 LYS B CA 6
ATOM 10744 C C . LYS B 1 34 ? -8.078 -15.946 10.542 1.00 0.00 34 LYS B C 6
ATOM 10745 O O . LYS B 1 34 ? -7.992 -17.142 10.763 1.00 0.00 34 LYS B O 6
ATOM 10764 N N . ASN B 1 35 ? -7.657 -15.042 11.393 1.00 0.00 35 ASN B N 6
ATOM 10765 C CA . ASN B 1 35 ? -7.042 -15.420 12.701 1.00 0.00 35 ASN B CA 6
ATOM 10766 C C . ASN B 1 35 ? -5.638 -16.014 12.485 1.00 0.00 35 ASN B C 6
ATOM 10767 O O . ASN B 1 35 ? -5.018 -16.498 13.416 1.00 0.00 35 ASN B O 6
ATOM 10778 N N . ASP B 1 36 ? -5.126 -15.966 11.273 1.00 0.00 36 ASP B N 6
ATOM 10779 C CA . ASP B 1 36 ? -3.765 -16.506 11.000 1.00 0.00 36 ASP B CA 6
ATOM 10780 C C . ASP B 1 36 ? -2.740 -15.387 11.203 1.00 0.00 36 ASP B C 6
ATOM 10781 O O . ASP B 1 36 ? -3.059 -14.216 11.106 1.00 0.00 36 ASP B O 6
ATOM 10790 N N . ILE B 1 37 ? -1.512 -15.738 11.487 1.00 0.00 37 ILE B N 6
ATOM 10791 C CA . ILE B 1 37 ? -0.465 -14.696 11.701 1.00 0.00 37 ILE B CA 6
ATOM 10792 C C . ILE B 1 37 ? -0.068 -14.089 10.353 1.00 0.00 37 ILE B C 6
ATOM 10793 O O . ILE B 1 37 ? 0.129 -14.790 9.375 1.00 0.00 37 ILE B O 6
ATOM 10809 N N . VAL B 1 38 ? 0.044 -12.788 10.306 1.00 0.00 38 VAL B N 6
ATOM 10810 C CA . VAL B 1 38 ? 0.424 -12.100 9.036 1.00 0.00 38 VAL B CA 6
ATOM 10811 C C . VAL B 1 38 ? 1.946 -11.979 8.941 1.00 0.00 38 VAL B C 6
ATOM 10812 O O . VAL B 1 38 ? 2.615 -11.592 9.885 1.00 0.00 38 VAL B O 6
ATOM 10825 N N . ASP B 1 39 ? 2.486 -12.284 7.792 1.00 0.00 39 ASP B N 6
ATOM 10826 C CA . ASP B 1 39 ? 3.956 -12.167 7.591 1.00 0.00 39 ASP B CA 6
ATOM 10827 C C . ASP B 1 39 ? 4.310 -10.675 7.543 1.00 0.00 39 ASP B C 6
ATOM 10828 O O . ASP B 1 39 ? 3.588 -9.895 6.952 1.00 0.00 39 ASP B O 6
ATOM 10837 N N . PRO B 1 40 ? 5.400 -10.314 8.175 1.00 0.00 40 PRO B N 6
ATOM 10838 C CA . PRO B 1 40 ? 5.851 -8.911 8.225 1.00 0.00 40 PRO B CA 6
ATOM 10839 C C . PRO B 1 40 ? 6.404 -8.460 6.868 1.00 0.00 40 PRO B C 6
ATOM 10840 O O . PRO B 1 40 ? 6.359 -7.289 6.537 1.00 0.00 40 PRO B O 6
ATOM 10851 N N . SER B 1 41 ? 6.913 -9.380 6.076 1.00 0.00 41 SER B N 6
ATOM 10852 C CA . SER B 1 41 ? 7.453 -9.008 4.730 1.00 0.00 41 SER B CA 6
ATOM 10853 C C . SER B 1 41 ? 6.350 -8.330 3.907 1.00 0.00 41 SER B C 6
ATOM 10854 O O . SER B 1 41 ? 6.610 -7.413 3.150 1.00 0.00 41 SER B O 6
ATOM 10862 N N . LYS B 1 42 ? 5.119 -8.769 4.062 1.00 0.00 42 LYS B N 6
ATOM 10863 C CA . LYS B 1 42 ? 3.989 -8.147 3.304 1.00 0.00 42 LYS B CA 6
ATOM 10864 C C . LYS B 1 42 ? 3.415 -6.958 4.096 1.00 0.00 42 LYS B C 6
ATOM 10865 O O . LYS B 1 42 ? 2.807 -6.073 3.524 1.00 0.00 42 LYS B O 6
ATOM 10884 N N . ILE B 1 43 ? 3.614 -6.925 5.401 1.00 0.00 43 ILE B N 6
ATOM 10885 C CA . ILE B 1 43 ? 3.091 -5.786 6.222 1.00 0.00 43 ILE B CA 6
ATOM 10886 C C . ILE B 1 43 ? 3.803 -4.498 5.802 1.00 0.00 43 ILE B C 6
ATOM 10887 O O . ILE B 1 43 ? 4.981 -4.311 6.057 1.00 0.00 43 ILE B O 6
ATOM 10903 N N . GLU B 1 44 ? 3.088 -3.613 5.158 1.00 0.00 44 GLU B N 6
ATOM 10904 C CA . GLU B 1 44 ? 3.690 -2.326 4.707 1.00 0.00 44 GLU B CA 6
ATOM 10905 C C . GLU B 1 44 ? 3.298 -1.207 5.676 1.00 0.00 44 GLU B C 6
ATOM 10906 O O . GLU B 1 44 ? 4.021 -0.241 5.840 1.00 0.00 44 GLU B O 6
ATOM 10918 N N . LYS B 1 45 ? 2.154 -1.328 6.310 1.00 0.00 45 LYS B N 6
ATOM 10919 C CA . LYS B 1 45 ? 1.703 -0.270 7.266 1.00 0.00 45 LYS B CA 6
ATOM 10920 C C . LYS B 1 45 ? 1.002 -0.902 8.474 1.00 0.00 45 LYS B C 6
ATOM 10921 O O . LYS B 1 45 ? 0.353 -1.929 8.364 1.00 0.00 45 LYS B O 6
ATOM 10940 N N . THR B 1 46 ? 1.124 -0.281 9.625 1.00 0.00 46 THR B N 6
ATOM 10941 C CA . THR B 1 46 ? 0.470 -0.811 10.856 1.00 0.00 46 THR B CA 6
ATOM 10942 C C . THR B 1 46 ? -0.254 0.340 11.569 1.00 0.00 46 THR B C 6
ATOM 10943 O O . THR B 1 46 ? 0.346 1.114 12.294 1.00 0.00 46 THR B O 6
ATOM 10954 N N . PHE B 1 47 ? -1.543 0.455 11.354 1.00 0.00 47 PHE B N 6
ATOM 10955 C CA . PHE B 1 47 ? -2.336 1.545 11.994 1.00 0.00 47 PHE B CA 6
ATOM 10956 C C . PHE B 1 47 ? -2.969 1.030 13.289 1.00 0.00 47 PHE B C 6
ATOM 10957 O O . PHE B 1 47 ? -3.205 -0.149 13.448 1.00 0.00 47 PHE B O 6
ATOM 10974 N N . ILE B 1 48 ? -3.237 1.913 14.216 1.00 0.00 48 ILE B N 6
ATOM 10975 C CA . ILE B 1 48 ? -3.853 1.495 15.512 1.00 0.00 48 ILE B CA 6
ATOM 10976 C C . ILE B 1 48 ? -4.834 2.578 15.985 1.00 0.00 48 ILE B C 6
ATOM 10977 O O . ILE B 1 48 ? -4.520 3.756 15.982 1.00 0.00 48 ILE B O 6
ATOM 10993 N N . ARG B 1 49 ? -6.021 2.181 16.383 1.00 0.00 49 ARG B N 6
ATOM 10994 C CA . ARG B 1 49 ? -7.043 3.173 16.850 1.00 0.00 49 ARG B CA 6
ATOM 10995 C C . ARG B 1 49 ? -6.596 3.804 18.175 1.00 0.00 49 ARG B C 6
ATOM 10996 O O . ARG B 1 49 ? -6.490 3.139 19.190 1.00 0.00 49 ARG B O 6
ATOM 11017 N N . LYS B 1 50 ? -6.336 5.089 18.162 1.00 0.00 50 LYS B N 6
ATOM 11018 C CA . LYS B 1 50 ? -5.897 5.790 19.404 1.00 0.00 50 LYS B CA 6
ATOM 11019 C C . LYS B 1 50 ? -6.833 6.972 19.683 1.00 0.00 50 LYS B C 6
ATOM 11020 O O . LYS B 1 50 ? -6.826 7.964 18.972 1.00 0.00 50 LYS B O 6
ATOM 11039 N N . ASP B 1 51 ? -7.640 6.867 20.712 1.00 0.00 51 ASP B N 6
ATOM 11040 C CA . ASP B 1 51 ? -8.587 7.970 21.053 1.00 0.00 51 ASP B CA 6
ATOM 11041 C C . ASP B 1 51 ? -8.127 8.661 22.342 1.00 0.00 51 ASP B C 6
ATOM 11042 O O . ASP B 1 51 ? -7.947 9.865 22.377 1.00 0.00 51 ASP B O 6
ATOM 11051 N N . THR B 1 52 ? -7.939 7.904 23.395 1.00 0.00 52 THR B N 6
ATOM 11052 C CA . THR B 1 52 ? -7.492 8.498 24.694 1.00 0.00 52 THR B CA 6
ATOM 11053 C C . THR B 1 52 ? -5.981 8.779 24.636 1.00 0.00 52 THR B C 6
ATOM 11054 O O . THR B 1 52 ? -5.216 7.946 24.183 1.00 0.00 52 THR B O 6
ATOM 11065 N N . PRO B 1 53 ? -5.599 9.951 25.097 1.00 0.00 53 PRO B N 6
ATOM 11066 C CA . PRO B 1 53 ? -4.187 10.383 25.111 1.00 0.00 53 PRO B CA 6
ATOM 11067 C C . PRO B 1 53 ? -3.433 9.735 26.281 1.00 0.00 53 PRO B C 6
ATOM 11068 O O . PRO B 1 53 ? -2.594 8.875 26.082 1.00 0.00 53 PRO B O 6
ATOM 11079 N N . ASP B 1 54 ? -3.724 10.145 27.494 1.00 0.00 54 ASP B N 6
ATOM 11080 C CA . ASP B 1 54 ? -3.028 9.562 28.681 1.00 0.00 54 ASP B CA 6
ATOM 11081 C C . ASP B 1 54 ? -4.013 9.437 29.849 1.00 0.00 54 ASP B C 6
ATOM 11082 O O . ASP B 1 54 ? -4.226 8.360 30.375 1.00 0.00 54 ASP B O 6
ATOM 11091 N N . TYR B 1 55 ? -4.610 10.534 30.253 1.00 0.00 55 TYR B N 6
ATOM 11092 C CA . TYR B 1 55 ? -5.585 10.501 31.390 1.00 0.00 55 TYR B CA 6
ATOM 11093 C C . TYR B 1 55 ? -6.824 9.662 31.014 1.00 0.00 55 TYR B C 6
ATOM 11094 O O . TYR B 1 55 ? -7.366 9.022 31.900 1.00 0.00 55 TYR B O 6
ATOM 11113 N N . MET A 1 1 ? -9.228 16.850 8.060 1.00 0.00 1 MET A N 7
ATOM 11114 C CA . MET A 1 1 ? -9.598 15.464 7.646 1.00 0.00 1 MET A CA 7
ATOM 11115 C C . MET A 1 1 ? -9.954 15.448 6.154 1.00 0.00 1 MET A C 7
ATOM 11116 O O . MET A 1 1 ? -10.792 16.206 5.700 1.00 0.00 1 MET A O 7
ATOM 11132 N N . LYS A 1 2 ? -9.318 14.588 5.393 1.00 0.00 2 LYS A N 7
ATOM 11133 C CA . LYS A 1 2 ? -9.599 14.502 3.934 1.00 0.00 2 LYS A CA 7
ATOM 11134 C C . LYS A 1 2 ? -9.488 13.045 3.475 1.00 0.00 2 LYS A C 7
ATOM 11135 O O . LYS A 1 2 ? -9.162 12.160 4.244 1.00 0.00 2 LYS A O 7
ATOM 11154 N N . ILE A 1 3 ? -9.752 12.798 2.219 1.00 0.00 3 ILE A N 7
ATOM 11155 C CA . ILE A 1 3 ? -9.664 11.405 1.682 1.00 0.00 3 ILE A CA 7
ATOM 11156 C C . ILE A 1 3 ? -8.251 11.168 1.138 1.00 0.00 3 ILE A C 7
ATOM 11157 O O . ILE A 1 3 ? -7.886 11.651 0.081 1.00 0.00 3 ILE A O 7
ATOM 11173 N N . LYS A 1 4 ? -7.464 10.418 1.867 1.00 0.00 4 LYS A N 7
ATOM 11174 C CA . LYS A 1 4 ? -6.073 10.115 1.430 1.00 0.00 4 LYS A CA 7
ATOM 11175 C C . LYS A 1 4 ? -6.096 8.912 0.487 1.00 0.00 4 LYS A C 7
ATOM 11176 O O . LYS A 1 4 ? -5.387 8.874 -0.502 1.00 0.00 4 LYS A O 7
ATOM 11195 N N . ARG A 1 5 ? -6.910 7.928 0.794 1.00 0.00 5 ARG A N 7
ATOM 11196 C CA . ARG A 1 5 ? -6.995 6.712 -0.069 1.00 0.00 5 ARG A CA 7
ATOM 11197 C C . ARG A 1 5 ? -8.302 5.960 0.207 1.00 0.00 5 ARG A C 7
ATOM 11198 O O . ARG A 1 5 ? -9.087 6.338 1.056 1.00 0.00 5 ARG A O 7
ATOM 11219 N N . ILE A 1 6 ? -8.528 4.890 -0.515 1.00 0.00 6 ILE A N 7
ATOM 11220 C CA . ILE A 1 6 ? -9.770 4.080 -0.326 1.00 0.00 6 ILE A CA 7
ATOM 11221 C C . ILE A 1 6 ? -9.383 2.625 -0.054 1.00 0.00 6 ILE A C 7
ATOM 11222 O O . ILE A 1 6 ? -8.640 2.017 -0.805 1.00 0.00 6 ILE A O 7
ATOM 11238 N N . LEU A 1 7 ? -9.888 2.066 1.017 1.00 0.00 7 LEU A N 7
ATOM 11239 C CA . LEU A 1 7 ? -9.570 0.656 1.360 1.00 0.00 7 LEU A CA 7
ATOM 11240 C C . LEU A 1 7 ? -10.710 -0.238 0.871 1.00 0.00 7 LEU A C 7
ATOM 11241 O O . LEU A 1 7 ? -10.494 -1.224 0.192 1.00 0.00 7 LEU A O 7
ATOM 11257 N N . ASN A 1 8 ? -11.927 0.130 1.192 1.00 0.00 8 ASN A N 7
ATOM 11258 C CA . ASN A 1 8 ? -13.116 -0.654 0.735 1.00 0.00 8 ASN A CA 7
ATOM 11259 C C . ASN A 1 8 ? -14.403 0.139 1.037 1.00 0.00 8 ASN A C 7
ATOM 11260 O O . ASN A 1 8 ? -14.352 1.307 1.376 1.00 0.00 8 ASN A O 7
ATOM 11271 N N . HIS A 1 9 ? -15.549 -0.483 0.887 1.00 0.00 9 HIS A N 7
ATOM 11272 C CA . HIS A 1 9 ? -16.855 0.221 1.127 1.00 0.00 9 HIS A CA 7
ATOM 11273 C C . HIS A 1 9 ? -16.906 0.879 2.520 1.00 0.00 9 HIS A C 7
ATOM 11274 O O . HIS A 1 9 ? -17.566 1.886 2.703 1.00 0.00 9 HIS A O 7
ATOM 11288 N N . ASN A 1 10 ? -16.249 0.309 3.502 1.00 0.00 10 ASN A N 7
ATOM 11289 C CA . ASN A 1 10 ? -16.291 0.883 4.879 1.00 0.00 10 ASN A CA 7
ATOM 11290 C C . ASN A 1 10 ? -14.923 1.419 5.311 1.00 0.00 10 ASN A C 7
ATOM 11291 O O . ASN A 1 10 ? -14.844 2.308 6.136 1.00 0.00 10 ASN A O 7
ATOM 11302 N N . ALA A 1 11 ? -13.851 0.888 4.785 1.00 0.00 11 ALA A N 7
ATOM 11303 C CA . ALA A 1 11 ? -12.507 1.369 5.201 1.00 0.00 11 ALA A CA 7
ATOM 11304 C C . ALA A 1 11 ? -11.981 2.396 4.199 1.00 0.00 11 ALA A C 7
ATOM 11305 O O . ALA A 1 11 ? -11.996 2.176 3.002 1.00 0.00 11 ALA A O 7
ATOM 11312 N N . ILE A 1 12 ? -11.514 3.514 4.692 1.00 0.00 12 ILE A N 7
ATOM 11313 C CA . ILE A 1 12 ? -10.970 4.581 3.801 1.00 0.00 12 ILE A CA 7
ATOM 11314 C C . ILE A 1 12 ? -9.787 5.259 4.500 1.00 0.00 12 ILE A C 7
ATOM 11315 O O . ILE A 1 12 ? -9.830 5.532 5.686 1.00 0.00 12 ILE A O 7
ATOM 11331 N N . VAL A 1 13 ? -8.737 5.542 3.768 1.00 0.00 13 VAL A N 7
ATOM 11332 C CA . VAL A 1 13 ? -7.554 6.213 4.377 1.00 0.00 13 VAL A CA 7
ATOM 11333 C C . VAL A 1 13 ? -7.801 7.722 4.380 1.00 0.00 13 VAL A C 7
ATOM 11334 O O . VAL A 1 13 ? -8.181 8.296 3.375 1.00 0.00 13 VAL A O 7
ATOM 11347 N N . VAL A 1 14 ? -7.597 8.364 5.501 1.00 0.00 14 VAL A N 7
ATOM 11348 C CA . VAL A 1 14 ? -7.826 9.837 5.577 1.00 0.00 14 VAL A CA 7
ATOM 11349 C C . VAL A 1 14 ? -6.596 10.528 6.181 1.00 0.00 14 VAL A C 7
ATOM 11350 O O . VAL A 1 14 ? -5.917 9.982 7.030 1.00 0.00 14 VAL A O 7
ATOM 11363 N N . LYS A 1 15 ? -6.313 11.732 5.745 1.00 0.00 15 LYS A N 7
ATOM 11364 C CA . LYS A 1 15 ? -5.138 12.484 6.279 1.00 0.00 15 LYS A CA 7
ATOM 11365 C C . LYS A 1 15 ? -5.613 13.541 7.279 1.00 0.00 15 LYS A C 7
ATOM 11366 O O . LYS A 1 15 ? -6.790 13.841 7.376 1.00 0.00 15 LYS A O 7
ATOM 11385 N N . ASP A 1 16 ? -4.697 14.099 8.023 1.00 0.00 16 ASP A N 7
ATOM 11386 C CA . ASP A 1 16 ? -5.062 15.137 9.031 1.00 0.00 16 ASP A CA 7
ATOM 11387 C C . ASP A 1 16 ? -3.807 15.912 9.453 1.00 0.00 16 ASP A C 7
ATOM 11388 O O . ASP A 1 16 ? -2.691 15.480 9.219 1.00 0.00 16 ASP A O 7
ATOM 11397 N N . GLN A 1 17 ? -3.992 17.051 10.081 1.00 0.00 17 GLN A N 7
ATOM 11398 C CA . GLN A 1 17 ? -2.833 17.875 10.545 1.00 0.00 17 GLN A CA 7
ATOM 11399 C C . GLN A 1 17 ? -1.862 16.999 11.328 1.00 0.00 17 GLN A C 7
ATOM 11400 O O . GLN A 1 17 ? -0.658 17.099 11.175 1.00 0.00 17 GLN A O 7
ATOM 11414 N N . ASN A 1 18 ? -2.387 16.147 12.167 1.00 0.00 18 ASN A N 7
ATOM 11415 C CA . ASN A 1 18 ? -1.518 15.253 12.978 1.00 0.00 18 ASN A CA 7
ATOM 11416 C C . ASN A 1 18 ? -0.754 14.286 12.062 1.00 0.00 18 ASN A C 7
ATOM 11417 O O . ASN A 1 18 ? 0.458 14.199 12.136 1.00 0.00 18 ASN A O 7
ATOM 11428 N N . GLU A 1 19 ? -1.450 13.563 11.201 1.00 0.00 19 GLU A N 7
ATOM 11429 C CA . GLU A 1 19 ? -0.764 12.597 10.282 1.00 0.00 19 GLU A CA 7
ATOM 11430 C C . GLU A 1 19 ? -1.815 11.756 9.535 1.00 0.00 19 GLU A C 7
ATOM 11431 O O . GLU A 1 19 ? -2.993 12.071 9.534 1.00 0.00 19 GLU A O 7
ATOM 11443 N N . GLU A 1 20 ? -1.387 10.687 8.907 1.00 0.00 20 GLU A N 7
ATOM 11444 C CA . GLU A 1 20 ? -2.334 9.803 8.160 1.00 0.00 20 GLU A CA 7
ATOM 11445 C C . GLU A 1 20 ? -3.113 8.933 9.152 1.00 0.00 20 GLU A C 7
ATOM 11446 O O . GLU A 1 20 ? -2.573 8.461 10.137 1.00 0.00 20 GLU A O 7
ATOM 11458 N N . LYS A 1 21 ? -4.381 8.726 8.896 1.00 0.00 21 LYS A N 7
ATOM 11459 C CA . LYS A 1 21 ? -5.219 7.898 9.816 1.00 0.00 21 LYS A CA 7
ATOM 11460 C C . LYS A 1 21 ? -6.197 7.042 8.999 1.00 0.00 21 LYS A C 7
ATOM 11461 O O . LYS A 1 21 ? -6.798 7.510 8.050 1.00 0.00 21 LYS A O 7
ATOM 11480 N N . ILE A 1 22 ? -6.370 5.797 9.374 1.00 0.00 22 ILE A N 7
ATOM 11481 C CA . ILE A 1 22 ? -7.319 4.908 8.641 1.00 0.00 22 ILE A CA 7
ATOM 11482 C C . ILE A 1 22 ? -8.702 5.024 9.288 1.00 0.00 22 ILE A C 7
ATOM 11483 O O . ILE A 1 22 ? -8.854 4.834 10.481 1.00 0.00 22 ILE A O 7
ATOM 11499 N N . LEU A 1 23 ? -9.707 5.342 8.512 1.00 0.00 23 LEU A N 7
ATOM 11500 C CA . LEU A 1 23 ? -11.079 5.481 9.078 1.00 0.00 23 LEU A CA 7
ATOM 11501 C C . LEU A 1 23 ? -11.960 4.314 8.623 1.00 0.00 23 LEU A C 7
ATOM 11502 O O . LEU A 1 23 ? -12.170 4.100 7.443 1.00 0.00 23 LEU A O 7
ATOM 11518 N N . LEU A 1 24 ? -12.477 3.563 9.567 1.00 0.00 24 LEU A N 7
ATOM 11519 C CA . LEU A 1 24 ? -13.354 2.405 9.228 1.00 0.00 24 LEU A CA 7
ATOM 11520 C C . LEU A 1 24 ? -14.796 2.741 9.619 1.00 0.00 24 LEU A C 7
ATOM 11521 O O . LEU A 1 24 ? -15.093 2.987 10.773 1.00 0.00 24 LEU A O 7
ATOM 11537 N N . GLY A 1 25 ? -15.688 2.753 8.661 1.00 0.00 25 GLY A N 7
ATOM 11538 C CA . GLY A 1 25 ? -17.117 3.070 8.952 1.00 0.00 25 GLY A CA 7
ATOM 11539 C C . GLY A 1 25 ? -18.004 2.388 7.912 1.00 0.00 25 GLY A C 7
ATOM 11540 O O . GLY A 1 25 ? -17.821 2.569 6.726 1.00 0.00 25 GLY A O 7
ATOM 11544 N N . ALA A 1 26 ? -18.952 1.598 8.353 1.00 0.00 26 ALA A N 7
ATOM 11545 C CA . ALA A 1 26 ? -19.859 0.878 7.409 1.00 0.00 26 ALA A CA 7
ATOM 11546 C C . ALA A 1 26 ? -20.506 1.865 6.429 1.00 0.00 26 ALA A C 7
ATOM 11547 O O . ALA A 1 26 ? -21.437 2.578 6.760 1.00 0.00 26 ALA A O 7
ATOM 11554 N N . GLY A 1 27 ? -20.009 1.889 5.221 1.00 0.00 27 GLY A N 7
ATOM 11555 C CA . GLY A 1 27 ? -20.564 2.797 4.173 1.00 0.00 27 GLY A CA 7
ATOM 11556 C C . GLY A 1 27 ? -19.806 4.134 4.133 1.00 0.00 27 GLY A C 7
ATOM 11557 O O . GLY A 1 27 ? -20.226 5.055 3.458 1.00 0.00 27 GLY A O 7
ATOM 11561 N N . ILE A 1 28 ? -18.698 4.254 4.837 1.00 0.00 28 ILE A N 7
ATOM 11562 C CA . ILE A 1 28 ? -17.927 5.525 4.824 1.00 0.00 28 ILE A CA 7
ATOM 11563 C C . ILE A 1 28 ? -17.443 5.812 3.394 1.00 0.00 28 ILE A C 7
ATOM 11564 O O . ILE A 1 28 ? -17.458 6.945 2.949 1.00 0.00 28 ILE A O 7
ATOM 11580 N N . ALA A 1 29 ? -17.040 4.791 2.668 1.00 0.00 29 ALA A N 7
ATOM 11581 C CA . ALA A 1 29 ? -16.585 4.997 1.259 1.00 0.00 29 ALA A CA 7
ATOM 11582 C C . ALA A 1 29 ? -17.770 5.503 0.435 1.00 0.00 29 ALA A C 7
ATOM 11583 O O . ALA A 1 29 ? -17.628 6.382 -0.396 1.00 0.00 29 ALA A O 7
ATOM 11590 N N . PHE A 1 30 ? -18.948 4.966 0.683 1.00 0.00 30 PHE A N 7
ATOM 11591 C CA . PHE A 1 30 ? -20.157 5.422 -0.055 1.00 0.00 30 PHE A CA 7
ATOM 11592 C C . PHE A 1 30 ? -20.507 6.835 0.418 1.00 0.00 30 PHE A C 7
ATOM 11593 O O . PHE A 1 30 ? -20.338 7.168 1.579 1.00 0.00 30 PHE A O 7
ATOM 11610 N N . ASN A 1 31 ? -20.978 7.668 -0.476 1.00 0.00 31 ASN A N 7
ATOM 11611 C CA . ASN A 1 31 ? -21.332 9.075 -0.103 1.00 0.00 31 ASN A CA 7
ATOM 11612 C C . ASN A 1 31 ? -20.057 9.856 0.251 1.00 0.00 31 ASN A C 7
ATOM 11613 O O . ASN A 1 31 ? -20.085 10.794 1.027 1.00 0.00 31 ASN A O 7
ATOM 11624 N N . LYS A 1 32 ? -18.942 9.469 -0.322 1.00 0.00 32 LYS A N 7
ATOM 11625 C CA . LYS A 1 32 ? -17.650 10.167 -0.040 1.00 0.00 32 LYS A CA 7
ATOM 11626 C C . LYS A 1 32 ? -16.751 10.120 -1.284 1.00 0.00 32 LYS A C 7
ATOM 11627 O O . LYS A 1 32 ? -16.853 9.219 -2.100 1.00 0.00 32 LYS A O 7
ATOM 11646 N N . LYS A 1 33 ? -15.867 11.082 -1.429 1.00 0.00 33 LYS A N 7
ATOM 11647 C CA . LYS A 1 33 ? -14.951 11.098 -2.612 1.00 0.00 33 LYS A CA 7
ATOM 11648 C C . LYS A 1 33 ? -13.658 11.852 -2.265 1.00 0.00 33 LYS A C 7
ATOM 11649 O O . LYS A 1 33 ? -13.513 12.393 -1.181 1.00 0.00 33 LYS A O 7
ATOM 11668 N N . LYS A 1 34 ? -12.716 11.883 -3.180 1.00 0.00 34 LYS A N 7
ATOM 11669 C CA . LYS A 1 34 ? -11.422 12.587 -2.925 1.00 0.00 34 LYS A CA 7
ATOM 11670 C C . LYS A 1 34 ? -11.669 14.072 -2.662 1.00 0.00 34 LYS A C 7
ATOM 11671 O O . LYS A 1 34 ? -12.397 14.734 -3.382 1.00 0.00 34 LYS A O 7
ATOM 11690 N N . ASN A 1 35 ? -11.052 14.583 -1.624 1.00 0.00 35 ASN A N 7
ATOM 11691 C CA . ASN A 1 35 ? -11.195 16.024 -1.254 1.00 0.00 35 ASN A CA 7
ATOM 11692 C C . ASN A 1 35 ? -12.594 16.316 -0.678 1.00 0.00 35 ASN A C 7
ATOM 11693 O O . ASN A 1 35 ? -12.948 17.463 -0.464 1.00 0.00 35 ASN A O 7
ATOM 11704 N N . ASP A 1 36 ? -13.386 15.299 -0.414 1.00 0.00 36 ASP A N 7
ATOM 11705 C CA . ASP A 1 36 ? -14.749 15.531 0.155 1.00 0.00 36 ASP A CA 7
ATOM 11706 C C . ASP A 1 36 ? -14.727 15.352 1.683 1.00 0.00 36 ASP A C 7
ATOM 11707 O O . ASP A 1 36 ? -15.732 15.555 2.341 1.00 0.00 36 ASP A O 7
ATOM 11716 N N . ILE A 1 37 ? -13.591 14.974 2.249 1.00 0.00 37 ILE A N 7
ATOM 11717 C CA . ILE A 1 37 ? -13.483 14.771 3.728 1.00 0.00 37 ILE A CA 7
ATOM 11718 C C . ILE A 1 37 ? -14.351 13.579 4.155 1.00 0.00 37 ILE A C 7
ATOM 11719 O O . ILE A 1 37 ? -15.374 13.298 3.562 1.00 0.00 37 ILE A O 7
ATOM 11735 N N . VAL A 1 38 ? -13.938 12.874 5.178 1.00 0.00 38 VAL A N 7
ATOM 11736 C CA . VAL A 1 38 ? -14.723 11.693 5.648 1.00 0.00 38 VAL A CA 7
ATOM 11737 C C . VAL A 1 38 ? -15.900 12.149 6.512 1.00 0.00 38 VAL A C 7
ATOM 11738 O O . VAL A 1 38 ? -15.770 13.019 7.358 1.00 0.00 38 VAL A O 7
ATOM 11751 N N . ASP A 1 39 ? -17.044 11.546 6.313 1.00 0.00 39 ASP A N 7
ATOM 11752 C CA . ASP A 1 39 ? -18.241 11.902 7.123 1.00 0.00 39 ASP A CA 7
ATOM 11753 C C . ASP A 1 39 ? -18.049 11.337 8.537 1.00 0.00 39 ASP A C 7
ATOM 11754 O O . ASP A 1 39 ? -17.709 10.179 8.690 1.00 0.00 39 ASP A O 7
ATOM 11763 N N . PRO A 1 40 ? -18.260 12.173 9.528 1.00 0.00 40 PRO A N 7
ATOM 11764 C CA . PRO A 1 40 ? -18.097 11.781 10.943 1.00 0.00 40 PRO A CA 7
ATOM 11765 C C . PRO A 1 40 ? -19.221 10.838 11.384 1.00 0.00 40 PRO A C 7
ATOM 11766 O O . PRO A 1 40 ? -18.987 9.913 12.142 1.00 0.00 40 PRO A O 7
ATOM 11777 N N . SER A 1 41 ? -20.426 11.044 10.903 1.00 0.00 41 SER A N 7
ATOM 11778 C CA . SER A 1 41 ? -21.549 10.133 11.278 1.00 0.00 41 SER A CA 7
ATOM 11779 C C . SER A 1 41 ? -21.205 8.713 10.806 1.00 0.00 41 SER A C 7
ATOM 11780 O O . SER A 1 41 ? -21.616 7.734 11.402 1.00 0.00 41 SER A O 7
ATOM 11788 N N . LYS A 1 42 ? -20.436 8.607 9.743 1.00 0.00 42 LYS A N 7
ATOM 11789 C CA . LYS A 1 42 ? -20.031 7.272 9.215 1.00 0.00 42 LYS A CA 7
ATOM 11790 C C . LYS A 1 42 ? -18.771 6.778 9.947 1.00 0.00 42 LYS A C 7
ATOM 11791 O O . LYS A 1 42 ? -18.556 5.587 10.067 1.00 0.00 42 LYS A O 7
ATOM 11810 N N . ILE A 1 43 ? -17.940 7.684 10.429 1.00 0.00 43 ILE A N 7
ATOM 11811 C CA . ILE A 1 43 ? -16.690 7.270 11.153 1.00 0.00 43 ILE A CA 7
ATOM 11812 C C . ILE A 1 43 ? -17.051 6.339 12.315 1.00 0.00 43 ILE A C 7
ATOM 11813 O O . ILE A 1 43 ? -17.632 6.755 13.303 1.00 0.00 43 ILE A O 7
ATOM 11829 N N . GLU A 1 44 ? -16.701 5.085 12.196 1.00 0.00 44 GLU A N 7
ATOM 11830 C CA . GLU A 1 44 ? -17.000 4.100 13.274 1.00 0.00 44 GLU A CA 7
ATOM 11831 C C . GLU A 1 44 ? -15.715 3.790 14.050 1.00 0.00 44 GLU A C 7
ATOM 11832 O O . GLU A 1 44 ? -15.755 3.467 15.224 1.00 0.00 44 GLU A O 7
ATOM 11844 N N . LYS A 1 45 ? -14.576 3.885 13.400 1.00 0.00 45 LYS A N 7
ATOM 11845 C CA . LYS A 1 45 ? -13.281 3.598 14.089 1.00 0.00 45 LYS A CA 7
ATOM 11846 C C . LYS A 1 45 ? -12.165 4.452 13.476 1.00 0.00 45 LYS A C 7
ATOM 11847 O O . LYS A 1 45 ? -12.043 4.557 12.267 1.00 0.00 45 LYS A O 7
ATOM 11866 N N . THR A 1 46 ? -11.351 5.063 14.307 1.00 0.00 46 THR A N 7
ATOM 11867 C CA . THR A 1 46 ? -10.237 5.913 13.793 1.00 0.00 46 THR A CA 7
ATOM 11868 C C . THR A 1 46 ? -8.893 5.251 14.126 1.00 0.00 46 THR A C 7
ATOM 11869 O O . THR A 1 46 ? -8.571 5.027 15.279 1.00 0.00 46 THR A O 7
ATOM 11880 N N . PHE A 1 47 ? -8.116 4.939 13.118 1.00 0.00 47 PHE A N 7
ATOM 11881 C CA . PHE A 1 47 ? -6.791 4.291 13.336 1.00 0.00 47 PHE A CA 7
ATOM 11882 C C . PHE A 1 47 ? -5.672 5.232 12.883 1.00 0.00 47 PHE A C 7
ATOM 11883 O O . PHE A 1 47 ? -5.842 6.020 11.973 1.00 0.00 47 PHE A O 7
ATOM 11900 N N . ILE A 1 48 ? -4.531 5.150 13.517 1.00 0.00 48 ILE A N 7
ATOM 11901 C CA . ILE A 1 48 ? -3.382 6.027 13.140 1.00 0.00 48 ILE A CA 7
ATOM 11902 C C . ILE A 1 48 ? -2.079 5.229 13.261 1.00 0.00 48 ILE A C 7
ATOM 11903 O O . ILE A 1 48 ? -1.869 4.516 14.228 1.00 0.00 48 ILE A O 7
ATOM 11919 N N . ARG A 1 49 ? -1.207 5.337 12.285 1.00 0.00 49 ARG A N 7
ATOM 11920 C CA . ARG A 1 49 ? 0.079 4.580 12.333 1.00 0.00 49 ARG A CA 7
ATOM 11921 C C . ARG A 1 49 ? 0.957 5.112 13.471 1.00 0.00 49 ARG A C 7
ATOM 11922 O O . ARG A 1 49 ? 1.235 6.297 13.560 1.00 0.00 49 ARG A O 7
ATOM 11943 N N . LYS A 1 50 ? 1.387 4.237 14.346 1.00 0.00 50 LYS A N 7
ATOM 11944 C CA . LYS A 1 50 ? 2.246 4.662 15.493 1.00 0.00 50 LYS A CA 7
ATOM 11945 C C . LYS A 1 50 ? 3.635 5.052 14.973 1.00 0.00 50 LYS A C 7
ATOM 11946 O O . LYS A 1 50 ? 4.396 4.215 14.518 1.00 0.00 50 LYS A O 7
ATOM 11965 N N . ASP A 1 51 ? 3.964 6.320 15.035 1.00 0.00 51 ASP A N 7
ATOM 11966 C CA . ASP A 1 51 ? 5.296 6.787 14.546 1.00 0.00 51 ASP A CA 7
ATOM 11967 C C . ASP A 1 51 ? 6.350 6.578 15.640 1.00 0.00 51 ASP A C 7
ATOM 11968 O O . ASP A 1 51 ? 7.331 5.887 15.441 1.00 0.00 51 ASP A O 7
ATOM 11977 N N . THR A 1 52 ? 6.148 7.176 16.789 1.00 0.00 52 THR A N 7
ATOM 11978 C CA . THR A 1 52 ? 7.131 7.027 17.912 1.00 0.00 52 THR A CA 7
ATOM 11979 C C . THR A 1 52 ? 6.380 6.796 19.232 1.00 0.00 52 THR A C 7
ATOM 11980 O O . THR A 1 52 ? 5.283 7.295 19.415 1.00 0.00 52 THR A O 7
ATOM 11991 N N . PRO A 1 53 ? 7.002 6.047 20.116 1.00 0.00 53 PRO A N 7
ATOM 11992 C CA . PRO A 1 53 ? 6.428 5.726 21.439 1.00 0.00 53 PRO A CA 7
ATOM 11993 C C . PRO A 1 53 ? 6.555 6.925 22.388 1.00 0.00 53 PRO A C 7
ATOM 11994 O O . PRO A 1 53 ? 5.567 7.512 22.789 1.00 0.00 53 PRO A O 7
ATOM 12005 N N . ASP A 1 54 ? 7.764 7.289 22.743 1.00 0.00 54 ASP A N 7
ATOM 12006 C CA . ASP A 1 54 ? 7.974 8.449 23.661 1.00 0.00 54 ASP A CA 7
ATOM 12007 C C . ASP A 1 54 ? 8.522 9.639 22.866 1.00 0.00 54 ASP A C 7
ATOM 12008 O O . ASP A 1 54 ? 7.962 10.719 22.891 1.00 0.00 54 ASP A O 7
ATOM 12017 N N . TYR A 1 55 ? 9.610 9.440 22.162 1.00 0.00 55 TYR A N 7
ATOM 12018 C CA . TYR A 1 55 ? 10.214 10.545 21.355 1.00 0.00 55 TYR A CA 7
ATOM 12019 C C . TYR A 1 55 ? 10.266 10.137 19.874 1.00 0.00 55 TYR A C 7
ATOM 12020 O O . TYR A 1 55 ? 10.771 9.061 19.584 1.00 0.00 55 TYR A O 7
ATOM 12039 N N . MET B 1 1 ? -0.002 -11.217 17.009 1.00 0.00 1 MET B N 7
ATOM 12040 C CA . MET B 1 1 ? -0.607 -10.690 15.750 1.00 0.00 1 MET B CA 7
ATOM 12041 C C . MET B 1 1 ? -1.495 -11.765 15.114 1.00 0.00 1 MET B C 7
ATOM 12042 O O . MET B 1 1 ? -1.064 -12.879 14.880 1.00 0.00 1 MET B O 7
ATOM 12058 N N . LYS B 1 2 ? -2.736 -11.438 14.838 1.00 0.00 2 LYS B N 7
ATOM 12059 C CA . LYS B 1 2 ? -3.669 -12.419 14.222 1.00 0.00 2 LYS B CA 7
ATOM 12060 C C . LYS B 1 2 ? -4.611 -11.698 13.253 1.00 0.00 2 LYS B C 7
ATOM 12061 O O . LYS B 1 2 ? -4.559 -10.491 13.097 1.00 0.00 2 LYS B O 7
ATOM 12080 N N . ILE B 1 3 ? -5.473 -12.437 12.607 1.00 0.00 3 ILE B N 7
ATOM 12081 C CA . ILE B 1 3 ? -6.435 -11.820 11.644 1.00 0.00 3 ILE B CA 7
ATOM 12082 C C . ILE B 1 3 ? -7.722 -11.446 12.382 1.00 0.00 3 ILE B C 7
ATOM 12083 O O . ILE B 1 3 ? -8.536 -12.293 12.707 1.00 0.00 3 ILE B O 7
ATOM 12099 N N . LYS B 1 4 ? -7.907 -10.177 12.639 1.00 0.00 4 LYS B N 7
ATOM 12100 C CA . LYS B 1 4 ? -9.135 -9.712 13.343 1.00 0.00 4 LYS B CA 7
ATOM 12101 C C . LYS B 1 4 ? -10.256 -9.514 12.321 1.00 0.00 4 LYS B C 7
ATOM 12102 O O . LYS B 1 4 ? -11.400 -9.848 12.572 1.00 0.00 4 LYS B O 7
ATOM 12121 N N . ARG B 1 5 ? -9.927 -8.973 11.171 1.00 0.00 5 ARG B N 7
ATOM 12122 C CA . ARG B 1 5 ? -10.959 -8.740 10.117 1.00 0.00 5 ARG B CA 7
ATOM 12123 C C . ARG B 1 5 ? -10.287 -8.542 8.753 1.00 0.00 5 ARG B C 7
ATOM 12124 O O . ARG B 1 5 ? -9.075 -8.549 8.636 1.00 0.00 5 ARG B O 7
ATOM 12145 N N . ILE B 1 6 ? -11.079 -8.362 7.726 1.00 0.00 6 ILE B N 7
ATOM 12146 C CA . ILE B 1 6 ? -10.528 -8.156 6.352 1.00 0.00 6 ILE B CA 7
ATOM 12147 C C . ILE B 1 6 ? -11.091 -6.856 5.774 1.00 0.00 6 ILE B C 7
ATOM 12148 O O . ILE B 1 6 ? -12.293 -6.649 5.740 1.00 0.00 6 ILE B O 7
ATOM 12164 N N . LEU B 1 7 ? -10.228 -5.984 5.318 1.00 0.00 7 LEU B N 7
ATOM 12165 C CA . LEU B 1 7 ? -10.685 -4.696 4.736 1.00 0.00 7 LEU B CA 7
ATOM 12166 C C . LEU B 1 7 ? -10.714 -4.828 3.213 1.00 0.00 7 LEU B C 7
ATOM 12167 O O . LEU B 1 7 ? -11.700 -4.516 2.571 1.00 0.00 7 LEU B O 7
ATOM 12183 N N . ASN B 1 8 ? -9.643 -5.323 2.644 1.00 0.00 8 ASN B N 7
ATOM 12184 C CA . ASN B 1 8 ? -9.580 -5.527 1.163 1.00 0.00 8 ASN B CA 7
ATOM 12185 C C . ASN B 1 8 ? -8.326 -6.348 0.808 1.00 0.00 8 ASN B C 7
ATOM 12186 O O . ASN B 1 8 ? -7.674 -6.901 1.676 1.00 0.00 8 ASN B O 7
ATOM 12197 N N . HIS B 1 9 ? -8.006 -6.453 -0.460 1.00 0.00 9 HIS B N 7
ATOM 12198 C CA . HIS B 1 9 ? -6.818 -7.260 -0.901 1.00 0.00 9 HIS B CA 7
ATOM 12199 C C . HIS B 1 9 ? -5.530 -6.835 -0.168 1.00 0.00 9 HIS B C 7
ATOM 12200 O O . HIS B 1 9 ? -4.642 -7.644 0.040 1.00 0.00 9 HIS B O 7
ATOM 12214 N N . ASN B 1 10 ? -5.404 -5.581 0.194 1.00 0.00 10 ASN B N 7
ATOM 12215 C CA . ASN B 1 10 ? -4.163 -5.107 0.876 1.00 0.00 10 ASN B CA 7
ATOM 12216 C C . ASN B 1 10 ? -4.439 -4.686 2.321 1.00 0.00 10 ASN B C 7
ATOM 12217 O O . ASN B 1 10 ? -3.554 -4.734 3.155 1.00 0.00 10 ASN B O 7
ATOM 12228 N N . ALA B 1 11 ? -5.636 -4.260 2.630 1.00 0.00 11 ALA B N 7
ATOM 12229 C CA . ALA B 1 11 ? -5.928 -3.821 4.021 1.00 0.00 11 ALA B CA 7
ATOM 12230 C C . ALA B 1 11 ? -6.582 -4.957 4.805 1.00 0.00 11 ALA B C 7
ATOM 12231 O O . ALA B 1 11 ? -7.526 -5.577 4.354 1.00 0.00 11 ALA B O 7
ATOM 12238 N N . ILE B 1 12 ? -6.077 -5.225 5.983 1.00 0.00 12 ILE B N 7
ATOM 12239 C CA . ILE B 1 12 ? -6.645 -6.310 6.834 1.00 0.00 12 ILE B CA 7
ATOM 12240 C C . ILE B 1 12 ? -6.568 -5.883 8.303 1.00 0.00 12 ILE B C 7
ATOM 12241 O O . ILE B 1 12 ? -5.579 -5.326 8.745 1.00 0.00 12 ILE B O 7
ATOM 12257 N N . VAL B 1 13 ? -7.601 -6.152 9.063 1.00 0.00 13 VAL B N 7
ATOM 12258 C CA . VAL B 1 13 ? -7.593 -5.778 10.506 1.00 0.00 13 VAL B CA 7
ATOM 12259 C C . VAL B 1 13 ? -6.892 -6.886 11.290 1.00 0.00 13 VAL B C 7
ATOM 12260 O O . VAL B 1 13 ? -7.191 -8.055 11.126 1.00 0.00 13 VAL B O 7
ATOM 12273 N N . VAL B 1 14 ? -5.957 -6.530 12.132 1.00 0.00 14 VAL B N 7
ATOM 12274 C CA . VAL B 1 14 ? -5.226 -7.561 12.927 1.00 0.00 14 VAL B CA 7
ATOM 12275 C C . VAL B 1 14 ? -5.247 -7.185 14.414 1.00 0.00 14 VAL B C 7
ATOM 12276 O O . VAL B 1 14 ? -5.260 -6.022 14.772 1.00 0.00 14 VAL B O 7
ATOM 12289 N N . LYS B 1 15 ? -5.245 -8.170 15.278 1.00 0.00 15 LYS B N 7
ATOM 12290 C CA . LYS B 1 15 ? -5.260 -7.898 16.748 1.00 0.00 15 LYS B CA 7
ATOM 12291 C C . LYS B 1 15 ? -3.869 -8.156 17.333 1.00 0.00 15 LYS B C 7
ATOM 12292 O O . LYS B 1 15 ? -3.011 -8.743 16.696 1.00 0.00 15 LYS B O 7
ATOM 12311 N N . ASP B 1 16 ? -3.647 -7.712 18.541 1.00 0.00 16 ASP B N 7
ATOM 12312 C CA . ASP B 1 16 ? -2.321 -7.910 19.194 1.00 0.00 16 ASP B CA 7
ATOM 12313 C C . ASP B 1 16 ? -2.452 -7.695 20.707 1.00 0.00 16 ASP B C 7
ATOM 12314 O O . ASP B 1 16 ? -3.428 -7.138 21.182 1.00 0.00 16 ASP B O 7
ATOM 12323 N N . GLN B 1 17 ? -1.469 -8.132 21.460 1.00 0.00 17 GLN B N 7
ATOM 12324 C CA . GLN B 1 17 ? -1.497 -7.962 22.945 1.00 0.00 17 GLN B CA 7
ATOM 12325 C C . GLN B 1 17 ? -1.808 -6.510 23.290 1.00 0.00 17 GLN B C 7
ATOM 12326 O O . GLN B 1 17 ? -2.582 -6.226 24.186 1.00 0.00 17 GLN B O 7
ATOM 12340 N N . ASN B 1 18 ? -1.203 -5.594 22.582 1.00 0.00 18 ASN B N 7
ATOM 12341 C CA . ASN B 1 18 ? -1.443 -4.151 22.849 1.00 0.00 18 ASN B CA 7
ATOM 12342 C C . ASN B 1 18 ? -2.907 -3.798 22.559 1.00 0.00 18 ASN B C 7
ATOM 12343 O O . ASN B 1 18 ? -3.584 -3.242 23.403 1.00 0.00 18 ASN B O 7
ATOM 12354 N N . GLU B 1 19 ? -3.400 -4.116 21.375 1.00 0.00 19 GLU B N 7
ATOM 12355 C CA . GLU B 1 19 ? -4.821 -3.796 21.028 1.00 0.00 19 GLU B CA 7
ATOM 12356 C C . GLU B 1 19 ? -5.077 -4.120 19.546 1.00 0.00 19 GLU B C 7
ATOM 12357 O O . GLU B 1 19 ? -4.318 -4.836 18.914 1.00 0.00 19 GLU B O 7
ATOM 12369 N N . GLU B 1 20 ? -6.143 -3.593 18.994 1.00 0.00 20 GLU B N 7
ATOM 12370 C CA . GLU B 1 20 ? -6.473 -3.846 17.559 1.00 0.00 20 GLU B CA 7
ATOM 12371 C C . GLU B 1 20 ? -5.676 -2.887 16.668 1.00 0.00 20 GLU B C 7
ATOM 12372 O O . GLU B 1 20 ? -5.562 -1.709 16.956 1.00 0.00 20 GLU B O 7
ATOM 12384 N N . LYS B 1 21 ? -5.135 -3.385 15.582 1.00 0.00 21 LYS B N 7
ATOM 12385 C CA . LYS B 1 21 ? -4.350 -2.514 14.654 1.00 0.00 21 LYS B CA 7
ATOM 12386 C C . LYS B 1 21 ? -4.702 -2.851 13.200 1.00 0.00 21 LYS B C 7
ATOM 12387 O O . LYS B 1 21 ? -4.896 -4.000 12.848 1.00 0.00 21 LYS B O 7
ATOM 12406 N N . ILE B 1 22 ? -4.771 -1.852 12.357 1.00 0.00 22 ILE B N 7
ATOM 12407 C CA . ILE B 1 22 ? -5.091 -2.087 10.919 1.00 0.00 22 ILE B CA 7
ATOM 12408 C C . ILE B 1 22 ? -3.781 -2.271 10.147 1.00 0.00 22 ILE B C 7
ATOM 12409 O O . ILE B 1 22 ? -2.894 -1.440 10.213 1.00 0.00 22 ILE B O 7
ATOM 12425 N N . LEU B 1 23 ? -3.655 -3.353 9.424 1.00 0.00 23 LEU B N 7
ATOM 12426 C CA . LEU B 1 23 ? -2.401 -3.599 8.655 1.00 0.00 23 LEU B CA 7
ATOM 12427 C C . LEU B 1 23 ? -2.659 -3.429 7.155 1.00 0.00 23 LEU B C 7
ATOM 12428 O O . LEU B 1 23 ? -3.475 -4.118 6.570 1.00 0.00 23 LEU B O 7
ATOM 12444 N N . LEU B 1 24 ? -1.955 -2.510 6.537 1.00 0.00 24 LEU B N 7
ATOM 12445 C CA . LEU B 1 24 ? -2.126 -2.269 5.075 1.00 0.00 24 LEU B CA 7
ATOM 12446 C C . LEU B 1 24 ? -0.887 -2.783 4.337 1.00 0.00 24 LEU B C 7
ATOM 12447 O O . LEU B 1 24 ? 0.217 -2.329 4.573 1.00 0.00 24 LEU B O 7
ATOM 12463 N N . GLY B 1 25 ? -1.067 -3.730 3.451 1.00 0.00 25 GLY B N 7
ATOM 12464 C CA . GLY B 1 25 ? 0.087 -4.291 2.689 1.00 0.00 25 GLY B CA 7
ATOM 12465 C C . GLY B 1 25 ? -0.411 -4.824 1.347 1.00 0.00 25 GLY B C 7
ATOM 12466 O O . GLY B 1 25 ? -1.314 -5.634 1.297 1.00 0.00 25 GLY B O 7
ATOM 12470 N N . ALA B 1 26 ? 0.163 -4.362 0.262 1.00 0.00 26 ALA B N 7
ATOM 12471 C CA . ALA B 1 26 ? -0.267 -4.818 -1.094 1.00 0.00 26 ALA B CA 7
ATOM 12472 C C . ALA B 1 26 ? -0.241 -6.349 -1.179 1.00 0.00 26 ALA B C 7
ATOM 12473 O O . ALA B 1 26 ? 0.802 -6.964 -1.316 1.00 0.00 26 ALA B O 7
ATOM 12480 N N . GLY B 1 27 ? -1.398 -6.951 -1.107 1.00 0.00 27 GLY B N 7
ATOM 12481 C CA . GLY B 1 27 ? -1.503 -8.438 -1.192 1.00 0.00 27 GLY B CA 7
ATOM 12482 C C . GLY B 1 27 ? -1.470 -9.082 0.202 1.00 0.00 27 GLY B C 7
ATOM 12483 O O . GLY B 1 27 ? -1.374 -10.291 0.315 1.00 0.00 27 GLY B O 7
ATOM 12487 N N . ILE B 1 28 ? -1.554 -8.303 1.261 1.00 0.00 28 ILE B N 7
ATOM 12488 C CA . ILE B 1 28 ? -1.533 -8.883 2.630 1.00 0.00 28 ILE B CA 7
ATOM 12489 C C . ILE B 1 28 ? -2.747 -9.807 2.808 1.00 0.00 28 ILE B C 7
ATOM 12490 O O . ILE B 1 28 ? -2.643 -10.862 3.405 1.00 0.00 28 ILE B O 7
ATOM 12506 N N . ALA B 1 29 ? -3.888 -9.429 2.269 1.00 0.00 29 ALA B N 7
ATOM 12507 C CA . ALA B 1 29 ? -5.101 -10.295 2.378 1.00 0.00 29 ALA B CA 7
ATOM 12508 C C . ALA B 1 29 ? -4.834 -11.604 1.631 1.00 0.00 29 ALA B C 7
ATOM 12509 O O . ALA B 1 29 ? -5.192 -12.673 2.091 1.00 0.00 29 ALA B O 7
ATOM 12516 N N . PHE B 1 30 ? -4.180 -11.522 0.491 1.00 0.00 30 PHE B N 7
ATOM 12517 C CA . PHE B 1 30 ? -3.852 -12.750 -0.282 1.00 0.00 30 PHE B CA 7
ATOM 12518 C C . PHE B 1 30 ? -2.783 -13.532 0.485 1.00 0.00 30 PHE B C 7
ATOM 12519 O O . PHE B 1 30 ? -1.915 -12.953 1.115 1.00 0.00 30 PHE B O 7
ATOM 12536 N N . ASN B 1 31 ? -2.850 -14.839 0.446 1.00 0.00 31 ASN B N 7
ATOM 12537 C CA . ASN B 1 31 ? -1.851 -15.680 1.181 1.00 0.00 31 ASN B CA 7
ATOM 12538 C C . ASN B 1 31 ? -2.044 -15.511 2.696 1.00 0.00 31 ASN B C 7
ATOM 12539 O O . ASN B 1 31 ? -1.118 -15.664 3.474 1.00 0.00 31 ASN B O 7
ATOM 12550 N N . LYS B 1 32 ? -3.248 -15.203 3.115 1.00 0.00 32 LYS B N 7
ATOM 12551 C CA . LYS B 1 32 ? -3.534 -15.018 4.572 1.00 0.00 32 LYS B CA 7
ATOM 12552 C C . LYS B 1 32 ? -4.974 -15.455 4.878 1.00 0.00 32 LYS B C 7
ATOM 12553 O O . LYS B 1 32 ? -5.842 -15.400 4.024 1.00 0.00 32 LYS B O 7
ATOM 12572 N N . LYS B 1 33 ? -5.232 -15.882 6.094 1.00 0.00 33 LYS B N 7
ATOM 12573 C CA . LYS B 1 33 ? -6.612 -16.319 6.469 1.00 0.00 33 LYS B CA 7
ATOM 12574 C C . LYS B 1 33 ? -6.822 -16.152 7.982 1.00 0.00 33 LYS B C 7
ATOM 12575 O O . LYS B 1 33 ? -5.892 -15.894 8.722 1.00 0.00 33 LYS B O 7
ATOM 12594 N N . LYS B 1 34 ? -8.045 -16.292 8.436 1.00 0.00 34 LYS B N 7
ATOM 12595 C CA . LYS B 1 34 ? -8.350 -16.139 9.894 1.00 0.00 34 LYS B CA 7
ATOM 12596 C C . LYS B 1 34 ? -7.472 -17.075 10.729 1.00 0.00 34 LYS B C 7
ATOM 12597 O O . LYS B 1 34 ? -7.346 -18.254 10.444 1.00 0.00 34 LYS B O 7
ATOM 12616 N N . ASN B 1 35 ? -6.874 -16.532 11.763 1.00 0.00 35 ASN B N 7
ATOM 12617 C CA . ASN B 1 35 ? -5.993 -17.325 12.676 1.00 0.00 35 ASN B CA 7
ATOM 12618 C C . ASN B 1 35 ? -4.654 -17.672 11.998 1.00 0.00 35 ASN B C 7
ATOM 12619 O O . ASN B 1 35 ? -3.873 -18.443 12.529 1.00 0.00 35 ASN B O 7
ATOM 12630 N N . ASP B 1 36 ? -4.372 -17.108 10.843 1.00 0.00 36 ASP B N 7
ATOM 12631 C CA . ASP B 1 36 ? -3.079 -17.403 10.153 1.00 0.00 36 ASP B CA 7
ATOM 12632 C C . ASP B 1 36 ? -2.045 -16.306 10.457 1.00 0.00 36 ASP B C 7
ATOM 12633 O O . ASP B 1 36 ? -0.903 -16.408 10.045 1.00 0.00 36 ASP B O 7
ATOM 12642 N N . ILE B 1 37 ? -2.438 -15.260 11.165 1.00 0.00 37 ILE B N 7
ATOM 12643 C CA . ILE B 1 37 ? -1.497 -14.144 11.494 1.00 0.00 37 ILE B CA 7
ATOM 12644 C C . ILE B 1 37 ? -1.122 -13.394 10.209 1.00 0.00 37 ILE B C 7
ATOM 12645 O O . ILE B 1 37 ? -1.067 -13.967 9.138 1.00 0.00 37 ILE B O 7
ATOM 12661 N N . VAL B 1 38 ? -0.873 -12.114 10.313 1.00 0.00 38 VAL B N 7
ATOM 12662 C CA . VAL B 1 38 ? -0.513 -11.314 9.106 1.00 0.00 38 VAL B CA 7
ATOM 12663 C C . VAL B 1 38 ? 0.964 -11.515 8.755 1.00 0.00 38 VAL B C 7
ATOM 12664 O O . VAL B 1 38 ? 1.828 -11.517 9.617 1.00 0.00 38 VAL B O 7
ATOM 12677 N N . ASP B 1 39 ? 1.253 -11.661 7.487 1.00 0.00 39 ASP B N 7
ATOM 12678 C CA . ASP B 1 39 ? 2.663 -11.835 7.043 1.00 0.00 39 ASP B CA 7
ATOM 12679 C C . ASP B 1 39 ? 3.379 -10.484 7.181 1.00 0.00 39 ASP B C 7
ATOM 12680 O O . ASP B 1 39 ? 2.871 -9.476 6.726 1.00 0.00 39 ASP B O 7
ATOM 12689 N N . PRO B 1 40 ? 4.530 -10.499 7.814 1.00 0.00 40 PRO B N 7
ATOM 12690 C CA . PRO B 1 40 ? 5.325 -9.275 8.041 1.00 0.00 40 PRO B CA 7
ATOM 12691 C C . PRO B 1 40 ? 5.953 -8.774 6.737 1.00 0.00 40 PRO B C 7
ATOM 12692 O O . PRO B 1 40 ? 6.036 -7.581 6.509 1.00 0.00 40 PRO B O 7
ATOM 12703 N N . SER B 1 41 ? 6.374 -9.671 5.871 1.00 0.00 41 SER B N 7
ATOM 12704 C CA . SER B 1 41 ? 6.967 -9.236 4.571 1.00 0.00 41 SER B CA 7
ATOM 12705 C C . SER B 1 41 ? 5.907 -8.452 3.783 1.00 0.00 41 SER B C 7
ATOM 12706 O O . SER B 1 41 ? 6.226 -7.583 2.992 1.00 0.00 41 SER B O 7
ATOM 12714 N N . LYS B 1 42 ? 4.646 -8.754 4.010 1.00 0.00 42 LYS B N 7
ATOM 12715 C CA . LYS B 1 42 ? 3.545 -8.039 3.303 1.00 0.00 42 LYS B CA 7
ATOM 12716 C C . LYS B 1 42 ? 3.134 -6.788 4.099 1.00 0.00 42 LYS B C 7
ATOM 12717 O O . LYS B 1 42 ? 2.615 -5.843 3.534 1.00 0.00 42 LYS B O 7
ATOM 12736 N N . ILE B 1 43 ? 3.367 -6.771 5.399 1.00 0.00 43 ILE B N 7
ATOM 12737 C CA . ILE B 1 43 ? 2.998 -5.575 6.228 1.00 0.00 43 ILE B CA 7
ATOM 12738 C C . ILE B 1 43 ? 3.705 -4.334 5.672 1.00 0.00 43 ILE B C 7
ATOM 12739 O O . ILE B 1 43 ? 4.913 -4.195 5.770 1.00 0.00 43 ILE B O 7
ATOM 12755 N N . GLU B 1 44 ? 2.953 -3.437 5.091 1.00 0.00 44 GLU B N 7
ATOM 12756 C CA . GLU B 1 44 ? 3.547 -2.193 4.521 1.00 0.00 44 GLU B CA 7
ATOM 12757 C C . GLU B 1 44 ? 3.256 -1.012 5.455 1.00 0.00 44 GLU B C 7
ATOM 12758 O O . GLU B 1 44 ? 4.015 -0.061 5.514 1.00 0.00 44 GLU B O 7
ATOM 12770 N N . LYS B 1 45 ? 2.163 -1.069 6.182 1.00 0.00 45 LYS B N 7
ATOM 12771 C CA . LYS B 1 45 ? 1.813 0.044 7.115 1.00 0.00 45 LYS B CA 7
ATOM 12772 C C . LYS B 1 45 ? 1.041 -0.508 8.319 1.00 0.00 45 LYS B C 7
ATOM 12773 O O . LYS B 1 45 ? 0.132 -1.307 8.172 1.00 0.00 45 LYS B O 7
ATOM 12792 N N . THR B 1 46 ? 1.399 -0.081 9.508 1.00 0.00 46 THR B N 7
ATOM 12793 C CA . THR B 1 46 ? 0.698 -0.566 10.734 1.00 0.00 46 THR B CA 7
ATOM 12794 C C . THR B 1 46 ? -0.075 0.596 11.374 1.00 0.00 46 THR B C 7
ATOM 12795 O O . THR B 1 46 ? 0.500 1.596 11.764 1.00 0.00 46 THR B O 7
ATOM 12806 N N . PHE B 1 47 ? -1.375 0.459 11.478 1.00 0.00 47 PHE B N 7
ATOM 12807 C CA . PHE B 1 47 ? -2.218 1.531 12.084 1.00 0.00 47 PHE B CA 7
ATOM 12808 C C . PHE B 1 47 ? -2.843 1.022 13.384 1.00 0.00 47 PHE B C 7
ATOM 12809 O O . PHE B 1 47 ? -3.124 -0.149 13.530 1.00 0.00 47 PHE B O 7
ATOM 12826 N N . ILE B 1 48 ? -3.060 1.903 14.327 1.00 0.00 48 ILE B N 7
ATOM 12827 C CA . ILE B 1 48 ? -3.673 1.494 15.627 1.00 0.00 48 ILE B CA 7
ATOM 12828 C C . ILE B 1 48 ? -4.634 2.592 16.098 1.00 0.00 48 ILE B C 7
ATOM 12829 O O . ILE B 1 48 ? -4.319 3.768 16.040 1.00 0.00 48 ILE B O 7
ATOM 12845 N N . ARG B 1 49 ? -5.808 2.217 16.554 1.00 0.00 49 ARG B N 7
ATOM 12846 C CA . ARG B 1 49 ? -6.797 3.234 17.019 1.00 0.00 49 ARG B CA 7
ATOM 12847 C C . ARG B 1 49 ? -6.278 3.927 18.285 1.00 0.00 49 ARG B C 7
ATOM 12848 O O . ARG B 1 49 ? -5.935 3.288 19.265 1.00 0.00 49 ARG B O 7
ATOM 12869 N N . LYS B 1 50 ? -6.214 5.235 18.258 1.00 0.00 50 LYS B N 7
ATOM 12870 C CA . LYS B 1 50 ? -5.717 6.000 19.443 1.00 0.00 50 LYS B CA 7
ATOM 12871 C C . LYS B 1 50 ? -6.752 5.922 20.572 1.00 0.00 50 LYS B C 7
ATOM 12872 O O . LYS B 1 50 ? -7.833 6.478 20.476 1.00 0.00 50 LYS B O 7
ATOM 12891 N N . ASP B 1 51 ? -6.426 5.229 21.638 1.00 0.00 51 ASP B N 7
ATOM 12892 C CA . ASP B 1 51 ? -7.378 5.098 22.781 1.00 0.00 51 ASP B CA 7
ATOM 12893 C C . ASP B 1 51 ? -7.265 6.326 23.691 1.00 0.00 51 ASP B C 7
ATOM 12894 O O . ASP B 1 51 ? -8.233 7.029 23.916 1.00 0.00 51 ASP B O 7
ATOM 12903 N N . THR B 1 52 ? -6.090 6.581 24.212 1.00 0.00 52 THR B N 7
ATOM 12904 C CA . THR B 1 52 ? -5.894 7.760 25.116 1.00 0.00 52 THR B CA 7
ATOM 12905 C C . THR B 1 52 ? -4.584 8.479 24.756 1.00 0.00 52 THR B C 7
ATOM 12906 O O . THR B 1 52 ? -3.634 7.852 24.321 1.00 0.00 52 THR B O 7
ATOM 12917 N N . PRO B 1 53 ? -4.578 9.780 24.952 1.00 0.00 53 PRO B N 7
ATOM 12918 C CA . PRO B 1 53 ? -3.402 10.626 24.663 1.00 0.00 53 PRO B CA 7
ATOM 12919 C C . PRO B 1 53 ? -2.339 10.469 25.760 1.00 0.00 53 PRO B C 7
ATOM 12920 O O . PRO B 1 53 ? -1.260 9.961 25.515 1.00 0.00 53 PRO B O 7
ATOM 12931 N N . ASP B 1 54 ? -2.643 10.898 26.961 1.00 0.00 54 ASP B N 7
ATOM 12932 C CA . ASP B 1 54 ? -1.665 10.779 28.084 1.00 0.00 54 ASP B CA 7
ATOM 12933 C C . ASP B 1 54 ? -2.120 9.673 29.042 1.00 0.00 54 ASP B C 7
ATOM 12934 O O . ASP B 1 54 ? -1.380 8.751 29.331 1.00 0.00 54 ASP B O 7
ATOM 12943 N N . TYR B 1 55 ? -3.334 9.763 29.531 1.00 0.00 55 TYR B N 7
ATOM 12944 C CA . TYR B 1 55 ? -3.861 8.727 30.472 1.00 0.00 55 TYR B CA 7
ATOM 12945 C C . TYR B 1 55 ? -5.121 8.079 29.878 1.00 0.00 55 TYR B C 7
ATOM 12946 O O . TYR B 1 55 ? -6.022 8.808 29.486 1.00 0.00 55 TYR B O 7
ATOM 12965 N N . MET A 1 1 ? -10.857 15.288 7.925 1.00 0.00 1 MET A N 8
ATOM 12966 C CA . MET A 1 1 ? -9.932 14.250 7.380 1.00 0.00 1 MET A CA 8
ATOM 12967 C C . MET A 1 1 ? -10.342 13.902 5.946 1.00 0.00 1 MET A C 8
ATOM 12968 O O . MET A 1 1 ? -11.344 13.245 5.719 1.00 0.00 1 MET A O 8
ATOM 12984 N N . LYS A 1 2 ? -9.571 14.339 4.981 1.00 0.00 2 LYS A N 8
ATOM 12985 C CA . LYS A 1 2 ? -9.896 14.047 3.556 1.00 0.00 2 LYS A CA 8
ATOM 12986 C C . LYS A 1 2 ? -9.564 12.590 3.235 1.00 0.00 2 LYS A C 8
ATOM 12987 O O . LYS A 1 2 ? -8.683 11.990 3.826 1.00 0.00 2 LYS A O 8
ATOM 13006 N N . ILE A 1 3 ? -10.271 12.029 2.294 1.00 0.00 3 ILE A N 8
ATOM 13007 C CA . ILE A 1 3 ? -10.034 10.609 1.896 1.00 0.00 3 ILE A CA 8
ATOM 13008 C C . ILE A 1 3 ? -8.788 10.530 1.008 1.00 0.00 3 ILE A C 8
ATOM 13009 O O . ILE A 1 3 ? -8.779 10.995 -0.118 1.00 0.00 3 ILE A O 8
ATOM 13025 N N . LYS A 1 4 ? -7.743 9.931 1.519 1.00 0.00 4 LYS A N 8
ATOM 13026 C CA . LYS A 1 4 ? -6.484 9.787 0.735 1.00 0.00 4 LYS A CA 8
ATOM 13027 C C . LYS A 1 4 ? -6.560 8.508 -0.104 1.00 0.00 4 LYS A C 8
ATOM 13028 O O . LYS A 1 4 ? -6.114 8.477 -1.236 1.00 0.00 4 LYS A O 8
ATOM 13047 N N . ARG A 1 5 ? -7.127 7.458 0.448 1.00 0.00 5 ARG A N 8
ATOM 13048 C CA . ARG A 1 5 ? -7.241 6.171 -0.303 1.00 0.00 5 ARG A CA 8
ATOM 13049 C C . ARG A 1 5 ? -8.549 5.462 0.070 1.00 0.00 5 ARG A C 8
ATOM 13050 O O . ARG A 1 5 ? -9.209 5.817 1.029 1.00 0.00 5 ARG A O 8
ATOM 13071 N N . ILE A 1 6 ? -8.918 4.456 -0.687 1.00 0.00 6 ILE A N 8
ATOM 13072 C CA . ILE A 1 6 ? -10.177 3.700 -0.400 1.00 0.00 6 ILE A CA 8
ATOM 13073 C C . ILE A 1 6 ? -9.828 2.248 -0.058 1.00 0.00 6 ILE A C 8
ATOM 13074 O O . ILE A 1 6 ? -9.179 1.558 -0.825 1.00 0.00 6 ILE A O 8
ATOM 13090 N N . LEU A 1 7 ? -10.268 1.781 1.084 1.00 0.00 7 LEU A N 8
ATOM 13091 C CA . LEU A 1 7 ? -9.989 0.376 1.487 1.00 0.00 7 LEU A CA 8
ATOM 13092 C C . LEU A 1 7 ? -11.165 -0.494 1.041 1.00 0.00 7 LEU A C 8
ATOM 13093 O O . LEU A 1 7 ? -10.991 -1.515 0.404 1.00 0.00 7 LEU A O 8
ATOM 13109 N N . ASN A 1 8 ? -12.364 -0.057 1.347 1.00 0.00 8 ASN A N 8
ATOM 13110 C CA . ASN A 1 8 ? -13.593 -0.802 0.926 1.00 0.00 8 ASN A CA 8
ATOM 13111 C C . ASN A 1 8 ? -14.837 0.058 1.224 1.00 0.00 8 ASN A C 8
ATOM 13112 O O . ASN A 1 8 ? -14.730 1.245 1.474 1.00 0.00 8 ASN A O 8
ATOM 13123 N N . HIS A 1 9 ? -16.013 -0.523 1.169 1.00 0.00 9 HIS A N 8
ATOM 13124 C CA . HIS A 1 9 ? -17.274 0.257 1.414 1.00 0.00 9 HIS A CA 8
ATOM 13125 C C . HIS A 1 9 ? -17.272 0.917 2.807 1.00 0.00 9 HIS A C 8
ATOM 13126 O O . HIS A 1 9 ? -17.888 1.951 3.004 1.00 0.00 9 HIS A O 8
ATOM 13140 N N . ASN A 1 10 ? -16.619 0.320 3.774 1.00 0.00 10 ASN A N 8
ATOM 13141 C CA . ASN A 1 10 ? -16.608 0.889 5.154 1.00 0.00 10 ASN A CA 8
ATOM 13142 C C . ASN A 1 10 ? -15.218 1.395 5.543 1.00 0.00 10 ASN A C 8
ATOM 13143 O O . ASN A 1 10 ? -15.094 2.273 6.375 1.00 0.00 10 ASN A O 8
ATOM 13154 N N . ALA A 1 11 ? -14.174 0.846 4.977 1.00 0.00 11 ALA A N 8
ATOM 13155 C CA . ALA A 1 11 ? -12.810 1.296 5.355 1.00 0.00 11 ALA A CA 8
ATOM 13156 C C . ALA A 1 11 ? -12.265 2.276 4.318 1.00 0.00 11 ALA A C 8
ATOM 13157 O O . ALA A 1 11 ? -12.338 2.044 3.125 1.00 0.00 11 ALA A O 8
ATOM 13164 N N . ILE A 1 12 ? -11.715 3.369 4.780 1.00 0.00 12 ILE A N 8
ATOM 13165 C CA . ILE A 1 12 ? -11.141 4.394 3.861 1.00 0.00 12 ILE A CA 8
ATOM 13166 C C . ILE A 1 12 ? -9.903 5.007 4.523 1.00 0.00 12 ILE A C 8
ATOM 13167 O O . ILE A 1 12 ? -9.912 5.314 5.703 1.00 0.00 12 ILE A O 8
ATOM 13183 N N . VAL A 1 13 ? -8.843 5.197 3.775 1.00 0.00 13 VAL A N 8
ATOM 13184 C CA . VAL A 1 13 ? -7.613 5.798 4.362 1.00 0.00 13 VAL A CA 8
ATOM 13185 C C . VAL A 1 13 ? -7.720 7.318 4.267 1.00 0.00 13 VAL A C 8
ATOM 13186 O O . VAL A 1 13 ? -7.668 7.882 3.192 1.00 0.00 13 VAL A O 8
ATOM 13199 N N . VAL A 1 14 ? -7.867 7.982 5.384 1.00 0.00 14 VAL A N 8
ATOM 13200 C CA . VAL A 1 14 ? -7.976 9.469 5.365 1.00 0.00 14 VAL A CA 8
ATOM 13201 C C . VAL A 1 14 ? -6.704 10.081 5.959 1.00 0.00 14 VAL A C 8
ATOM 13202 O O . VAL A 1 14 ? -5.878 9.391 6.528 1.00 0.00 14 VAL A O 8
ATOM 13215 N N . LYS A 1 15 ? -6.544 11.371 5.827 1.00 0.00 15 LYS A N 8
ATOM 13216 C CA . LYS A 1 15 ? -5.330 12.046 6.376 1.00 0.00 15 LYS A CA 8
ATOM 13217 C C . LYS A 1 15 ? -5.707 13.421 6.934 1.00 0.00 15 LYS A C 8
ATOM 13218 O O . LYS A 1 15 ? -6.692 14.020 6.535 1.00 0.00 15 LYS A O 8
ATOM 13237 N N . ASP A 1 16 ? -4.924 13.919 7.857 1.00 0.00 16 ASP A N 8
ATOM 13238 C CA . ASP A 1 16 ? -5.211 15.251 8.461 1.00 0.00 16 ASP A CA 8
ATOM 13239 C C . ASP A 1 16 ? -3.894 15.991 8.733 1.00 0.00 16 ASP A C 8
ATOM 13240 O O . ASP A 1 16 ? -2.819 15.513 8.407 1.00 0.00 16 ASP A O 8
ATOM 13249 N N . GLN A 1 17 ? -3.978 17.156 9.330 1.00 0.00 17 GLN A N 8
ATOM 13250 C CA . GLN A 1 17 ? -2.755 17.955 9.640 1.00 0.00 17 GLN A CA 8
ATOM 13251 C C . GLN A 1 17 ? -1.786 17.123 10.475 1.00 0.00 17 GLN A C 8
ATOM 13252 O O . GLN A 1 17 ? -0.591 17.123 10.236 1.00 0.00 17 GLN A O 8
ATOM 13266 N N . ASN A 1 18 ? -2.296 16.427 11.454 1.00 0.00 18 ASN A N 8
ATOM 13267 C CA . ASN A 1 18 ? -1.421 15.593 12.323 1.00 0.00 18 ASN A CA 8
ATOM 13268 C C . ASN A 1 18 ? -0.743 14.496 11.494 1.00 0.00 18 ASN A C 8
ATOM 13269 O O . ASN A 1 18 ? 0.467 14.371 11.510 1.00 0.00 18 ASN A O 8
ATOM 13280 N N . GLU A 1 19 ? -1.512 13.704 10.771 1.00 0.00 19 GLU A N 8
ATOM 13281 C CA . GLU A 1 19 ? -0.918 12.609 9.938 1.00 0.00 19 GLU A CA 8
ATOM 13282 C C . GLU A 1 19 ? -2.039 11.777 9.294 1.00 0.00 19 GLU A C 8
ATOM 13283 O O . GLU A 1 19 ? -3.213 12.086 9.420 1.00 0.00 19 GLU A O 8
ATOM 13295 N N . GLU A 1 20 ? -1.676 10.719 8.610 1.00 0.00 20 GLU A N 8
ATOM 13296 C CA . GLU A 1 20 ? -2.694 9.841 7.954 1.00 0.00 20 GLU A CA 8
ATOM 13297 C C . GLU A 1 20 ? -3.381 8.969 9.010 1.00 0.00 20 GLU A C 8
ATOM 13298 O O . GLU A 1 20 ? -2.788 8.601 10.008 1.00 0.00 20 GLU A O 8
ATOM 13310 N N . LYS A 1 21 ? -4.631 8.638 8.790 1.00 0.00 21 LYS A N 8
ATOM 13311 C CA . LYS A 1 21 ? -5.380 7.790 9.767 1.00 0.00 21 LYS A CA 8
ATOM 13312 C C . LYS A 1 21 ? -6.371 6.891 9.018 1.00 0.00 21 LYS A C 8
ATOM 13313 O O . LYS A 1 21 ? -7.122 7.347 8.174 1.00 0.00 21 LYS A O 8
ATOM 13332 N N . ILE A 1 22 ? -6.386 5.619 9.336 1.00 0.00 22 ILE A N 8
ATOM 13333 C CA . ILE A 1 22 ? -7.333 4.678 8.670 1.00 0.00 22 ILE A CA 8
ATOM 13334 C C . ILE A 1 22 ? -8.706 4.810 9.333 1.00 0.00 22 ILE A C 8
ATOM 13335 O O . ILE A 1 22 ? -8.837 4.673 10.537 1.00 0.00 22 ILE A O 8
ATOM 13351 N N . LEU A 1 23 ? -9.725 5.081 8.559 1.00 0.00 23 LEU A N 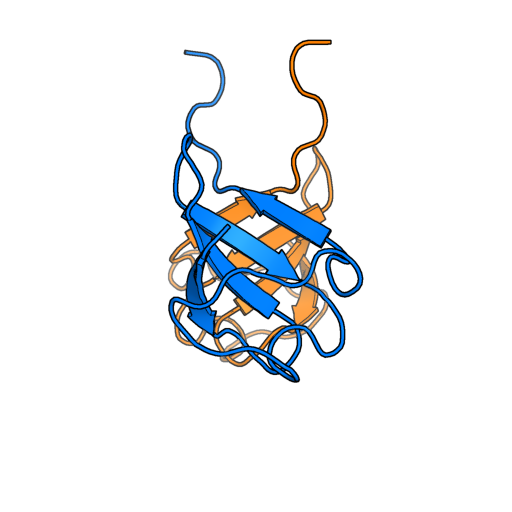8
ATOM 13352 C CA . LEU A 1 23 ? -11.088 5.231 9.139 1.00 0.00 23 LEU A CA 8
ATOM 13353 C C . LEU A 1 23 ? -11.972 4.053 8.723 1.00 0.00 23 LEU A C 8
ATOM 13354 O O . LEU A 1 23 ? -12.118 3.754 7.550 1.00 0.00 23 LEU A O 8
ATOM 13370 N N . LEU A 1 24 ? -12.563 3.386 9.686 1.00 0.00 24 LEU A N 8
ATOM 13371 C CA . LEU A 1 24 ? -13.447 2.224 9.380 1.00 0.00 24 LEU A CA 8
ATOM 13372 C C . LEU A 1 24 ? -14.869 2.540 9.851 1.00 0.00 24 LEU A C 8
ATOM 13373 O O . LEU A 1 24 ? -15.144 2.574 11.036 1.00 0.00 24 LEU A O 8
ATOM 13389 N N . GLY A 1 25 ? -15.768 2.771 8.927 1.00 0.00 25 GLY A N 8
ATOM 13390 C CA . GLY A 1 25 ? -17.178 3.087 9.294 1.00 0.00 25 GLY A CA 8
ATOM 13391 C C . GLY A 1 25 ? -18.116 2.434 8.280 1.00 0.00 25 GLY A C 8
ATOM 13392 O O . GLY A 1 25 ? -17.966 2.615 7.090 1.00 0.00 25 GLY A O 8
ATOM 13396 N N . ALA A 1 26 ? -19.070 1.665 8.748 1.00 0.00 26 ALA A N 8
ATOM 13397 C CA . ALA A 1 26 ? -20.025 0.974 7.831 1.00 0.00 26 ALA A CA 8
ATOM 13398 C C . ALA A 1 26 ? -20.679 1.982 6.878 1.00 0.00 26 ALA A C 8
ATOM 13399 O O . ALA A 1 26 ? -21.587 2.712 7.243 1.00 0.00 26 ALA A O 8
ATOM 13406 N N . GLY A 1 27 ? -20.218 2.007 5.656 1.00 0.00 27 GLY A N 8
ATOM 13407 C CA . GLY A 1 27 ? -20.784 2.937 4.633 1.00 0.00 27 GLY A CA 8
ATOM 13408 C C . GLY A 1 27 ? -20.002 4.259 4.588 1.00 0.00 27 GLY A C 8
ATOM 13409 O O . GLY A 1 27 ? -20.432 5.203 3.950 1.00 0.00 27 GLY A O 8
ATOM 13413 N N . ILE A 1 28 ? -18.864 4.342 5.246 1.00 0.00 28 ILE A N 8
ATOM 13414 C CA . ILE A 1 28 ? -18.068 5.597 5.229 1.00 0.00 28 ILE A CA 8
ATOM 13415 C C . ILE A 1 28 ? -17.638 5.908 3.786 1.00 0.00 28 ILE A C 8
ATOM 13416 O O . ILE A 1 28 ? -17.655 7.051 3.364 1.00 0.00 28 ILE A O 8
ATOM 13432 N N . ALA A 1 29 ? -17.279 4.895 3.025 1.00 0.00 29 ALA A N 8
ATOM 13433 C CA . ALA A 1 29 ? -16.880 5.119 1.602 1.00 0.00 29 ALA A CA 8
ATOM 13434 C C . ALA A 1 29 ? -18.087 5.676 0.844 1.00 0.00 29 ALA A C 8
ATOM 13435 O O . ALA A 1 29 ? -17.957 6.564 0.020 1.00 0.00 29 ALA A O 8
ATOM 13442 N N . PHE A 1 30 ? -19.266 5.176 1.146 1.00 0.00 30 PHE A N 8
ATOM 134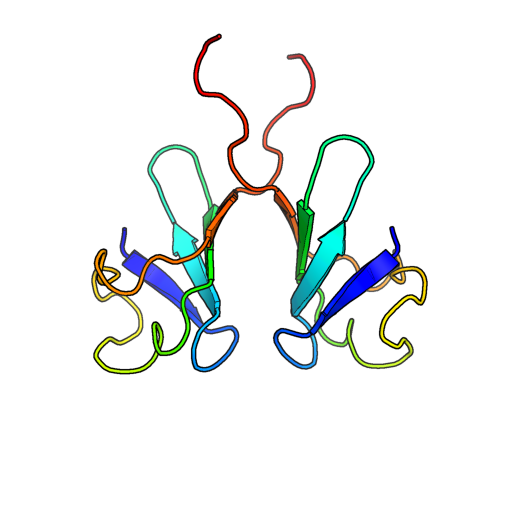43 C CA . PHE A 1 30 ? -20.497 5.683 0.482 1.00 0.00 30 PHE A CA 8
ATOM 13444 C C . PHE A 1 30 ? -20.761 7.108 0.976 1.00 0.00 30 PHE A C 8
ATOM 13445 O O . PHE A 1 30 ? -20.488 7.435 2.119 1.00 0.00 30 PHE A O 8
ATOM 13462 N N . ASN A 1 31 ? -21.280 7.951 0.120 1.00 0.00 31 ASN A N 8
ATOM 13463 C CA . ASN A 1 31 ? -21.568 9.369 0.512 1.00 0.00 31 ASN A CA 8
ATOM 13464 C C . ASN A 1 31 ? -20.252 10.150 0.674 1.00 0.00 31 ASN A C 8
ATOM 13465 O O . ASN A 1 31 ? -20.190 11.134 1.388 1.00 0.00 31 ASN A O 8
ATOM 13476 N N . LYS A 1 32 ? -19.208 9.720 0.005 1.00 0.00 32 LYS A N 8
ATOM 13477 C CA . LYS A 1 32 ? -17.893 10.430 0.100 1.00 0.00 32 LYS A CA 8
ATOM 13478 C C . LYS A 1 32 ? -16.940 9.914 -0.988 1.00 0.00 32 LYS A C 8
ATOM 13479 O O . LYS A 1 32 ? -17.172 8.878 -1.591 1.00 0.00 32 LYS A O 8
ATOM 13498 N N . LYS A 1 33 ? -15.868 10.630 -1.244 1.00 0.00 33 LYS A N 8
ATOM 13499 C CA . LYS A 1 33 ? -14.895 10.191 -2.292 1.00 0.00 33 LYS A CA 8
ATOM 13500 C C . LYS A 1 33 ? -13.493 10.741 -1.978 1.00 0.00 33 LYS A C 8
ATOM 13501 O O . LYS A 1 33 ? -13.294 11.445 -1.003 1.00 0.00 33 LYS A O 8
ATOM 13520 N N . LYS A 1 34 ? -12.523 10.416 -2.804 1.00 0.00 34 LYS A N 8
ATOM 13521 C CA . LYS A 1 34 ? -11.128 10.901 -2.580 1.00 0.00 34 LYS A CA 8
ATOM 13522 C C . LYS A 1 34 ? -11.093 12.427 -2.600 1.00 0.00 34 LYS A C 8
ATOM 13523 O O . LYS A 1 34 ? -11.723 13.065 -3.426 1.00 0.00 34 LYS A O 8
ATOM 13542 N N . ASN A 1 35 ? -10.359 12.997 -1.673 1.00 0.00 35 ASN A N 8
ATOM 13543 C CA . ASN A 1 35 ? -10.228 14.485 -1.557 1.00 0.00 35 ASN A CA 8
ATOM 13544 C C . ASN A 1 35 ? -11.378 15.060 -0.715 1.00 0.00 35 ASN A C 8
ATOM 13545 O O . ASN A 1 35 ? -11.258 16.137 -0.158 1.00 0.00 35 ASN A O 8
ATOM 13556 N N . ASP A 1 36 ? -12.483 14.353 -0.601 1.00 0.00 36 ASP A N 8
ATOM 13557 C CA . ASP A 1 36 ? -13.623 14.860 0.216 1.00 0.00 36 ASP A CA 8
ATOM 13558 C C . ASP A 1 36 ? -13.376 14.520 1.688 1.00 0.00 36 ASP A C 8
ATOM 13559 O O . ASP A 1 36 ? -12.653 13.596 2.009 1.00 0.00 36 ASP A O 8
ATOM 13568 N N . ILE A 1 37 ? -13.977 15.260 2.583 1.00 0.00 37 ILE A N 8
ATOM 13569 C CA . ILE A 1 37 ? -13.792 14.990 4.039 1.00 0.00 37 ILE A CA 8
ATOM 13570 C C . ILE A 1 37 ? -14.631 13.771 4.433 1.00 0.00 37 ILE A C 8
ATOM 13571 O O . ILE A 1 37 ? -15.693 13.535 3.889 1.00 0.00 37 ILE A O 8
ATOM 13587 N N . VAL A 1 38 ? -14.156 13.000 5.376 1.00 0.00 38 VAL A N 8
ATOM 13588 C CA . VAL A 1 38 ? -14.907 11.789 5.821 1.00 0.00 38 VAL A CA 8
ATOM 13589 C C . VAL A 1 38 ? -16.066 12.198 6.734 1.00 0.00 38 VAL A C 8
ATOM 13590 O O . VAL A 1 38 ? -15.942 13.089 7.557 1.00 0.00 38 VAL A O 8
ATOM 13603 N N . ASP A 1 39 ? -17.183 11.531 6.600 1.00 0.00 39 ASP A N 8
ATOM 13604 C CA . ASP A 1 39 ? -18.356 11.839 7.460 1.00 0.00 39 ASP A CA 8
ATOM 13605 C C . ASP A 1 39 ? -18.059 11.319 8.872 1.00 0.00 39 ASP A C 8
ATOM 13606 O O . ASP A 1 39 ? -17.723 10.160 9.036 1.00 0.00 39 ASP A O 8
ATOM 13615 N N . PRO A 1 40 ? -18.175 12.191 9.847 1.00 0.00 40 PRO A N 8
ATOM 13616 C CA . PRO A 1 40 ? -17.899 11.844 11.255 1.00 0.00 40 PRO A CA 8
ATOM 13617 C C . PRO A 1 40 ? -18.987 10.924 11.814 1.00 0.00 40 PRO A C 8
ATOM 13618 O O . PRO A 1 40 ? -18.700 10.015 12.574 1.00 0.00 40 PRO A O 8
ATOM 13629 N N . SER A 1 41 ? -20.226 11.128 11.426 1.00 0.00 41 SER A N 8
ATOM 13630 C CA . SER A 1 41 ? -21.321 10.236 11.914 1.00 0.00 41 SER A CA 8
ATOM 13631 C C . SER A 1 41 ? -21.034 8.807 11.429 1.00 0.00 41 SER A C 8
ATOM 13632 O O . SER A 1 41 ? -21.416 7.839 12.062 1.00 0.00 41 SER A O 8
ATOM 13640 N N . LYS A 1 42 ? -20.347 8.681 10.313 1.00 0.00 42 LYS A N 8
ATOM 13641 C CA . LYS A 1 42 ? -20.003 7.338 9.766 1.00 0.00 42 LYS A CA 8
ATOM 13642 C C . LYS A 1 42 ? -18.708 6.824 10.417 1.00 0.00 42 LYS A C 8
ATOM 13643 O O . LYS A 1 42 ? -18.489 5.630 10.494 1.00 0.00 42 LYS A O 8
ATOM 13662 N N . ILE A 1 43 ? -17.851 7.715 10.885 1.00 0.00 43 ILE A N 8
ATOM 13663 C CA . ILE A 1 43 ? -16.569 7.277 11.532 1.00 0.00 43 ILE A CA 8
ATOM 13664 C C . ILE A 1 43 ? -16.880 6.332 12.697 1.00 0.00 43 ILE A C 8
ATOM 13665 O O . ILE A 1 43 ? -17.382 6.742 13.730 1.00 0.00 43 ILE A O 8
ATOM 13681 N N . GLU A 1 44 ? -16.579 5.070 12.530 1.00 0.00 44 GLU A N 8
ATOM 13682 C CA . GLU A 1 44 ? -16.836 4.074 13.610 1.00 0.00 44 GLU A CA 8
ATOM 13683 C C . GLU A 1 44 ? -15.511 3.695 14.279 1.00 0.00 44 GLU A C 8
ATOM 13684 O O . GLU A 1 44 ? -15.476 3.341 15.444 1.00 0.00 44 GLU A O 8
ATOM 13696 N N . LYS A 1 45 ? -14.421 3.769 13.547 1.00 0.00 45 LYS A N 8
ATOM 13697 C CA . LYS A 1 45 ? -13.089 3.416 14.125 1.00 0.00 45 LYS A CA 8
ATOM 13698 C C . LYS A 1 45 ? -12.013 4.355 13.567 1.00 0.00 45 LYS A C 8
ATOM 13699 O O . LYS A 1 45 ? -11.903 4.544 12.368 1.00 0.00 45 LYS A O 8
ATOM 13718 N N . THR A 1 46 ? -11.215 4.936 14.433 1.00 0.00 46 THR A N 8
ATOM 13719 C CA . THR A 1 46 ? -10.135 5.860 13.974 1.00 0.00 46 THR A CA 8
ATOM 13720 C C . THR A 1 46 ? -8.771 5.217 14.252 1.00 0.00 46 THR A C 8
ATOM 13721 O O . THR A 1 46 ? -8.350 5.097 15.389 1.00 0.00 46 THR A O 8
ATOM 13732 N N . PHE A 1 47 ? -8.086 4.799 13.215 1.00 0.00 47 PHE A N 8
ATOM 13733 C CA . PHE A 1 47 ? -6.752 4.154 13.382 1.00 0.00 47 PHE A CA 8
ATOM 13734 C C . PHE A 1 47 ? -5.655 5.092 12.875 1.00 0.00 47 PHE A C 8
ATOM 13735 O O . PHE A 1 47 ? -5.810 5.760 11.872 1.00 0.00 47 PHE A O 8
ATOM 13752 N N . ILE A 1 48 ? -4.551 5.141 13.568 1.00 0.00 48 ILE A N 8
ATOM 13753 C CA . ILE A 1 48 ? -3.420 6.025 13.152 1.00 0.00 48 ILE A CA 8
ATOM 13754 C C . ILE A 1 48 ? -2.096 5.291 13.384 1.00 0.00 48 ILE A C 8
ATOM 13755 O O . ILE A 1 48 ? -1.947 4.560 14.347 1.00 0.00 48 ILE A O 8
ATOM 13771 N N . ARG A 1 49 ? -1.134 5.481 12.508 1.00 0.00 49 ARG A N 8
ATOM 13772 C CA . ARG A 1 49 ? 0.188 4.797 12.672 1.00 0.00 49 ARG A CA 8
ATOM 13773 C C . ARG A 1 49 ? 0.790 5.181 14.030 1.00 0.00 49 ARG A C 8
ATOM 13774 O O . ARG A 1 49 ? 1.223 6.302 14.234 1.00 0.00 49 ARG A O 8
ATOM 13795 N N . LYS A 1 50 ? 0.801 4.257 14.962 1.00 0.00 50 LYS A N 8
ATOM 13796 C CA . LYS A 1 50 ? 1.351 4.550 16.318 1.00 0.00 50 LYS A CA 8
ATOM 13797 C C . LYS A 1 50 ? 2.820 4.121 16.393 1.00 0.00 50 LYS A C 8
ATOM 13798 O O . LYS A 1 50 ? 3.161 2.981 16.126 1.00 0.00 50 LYS A O 8
ATOM 13817 N N . ASP A 1 51 ? 3.685 5.033 16.767 1.00 0.00 51 ASP A N 8
ATOM 13818 C CA . ASP A 1 51 ? 5.137 4.709 16.882 1.00 0.00 51 ASP A CA 8
ATOM 13819 C C . ASP A 1 51 ? 5.547 4.751 18.358 1.00 0.00 51 ASP A C 8
ATOM 13820 O O . ASP A 1 51 ? 6.029 3.775 18.903 1.00 0.00 51 ASP A O 8
ATOM 13829 N N . THR A 1 52 ? 5.351 5.877 19.001 1.00 0.00 52 THR A N 8
ATOM 13830 C CA . THR A 1 52 ? 5.717 6.010 20.447 1.00 0.00 52 THR A CA 8
ATOM 13831 C C . THR A 1 52 ? 4.646 6.843 21.171 1.00 0.00 52 THR A C 8
ATOM 13832 O O . THR A 1 52 ? 4.313 7.930 20.734 1.00 0.00 52 THR A O 8
ATOM 13843 N N . PRO A 1 53 ? 4.135 6.303 22.259 1.00 0.00 53 PRO A N 8
ATOM 13844 C CA . PRO A 1 53 ? 3.094 6.969 23.067 1.00 0.00 53 PRO A CA 8
ATOM 13845 C C . PRO A 1 53 ? 3.707 8.070 23.949 1.00 0.00 53 PRO A C 8
ATOM 13846 O O . PRO A 1 53 ? 3.654 9.239 23.611 1.00 0.00 53 PRO A O 8
ATOM 13857 N N . ASP A 1 54 ? 4.284 7.705 25.071 1.00 0.00 54 ASP A N 8
ATOM 13858 C CA . ASP A 1 54 ? 4.899 8.725 25.979 1.00 0.00 54 ASP A CA 8
ATOM 13859 C C . ASP A 1 54 ? 6.288 9.122 25.463 1.00 0.00 54 ASP A C 8
ATOM 13860 O O . ASP A 1 54 ? 6.762 10.212 25.729 1.00 0.00 54 ASP A O 8
ATOM 13869 N N . TYR A 1 55 ? 6.942 8.251 24.732 1.00 0.00 55 TYR A N 8
ATOM 13870 C CA . TYR A 1 55 ? 8.301 8.573 24.198 1.00 0.00 55 TYR A CA 8
ATOM 13871 C C . TYR A 1 55 ? 8.186 9.615 23.073 1.00 0.00 55 TYR A C 8
ATOM 13872 O O . TYR A 1 55 ? 7.338 9.446 22.207 1.00 0.00 55 TYR A O 8
ATOM 13891 N N . MET B 1 1 ? 0.175 -10.967 15.029 1.00 0.00 1 MET B N 8
ATOM 13892 C CA . MET B 1 1 ? -1.021 -10.164 14.639 1.00 0.00 1 MET B CA 8
ATOM 13893 C C . MET B 1 1 ? -1.952 -11.016 13.768 1.00 0.00 1 MET B C 8
ATOM 13894 O O . MET B 1 1 ? -1.758 -11.143 12.571 1.00 0.00 1 MET B O 8
ATOM 13910 N N . LYS B 1 2 ? -2.962 -11.597 14.365 1.00 0.00 2 LYS B N 8
ATOM 13911 C CA . LYS B 1 2 ? -3.917 -12.441 13.593 1.00 0.00 2 LYS B CA 8
ATOM 13912 C C . LYS B 1 2 ? -4.893 -11.548 12.826 1.00 0.00 2 LYS B C 8
ATOM 13913 O O . LYS B 1 2 ? -5.203 -10.444 13.235 1.00 0.00 2 LYS B O 8
ATOM 13932 N N . ILE B 1 3 ? -5.371 -12.035 11.716 1.00 0.00 3 ILE B N 8
ATOM 13933 C CA . ILE B 1 3 ? -6.331 -11.250 10.882 1.00 0.00 3 ILE B CA 8
ATOM 13934 C C . ILE B 1 3 ? -7.723 -11.302 11.519 1.00 0.00 3 ILE B C 8
ATOM 13935 O O . ILE B 1 3 ? -8.373 -12.333 11.543 1.00 0.00 3 ILE B O 8
ATOM 13951 N N . LYS B 1 4 ? -8.178 -10.185 12.026 1.00 0.00 4 LYS B N 8
ATOM 13952 C CA . LYS B 1 4 ? -9.525 -10.122 12.656 1.00 0.00 4 LYS B CA 8
ATOM 13953 C C . LYS B 1 4 ? -10.568 -9.823 11.576 1.00 0.00 4 LYS B C 8
ATOM 13954 O O . LYS B 1 4 ? -11.662 -10.360 11.597 1.00 0.00 4 LYS B O 8
ATOM 13973 N N . ARG B 1 5 ? -10.232 -8.971 10.632 1.00 0.00 5 ARG B N 8
ATOM 13974 C CA . ARG B 1 5 ? -11.192 -8.624 9.542 1.00 0.00 5 ARG B CA 8
ATOM 13975 C C . ARG B 1 5 ? -10.431 -8.392 8.230 1.00 0.00 5 ARG B C 8
ATOM 13976 O O . ARG B 1 5 ? -9.221 -8.264 8.216 1.00 0.00 5 ARG B O 8
ATOM 13997 N N . ILE B 1 6 ? -11.143 -8.332 7.130 1.00 0.00 6 ILE B N 8
ATOM 13998 C CA . ILE B 1 6 ? -10.492 -8.105 5.804 1.00 0.00 6 ILE B CA 8
ATOM 13999 C C . ILE B 1 6 ? -10.983 -6.779 5.218 1.00 0.00 6 ILE B C 8
ATOM 14000 O O . ILE B 1 6 ? -12.173 -6.562 5.062 1.00 0.00 6 ILE B O 8
ATOM 14016 N N . LEU B 1 7 ? -10.073 -5.898 4.883 1.00 0.00 7 LEU B N 8
ATOM 14017 C CA . LEU B 1 7 ? -10.463 -4.589 4.295 1.00 0.00 7 LEU B CA 8
ATOM 14018 C C . LEU B 1 7 ? -10.435 -4.723 2.770 1.00 0.00 7 LEU B C 8
ATOM 14019 O O . LEU B 1 7 ? -11.379 -4.375 2.087 1.00 0.00 7 LEU B O 8
ATOM 14035 N N . ASN B 1 8 ? -9.360 -5.267 2.251 1.00 0.00 8 ASN B N 8
ATOM 14036 C CA . ASN B 1 8 ? -9.237 -5.489 0.776 1.00 0.00 8 ASN B CA 8
ATOM 14037 C C . ASN B 1 8 ? -7.985 -6.342 0.491 1.00 0.00 8 ASN B C 8
ATOM 14038 O O . ASN B 1 8 ? -7.426 -6.949 1.387 1.00 0.00 8 ASN B O 8
ATOM 14049 N N . HIS B 1 9 ? -7.560 -6.415 -0.749 1.00 0.00 9 HIS B N 8
ATOM 14050 C CA . HIS B 1 9 ? -6.365 -7.253 -1.109 1.00 0.00 9 HIS B CA 8
ATOM 14051 C C . HIS B 1 9 ? -5.107 -6.810 -0.338 1.00 0.00 9 HIS B C 8
ATOM 14052 O O . HIS B 1 9 ? -4.226 -7.610 -0.077 1.00 0.00 9 HIS B O 8
ATOM 14066 N N . ASN B 1 10 ? -5.002 -5.547 -0.001 1.00 0.00 10 ASN B N 8
ATOM 14067 C CA . ASN B 1 10 ? -3.792 -5.047 0.717 1.00 0.00 10 ASN B CA 8
ATOM 14068 C C . ASN B 1 10 ? -4.122 -4.624 2.149 1.00 0.00 10 ASN B C 8
ATOM 14069 O O . ASN B 1 10 ? -3.261 -4.640 3.007 1.00 0.00 10 ASN B O 8
ATOM 14080 N N . ALA B 1 11 ? -5.339 -4.229 2.417 1.00 0.00 11 ALA B N 8
ATOM 14081 C CA . ALA B 1 11 ? -5.682 -3.786 3.794 1.00 0.00 11 ALA B CA 8
ATOM 14082 C C . ALA B 1 11 ? -6.386 -4.908 4.555 1.00 0.00 11 ALA B C 8
ATOM 14083 O O . ALA B 1 11 ? -7.296 -5.540 4.054 1.00 0.00 11 ALA B O 8
ATOM 14090 N N . ILE B 1 12 ? -5.960 -5.146 5.768 1.00 0.00 12 ILE B N 8
ATOM 14091 C CA . ILE B 1 12 ? -6.577 -6.211 6.609 1.00 0.00 12 ILE B CA 8
ATOM 14092 C C . ILE B 1 12 ? -6.580 -5.744 8.068 1.00 0.00 12 ILE B C 8
ATOM 14093 O O . ILE B 1 12 ? -5.602 -5.200 8.553 1.00 0.00 12 ILE B O 8
ATOM 14109 N N . VAL B 1 13 ? -7.664 -5.958 8.774 1.00 0.00 13 VAL B N 8
ATOM 14110 C CA . VAL B 1 13 ? -7.721 -5.533 10.201 1.00 0.00 13 VAL B CA 8
ATOM 14111 C C . VAL B 1 13 ? -7.162 -6.657 11.069 1.00 0.00 13 VAL B C 8
ATOM 14112 O O . VAL B 1 13 ? -7.764 -7.705 11.198 1.00 0.00 13 VAL B O 8
ATOM 14125 N N . VAL B 1 14 ? -6.016 -6.448 11.663 1.00 0.00 14 VAL B N 8
ATOM 14126 C CA . VAL B 1 14 ? -5.414 -7.503 12.526 1.00 0.00 14 VAL B CA 8
ATOM 14127 C C . VAL B 1 14 ? -5.486 -7.065 13.992 1.00 0.00 14 VAL B C 8
ATOM 14128 O O . VAL B 1 14 ? -5.803 -5.930 14.297 1.00 0.00 14 VAL B O 8
ATOM 14141 N N . LYS B 1 15 ? -5.197 -7.960 14.898 1.00 0.00 15 LYS B N 8
ATOM 14142 C CA . LYS B 1 15 ? -5.244 -7.614 16.349 1.00 0.00 15 LYS B CA 8
ATOM 14143 C C . LYS B 1 15 ? -4.110 -8.325 17.091 1.00 0.00 15 LYS B C 8
ATOM 14144 O O . LYS B 1 15 ? -3.624 -9.359 16.664 1.00 0.00 15 LYS B O 8
ATOM 14163 N N . ASP B 1 16 ? -3.689 -7.771 18.198 1.00 0.00 16 ASP B N 8
ATOM 14164 C CA . ASP B 1 16 ? -2.588 -8.390 18.989 1.00 0.00 16 ASP B CA 8
ATOM 14165 C C . ASP B 1 16 ? -2.877 -8.236 20.489 1.00 0.00 16 ASP B C 8
ATOM 14166 O O . ASP B 1 16 ? -3.913 -7.729 20.884 1.00 0.00 16 ASP B O 8
ATOM 14175 N N . GLN B 1 17 ? -1.961 -8.673 21.320 1.00 0.00 17 GLN B N 8
ATOM 14176 C CA . GLN B 1 17 ? -2.147 -8.566 22.799 1.00 0.00 17 GLN B CA 8
ATOM 14177 C C . GLN B 1 17 ? -2.409 -7.115 23.189 1.00 0.00 17 GLN B C 8
ATOM 14178 O O . GLN B 1 17 ? -3.272 -6.828 23.998 1.00 0.00 17 GLN B O 8
ATOM 14192 N N . ASN B 1 18 ? -1.662 -6.207 22.621 1.00 0.00 18 ASN B N 8
ATOM 14193 C CA . ASN B 1 18 ? -1.846 -4.766 22.950 1.00 0.00 18 ASN B CA 8
ATOM 14194 C C . ASN B 1 18 ? -3.249 -4.304 22.537 1.00 0.00 18 ASN B C 8
ATOM 14195 O O . ASN B 1 18 ? -3.982 -3.764 23.344 1.00 0.00 18 ASN B O 8
ATOM 14206 N N . GLU B 1 19 ? -3.626 -4.514 21.290 1.00 0.00 19 GLU B N 8
ATOM 14207 C CA . GLU B 1 19 ? -4.983 -4.087 20.818 1.00 0.00 19 GLU B CA 8
ATOM 14208 C C . GLU B 1 19 ? -5.115 -4.351 19.309 1.00 0.00 19 GLU B C 8
ATOM 14209 O O . GLU B 1 19 ? -4.232 -4.912 18.682 1.00 0.00 19 GLU B O 8
ATOM 14221 N N . GLU B 1 20 ? -6.217 -3.940 18.728 1.00 0.00 20 GLU B N 8
ATOM 14222 C CA . GLU B 1 20 ? -6.435 -4.143 17.263 1.00 0.00 20 GLU B CA 8
ATOM 14223 C C . GLU B 1 20 ? -5.596 -3.136 16.471 1.00 0.00 20 GLU B C 8
ATOM 14224 O O . GLU B 1 20 ? -5.344 -2.031 16.921 1.00 0.00 20 GLU B O 8
ATOM 14236 N N . LYS B 1 21 ? -5.160 -3.516 15.293 1.00 0.00 21 LYS B N 8
ATOM 14237 C CA . LYS B 1 21 ? -4.333 -2.598 14.453 1.00 0.00 21 LYS B CA 8
ATOM 14238 C C . LYS B 1 21 ? -4.642 -2.836 12.969 1.00 0.00 21 LYS B C 8
ATOM 14239 O O . LYS B 1 21 ? -4.653 -3.960 12.501 1.00 0.00 21 LYS B O 8
ATOM 14258 N N . ILE B 1 22 ? -4.877 -1.779 12.228 1.00 0.00 22 ILE B N 8
ATOM 14259 C CA . ILE B 1 22 ? -5.166 -1.921 10.771 1.00 0.00 22 ILE B CA 8
ATOM 14260 C C . ILE B 1 22 ? -3.844 -2.096 10.022 1.00 0.00 22 ILE B C 8
ATOM 14261 O O . ILE B 1 22 ? -2.941 -1.287 10.144 1.00 0.00 22 ILE B O 8
ATOM 14277 N N . LEU B 1 23 ? -3.722 -3.148 9.255 1.00 0.00 23 LEU B N 8
ATOM 14278 C CA . LEU B 1 23 ? -2.459 -3.387 8.502 1.00 0.00 23 LEU B CA 8
ATOM 14279 C C . LEU B 1 23 ? -2.691 -3.183 7.003 1.00 0.00 23 LEU B C 8
ATOM 14280 O O . LEU B 1 23 ? -3.572 -3.780 6.413 1.00 0.00 23 LEU B O 8
ATOM 14296 N N . LEU B 1 24 ? -1.895 -2.340 6.390 1.00 0.00 24 LEU B N 8
ATOM 14297 C CA . LEU B 1 24 ? -2.040 -2.077 4.929 1.00 0.00 24 LEU B CA 8
ATOM 14298 C C . LEU B 1 24 ? -0.760 -2.516 4.213 1.00 0.00 24 LEU B C 8
ATOM 14299 O O . LEU B 1 24 ? 0.273 -1.884 4.332 1.00 0.00 24 LEU B O 8
ATOM 14315 N N . GLY B 1 25 ? -0.830 -3.594 3.473 1.00 0.00 25 GLY B N 8
ATOM 14316 C CA . GLY B 1 25 ? 0.369 -4.096 2.738 1.00 0.00 25 GLY B CA 8
ATOM 14317 C C . GLY B 1 25 ? -0.073 -4.651 1.384 1.00 0.00 25 GLY B C 8
ATOM 14318 O O . GLY B 1 25 ? -0.958 -5.478 1.312 1.00 0.00 25 GLY B O 8
ATOM 14322 N N . ALA B 1 26 ? 0.531 -4.187 0.317 1.00 0.00 26 ALA B N 8
ATOM 14323 C CA . ALA B 1 26 ? 0.155 -4.662 -1.049 1.00 0.00 26 ALA B CA 8
ATOM 14324 C C . ALA B 1 26 ? 0.215 -6.192 -1.122 1.00 0.00 26 ALA B C 8
ATOM 14325 O O . ALA B 1 26 ? 1.274 -6.788 -1.226 1.00 0.00 26 ALA B O 8
ATOM 14332 N N . GLY B 1 27 ? -0.931 -6.818 -1.076 1.00 0.00 27 GLY B N 8
ATOM 14333 C CA . GLY B 1 27 ? -1.004 -8.307 -1.152 1.00 0.00 27 GLY B CA 8
ATOM 14334 C C . GLY B 1 27 ? -0.995 -8.939 0.248 1.00 0.00 27 GLY B C 8
ATOM 14335 O O . GLY B 1 27 ? -0.860 -10.142 0.378 1.00 0.00 27 GLY B O 8
ATOM 14339 N N . ILE B 1 28 ? -1.140 -8.152 1.295 1.00 0.00 28 ILE B N 8
ATOM 14340 C CA . ILE B 1 28 ? -1.144 -8.716 2.671 1.00 0.00 28 ILE B CA 8
ATOM 14341 C C . ILE B 1 28 ? -2.327 -9.688 2.822 1.00 0.00 28 ILE B C 8
ATOM 14342 O O . ILE B 1 28 ? -2.197 -10.734 3.431 1.00 0.00 28 ILE B O 8
ATOM 14358 N N . ALA B 1 29 ? -3.465 -9.357 2.248 1.00 0.00 29 ALA B N 8
ATOM 14359 C CA . ALA B 1 29 ? -4.647 -10.270 2.326 1.00 0.00 29 ALA B CA 8
ATOM 14360 C C . ALA B 1 29 ? -4.296 -11.575 1.611 1.00 0.00 29 ALA B C 8
ATOM 14361 O O . ALA B 1 29 ? -4.641 -12.652 2.064 1.00 0.00 29 ALA B O 8
ATOM 14368 N N . PHE B 1 30 ? -3.582 -11.482 0.508 1.00 0.00 30 PHE B N 8
ATOM 14369 C CA . PHE B 1 30 ? -3.168 -12.704 -0.232 1.00 0.00 30 PHE B CA 8
ATOM 14370 C C . PHE B 1 30 ? -2.126 -13.447 0.607 1.00 0.00 30 PHE B C 8
ATOM 14371 O O . PHE B 1 30 ? -1.330 -12.839 1.302 1.00 0.00 30 PHE B O 8
ATOM 14388 N N . ASN B 1 31 ? -2.135 -14.756 0.551 1.00 0.00 31 ASN B N 8
ATOM 14389 C CA . ASN B 1 31 ? -1.157 -15.570 1.345 1.00 0.00 31 ASN B CA 8
ATOM 14390 C C . ASN B 1 31 ? -1.505 -15.506 2.841 1.00 0.00 31 ASN B C 8
ATOM 14391 O O . ASN B 1 31 ? -0.656 -15.692 3.693 1.00 0.00 31 ASN B O 8
ATOM 14402 N N . LYS B 1 32 ? -2.754 -15.257 3.160 1.00 0.00 32 LYS B N 8
ATOM 14403 C CA . LYS B 1 32 ? -3.179 -15.188 4.594 1.00 0.00 32 LYS B CA 8
ATOM 14404 C C . LYS B 1 32 ? -4.712 -15.181 4.688 1.00 0.00 32 LYS B C 8
ATOM 14405 O O . LYS B 1 32 ? -5.402 -14.955 3.708 1.00 0.00 32 LYS B O 8
ATOM 14424 N N . LYS B 1 33 ? -5.249 -15.429 5.862 1.00 0.00 33 LYS B N 8
ATOM 14425 C CA . LYS B 1 33 ? -6.735 -15.442 6.029 1.00 0.00 33 LYS B CA 8
ATOM 14426 C C . LYS B 1 33 ? -7.108 -15.092 7.480 1.00 0.00 33 LYS B C 8
ATOM 14427 O O . LYS B 1 33 ? -6.252 -14.871 8.317 1.00 0.00 33 LYS B O 8
ATOM 14446 N N . LYS B 1 34 ? -8.389 -15.041 7.772 1.00 0.00 34 LYS B N 8
ATOM 14447 C CA . LYS B 1 34 ? -8.849 -14.708 9.154 1.00 0.00 34 LYS B CA 8
ATOM 14448 C C . LYS B 1 34 ? -8.316 -15.737 10.147 1.00 0.00 34 LYS B C 8
ATOM 14449 O O . LYS B 1 34 ? -8.318 -16.928 9.889 1.00 0.00 34 LYS B O 8
ATOM 14468 N N . ASN B 1 35 ? -7.851 -15.258 11.279 1.00 0.00 35 ASN B N 8
ATOM 14469 C CA . ASN B 1 35 ? -7.289 -16.139 12.351 1.00 0.00 35 ASN B CA 8
ATOM 14470 C C . ASN B 1 35 ? -5.799 -16.416 12.090 1.00 0.00 35 ASN B C 8
ATOM 14471 O O . ASN B 1 35 ? -5.062 -16.743 13.004 1.00 0.00 35 ASN B O 8
ATOM 14482 N N . ASP B 1 36 ? -5.343 -16.279 10.862 1.00 0.00 36 ASP B N 8
ATOM 14483 C CA . ASP B 1 36 ? -3.905 -16.522 10.560 1.00 0.00 36 ASP B CA 8
ATOM 14484 C C . ASP B 1 36 ? -3.101 -15.262 10.894 1.00 0.00 36 ASP B C 8
ATOM 14485 O O . ASP B 1 36 ? -3.628 -14.164 10.914 1.00 0.00 36 ASP B O 8
ATOM 14494 N N . ILE B 1 37 ? -1.827 -15.412 11.150 1.00 0.00 37 ILE B N 8
ATOM 14495 C CA . ILE B 1 37 ? -0.976 -14.231 11.476 1.00 0.00 37 ILE B CA 8
ATOM 14496 C C . ILE B 1 37 ? -0.659 -13.470 10.187 1.00 0.00 37 ILE B C 8
ATOM 14497 O O . ILE B 1 37 ? -0.529 -14.053 9.127 1.00 0.00 37 ILE B O 8
ATOM 14513 N N . VAL B 1 38 ? -0.538 -12.171 10.276 1.00 0.00 38 VAL B N 8
ATOM 14514 C CA . VAL B 1 38 ? -0.234 -11.349 9.066 1.00 0.00 38 VAL B CA 8
ATOM 14515 C C . VAL B 1 38 ? 1.250 -11.469 8.712 1.00 0.00 38 VAL B C 8
ATOM 14516 O O . VAL B 1 38 ? 2.110 -11.490 9.577 1.00 0.00 38 VAL B O 8
ATOM 14529 N N . ASP B 1 39 ? 1.548 -11.523 7.440 1.00 0.00 39 ASP B N 8
ATOM 14530 C CA . ASP B 1 39 ? 2.965 -11.613 6.998 1.00 0.00 39 ASP B CA 8
ATOM 14531 C C . ASP B 1 39 ? 3.622 -10.250 7.243 1.00 0.00 39 ASP B C 8
ATOM 14532 O O . ASP B 1 39 ? 3.118 -9.240 6.787 1.00 0.00 39 ASP B O 8
ATOM 14541 N N . PRO B 1 40 ? 4.717 -10.255 7.968 1.00 0.00 40 PRO B N 8
ATOM 14542 C CA . PRO B 1 40 ? 5.446 -9.017 8.307 1.00 0.00 40 PRO B CA 8
ATOM 14543 C C . PRO B 1 40 ? 6.143 -8.440 7.071 1.00 0.00 40 PRO B C 8
ATOM 14544 O O . PRO B 1 40 ? 6.192 -7.236 6.893 1.00 0.00 40 PRO B O 8
ATOM 14555 N N . SER B 1 41 ? 6.655 -9.285 6.202 1.00 0.00 41 SER B N 8
ATOM 14556 C CA . SER B 1 41 ? 7.314 -8.777 4.961 1.00 0.00 41 SER B CA 8
ATOM 14557 C C . SER B 1 41 ? 6.269 -8.018 4.131 1.00 0.00 41 SER B C 8
ATOM 14558 O O . SER B 1 41 ? 6.591 -7.099 3.400 1.00 0.00 41 SER B O 8
ATOM 14566 N N . LYS B 1 42 ? 5.015 -8.396 4.262 1.00 0.00 42 LYS B N 8
ATOM 14567 C CA . LYS B 1 42 ? 3.921 -7.711 3.515 1.00 0.00 42 LYS B CA 8
ATOM 14568 C C . LYS B 1 42 ? 3.456 -6.469 4.290 1.00 0.00 42 LYS B C 8
ATOM 14569 O O . LYS B 1 42 ? 2.942 -5.533 3.705 1.00 0.00 42 LYS B O 8
ATOM 14588 N N . ILE B 1 43 ? 3.634 -6.451 5.601 1.00 0.00 43 ILE B N 8
ATOM 14589 C CA . ILE B 1 43 ? 3.203 -5.265 6.415 1.00 0.00 43 ILE B CA 8
ATOM 14590 C C . ILE B 1 43 ? 3.880 -4.000 5.876 1.00 0.00 43 ILE B C 8
ATOM 14591 O O . ILE B 1 43 ? 5.073 -3.803 6.034 1.00 0.00 43 ILE B O 8
ATOM 14607 N N . GLU B 1 44 ? 3.116 -3.143 5.250 1.00 0.00 44 GLU B N 8
ATOM 14608 C CA . GLU B 1 44 ? 3.680 -1.878 4.698 1.00 0.00 44 GLU B CA 8
ATOM 14609 C C . GLU B 1 44 ? 3.263 -0.705 5.592 1.00 0.00 44 GLU B C 8
ATOM 14610 O O . GLU B 1 44 ? 3.960 0.290 5.684 1.00 0.00 44 GLU B O 8
ATOM 14622 N N . LYS B 1 45 ? 2.130 -0.819 6.249 1.00 0.00 45 LYS B N 8
ATOM 14623 C CA . LYS B 1 45 ? 1.653 0.281 7.141 1.00 0.00 45 LYS B CA 8
ATOM 14624 C C . LYS B 1 45 ? 0.975 -0.311 8.383 1.00 0.00 45 LYS B C 8
ATOM 14625 O O . LYS B 1 45 ? 0.110 -1.164 8.282 1.00 0.00 45 LYS B O 8
ATOM 14644 N N . THR B 1 46 ? 1.363 0.143 9.553 1.00 0.00 46 THR B N 8
ATOM 14645 C CA . THR B 1 46 ? 0.749 -0.375 10.812 1.00 0.00 46 THR B CA 8
ATOM 14646 C C . THR B 1 46 ? -0.073 0.742 11.466 1.00 0.00 46 THR B C 8
ATOM 14647 O O . THR B 1 46 ? 0.467 1.705 11.982 1.00 0.00 46 THR B O 8
ATOM 14658 N N . PHE B 1 47 ? -1.378 0.615 11.439 1.00 0.00 47 PHE B N 8
ATOM 14659 C CA . PHE B 1 47 ? -2.265 1.651 12.043 1.00 0.00 47 PHE B CA 8
ATOM 14660 C C . PHE B 1 47 ? -2.916 1.101 13.313 1.00 0.00 47 PHE B C 8
ATOM 14661 O O . PHE B 1 47 ? -3.307 -0.047 13.375 1.00 0.00 47 PHE B O 8
ATOM 14678 N N . ILE B 1 48 ? -3.030 1.920 14.323 1.00 0.00 48 ILE B N 8
ATOM 14679 C CA . ILE B 1 48 ? -3.655 1.478 15.606 1.00 0.00 48 ILE B CA 8
ATOM 14680 C C . ILE B 1 48 ? -4.523 2.613 16.160 1.00 0.00 48 ILE B C 8
ATOM 14681 O O . ILE B 1 48 ? -4.179 3.776 16.044 1.00 0.00 48 ILE B O 8
ATOM 14697 N N . ARG B 1 49 ? -5.643 2.282 16.763 1.00 0.00 49 ARG B N 8
ATOM 14698 C CA . ARG B 1 49 ? -6.539 3.338 17.331 1.00 0.00 49 ARG B CA 8
ATOM 14699 C C . ARG B 1 49 ? -5.755 4.170 18.355 1.00 0.00 49 ARG B C 8
ATOM 14700 O O . ARG B 1 49 ? -5.439 3.705 19.437 1.00 0.00 49 ARG B O 8
ATOM 14721 N N . LYS B 1 50 ? -5.426 5.392 18.008 1.00 0.00 50 LYS B N 8
ATOM 14722 C CA . LYS B 1 50 ? -4.647 6.263 18.935 1.00 0.00 50 LYS B CA 8
ATOM 14723 C C . LYS B 1 50 ? -5.597 7.146 19.752 1.00 0.00 50 LYS B C 8
ATOM 14724 O O . LYS B 1 50 ? -6.413 7.871 19.207 1.00 0.00 50 LYS B O 8
ATOM 14743 N N . ASP B 1 51 ? -5.485 7.089 21.057 1.00 0.00 51 ASP B N 8
ATOM 14744 C CA . ASP B 1 51 ? -6.358 7.918 21.938 1.00 0.00 51 ASP B CA 8
ATOM 14745 C C . ASP B 1 51 ? -5.503 8.984 22.632 1.00 0.00 51 ASP B C 8
ATOM 14746 O O . ASP B 1 51 ? -5.748 10.170 22.498 1.00 0.00 51 ASP B O 8
ATOM 14755 N N . THR B 1 52 ? -4.504 8.562 23.368 1.00 0.00 52 THR B N 8
ATOM 14756 C CA . THR B 1 52 ? -3.614 9.532 24.082 1.00 0.00 52 THR B CA 8
ATOM 14757 C C . THR B 1 52 ? -2.159 9.037 24.014 1.00 0.00 52 THR B C 8
ATOM 14758 O O . THR B 1 52 ? -1.882 7.900 24.354 1.00 0.00 52 THR B O 8
ATOM 14769 N N . PRO B 1 53 ? -1.274 9.905 23.570 1.00 0.00 53 PRO B N 8
ATOM 14770 C CA . PRO B 1 53 ? 0.161 9.586 23.439 1.00 0.00 53 PRO B CA 8
ATOM 14771 C C . PRO B 1 53 ? 0.860 9.633 24.808 1.00 0.00 53 PRO B C 8
ATOM 14772 O O . PRO B 1 53 ? 1.080 8.609 25.430 1.00 0.00 53 PRO B O 8
ATOM 14783 N N . ASP B 1 54 ? 1.209 10.809 25.278 1.00 0.00 54 ASP B N 8
ATOM 14784 C CA . ASP B 1 54 ? 1.894 10.929 26.602 1.00 0.00 54 ASP B CA 8
ATOM 14785 C C . ASP B 1 54 ? 0.868 10.846 27.739 1.00 0.00 54 ASP B C 8
ATOM 14786 O O . ASP B 1 54 ? 1.194 10.458 28.846 1.00 0.00 54 ASP B O 8
ATOM 14795 N N . TYR B 1 55 ? -0.367 11.209 27.477 1.00 0.00 55 TYR B N 8
ATOM 14796 C CA . TYR B 1 55 ? -1.417 11.154 28.540 1.00 0.00 55 TYR B CA 8
ATOM 14797 C C . TYR B 1 55 ? -1.781 9.691 28.838 1.00 0.00 55 TYR B C 8
ATOM 14798 O O . TYR B 1 55 ? -1.987 8.937 27.895 1.00 0.00 55 TYR B O 8
ATOM 14817 N N . MET A 1 1 ? -10.651 16.966 6.991 1.00 0.00 1 MET A N 9
ATOM 14818 C CA . MET A 1 1 ? -10.592 15.475 7.023 1.00 0.00 1 MET A CA 9
ATOM 14819 C C . MET A 1 1 ? -10.901 14.922 5.625 1.00 0.00 1 MET A C 9
ATOM 14820 O O . MET A 1 1 ? -11.969 14.391 5.373 1.00 0.00 1 MET A O 9
ATOM 14836 N N . LYS A 1 2 ? -9.965 15.048 4.718 1.00 0.00 2 LYS A N 9
ATOM 14837 C CA . LYS A 1 2 ? -10.174 14.541 3.334 1.00 0.00 2 LYS A CA 9
ATOM 14838 C C . LYS A 1 2 ? -9.721 13.081 3.238 1.00 0.00 2 LYS A C 9
ATOM 14839 O O . LYS A 1 2 ? -9.135 12.532 4.154 1.00 0.00 2 LYS A O 9
ATOM 14858 N N . ILE A 1 3 ? -10.003 12.456 2.127 1.00 0.00 3 ILE A N 9
ATOM 14859 C CA . ILE A 1 3 ? -9.619 11.027 1.930 1.00 0.00 3 ILE A CA 9
ATOM 14860 C C . ILE A 1 3 ? -8.388 10.940 1.026 1.00 0.00 3 ILE A C 9
ATOM 14861 O O . ILE A 1 3 ? -8.411 11.349 -0.121 1.00 0.00 3 ILE A O 9
ATOM 14877 N N . LYS A 1 4 ? -7.317 10.392 1.542 1.00 0.00 4 LYS A N 9
ATOM 14878 C CA . LYS A 1 4 ? -6.073 10.240 0.739 1.00 0.00 4 LYS A CA 9
ATOM 14879 C C . LYS A 1 4 ? -6.147 8.932 -0.053 1.00 0.00 4 LYS A C 9
ATOM 14880 O O . LYS A 1 4 ? -5.686 8.855 -1.177 1.00 0.00 4 LYS A O 9
ATOM 14899 N N . ARG A 1 5 ? -6.727 7.906 0.531 1.00 0.00 5 ARG A N 9
ATOM 14900 C CA . ARG A 1 5 ? -6.840 6.594 -0.173 1.00 0.00 5 ARG A CA 9
ATOM 14901 C C . ARG A 1 5 ? -8.148 5.896 0.224 1.00 0.00 5 ARG A C 9
ATOM 14902 O O . ARG A 1 5 ? -8.812 6.284 1.166 1.00 0.00 5 ARG A O 9
ATOM 14923 N N . ILE A 1 6 ? -8.507 4.859 -0.491 1.00 0.00 6 ILE A N 9
ATOM 14924 C CA . ILE A 1 6 ? -9.759 4.107 -0.174 1.00 0.00 6 ILE A CA 9
ATOM 14925 C C . ILE A 1 6 ? -9.411 2.638 0.072 1.00 0.00 6 ILE A C 9
ATOM 14926 O O . ILE A 1 6 ? -8.763 1.997 -0.740 1.00 0.00 6 ILE A O 9
ATOM 14942 N N . LEU A 1 7 ? -9.839 2.105 1.187 1.00 0.00 7 LEU A N 9
ATOM 14943 C CA . LEU A 1 7 ? -9.549 0.683 1.512 1.00 0.00 7 LEU A CA 9
ATOM 14944 C C . LEU A 1 7 ? -10.714 -0.180 1.026 1.00 0.00 7 LEU A C 9
ATOM 14945 O O . LEU A 1 7 ? -10.523 -1.181 0.358 1.00 0.00 7 LEU A O 9
ATOM 14961 N N . ASN A 1 8 ? -11.921 0.230 1.332 1.00 0.00 8 ASN A N 9
ATOM 14962 C CA . ASN A 1 8 ? -13.130 -0.523 0.873 1.00 0.00 8 ASN A CA 9
ATOM 14963 C C . ASN A 1 8 ? -14.396 0.308 1.164 1.00 0.00 8 ASN A C 9
ATOM 14964 O O . ASN A 1 8 ? -14.319 1.497 1.419 1.00 0.00 8 ASN A O 9
ATOM 14975 N N . HIS A 1 9 ? -15.558 -0.300 1.096 1.00 0.00 9 HIS A N 9
ATOM 14976 C CA . HIS A 1 9 ? -16.838 0.450 1.335 1.00 0.00 9 HIS A CA 9
ATOM 14977 C C . HIS A 1 9 ? -16.893 1.055 2.752 1.00 0.00 9 HIS A C 9
ATOM 14978 O O . HIS A 1 9 ? -17.614 2.007 2.989 1.00 0.00 9 HIS A O 9
ATOM 14992 N N . ASN A 1 10 ? -16.168 0.500 3.694 1.00 0.00 10 ASN A N 9
ATOM 14993 C CA . ASN A 1 10 ? -16.208 1.022 5.090 1.00 0.00 10 ASN A CA 9
ATOM 14994 C C . ASN A 1 10 ? -14.843 1.561 5.527 1.00 0.00 10 ASN A C 9
ATOM 14995 O O . ASN A 1 10 ? -14.768 2.437 6.369 1.00 0.00 10 ASN A O 9
ATOM 15006 N N . ALA A 1 11 ? -13.769 1.041 4.991 1.00 0.00 11 ALA A N 9
ATOM 15007 C CA . ALA A 1 11 ? -12.425 1.517 5.413 1.00 0.00 11 ALA A CA 9
ATOM 15008 C C . ALA A 1 11 ? -11.858 2.493 4.384 1.00 0.00 11 ALA A C 9
ATOM 15009 O O . ALA A 1 11 ? -11.973 2.294 3.188 1.00 0.00 11 ALA A O 9
ATOM 15016 N N . ILE A 1 12 ? -11.235 3.543 4.854 1.00 0.00 12 ILE A N 9
ATOM 15017 C CA . ILE A 1 12 ? -10.631 4.552 3.938 1.00 0.00 12 ILE A CA 9
ATOM 15018 C C . ILE A 1 12 ? -9.437 5.211 4.639 1.00 0.00 12 ILE A C 9
ATOM 15019 O O . ILE A 1 12 ? -9.416 5.355 5.847 1.00 0.00 12 ILE A O 9
ATOM 15035 N N . VAL A 1 13 ? -8.444 5.610 3.883 1.00 0.00 13 VAL A N 9
ATOM 15036 C CA . VAL A 1 13 ? -7.245 6.259 4.487 1.00 0.00 13 VAL A CA 9
ATOM 15037 C C . VAL A 1 13 ? -7.391 7.777 4.380 1.00 0.00 13 VAL A C 9
ATOM 15038 O O . VAL A 1 13 ? -7.422 8.328 3.295 1.00 0.00 13 VAL A O 9
ATOM 15051 N N . VAL A 1 14 ? -7.481 8.453 5.497 1.00 0.00 14 VAL A N 9
ATOM 15052 C CA . VAL A 1 14 ? -7.624 9.939 5.474 1.00 0.00 14 VAL A CA 9
ATOM 15053 C C . VAL A 1 14 ? -6.405 10.587 6.143 1.00 0.00 14 VAL A C 9
ATOM 15054 O O . VAL A 1 14 ? -5.562 9.914 6.713 1.00 0.00 14 VAL A O 9
ATOM 15067 N N . LYS A 1 15 ? -6.311 11.891 6.078 1.00 0.00 15 LYS A N 9
ATOM 15068 C CA . LYS A 1 15 ? -5.161 12.607 6.707 1.00 0.00 15 LYS A CA 9
ATOM 15069 C C . LYS A 1 15 ? -5.682 13.653 7.696 1.00 0.00 15 LYS A C 9
ATOM 15070 O O . LYS A 1 15 ? -6.831 14.059 7.644 1.00 0.00 15 LYS A O 9
ATOM 15089 N N . ASP A 1 16 ? -4.839 14.086 8.598 1.00 0.00 16 ASP A N 9
ATOM 15090 C CA . ASP A 1 16 ? -5.260 15.102 9.605 1.00 0.00 16 ASP A CA 9
ATOM 15091 C C . ASP A 1 16 ? -4.050 15.935 10.050 1.00 0.00 16 ASP A C 9
ATOM 15092 O O . ASP A 1 16 ? -2.957 15.792 9.528 1.00 0.00 16 ASP A O 9
ATOM 15101 N N . GLN A 1 17 ? -4.249 16.803 11.013 1.00 0.00 17 GLN A N 9
ATOM 15102 C CA . GLN A 1 17 ? -3.135 17.661 11.518 1.00 0.00 17 GLN A CA 9
ATOM 15103 C C . GLN A 1 17 ? -1.992 16.787 12.016 1.00 0.00 17 GLN A C 9
ATOM 15104 O O . GLN A 1 17 ? -0.836 17.037 11.724 1.00 0.00 17 GLN A O 9
ATOM 15118 N N . ASN A 1 18 ? -2.309 15.769 12.770 1.00 0.00 18 ASN A N 9
ATOM 15119 C CA . ASN A 1 18 ? -1.252 14.869 13.303 1.00 0.00 18 ASN A CA 9
ATOM 15120 C C . ASN A 1 18 ? -0.557 14.137 12.149 1.00 0.00 18 ASN A C 9
ATOM 15121 O O . ASN A 1 18 ? 0.651 14.209 12.011 1.00 0.00 18 ASN A O 9
ATOM 15132 N N . GLU A 1 19 ? -1.309 13.439 11.319 1.00 0.00 19 GLU A N 9
ATOM 15133 C CA . GLU A 1 19 ? -0.699 12.698 10.170 1.00 0.00 19 GLU A CA 9
ATOM 15134 C C . GLU A 1 19 ? -1.774 11.841 9.476 1.00 0.00 19 GLU A C 9
ATOM 15135 O O . GLU A 1 19 ? -2.954 12.141 9.535 1.00 0.00 19 GLU A O 9
ATOM 15147 N N . GLU A 1 20 ? -1.367 10.779 8.816 1.00 0.00 20 GLU A N 9
ATOM 15148 C CA . GLU A 1 20 ? -2.342 9.893 8.110 1.00 0.00 20 GLU A CA 9
ATOM 15149 C C . GLU A 1 20 ? -3.079 9.003 9.117 1.00 0.00 20 GLU A C 9
ATOM 15150 O O . GLU A 1 20 ? -2.519 8.567 10.107 1.00 0.00 20 GLU A O 9
ATOM 15162 N N . LYS A 1 21 ? -4.332 8.724 8.850 1.00 0.00 21 LYS A N 9
ATOM 15163 C CA . LYS A 1 21 ? -5.138 7.856 9.758 1.00 0.00 21 LYS A CA 9
ATOM 15164 C C . LYS A 1 21 ? -6.219 7.139 8.944 1.00 0.00 21 LYS A C 9
ATOM 15165 O O . LYS A 1 21 ? -6.861 7.728 8.094 1.00 0.00 21 LYS A O 9
ATOM 15184 N N . ILE A 1 22 ? -6.428 5.873 9.205 1.00 0.00 22 ILE A N 9
ATOM 15185 C CA . ILE A 1 22 ? -7.469 5.108 8.458 1.00 0.00 22 ILE A CA 9
ATOM 15186 C C . ILE A 1 22 ? -8.809 5.243 9.191 1.00 0.00 22 ILE A C 9
ATOM 15187 O O . ILE A 1 22 ? -8.937 4.881 10.347 1.00 0.00 22 ILE A O 9
ATOM 15203 N N . LEU A 1 23 ? -9.803 5.767 8.518 1.00 0.00 23 LEU A N 9
ATOM 15204 C CA . LEU A 1 23 ? -11.139 5.938 9.152 1.00 0.00 23 LEU A CA 9
ATOM 15205 C C . LEU A 1 23 ? -12.039 4.752 8.788 1.00 0.00 23 LEU A C 9
ATOM 15206 O O . LEU A 1 23 ? -12.467 4.606 7.656 1.00 0.00 23 LEU A O 9
ATOM 15222 N N . LEU A 1 24 ? -12.324 3.907 9.750 1.00 0.00 24 LEU A N 9
ATOM 15223 C CA . LEU A 1 24 ? -13.195 2.724 9.493 1.00 0.00 24 LEU A CA 9
ATOM 15224 C C . LEU A 1 24 ? -14.636 3.075 9.863 1.00 0.00 24 LEU A C 9
ATOM 15225 O O . LEU A 1 24 ? -14.911 3.534 10.956 1.00 0.00 24 LEU A O 9
ATOM 15241 N N . GLY A 1 25 ? -15.551 2.862 8.954 1.00 0.00 25 GLY A N 9
ATOM 15242 C CA . GLY A 1 25 ? -16.982 3.175 9.227 1.00 0.00 25 GLY A CA 9
ATOM 15243 C C . GLY A 1 25 ? -17.861 2.439 8.218 1.00 0.00 25 GLY A C 9
ATOM 15244 O O . GLY A 1 25 ? -17.733 2.630 7.027 1.00 0.00 25 GLY A O 9
ATOM 15248 N N . ALA A 1 26 ? -18.742 1.591 8.692 1.00 0.00 26 ALA A N 9
ATOM 15249 C CA . ALA A 1 26 ? -19.638 0.820 7.778 1.00 0.00 26 ALA A CA 9
ATOM 15250 C C . ALA A 1 26 ? -20.397 1.775 6.852 1.00 0.00 26 ALA A C 9
ATOM 15251 O O . ALA A 1 26 ? -21.364 2.408 7.239 1.00 0.00 26 ALA A O 9
ATOM 15258 N N . GLY A 1 27 ? -19.950 1.869 5.629 1.00 0.00 27 GLY A N 9
ATOM 15259 C CA . GLY A 1 27 ? -20.611 2.762 4.631 1.00 0.00 27 GLY A CA 9
ATOM 15260 C C . GLY A 1 27 ? -19.898 4.120 4.549 1.00 0.00 27 GLY A C 9
ATOM 15261 O O . GLY A 1 27 ? -20.406 5.043 3.938 1.00 0.00 27 GLY A O 9
ATOM 15265 N N . ILE A 1 28 ? -18.730 4.256 5.146 1.00 0.00 28 ILE A N 9
ATOM 15266 C CA . ILE A 1 28 ? -17.999 5.549 5.089 1.00 0.00 28 ILE A CA 9
ATOM 15267 C C . ILE A 1 28 ? -17.662 5.874 3.627 1.00 0.00 28 ILE A C 9
ATOM 15268 O O . ILE A 1 28 ? -17.778 7.006 3.204 1.00 0.00 28 ILE A O 9
ATOM 15284 N N . ALA A 1 29 ? -17.275 4.882 2.849 1.00 0.00 29 ALA A N 9
ATOM 15285 C CA . ALA A 1 29 ? -16.963 5.128 1.407 1.00 0.00 29 ALA A CA 9
ATOM 15286 C C . ALA A 1 29 ? -18.208 5.696 0.726 1.00 0.00 29 ALA A C 9
ATOM 15287 O O . ALA A 1 29 ? -18.115 6.553 -0.135 1.00 0.00 29 ALA A O 9
ATOM 15294 N N . PHE A 1 30 ? -19.374 5.240 1.126 1.00 0.00 30 PHE A N 9
ATOM 15295 C CA . PHE A 1 30 ? -20.632 5.763 0.532 1.00 0.00 30 PHE A CA 9
ATOM 15296 C C . PHE A 1 30 ? -20.874 7.183 1.057 1.00 0.00 30 PHE A C 9
ATOM 15297 O O . PHE A 1 30 ? -20.525 7.506 2.179 1.00 0.00 30 PHE A O 9
ATOM 15314 N N . ASN A 1 31 ? -21.467 8.024 0.243 1.00 0.00 31 ASN A N 9
ATOM 15315 C CA . ASN A 1 31 ? -21.753 9.439 0.653 1.00 0.00 31 ASN A CA 9
ATOM 15316 C C . ASN A 1 31 ? -20.473 10.293 0.604 1.00 0.00 31 ASN A C 9
ATOM 15317 O O . ASN A 1 31 ? -20.401 11.348 1.210 1.00 0.00 31 ASN A O 9
ATOM 15328 N N . LYS A 1 32 ? -19.475 9.853 -0.128 1.00 0.00 32 LYS A N 9
ATOM 15329 C CA . LYS A 1 32 ? -18.199 10.640 -0.240 1.00 0.00 32 LYS A CA 9
ATOM 15330 C C . LYS A 1 32 ? -17.200 9.896 -1.143 1.00 0.00 32 LYS A C 9
ATOM 15331 O O . LYS A 1 32 ? -17.491 8.835 -1.669 1.00 0.00 32 LYS A O 9
ATOM 15350 N N . LYS A 1 33 ? -16.021 10.451 -1.326 1.00 0.00 33 LYS A N 9
ATOM 15351 C CA . LYS A 1 33 ? -14.993 9.794 -2.193 1.00 0.00 33 LYS A CA 9
ATOM 15352 C C . LYS A 1 33 ? -13.596 10.349 -1.866 1.00 0.00 33 LYS A C 9
ATOM 15353 O O . LYS A 1 33 ? -13.418 11.093 -0.915 1.00 0.00 33 LYS A O 9
ATOM 15372 N N . LYS A 1 34 ? -12.604 9.988 -2.651 1.00 0.00 34 LYS A N 9
ATOM 15373 C CA . LYS A 1 34 ? -11.215 10.482 -2.404 1.00 0.00 34 LYS A CA 9
ATOM 15374 C C . LYS A 1 34 ? -11.159 11.994 -2.601 1.00 0.00 34 LYS A C 9
ATOM 15375 O O . LYS A 1 34 ? -11.732 12.535 -3.530 1.00 0.00 34 LYS A O 9
ATOM 15394 N N . ASN A 1 35 ? -10.476 12.666 -1.703 1.00 0.00 35 ASN A N 9
ATOM 15395 C CA . ASN A 1 35 ? -10.338 14.157 -1.753 1.00 0.00 35 ASN A CA 9
ATOM 15396 C C . ASN A 1 35 ? -11.534 14.823 -1.054 1.00 0.00 35 ASN A C 9
ATOM 15397 O O . ASN A 1 35 ? -11.435 15.946 -0.591 1.00 0.00 35 ASN A O 9
ATOM 15408 N N . ASP A 1 36 ? -12.656 14.141 -0.962 1.00 0.00 36 ASP A N 9
ATOM 15409 C CA . ASP A 1 36 ? -13.848 14.725 -0.282 1.00 0.00 36 ASP A CA 9
ATOM 15410 C C . ASP A 1 36 ? -13.697 14.550 1.234 1.00 0.00 36 ASP A C 9
ATOM 15411 O O . ASP A 1 36 ? -12.794 13.882 1.703 1.00 0.00 36 ASP A O 9
ATOM 15420 N N . ILE A 1 37 ? -14.576 15.142 2.004 1.00 0.00 37 ILE A N 9
ATOM 15421 C CA . ILE A 1 37 ? -14.491 15.009 3.487 1.00 0.00 37 ILE A CA 9
ATOM 15422 C C . ILE A 1 37 ? -15.126 13.679 3.908 1.00 0.00 37 ILE A C 9
ATOM 15423 O O . ILE A 1 37 ? -16.083 13.218 3.310 1.00 0.00 37 ILE A O 9
ATOM 15439 N N . VAL A 1 38 ? -14.593 13.064 4.933 1.00 0.00 38 VAL A N 9
ATOM 15440 C CA . VAL A 1 38 ? -15.149 11.763 5.409 1.00 0.00 38 VAL A CA 9
ATOM 15441 C C . VAL A 1 38 ? -16.458 12.001 6.165 1.00 0.00 38 VAL A C 9
ATOM 15442 O O . VAL A 1 38 ? -16.556 12.885 7.001 1.00 0.00 38 VAL A O 9
ATOM 15455 N N . ASP A 1 39 ? -17.457 11.203 5.885 1.00 0.00 39 ASP A N 9
ATOM 15456 C CA . ASP A 1 39 ? -18.760 11.347 6.590 1.00 0.00 39 ASP A CA 9
ATOM 15457 C C . ASP A 1 39 ? -18.545 10.983 8.066 1.00 0.00 39 ASP A C 9
ATOM 15458 O O . ASP A 1 39 ? -18.096 9.892 8.365 1.00 0.00 39 ASP A O 9
ATOM 15467 N N . PRO A 1 40 ? -18.853 11.912 8.942 1.00 0.00 40 PRO A N 9
ATOM 15468 C CA . PRO A 1 40 ? -18.677 11.719 10.395 1.00 0.00 40 PRO A CA 9
ATOM 15469 C C . PRO A 1 40 ? -19.711 10.735 10.949 1.00 0.00 40 PRO A C 9
ATOM 15470 O O . PRO A 1 40 ? -19.407 9.945 11.825 1.00 0.00 40 PRO A O 9
ATOM 15481 N N . SER A 1 41 ? -20.920 10.759 10.434 1.00 0.00 41 SER A N 9
ATOM 15482 C CA . SER A 1 41 ? -21.960 9.800 10.917 1.00 0.00 41 SER A CA 9
ATOM 15483 C C . SER A 1 41 ? -21.474 8.370 10.649 1.00 0.00 41 SER A C 9
ATOM 15484 O O . SER A 1 41 ? -21.813 7.445 11.366 1.00 0.00 41 SER A O 9
ATOM 15492 N N . LYS A 1 42 ? -20.673 8.193 9.620 1.00 0.00 42 LYS A N 9
ATOM 15493 C CA . LYS A 1 42 ? -20.141 6.842 9.285 1.00 0.00 42 LYS A CA 9
ATOM 15494 C C . LYS A 1 42 ? -18.849 6.570 10.071 1.00 0.00 42 LYS A C 9
ATOM 15495 O O . LYS A 1 42 ? -18.525 5.428 10.338 1.00 0.00 42 LYS A O 9
ATOM 15514 N N . ILE A 1 43 ? -18.112 7.603 10.444 1.00 0.00 43 ILE A N 9
ATOM 15515 C CA . ILE A 1 43 ? -16.839 7.398 11.217 1.00 0.00 43 ILE A CA 9
ATOM 15516 C C . ILE A 1 43 ? -17.114 6.501 12.429 1.00 0.00 43 ILE A C 9
ATOM 15517 O O . ILE A 1 43 ? -17.755 6.904 13.385 1.00 0.00 43 ILE A O 9
ATOM 15533 N N . GLU A 1 44 ? -16.631 5.286 12.384 1.00 0.00 44 GLU A N 9
ATOM 15534 C CA . GLU A 1 44 ? -16.842 4.335 13.513 1.00 0.00 44 GLU A CA 9
ATOM 15535 C C . GLU A 1 44 ? -15.552 4.212 14.327 1.00 0.00 44 GLU A C 9
ATOM 15536 O O . GLU A 1 44 ? -15.587 3.980 15.522 1.00 0.00 44 GLU A O 9
ATOM 15548 N N . LYS A 1 45 ? -14.411 4.365 13.689 1.00 0.00 45 LYS A N 9
ATOM 15549 C CA . LYS A 1 45 ? -13.114 4.255 14.426 1.00 0.00 45 LYS A CA 9
ATOM 15550 C C . LYS A 1 45 ? -11.996 4.948 13.637 1.00 0.00 45 LYS A C 9
ATOM 15551 O O . LYS A 1 45 ? -11.955 4.895 12.419 1.00 0.00 45 LYS A O 9
ATOM 15570 N N . THR A 1 46 ? -11.085 5.589 14.331 1.00 0.00 46 THR A N 9
ATOM 15571 C CA . THR A 1 46 ? -9.955 6.287 13.649 1.00 0.00 46 THR A CA 9
ATOM 15572 C C . THR A 1 46 ? -8.640 5.584 14.005 1.00 0.00 46 THR A C 9
ATOM 15573 O O . THR A 1 46 ? -8.212 5.589 15.146 1.00 0.00 46 THR A O 9
ATOM 15584 N N . PHE A 1 47 ? -8.001 4.978 13.032 1.00 0.00 47 PHE A N 9
ATOM 15585 C CA . PHE A 1 47 ? -6.716 4.266 13.287 1.00 0.00 47 PHE A CA 9
ATOM 15586 C C . PHE A 1 47 ? -5.545 5.113 12.783 1.00 0.00 47 PHE A C 9
ATOM 15587 O O . PHE A 1 47 ? -5.586 5.666 11.702 1.00 0.00 47 PHE A O 9
ATOM 15604 N N . ILE A 1 48 ? -4.506 5.212 13.568 1.00 0.00 48 ILE A N 9
ATOM 15605 C CA . ILE A 1 48 ? -3.310 6.013 13.169 1.00 0.00 48 ILE A CA 9
ATOM 15606 C C . ILE A 1 48 ? -2.044 5.180 13.409 1.00 0.00 48 ILE A C 9
ATOM 15607 O O . ILE A 1 48 ? -1.920 4.509 14.418 1.00 0.00 48 ILE A O 9
ATOM 15623 N N . ARG A 1 49 ? -1.109 5.216 12.488 1.00 0.00 49 ARG A N 9
ATOM 15624 C CA . ARG A 1 49 ? 0.149 4.423 12.653 1.00 0.00 49 ARG A CA 9
ATOM 15625 C C . ARG A 1 49 ? 0.903 4.901 13.904 1.00 0.00 49 ARG A C 9
ATOM 15626 O O . ARG A 1 49 ? 1.396 6.014 13.964 1.00 0.00 49 ARG A O 9
ATOM 15647 N N . LYS A 1 50 ? 0.980 4.061 14.909 1.00 0.00 50 LYS A N 9
ATOM 15648 C CA . LYS A 1 50 ? 1.685 4.446 16.168 1.00 0.00 50 LYS A CA 9
ATOM 15649 C C . LYS A 1 50 ? 3.174 4.101 16.052 1.00 0.00 50 LYS A C 9
ATOM 15650 O O . LYS A 1 50 ? 3.561 2.946 16.099 1.00 0.00 50 LYS A O 9
ATOM 15669 N N . ASP A 1 51 ? 4.009 5.103 15.900 1.00 0.00 51 ASP A N 9
ATOM 15670 C CA . ASP A 1 51 ? 5.477 4.859 15.781 1.00 0.00 51 ASP A CA 9
ATOM 15671 C C . ASP A 1 51 ? 6.130 4.999 17.159 1.00 0.00 51 ASP A C 9
ATOM 15672 O O . ASP A 1 51 ? 6.800 4.097 17.623 1.00 0.00 51 ASP A O 9
ATOM 15681 N N . THR A 1 52 ? 5.933 6.133 17.799 1.00 0.00 52 THR A N 9
ATOM 15682 C CA . THR A 1 52 ? 6.523 6.394 19.157 1.00 0.00 52 THR A CA 9
ATOM 15683 C C . THR A 1 52 ? 7.989 5.924 19.211 1.00 0.00 52 THR A C 9
ATOM 15684 O O . THR A 1 52 ? 8.283 4.861 19.722 1.00 0.00 52 THR A O 9
ATOM 15695 N N . PRO A 1 53 ? 8.862 6.744 18.672 1.00 0.00 53 PRO A N 9
ATOM 15696 C CA . PRO A 1 53 ? 10.315 6.468 18.627 1.00 0.00 53 PRO A CA 9
ATOM 15697 C C . PRO A 1 53 ? 10.985 6.837 19.958 1.00 0.00 53 PRO A C 9
ATOM 15698 O O . PRO A 1 53 ? 11.893 6.166 20.413 1.00 0.00 53 PRO A O 9
ATOM 15709 N N . ASP A 1 54 ? 10.541 7.908 20.565 1.00 0.00 54 ASP A N 9
ATOM 15710 C CA . ASP A 1 54 ? 11.132 8.366 21.866 1.00 0.00 54 ASP A CA 9
ATOM 15711 C C . ASP A 1 54 ? 10.876 7.337 22.986 1.00 0.00 54 ASP A C 9
ATOM 15712 O O . ASP A 1 54 ? 11.470 7.423 24.047 1.00 0.00 54 ASP A O 9
ATOM 15721 N N . TYR A 1 55 ? 10.000 6.378 22.764 1.00 0.00 55 TYR A N 9
ATOM 15722 C CA . TYR A 1 55 ? 9.701 5.344 23.813 1.00 0.00 55 TYR A CA 9
ATOM 15723 C C . TYR A 1 55 ? 11.003 4.724 24.368 1.00 0.00 55 TYR A C 9
ATOM 15724 O O . TYR A 1 55 ? 11.021 4.407 25.545 1.00 0.00 55 TYR A O 9
ATOM 15743 N N . MET B 1 1 ? 0.060 -12.514 15.780 1.00 0.00 1 MET B N 9
ATOM 15744 C CA . MET B 1 1 ? -0.501 -11.467 14.876 1.00 0.00 1 MET B CA 9
ATOM 15745 C C . MET B 1 1 ? -1.547 -12.101 13.947 1.00 0.00 1 MET B C 9
ATOM 15746 O O . MET B 1 1 ? -1.310 -12.306 12.768 1.00 0.00 1 MET B O 9
ATOM 15762 N N . LYS B 1 2 ? -2.703 -12.411 14.479 1.00 0.00 2 LYS B N 9
ATOM 15763 C CA . LYS B 1 2 ? -3.778 -13.031 13.657 1.00 0.00 2 LYS B CA 9
ATOM 15764 C C . LYS B 1 2 ? -4.651 -11.940 13.029 1.00 0.00 2 LYS B C 9
ATOM 15765 O O . LYS B 1 2 ? -4.528 -10.767 13.338 1.00 0.00 2 LYS B O 9
ATOM 15784 N N . ILE B 1 3 ? -5.525 -12.333 12.144 1.00 0.00 3 ILE B N 9
ATOM 15785 C CA . ILE B 1 3 ? -6.421 -11.353 11.460 1.00 0.00 3 ILE B CA 9
ATOM 15786 C C . ILE B 1 3 ? -7.819 -11.408 12.080 1.00 0.00 3 ILE B C 9
ATOM 15787 O O . ILE B 1 3 ? -8.489 -12.425 12.046 1.00 0.00 3 ILE B O 9
ATOM 15803 N N . LYS B 1 4 ? -8.263 -10.305 12.629 1.00 0.00 4 LYS B N 9
ATOM 15804 C CA . LYS B 1 4 ? -9.619 -10.248 13.238 1.00 0.00 4 LYS B CA 9
ATOM 15805 C C . LYS B 1 4 ? -10.638 -9.898 12.151 1.00 0.00 4 LYS B C 9
ATOM 15806 O O . LYS B 1 4 ? -11.752 -10.391 12.154 1.00 0.00 4 LYS B O 9
ATOM 15825 N N . ARG B 1 5 ? -10.258 -9.049 11.220 1.00 0.00 5 ARG B N 9
ATOM 15826 C CA . ARG B 1 5 ? -11.192 -8.654 10.123 1.00 0.00 5 ARG B CA 9
ATOM 15827 C C . ARG B 1 5 ? -10.405 -8.417 8.828 1.00 0.00 5 ARG B C 9
ATOM 15828 O O . ARG B 1 5 ? -9.192 -8.317 8.834 1.00 0.00 5 ARG B O 9
ATOM 15849 N N . ILE B 1 6 ? -11.099 -8.317 7.720 1.00 0.00 6 ILE B N 9
ATOM 15850 C CA . ILE B 1 6 ? -10.424 -8.076 6.409 1.00 0.00 6 ILE B CA 9
ATOM 15851 C C . ILE B 1 6 ? -10.981 -6.795 5.788 1.00 0.00 6 ILE B C 9
ATOM 15852 O O . ILE B 1 6 ? -12.181 -6.634 5.638 1.00 0.00 6 ILE B O 9
ATOM 15868 N N . LEU B 1 7 ? -10.114 -5.886 5.424 1.00 0.00 7 LEU B N 9
ATOM 15869 C CA . LEU B 1 7 ? -10.562 -4.609 4.809 1.00 0.00 7 LEU B CA 9
ATOM 15870 C C . LEU B 1 7 ? -10.568 -4.768 3.289 1.00 0.00 7 LEU B C 9
ATOM 15871 O O . LEU B 1 7 ? -11.535 -4.447 2.624 1.00 0.00 7 LEU B O 9
ATOM 15887 N N . ASN B 1 8 ? -9.497 -5.299 2.748 1.00 0.00 8 ASN B N 9
ATOM 15888 C CA . ASN B 1 8 ? -9.415 -5.533 1.273 1.00 0.00 8 ASN B CA 9
ATOM 15889 C C . ASN B 1 8 ? -8.163 -6.376 0.954 1.00 0.00 8 ASN B C 9
ATOM 15890 O O . ASN B 1 8 ? -7.577 -6.981 1.835 1.00 0.00 8 ASN B O 9
ATOM 15901 N N . HIS B 1 9 ? -7.771 -6.444 -0.296 1.00 0.00 9 HIS B N 9
ATOM 15902 C CA . HIS B 1 9 ? -6.581 -7.272 -0.690 1.00 0.00 9 HIS B CA 9
ATOM 15903 C C . HIS B 1 9 ? -5.295 -6.794 0.012 1.00 0.00 9 HIS B C 9
ATOM 15904 O O . HIS B 1 9 ? -4.349 -7.551 0.149 1.00 0.00 9 HIS B O 9
ATOM 15918 N N . ASN B 1 10 ? -5.236 -5.552 0.429 1.00 0.00 10 ASN B N 9
ATOM 15919 C CA . ASN B 1 10 ? -4.002 -5.028 1.086 1.00 0.00 10 ASN B CA 9
ATOM 15920 C C . ASN B 1 10 ? -4.272 -4.602 2.531 1.00 0.00 10 ASN B C 9
ATOM 15921 O O . ASN B 1 10 ? -3.379 -4.626 3.358 1.00 0.00 10 ASN B O 9
ATOM 15932 N N . ALA B 1 11 ? -5.476 -4.192 2.846 1.00 0.00 11 ALA B N 9
ATOM 15933 C CA . ALA B 1 11 ? -5.768 -3.743 4.234 1.00 0.00 11 ALA B CA 9
ATOM 15934 C C . ALA B 1 11 ? -6.458 -4.856 5.021 1.00 0.00 11 ALA B C 9
ATOM 15935 O O . ALA B 1 11 ? -7.358 -5.513 4.533 1.00 0.00 11 ALA B O 9
ATOM 15942 N N . ILE B 1 12 ? -6.031 -5.062 6.241 1.00 0.00 12 ILE B N 9
ATOM 15943 C CA . ILE B 1 12 ? -6.634 -6.121 7.103 1.00 0.00 12 ILE B CA 9
ATOM 15944 C C . ILE B 1 12 ? -6.639 -5.641 8.562 1.00 0.00 12 ILE B C 9
ATOM 15945 O O . ILE B 1 12 ? -5.746 -4.933 8.988 1.00 0.00 12 ILE B O 9
ATOM 15961 N N . VAL B 1 13 ? -7.626 -6.035 9.332 1.00 0.00 13 VAL B N 9
ATOM 15962 C CA . VAL B 1 13 ? -7.675 -5.618 10.763 1.00 0.00 13 VAL B CA 9
ATOM 15963 C C . VAL B 1 13 ? -7.117 -6.755 11.620 1.00 0.00 13 VAL B C 9
ATOM 15964 O O . VAL B 1 13 ? -7.695 -7.823 11.695 1.00 0.00 13 VAL B O 9
ATOM 15977 N N . VAL B 1 14 ? -5.994 -6.536 12.257 1.00 0.00 14 VAL B N 9
ATOM 15978 C CA . VAL B 1 14 ? -5.386 -7.603 13.106 1.00 0.00 14 VAL B CA 9
ATOM 15979 C C . VAL B 1 14 ? -5.368 -7.158 14.574 1.00 0.00 14 VAL B C 9
ATOM 15980 O O . VAL B 1 14 ? -5.700 -6.031 14.899 1.00 0.00 14 VAL B O 9
ATOM 15993 N N . LYS B 1 15 ? -4.977 -8.041 15.457 1.00 0.00 15 LYS B N 9
ATOM 15994 C CA . LYS B 1 15 ? -4.920 -7.698 16.911 1.00 0.00 15 LYS B CA 9
ATOM 15995 C C . LYS B 1 15 ? -3.512 -7.972 17.449 1.00 0.00 15 LYS B C 9
ATOM 15996 O O . LYS B 1 15 ? -2.738 -8.706 16.858 1.00 0.00 15 LYS B O 9
ATOM 16015 N N . ASP B 1 16 ? -3.181 -7.381 18.568 1.00 0.00 16 ASP B N 9
ATOM 16016 C CA . ASP B 1 16 ? -1.830 -7.586 19.164 1.00 0.00 16 ASP B CA 9
ATOM 16017 C C . ASP B 1 16 ? -1.895 -7.415 20.687 1.00 0.00 16 ASP B C 9
ATOM 16018 O O . ASP B 1 16 ? -2.958 -7.240 21.261 1.00 0.00 16 ASP B O 9
ATOM 16027 N N . GLN B 1 17 ? -0.758 -7.465 21.340 1.00 0.00 17 GLN B N 9
ATOM 16028 C CA . GLN B 1 17 ? -0.714 -7.309 22.825 1.00 0.00 17 GLN B CA 9
ATOM 16029 C C . GLN B 1 17 ? -1.332 -5.974 23.223 1.00 0.00 17 GLN B C 9
ATOM 16030 O O . GLN B 1 17 ? -2.119 -5.897 24.149 1.00 0.00 17 GLN B O 9
ATOM 16044 N N . ASN B 1 18 ? -0.974 -4.925 22.533 1.00 0.00 18 ASN B N 9
ATOM 16045 C CA . ASN B 1 18 ? -1.526 -3.583 22.862 1.00 0.00 18 ASN B CA 9
ATOM 16046 C C . ASN B 1 18 ? -3.038 -3.564 22.609 1.00 0.00 18 ASN B C 9
ATOM 16047 O O . ASN B 1 18 ? -3.808 -3.251 23.497 1.00 0.00 18 ASN B O 9
ATOM 16058 N N . GLU B 1 19 ? -3.466 -3.901 21.407 1.00 0.00 19 GLU B N 9
ATOM 16059 C CA . GLU B 1 19 ? -4.929 -3.904 21.087 1.00 0.00 19 GLU B CA 9
ATOM 16060 C C . GLU B 1 19 ? -5.130 -4.168 19.583 1.00 0.00 19 GLU B C 9
ATOM 16061 O O . GLU B 1 19 ? -4.295 -4.771 18.932 1.00 0.00 19 GLU B O 9
ATOM 16073 N N . GLU B 1 20 ? -6.238 -3.719 19.034 1.00 0.00 20 GLU B N 9
ATOM 16074 C CA . GLU B 1 20 ? -6.517 -3.933 17.581 1.00 0.00 20 GLU B CA 9
ATOM 16075 C C . GLU B 1 20 ? -5.684 -2.967 16.731 1.00 0.00 20 GLU B C 9
ATOM 16076 O O . GLU B 1 20 ? -5.443 -1.835 17.110 1.00 0.00 20 GLU B O 9
ATOM 16088 N N . LYS B 1 21 ? -5.261 -3.415 15.574 1.00 0.00 21 LYS B N 9
ATOM 16089 C CA . LYS B 1 21 ? -4.453 -2.552 14.663 1.00 0.00 21 LYS B CA 9
ATOM 16090 C C . LYS B 1 21 ? -4.689 -2.988 13.213 1.00 0.00 21 LYS B C 9
ATOM 16091 O O . LYS B 1 21 ? -4.725 -4.165 12.909 1.00 0.00 21 LYS B O 9
ATOM 16110 N N . ILE B 1 22 ? -4.841 -2.044 12.319 1.00 0.00 22 ILE B N 9
ATOM 16111 C CA . ILE B 1 22 ? -5.068 -2.389 10.885 1.00 0.00 22 ILE B CA 9
ATOM 16112 C C . ILE B 1 22 ? -3.713 -2.513 10.182 1.00 0.00 22 ILE B C 9
ATOM 16113 O O . ILE B 1 22 ? -2.931 -1.579 10.145 1.00 0.00 22 ILE B O 9
ATOM 16129 N N . LEU B 1 23 ? -3.436 -3.667 9.628 1.00 0.00 23 LEU B N 9
ATOM 16130 C CA . LEU B 1 23 ? -2.140 -3.878 8.923 1.00 0.00 23 LEU B CA 9
ATOM 16131 C C . LEU B 1 23 ? -2.325 -3.646 7.421 1.00 0.00 23 LEU B C 9
ATOM 16132 O O . LEU B 1 23 ? -2.957 -4.428 6.732 1.00 0.00 23 LEU B O 9
ATOM 16148 N N . LEU B 1 24 ? -1.771 -2.571 6.914 1.00 0.00 24 LEU B N 9
ATOM 16149 C CA . LEU B 1 24 ? -1.893 -2.261 5.460 1.00 0.00 24 LEU B CA 9
ATOM 16150 C C . LEU B 1 24 ? -0.663 -2.802 4.731 1.00 0.00 24 LEU B C 9
ATOM 16151 O O . LEU B 1 24 ? 0.462 -2.535 5.110 1.00 0.00 24 LEU B O 9
ATOM 16167 N N . GLY B 1 25 ? -0.877 -3.563 3.690 1.00 0.00 25 GLY B N 9
ATOM 16168 C CA . GLY B 1 25 ? 0.263 -4.137 2.920 1.00 0.00 25 GLY B CA 9
ATOM 16169 C C . GLY B 1 25 ? -0.239 -4.615 1.559 1.00 0.00 25 GLY B C 9
ATOM 16170 O O . GLY B 1 25 ? -1.108 -5.457 1.478 1.00 0.00 25 GLY B O 9
ATOM 16174 N N . ALA B 1 26 ? 0.298 -4.069 0.494 1.00 0.00 26 ALA B N 9
ATOM 16175 C CA . ALA B 1 26 ? -0.138 -4.468 -0.879 1.00 0.00 26 ALA B CA 9
ATOM 16176 C C . ALA B 1 26 ? -0.024 -5.985 -1.051 1.00 0.00 26 ALA B C 9
ATOM 16177 O O . ALA B 1 26 ? 1.049 -6.528 -1.252 1.00 0.00 26 ALA B O 9
ATOM 16184 N N . GLY B 1 27 ? -1.139 -6.661 -0.976 1.00 0.00 27 GLY B N 9
ATOM 16185 C CA . GLY B 1 27 ? -1.157 -8.144 -1.137 1.00 0.00 27 GLY B CA 9
ATOM 16186 C C . GLY B 1 27 ? -1.125 -8.848 0.228 1.00 0.00 27 GLY B C 9
ATOM 16187 O O . GLY B 1 27 ? -0.940 -10.050 0.294 1.00 0.00 27 GLY B O 9
ATOM 16191 N N . ILE B 1 28 ? -1.305 -8.124 1.315 1.00 0.00 28 ILE B N 9
ATOM 16192 C CA . ILE B 1 28 ? -1.289 -8.759 2.657 1.00 0.00 28 ILE B CA 9
ATOM 16193 C C . ILE B 1 28 ? -2.432 -9.781 2.747 1.00 0.00 28 ILE B C 9
ATOM 16194 O O . ILE B 1 28 ? -2.258 -10.858 3.280 1.00 0.00 28 ILE B O 9
ATOM 16210 N N . ALA B 1 29 ? -3.589 -9.459 2.202 1.00 0.00 29 ALA B N 9
ATOM 16211 C CA . ALA B 1 29 ? -4.733 -10.423 2.229 1.00 0.00 29 ALA B CA 9
ATOM 16212 C C . ALA B 1 29 ? -4.308 -11.706 1.513 1.00 0.00 29 ALA B C 9
ATOM 16213 O O . ALA B 1 29 ? -4.675 -12.797 1.909 1.00 0.00 29 ALA B O 9
ATOM 16220 N N . PHE B 1 30 ? -3.511 -11.580 0.474 1.00 0.00 30 PHE B N 9
ATOM 16221 C CA . PHE B 1 30 ? -3.029 -12.782 -0.258 1.00 0.00 30 PHE B CA 9
ATOM 16222 C C . PHE B 1 30 ? -1.985 -13.499 0.604 1.00 0.00 30 PHE B C 9
ATOM 16223 O O . PHE B 1 30 ? -1.247 -12.874 1.348 1.00 0.00 30 PHE B O 9
ATOM 16240 N N . ASN B 1 31 ? -1.926 -14.805 0.503 1.00 0.00 31 ASN B N 9
ATOM 16241 C CA . ASN B 1 31 ? -0.940 -15.608 1.301 1.00 0.00 31 ASN B CA 9
ATOM 16242 C C . ASN B 1 31 ? -1.397 -15.740 2.764 1.00 0.00 31 ASN B C 9
ATOM 16243 O O . ASN B 1 31 ? -0.607 -16.043 3.643 1.00 0.00 31 ASN B O 9
ATOM 16254 N N . LYS B 1 32 ? -2.668 -15.535 3.028 1.00 0.00 32 LYS B N 9
ATOM 16255 C CA . LYS B 1 32 ? -3.193 -15.662 4.431 1.00 0.00 32 LYS B CA 9
ATOM 16256 C C . LYS B 1 32 ? -4.701 -15.363 4.455 1.00 0.00 32 LYS B C 9
ATOM 16257 O O . LYS B 1 32 ? -5.308 -15.088 3.434 1.00 0.00 32 LYS B O 9
ATOM 16276 N N . LYS B 1 33 ? -5.309 -15.418 5.620 1.00 0.00 33 LYS B N 9
ATOM 16277 C CA . LYS B 1 33 ? -6.776 -15.143 5.729 1.00 0.00 33 LYS B CA 9
ATOM 16278 C C . LYS B 1 33 ? -7.140 -14.787 7.182 1.00 0.00 33 LYS B C 9
ATOM 16279 O O . LYS B 1 33 ? -6.275 -14.616 8.025 1.00 0.00 33 LYS B O 9
ATOM 16298 N N . LYS B 1 34 ? -8.417 -14.673 7.475 1.00 0.00 34 LYS B N 9
ATOM 16299 C CA . LYS B 1 34 ? -8.856 -14.332 8.861 1.00 0.00 34 LYS B CA 9
ATOM 16300 C C . LYS B 1 34 ? -8.472 -15.457 9.818 1.00 0.00 34 LYS B C 9
ATOM 16301 O O . LYS B 1 34 ? -8.619 -16.627 9.514 1.00 0.00 34 LYS B O 9
ATOM 16320 N N . ASN B 1 35 ? -7.965 -15.082 10.970 1.00 0.00 35 ASN B N 9
ATOM 16321 C CA . ASN B 1 35 ? -7.530 -16.068 12.011 1.00 0.00 35 ASN B CA 9
ATOM 16322 C C . ASN B 1 35 ? -6.085 -16.520 11.741 1.00 0.00 35 ASN B C 9
ATOM 16323 O O . ASN B 1 35 ? -5.392 -16.952 12.645 1.00 0.00 35 ASN B O 9
ATOM 16334 N N . ASP B 1 36 ? -5.621 -16.412 10.514 1.00 0.00 36 ASP B N 9
ATOM 16335 C CA . ASP B 1 36 ? -4.223 -16.820 10.192 1.00 0.00 36 ASP B CA 9
ATOM 16336 C C . ASP B 1 36 ? -3.268 -15.681 10.570 1.00 0.00 36 ASP B C 9
ATOM 16337 O O . ASP B 1 36 ? -3.693 -14.592 10.911 1.00 0.00 36 ASP B O 9
ATOM 16346 N N . ILE B 1 37 ? -1.983 -15.924 10.509 1.00 0.00 37 ILE B N 9
ATOM 16347 C CA . ILE B 1 37 ? -0.998 -14.858 10.857 1.00 0.00 37 ILE B CA 9
ATOM 16348 C C . ILE B 1 37 ? -0.816 -13.930 9.652 1.00 0.00 37 ILE B C 9
ATOM 16349 O O . ILE B 1 37 ? -0.871 -14.358 8.511 1.00 0.00 37 ILE B O 9
ATOM 16365 N N . VAL B 1 38 ? -0.604 -12.664 9.903 1.00 0.00 38 VAL B N 9
ATOM 16366 C CA . VAL B 1 38 ? -0.418 -11.691 8.786 1.00 0.00 38 VAL B CA 9
ATOM 16367 C C . VAL B 1 38 ? 0.975 -11.859 8.176 1.00 0.00 38 VAL B C 9
ATOM 16368 O O . VAL B 1 38 ? 1.967 -11.959 8.879 1.00 0.00 38 VAL B O 9
ATOM 16381 N N . ASP B 1 39 ? 1.051 -11.871 6.869 1.00 0.00 39 ASP B N 9
ATOM 16382 C CA . ASP B 1 39 ? 2.370 -12.007 6.191 1.00 0.00 39 ASP B CA 9
ATOM 16383 C C . ASP B 1 39 ? 3.188 -10.742 6.487 1.00 0.00 39 ASP B C 9
ATOM 16384 O O . ASP B 1 39 ? 2.746 -9.647 6.193 1.00 0.00 39 ASP B O 9
ATOM 16393 N N . PRO B 1 40 ? 4.348 -10.928 7.076 1.00 0.00 40 PRO B N 9
ATOM 16394 C CA . PRO B 1 40 ? 5.236 -9.809 7.447 1.00 0.00 40 PRO B CA 9
ATOM 16395 C C . PRO B 1 40 ? 5.874 -9.177 6.206 1.00 0.00 40 PRO B C 9
ATOM 16396 O O . PRO B 1 40 ? 6.045 -7.973 6.143 1.00 0.00 40 PRO B O 9
ATOM 16407 N N . SER B 1 41 ? 6.204 -9.971 5.212 1.00 0.00 41 SER B N 9
ATOM 16408 C CA . SER B 1 41 ? 6.803 -9.405 3.965 1.00 0.00 41 SER B CA 9
ATOM 16409 C C . SER B 1 41 ? 5.800 -8.428 3.338 1.00 0.00 41 SER B C 9
ATOM 16410 O O . SER B 1 41 ? 6.177 -7.474 2.681 1.00 0.00 41 SER B O 9
ATOM 16418 N N . LYS B 1 42 ? 4.523 -8.662 3.549 1.00 0.00 42 LYS B N 9
ATOM 16419 C CA . LYS B 1 42 ? 3.473 -7.764 2.988 1.00 0.00 42 LYS B CA 9
ATOM 16420 C C . LYS B 1 42 ? 3.202 -6.598 3.951 1.00 0.00 42 LYS B C 9
ATOM 16421 O O . LYS B 1 42 ? 2.790 -5.536 3.526 1.00 0.00 42 LYS B O 9
ATOM 16440 N N . ILE B 1 43 ? 3.430 -6.785 5.241 1.00 0.00 43 ILE B N 9
ATOM 16441 C CA . ILE B 1 43 ? 3.184 -5.678 6.231 1.00 0.00 43 ILE B CA 9
ATOM 16442 C C . ILE B 1 43 ? 3.896 -4.404 5.763 1.00 0.00 43 ILE B C 9
ATOM 16443 O O . ILE B 1 43 ? 5.111 -4.306 5.797 1.00 0.00 43 ILE B O 9
ATOM 16459 N N . GLU B 1 44 ? 3.137 -3.433 5.325 1.00 0.00 44 GLU B N 9
ATOM 16460 C CA . GLU B 1 44 ? 3.732 -2.152 4.848 1.00 0.00 44 GLU B CA 9
ATOM 16461 C C . GLU B 1 44 ? 3.536 -1.068 5.914 1.00 0.00 44 GLU B C 9
ATOM 16462 O O . GLU B 1 44 ? 4.344 -0.166 6.040 1.00 0.00 44 GLU B O 9
ATOM 16474 N N . LYS B 1 45 ? 2.471 -1.153 6.679 1.00 0.00 45 LYS B N 9
ATOM 16475 C CA . LYS B 1 45 ? 2.222 -0.127 7.740 1.00 0.00 45 LYS B CA 9
ATOM 16476 C C . LYS B 1 45 ? 1.256 -0.679 8.796 1.00 0.00 45 LYS B C 9
ATOM 16477 O O . LYS B 1 45 ? 0.328 -1.405 8.487 1.00 0.00 45 LYS B O 9
ATOM 16496 N N . THR B 1 46 ? 1.474 -0.329 10.043 1.00 0.00 46 THR B N 9
ATOM 16497 C CA . THR B 1 46 ? 0.582 -0.813 11.139 1.00 0.00 46 THR B CA 9
ATOM 16498 C C . THR B 1 46 ? -0.176 0.380 11.736 1.00 0.00 46 THR B C 9
ATOM 16499 O O . THR B 1 46 ? 0.411 1.263 12.336 1.00 0.00 46 THR B O 9
ATOM 16510 N N . PHE B 1 47 ? -1.477 0.406 11.568 1.00 0.00 47 PHE B N 9
ATOM 16511 C CA . PHE B 1 47 ? -2.296 1.529 12.113 1.00 0.00 47 PHE B CA 9
ATOM 16512 C C . PHE B 1 47 ? -3.024 1.073 13.378 1.00 0.00 47 PHE B C 9
ATOM 16513 O O . PHE B 1 47 ? -3.584 -0.003 13.429 1.00 0.00 47 PHE B O 9
ATOM 16530 N N . ILE B 1 48 ? -3.015 1.894 14.393 1.00 0.00 48 ILE B N 9
ATOM 16531 C CA . ILE B 1 48 ? -3.700 1.544 15.675 1.00 0.00 48 ILE B CA 9
ATOM 16532 C C . ILE B 1 48 ? -4.561 2.731 16.124 1.00 0.00 48 ILE B C 9
ATOM 16533 O O . ILE B 1 48 ? -4.145 3.873 16.040 1.00 0.00 48 ILE B O 9
ATOM 16549 N N . ARG B 1 49 ? -5.759 2.469 16.595 1.00 0.00 49 ARG B N 9
ATOM 16550 C CA . ARG B 1 49 ? -6.655 3.579 17.045 1.00 0.00 49 ARG B CA 9
ATOM 16551 C C . ARG B 1 49 ? -6.002 4.334 18.212 1.00 0.00 49 ARG B C 9
ATOM 16552 O O . ARG B 1 49 ? -5.833 3.804 19.297 1.00 0.00 49 ARG B O 9
ATOM 16573 N N . LYS B 1 50 ? -5.622 5.569 17.986 1.00 0.00 50 LYS B N 9
ATOM 16574 C CA . LYS B 1 50 ? -4.969 6.373 19.061 1.00 0.00 50 LYS B CA 9
ATOM 16575 C C . LYS B 1 50 ? -6.038 7.087 19.894 1.00 0.00 50 LYS B C 9
ATOM 16576 O O . LYS B 1 50 ? -6.652 8.043 19.450 1.00 0.00 50 LYS B O 9
ATOM 16595 N N . ASP B 1 51 ? -6.261 6.626 21.102 1.00 0.00 51 ASP B N 9
ATOM 16596 C CA . ASP B 1 51 ? -7.284 7.263 21.985 1.00 0.00 51 ASP B CA 9
ATOM 16597 C C . ASP B 1 51 ? -6.604 8.288 22.896 1.00 0.00 51 ASP B C 9
ATOM 16598 O O . ASP B 1 51 ? -6.983 9.444 22.923 1.00 0.00 51 ASP B O 9
ATOM 16607 N N . THR B 1 52 ? -5.606 7.856 23.637 1.00 0.00 52 THR B N 9
ATOM 16608 C CA . THR B 1 52 ? -4.858 8.765 24.575 1.00 0.00 52 THR B CA 9
ATOM 16609 C C . THR B 1 52 ? -5.838 9.662 25.355 1.00 0.00 52 THR B C 9
ATOM 16610 O O . THR B 1 52 ? -6.026 10.815 25.019 1.00 0.00 52 THR B O 9
ATOM 16621 N N . PRO B 1 53 ? -6.432 9.091 26.377 1.00 0.00 53 PRO B N 9
ATOM 16622 C CA . PRO B 1 53 ? -7.404 9.791 27.245 1.00 0.00 53 PRO B CA 9
ATOM 16623 C C . PRO B 1 53 ? -6.684 10.638 28.303 1.00 0.00 53 PRO B C 9
ATOM 16624 O O . PRO B 1 53 ? -7.123 11.720 28.652 1.00 0.00 53 PRO B O 9
ATOM 16635 N N . ASP B 1 54 ? -5.589 10.136 28.818 1.00 0.00 54 ASP B N 9
ATOM 16636 C CA . ASP B 1 54 ? -4.813 10.876 29.868 1.00 0.00 54 ASP B CA 9
ATOM 16637 C C . ASP B 1 54 ? -4.228 12.186 29.307 1.00 0.00 54 ASP B C 9
ATOM 16638 O O . ASP B 1 54 ? -3.765 13.025 30.060 1.00 0.00 54 ASP B O 9
ATOM 16647 N N . TYR B 1 55 ? -4.238 12.367 28.000 1.00 0.00 55 TYR B N 9
ATOM 16648 C CA . TYR B 1 55 ? -3.682 13.619 27.387 1.00 0.00 55 TYR B CA 9
ATOM 16649 C C . TYR B 1 55 ? -4.256 14.877 28.078 1.00 0.00 55 TYR B C 9
ATOM 16650 O O . TYR B 1 55 ? -3.523 15.847 28.186 1.00 0.00 55 TYR B O 9
ATOM 16669 N N . MET A 1 1 ? -9.887 16.161 7.761 1.00 0.00 1 MET A N 10
ATOM 16670 C CA . MET A 1 1 ? -9.836 14.677 7.608 1.00 0.00 1 MET A CA 10
ATOM 16671 C C . MET A 1 1 ? -10.291 14.295 6.193 1.00 0.00 1 MET A C 10
ATOM 16672 O O . MET A 1 1 ? -11.386 13.804 5.987 1.00 0.00 1 MET A O 10
ATOM 16688 N N . LYS A 1 2 ? -9.446 14.523 5.219 1.00 0.00 2 LYS A N 10
ATOM 16689 C CA . LYS A 1 2 ? -9.795 14.189 3.811 1.00 0.00 2 LYS A CA 10
ATOM 16690 C C . LYS A 1 2 ? -9.503 12.714 3.540 1.00 0.00 2 LYS A C 10
ATOM 16691 O O . LYS A 1 2 ? -8.825 12.047 4.301 1.00 0.00 2 LYS A O 10
ATOM 16710 N N . ILE A 1 3 ? -10.012 12.213 2.450 1.00 0.00 3 ILE A N 10
ATOM 16711 C CA . ILE A 1 3 ? -9.787 10.782 2.089 1.00 0.00 3 ILE A CA 10
ATOM 16712 C C . ILE A 1 3 ? -8.589 10.683 1.142 1.00 0.00 3 ILE A C 10
ATOM 16713 O O . ILE A 1 3 ? -8.688 10.964 -0.038 1.00 0.00 3 ILE A O 10
ATOM 16729 N N . LYS A 1 4 ? -7.458 10.276 1.663 1.00 0.00 4 LYS A N 10
ATOM 16730 C CA . LYS A 1 4 ? -6.237 10.136 0.821 1.00 0.00 4 LYS A CA 10
ATOM 16731 C C . LYS A 1 4 ? -6.370 8.879 -0.040 1.00 0.00 4 LYS A C 10
ATOM 16732 O O . LYS A 1 4 ? -6.002 8.869 -1.200 1.00 0.00 4 LYS A O 10
ATOM 16751 N N . ARG A 1 5 ? -6.899 7.820 0.530 1.00 0.00 5 ARG A N 10
ATOM 16752 C CA . ARG A 1 5 ? -7.069 6.550 -0.234 1.00 0.00 5 ARG A CA 10
ATOM 16753 C C . ARG A 1 5 ? -8.374 5.860 0.180 1.00 0.00 5 ARG A C 10
ATOM 16754 O O . ARG A 1 5 ? -8.990 6.210 1.172 1.00 0.00 5 ARG A O 10
ATOM 16775 N N . ILE A 1 6 ? -8.787 4.871 -0.575 1.00 0.00 6 ILE A N 10
ATOM 16776 C CA . ILE A 1 6 ? -10.039 4.129 -0.245 1.00 0.00 6 ILE A CA 10
ATOM 16777 C C . ILE A 1 6 ? -9.713 2.639 -0.117 1.00 0.00 6 ILE A C 10
ATOM 16778 O O . ILE A 1 6 ? -9.265 2.006 -1.057 1.00 0.00 6 ILE A O 10
ATOM 16794 N N . LEU A 1 7 ? -9.939 2.083 1.045 1.00 0.00 7 LEU A N 10
ATOM 16795 C CA . LEU A 1 7 ? -9.657 0.638 1.268 1.00 0.00 7 LEU A CA 10
ATOM 16796 C C . LEU A 1 7 ? -10.829 -0.181 0.724 1.00 0.00 7 LEU A C 10
ATOM 16797 O O . LEU A 1 7 ? -10.648 -1.135 -0.011 1.00 0.00 7 LEU A O 10
ATOM 16813 N N . ASN A 1 8 ? -12.030 0.218 1.062 1.00 0.00 8 ASN A N 10
ATOM 16814 C CA . ASN A 1 8 ? -13.249 -0.485 0.556 1.00 0.00 8 ASN A CA 10
ATOM 16815 C C . ASN A 1 8 ? -14.473 0.429 0.767 1.00 0.00 8 ASN A C 10
ATOM 16816 O O . ASN A 1 8 ? -14.338 1.640 0.810 1.00 0.00 8 ASN A O 10
ATOM 16827 N N . HIS A 1 9 ? -15.660 -0.122 0.883 1.00 0.00 9 HIS A N 10
ATOM 16828 C CA . HIS A 1 9 ? -16.875 0.737 1.073 1.00 0.00 9 HIS A CA 10
ATOM 16829 C C . HIS A 1 9 ? -16.993 1.215 2.534 1.00 0.00 9 HIS A C 10
ATOM 16830 O O . HIS A 1 9 ? -17.872 1.992 2.863 1.00 0.00 9 HIS A O 10
ATOM 16844 N N . ASN A 1 10 ? -16.133 0.747 3.409 1.00 0.00 10 ASN A N 10
ATOM 16845 C CA . ASN A 1 10 ? -16.201 1.147 4.842 1.00 0.00 10 ASN A CA 10
ATOM 16846 C C . ASN A 1 10 ? -14.851 1.685 5.325 1.00 0.00 10 ASN A C 10
ATOM 16847 O O . ASN A 1 10 ? -14.800 2.585 6.142 1.00 0.00 10 ASN A O 10
ATOM 16858 N N . ALA A 1 11 ? -13.762 1.132 4.851 1.00 0.00 11 ALA A N 10
ATOM 16859 C CA . ALA A 1 11 ? -12.427 1.598 5.309 1.00 0.00 11 ALA A CA 10
ATOM 16860 C C . ALA A 1 11 ? -11.810 2.550 4.285 1.00 0.00 11 ALA A C 10
ATOM 16861 O O . ALA A 1 11 ? -11.922 2.356 3.087 1.00 0.00 11 ALA A O 10
ATOM 16868 N N . ILE A 1 12 ? -11.153 3.578 4.763 1.00 0.00 12 ILE A N 10
ATOM 16869 C CA . ILE A 1 12 ? -10.504 4.568 3.856 1.00 0.00 12 ILE A CA 10
ATOM 16870 C C . ILE A 1 12 ? -9.276 5.169 4.551 1.00 0.00 12 ILE A C 10
ATOM 16871 O O . ILE A 1 12 ? -9.273 5.379 5.751 1.00 0.00 12 ILE A O 10
ATOM 16887 N N . VAL A 1 13 ? -8.238 5.456 3.803 1.00 0.00 13 VAL A N 10
ATOM 16888 C CA . VAL A 1 13 ? -7.013 6.054 4.408 1.00 0.00 13 VAL A CA 10
ATOM 16889 C C . VAL A 1 13 ? -7.147 7.577 4.379 1.00 0.00 13 VAL A C 10
ATOM 16890 O O . VAL A 1 13 ? -7.179 8.183 3.326 1.00 0.00 13 VAL A O 10
ATOM 16903 N N . VAL A 1 14 ? -7.234 8.195 5.529 1.00 0.00 14 VAL A N 10
ATOM 16904 C CA . VAL A 1 14 ? -7.376 9.679 5.582 1.00 0.00 14 VAL A CA 10
ATOM 16905 C C . VAL A 1 14 ? -6.099 10.307 6.158 1.00 0.00 14 VAL A C 10
ATOM 16906 O O . VAL A 1 14 ? -5.187 9.618 6.576 1.00 0.00 14 VAL A O 10
ATOM 16919 N N . LYS A 1 15 ? -6.039 11.615 6.180 1.00 0.00 15 LYS A N 10
ATOM 16920 C CA . LYS A 1 15 ? -4.840 12.320 6.727 1.00 0.00 15 LYS A CA 10
ATOM 16921 C C . LYS A 1 15 ? -5.268 13.218 7.889 1.00 0.00 15 LYS A C 10
ATOM 16922 O O . LYS A 1 15 ? -6.366 13.748 7.907 1.00 0.00 15 LYS A O 10
ATOM 16941 N N . ASP A 1 16 ? -4.406 13.385 8.858 1.00 0.00 16 ASP A N 10
ATOM 16942 C CA . ASP A 1 16 ? -4.741 14.238 10.033 1.00 0.00 16 ASP A CA 10
ATOM 16943 C C . ASP A 1 16 ? -3.529 15.092 10.429 1.00 0.00 16 ASP A C 10
ATOM 16944 O O . ASP A 1 16 ? -2.471 15.010 9.826 1.00 0.00 16 ASP A O 10
ATOM 16953 N N . GLN A 1 17 ? -3.685 15.908 11.444 1.00 0.00 17 GLN A N 10
ATOM 16954 C CA . GLN A 1 17 ? -2.567 16.781 11.915 1.00 0.00 17 GLN A CA 10
ATOM 16955 C C . GLN A 1 17 ? -1.358 15.926 12.278 1.00 0.00 17 GLN A C 10
ATOM 16956 O O . GLN A 1 17 ? -0.231 16.261 11.959 1.00 0.00 17 GLN A O 10
ATOM 16970 N N . ASN A 1 18 ? -1.591 14.830 12.950 1.00 0.00 18 ASN A N 10
ATOM 16971 C CA . ASN A 1 18 ? -0.469 13.938 13.355 1.00 0.00 18 ASN A CA 10
ATOM 16972 C C . ASN A 1 18 ? 0.253 13.399 12.114 1.00 0.00 18 ASN A C 10
ATOM 16973 O O . ASN A 1 18 ? 1.459 13.518 12.001 1.00 0.00 18 ASN A O 10
ATOM 16984 N N . GLU A 1 19 ? -0.473 12.810 11.184 1.00 0.00 19 GLU A N 10
ATOM 16985 C CA . GLU A 1 19 ? 0.172 12.260 9.949 1.00 0.00 19 GLU A CA 10
ATOM 16986 C C . GLU A 1 19 ? -0.902 11.622 9.056 1.00 0.00 19 GLU A C 10
ATOM 16987 O O . GLU A 1 19 ? -1.514 12.289 8.241 1.00 0.00 19 GLU A O 10
ATOM 16999 N N . GLU A 1 20 ? -1.128 10.341 9.205 1.00 0.00 20 GLU A N 10
ATOM 17000 C CA . GLU A 1 20 ? -2.150 9.641 8.379 1.00 0.00 20 GLU A CA 10
ATOM 17001 C C . GLU A 1 20 ? -3.048 8.796 9.286 1.00 0.00 20 GLU A C 10
ATOM 17002 O O . GLU A 1 20 ? -2.586 8.162 10.219 1.00 0.00 20 GLU A O 10
ATOM 17014 N N . LYS A 1 21 ? -4.329 8.785 9.011 1.00 0.00 21 LYS A N 10
ATOM 17015 C CA . LYS A 1 21 ? -5.280 7.989 9.837 1.00 0.00 21 LYS A CA 10
ATOM 17016 C C . LYS A 1 21 ? -6.066 7.025 8.939 1.00 0.00 21 LYS A C 10
ATOM 17017 O O . LYS A 1 21 ? -5.993 7.084 7.724 1.00 0.00 21 LYS A O 10
ATOM 17036 N N . ILE A 1 22 ? -6.822 6.145 9.540 1.00 0.00 22 ILE A N 10
ATOM 17037 C CA . ILE A 1 22 ? -7.637 5.167 8.764 1.00 0.00 22 ILE A CA 10
ATOM 17038 C C . ILE A 1 22 ? -9.074 5.216 9.286 1.00 0.00 22 ILE A C 10
ATOM 17039 O O . ILE A 1 22 ? -9.324 4.981 10.457 1.00 0.00 22 ILE A O 10
ATOM 17055 N N . LEU A 1 23 ? -10.019 5.527 8.435 1.00 0.00 23 LEU A N 10
ATOM 17056 C CA . LEU A 1 23 ? -11.434 5.600 8.891 1.00 0.00 23 LEU A CA 10
ATOM 17057 C C . LEU A 1 23 ? -12.164 4.302 8.535 1.00 0.00 23 LEU A C 10
ATOM 17058 O O . LEU A 1 23 ? -12.400 4.009 7.376 1.00 0.00 23 LEU A O 10
ATOM 17074 N N . LEU A 1 24 ? -12.530 3.530 9.530 1.00 0.00 24 LEU A N 10
ATOM 17075 C CA . LEU A 1 24 ? -13.257 2.253 9.274 1.00 0.00 24 LEU A CA 10
ATOM 17076 C C . LEU A 1 24 ? -14.721 2.423 9.698 1.00 0.00 24 LEU A C 10
ATOM 17077 O O . LEU A 1 24 ? -15.079 2.184 10.837 1.00 0.00 24 LEU A O 10
ATOM 17093 N N . GLY A 1 25 ? -15.564 2.840 8.783 1.00 0.00 25 GLY A N 10
ATOM 17094 C CA . GLY A 1 25 ? -17.007 3.035 9.108 1.00 0.00 25 GLY A CA 10
ATOM 17095 C C . GLY A 1 25 ? -17.857 2.348 8.041 1.00 0.00 25 GLY A C 10
ATOM 17096 O O . GLY A 1 25 ? -17.725 2.627 6.867 1.00 0.00 25 GLY A O 10
ATOM 17100 N N . ALA A 1 26 ? -18.714 1.443 8.446 1.00 0.00 26 ALA A N 10
ATOM 17101 C CA . ALA A 1 26 ? -19.578 0.708 7.473 1.00 0.00 26 ALA A CA 10
ATOM 17102 C C . ALA A 1 26 ? -20.364 1.693 6.598 1.00 0.00 26 ALA A C 10
ATOM 17103 O O . ALA A 1 26 ? -21.379 2.235 6.999 1.00 0.00 26 ALA A O 10
ATOM 17110 N N . GLY A 1 27 ? -19.889 1.909 5.401 1.00 0.00 27 GLY A N 10
ATOM 17111 C CA . GLY A 1 27 ? -20.573 2.836 4.452 1.00 0.00 27 GLY A CA 10
ATOM 17112 C C . GLY A 1 27 ? -19.886 4.210 4.424 1.00 0.00 27 GLY A C 10
ATOM 17113 O O . GLY A 1 27 ? -20.378 5.129 3.794 1.00 0.00 27 GLY A O 10
ATOM 17117 N N . ILE A 1 28 ? -18.761 4.364 5.090 1.00 0.00 28 ILE A N 10
ATOM 17118 C CA . ILE A 1 28 ? -18.053 5.671 5.091 1.00 0.00 28 ILE A CA 10
ATOM 17119 C C . ILE A 1 28 ? -17.645 6.030 3.655 1.00 0.00 28 ILE A C 10
ATOM 17120 O O . ILE A 1 28 ? -17.739 7.175 3.249 1.00 0.00 28 ILE A O 10
ATOM 17136 N N . ALA A 1 29 ? -17.217 5.054 2.880 1.00 0.00 29 ALA A N 10
ATOM 17137 C CA . ALA A 1 29 ? -16.831 5.327 1.462 1.00 0.00 29 ALA A CA 10
ATOM 17138 C C . ALA A 1 29 ? -18.064 5.847 0.721 1.00 0.00 29 ALA A C 10
ATOM 17139 O O . ALA A 1 29 ? -17.974 6.759 -0.082 1.00 0.00 29 ALA A O 10
ATOM 17146 N N . PHE A 1 30 ? -19.222 5.293 1.017 1.00 0.00 30 PHE A N 10
ATOM 17147 C CA . PHE A 1 30 ? -20.473 5.769 0.370 1.00 0.00 30 PHE A CA 10
ATOM 17148 C C . PHE A 1 30 ? -20.763 7.180 0.885 1.00 0.00 30 PHE A C 10
ATOM 17149 O O . PHE A 1 30 ? -20.557 7.475 2.051 1.00 0.00 30 PHE A O 10
ATOM 17166 N N . ASN A 1 31 ? -21.219 8.053 0.022 1.00 0.00 31 ASN A N 10
ATOM 17167 C CA . ASN A 1 31 ? -21.512 9.463 0.436 1.00 0.00 31 ASN A CA 10
ATOM 17168 C C . ASN A 1 31 ? -20.192 10.212 0.685 1.00 0.00 31 ASN A C 10
ATOM 17169 O O . ASN A 1 31 ? -20.121 11.114 1.500 1.00 0.00 31 ASN A O 10
ATOM 17180 N N . LYS A 1 32 ? -19.153 9.842 -0.025 1.00 0.00 32 LYS A N 10
ATOM 17181 C CA . LYS A 1 32 ? -17.825 10.514 0.139 1.00 0.00 32 LYS A CA 10
ATOM 17182 C C . LYS A 1 32 ? -16.894 10.111 -1.016 1.00 0.00 32 LYS A C 10
ATOM 17183 O O . LYS A 1 32 ? -17.185 9.197 -1.769 1.00 0.00 32 LYS A O 10
ATOM 17202 N N . LYS A 1 33 ? -15.778 10.790 -1.164 1.00 0.00 33 LYS A N 10
ATOM 17203 C CA . LYS A 1 33 ? -14.829 10.453 -2.272 1.00 0.00 33 LYS A CA 10
ATOM 17204 C C . LYS A 1 33 ? -13.404 10.904 -1.913 1.00 0.00 33 LYS A C 10
ATOM 17205 O O . LYS A 1 33 ? -13.174 11.527 -0.892 1.00 0.00 33 LYS A O 10
ATOM 17224 N N . LYS A 1 34 ? -12.448 10.589 -2.760 1.00 0.00 34 LYS A N 10
ATOM 17225 C CA . LYS A 1 34 ? -11.028 10.983 -2.504 1.00 0.00 34 LYS A CA 10
ATOM 17226 C C . LYS A 1 34 ? -10.922 12.503 -2.391 1.00 0.00 34 LYS A C 10
ATOM 17227 O O . LYS A 1 34 ? -11.451 13.235 -3.207 1.00 0.00 34 LYS A O 10
ATOM 17246 N N . ASN A 1 35 ? -10.240 12.962 -1.366 1.00 0.00 35 ASN A N 10
ATOM 17247 C CA . ASN A 1 35 ? -10.054 14.429 -1.122 1.00 0.00 35 ASN A CA 10
ATOM 17248 C C . ASN A 1 35 ? -11.243 15.000 -0.333 1.00 0.00 35 ASN A C 10
ATOM 17249 O O . ASN A 1 35 ? -11.159 16.087 0.209 1.00 0.00 35 ASN A O 10
ATOM 17260 N N . ASP A 1 36 ? -12.342 14.281 -0.250 1.00 0.00 36 ASP A N 10
ATOM 17261 C CA . ASP A 1 36 ? -13.517 14.785 0.515 1.00 0.00 36 ASP A CA 10
ATOM 17262 C C . ASP A 1 36 ? -13.338 14.442 1.996 1.00 0.00 36 ASP A C 10
ATOM 17263 O O . ASP A 1 36 ? -12.728 13.446 2.344 1.00 0.00 36 ASP A O 10
ATOM 17272 N N . ILE A 1 37 ? -13.871 15.261 2.865 1.00 0.00 37 ILE A N 10
ATOM 17273 C CA . ILE A 1 37 ? -13.746 15.000 4.330 1.00 0.00 37 ILE A CA 10
ATOM 17274 C C . ILE A 1 37 ? -14.564 13.758 4.695 1.00 0.00 37 ILE A C 10
ATOM 17275 O O . ILE A 1 37 ? -15.606 13.497 4.123 1.00 0.00 37 ILE A O 10
ATOM 17291 N N . VAL A 1 38 ? -14.091 12.996 5.646 1.00 0.00 38 VAL A N 10
ATOM 17292 C CA . VAL A 1 38 ? -14.820 11.764 6.070 1.00 0.00 38 VAL A CA 10
ATOM 17293 C C . VAL A 1 38 ? -16.042 12.144 6.907 1.00 0.00 38 VAL A C 10
ATOM 17294 O O . VAL A 1 38 ? -15.983 13.015 7.760 1.00 0.00 38 VAL A O 10
ATOM 17307 N N . ASP A 1 39 ? -17.144 11.478 6.676 1.00 0.00 39 ASP A N 10
ATOM 17308 C CA . ASP A 1 39 ? -18.378 11.762 7.457 1.00 0.00 39 ASP A CA 10
ATOM 17309 C C . ASP A 1 39 ? -18.156 11.267 8.892 1.00 0.00 39 ASP A C 10
ATOM 17310 O O . ASP A 1 39 ? -17.797 10.121 9.091 1.00 0.00 39 ASP A O 10
ATOM 17319 N N . PRO A 1 40 ? -18.360 12.145 9.847 1.00 0.00 40 PRO A N 10
ATOM 17320 C CA . PRO A 1 40 ? -18.167 11.821 11.274 1.00 0.00 40 PRO A CA 10
ATOM 17321 C C . PRO A 1 40 ? -19.264 10.877 11.775 1.00 0.00 40 PRO A C 10
ATOM 17322 O O . PRO A 1 40 ? -19.001 9.979 12.553 1.00 0.00 40 PRO A O 10
ATOM 17333 N N . SER A 1 41 ? -20.484 11.054 11.316 1.00 0.00 41 SER A N 10
ATOM 17334 C CA . SER A 1 41 ? -21.586 10.141 11.745 1.00 0.00 41 SER A CA 10
ATOM 17335 C C . SER A 1 41 ? -21.259 8.718 11.269 1.00 0.00 41 SER A C 10
ATOM 17336 O O . SER A 1 41 ? -21.663 7.742 11.876 1.00 0.00 41 SER A O 10
ATOM 17344 N N . LYS A 1 42 ? -20.515 8.605 10.190 1.00 0.00 42 LYS A N 10
ATOM 17345 C CA . LYS A 1 42 ? -20.131 7.267 9.654 1.00 0.00 42 LYS A CA 10
ATOM 17346 C C . LYS A 1 42 ? -18.834 6.781 10.325 1.00 0.00 42 LYS A C 10
ATOM 17347 O O . LYS A 1 42 ? -18.545 5.599 10.321 1.00 0.00 42 LYS A O 10
ATOM 17366 N N . ILE A 1 43 ? -18.054 7.680 10.903 1.00 0.00 43 ILE A N 10
ATOM 17367 C CA . ILE A 1 43 ? -16.780 7.266 11.579 1.00 0.00 43 ILE A CA 10
ATOM 17368 C C . ILE A 1 43 ? -17.094 6.232 12.666 1.00 0.00 43 ILE A C 10
ATOM 17369 O O . ILE A 1 43 ? -17.662 6.547 13.697 1.00 0.00 43 ILE A O 10
ATOM 17385 N N . GLU A 1 44 ? -16.719 5.001 12.433 1.00 0.00 44 GLU A N 10
ATOM 17386 C CA . GLU A 1 44 ? -16.972 3.924 13.431 1.00 0.00 44 GLU A CA 10
ATOM 17387 C C . GLU A 1 44 ? -15.656 3.558 14.125 1.00 0.00 44 GLU A C 10
ATOM 17388 O O . GLU A 1 44 ? -15.646 3.171 15.280 1.00 0.00 44 GLU A O 10
ATOM 17400 N N . LYS A 1 45 ? -14.549 3.681 13.427 1.00 0.00 45 LYS A N 10
ATOM 17401 C CA . LYS A 1 45 ? -13.226 3.344 14.038 1.00 0.00 45 LYS A CA 10
ATOM 17402 C C . LYS A 1 45 ? -12.133 4.234 13.432 1.00 0.00 45 LYS A C 10
ATOM 17403 O O . LYS A 1 45 ? -11.955 4.280 12.227 1.00 0.00 45 LYS A O 10
ATOM 17422 N N . THR A 1 46 ? -11.403 4.940 14.264 1.00 0.00 46 THR A N 10
ATOM 17423 C CA . THR A 1 46 ? -10.318 5.832 13.758 1.00 0.00 46 THR A CA 10
ATOM 17424 C C . THR A 1 46 ? -8.953 5.212 14.087 1.00 0.00 46 THR A C 10
ATOM 17425 O O . THR A 1 46 ? -8.595 5.051 15.241 1.00 0.00 46 THR A O 10
ATOM 17436 N N . PHE A 1 47 ? -8.198 4.861 13.074 1.00 0.00 47 PHE A N 10
ATOM 17437 C CA . PHE A 1 47 ? -6.856 4.245 13.293 1.00 0.00 47 PHE A CA 10
ATOM 17438 C C . PHE A 1 47 ? -5.755 5.225 12.873 1.00 0.00 47 PHE A C 10
ATOM 17439 O O . PHE A 1 47 ? -5.941 6.044 11.996 1.00 0.00 47 PHE A O 10
ATOM 17456 N N . ILE A 1 48 ? -4.612 5.144 13.505 1.00 0.00 48 ILE A N 10
ATOM 17457 C CA . ILE A 1 48 ? -3.481 6.060 13.163 1.00 0.00 48 ILE A CA 10
ATOM 17458 C C . ILE A 1 48 ? -2.186 5.253 13.011 1.00 0.00 48 ILE A C 10
ATOM 17459 O O . ILE A 1 48 ? -1.916 4.345 13.778 1.00 0.00 48 ILE A O 10
ATOM 17475 N N . ARG A 1 49 ? -1.385 5.583 12.025 1.00 0.00 49 ARG A N 10
ATOM 17476 C CA . ARG A 1 49 ? -0.105 4.849 11.805 1.00 0.00 49 ARG A CA 10
ATOM 17477 C C . ARG A 1 49 ? 0.900 5.228 12.897 1.00 0.00 49 ARG A C 10
ATOM 17478 O O . ARG A 1 49 ? 1.219 6.390 13.082 1.00 0.00 49 ARG A O 10
ATOM 17499 N N . LYS A 1 50 ? 1.401 4.252 13.616 1.00 0.00 50 LYS A N 10
ATOM 17500 C CA . LYS A 1 50 ? 2.393 4.537 14.697 1.00 0.00 50 LYS A CA 10
ATOM 17501 C C . LYS A 1 50 ? 3.707 5.017 14.064 1.00 0.00 50 LYS A C 10
ATOM 17502 O O . LYS A 1 50 ? 4.491 4.232 13.559 1.00 0.00 50 LYS A O 10
ATOM 17521 N N . ASP A 1 51 ? 3.943 6.308 14.086 1.00 0.00 51 ASP A N 10
ATOM 17522 C CA . ASP A 1 51 ? 5.192 6.865 13.489 1.00 0.00 51 ASP A CA 10
ATOM 17523 C C . ASP A 1 51 ? 6.303 6.885 14.544 1.00 0.00 51 ASP A C 10
ATOM 17524 O O . ASP A 1 51 ? 7.411 6.447 14.295 1.00 0.00 51 ASP A O 10
ATOM 17533 N N . THR A 1 52 ? 6.008 7.394 15.716 1.00 0.00 52 THR A N 10
ATOM 17534 C CA . THR A 1 52 ? 7.035 7.454 16.803 1.00 0.00 52 THR A CA 10
ATOM 17535 C C . THR A 1 52 ? 7.248 6.050 17.394 1.00 0.00 52 THR A C 10
ATOM 17536 O O . THR A 1 52 ? 6.317 5.443 17.893 1.00 0.00 52 THR A O 10
ATOM 17547 N N . PRO A 1 53 ? 8.475 5.576 17.317 1.00 0.00 53 PRO A N 10
ATOM 17548 C CA . PRO A 1 53 ? 8.852 4.246 17.836 1.00 0.00 53 PRO A CA 10
ATOM 17549 C C . PRO A 1 53 ? 9.011 4.284 19.362 1.00 0.00 53 PRO A C 10
ATOM 17550 O O . PRO A 1 53 ? 8.285 3.626 20.084 1.00 0.00 53 PRO A O 10
ATOM 17561 N N . ASP A 1 54 ? 9.960 5.048 19.849 1.00 0.00 54 ASP A N 10
ATOM 17562 C CA . ASP A 1 54 ? 10.186 5.140 21.323 1.00 0.00 54 ASP A CA 10
ATOM 17563 C C . ASP A 1 54 ? 10.078 6.601 21.773 1.00 0.00 54 ASP A C 10
ATOM 17564 O O . ASP A 1 54 ? 9.325 6.924 22.674 1.00 0.00 54 ASP A O 10
ATOM 17573 N N . TYR A 1 55 ? 10.826 7.481 21.149 1.00 0.00 55 TYR A N 10
ATOM 17574 C CA . TYR A 1 55 ? 10.783 8.930 21.527 1.00 0.00 55 TYR A CA 10
ATOM 17575 C C . TYR A 1 55 ? 9.395 9.528 21.218 1.00 0.00 55 TYR A C 10
ATOM 17576 O O . TYR A 1 55 ? 8.759 9.077 20.276 1.00 0.00 55 TYR A O 10
ATOM 17595 N N . MET B 1 1 ? -0.079 -11.195 16.003 1.00 0.00 1 MET B N 10
ATOM 17596 C CA . MET B 1 1 ? -0.773 -10.273 15.056 1.00 0.00 1 MET B CA 10
ATOM 17597 C C . MET B 1 1 ? -1.682 -11.088 14.127 1.00 0.00 1 MET B C 10
ATOM 17598 O O . MET B 1 1 ? -1.384 -11.294 12.964 1.00 0.00 1 MET B O 10
ATOM 17614 N N . LYS B 1 2 ? -2.793 -11.550 14.643 1.00 0.00 2 LYS B N 10
ATOM 17615 C CA . LYS B 1 2 ? -3.741 -12.352 13.823 1.00 0.00 2 LYS B CA 10
ATOM 17616 C C . LYS B 1 2 ? -4.656 -11.423 13.028 1.00 0.00 2 LYS B C 10
ATOM 17617 O O . LYS B 1 2 ? -4.741 -10.236 13.286 1.00 0.00 2 LYS B O 10
ATOM 17636 N N . ILE B 1 3 ? -5.342 -11.969 12.064 1.00 0.00 3 ILE B N 10
ATOM 17637 C CA . ILE B 1 3 ? -6.267 -11.152 11.225 1.00 0.00 3 ILE B CA 10
ATOM 17638 C C . ILE B 1 3 ? -7.683 -11.246 11.797 1.00 0.00 3 ILE B C 10
ATOM 17639 O O . ILE B 1 3 ? -8.380 -12.225 11.606 1.00 0.00 3 ILE B O 10
ATOM 17655 N N . LYS B 1 4 ? -8.107 -10.221 12.492 1.00 0.00 4 LYS B N 10
ATOM 17656 C CA . LYS B 1 4 ? -9.476 -10.211 13.081 1.00 0.00 4 LYS B CA 10
ATOM 17657 C C . LYS B 1 4 ? -10.493 -9.961 11.967 1.00 0.00 4 LYS B C 10
ATOM 17658 O O . LYS B 1 4 ? -11.554 -10.558 11.938 1.00 0.00 4 LYS B O 10
ATOM 17677 N N . ARG B 1 5 ? -10.167 -9.081 11.049 1.00 0.00 5 ARG B N 10
ATOM 17678 C CA . ARG B 1 5 ? -11.098 -8.774 9.923 1.00 0.00 5 ARG B CA 10
ATOM 17679 C C . ARG B 1 5 ? -10.302 -8.529 8.636 1.00 0.00 5 ARG B C 10
ATOM 17680 O O . ARG B 1 5 ? -9.095 -8.358 8.659 1.00 0.00 5 ARG B O 10
ATOM 17701 N N . ILE B 1 6 ? -10.981 -8.499 7.516 1.00 0.00 6 ILE B N 10
ATOM 17702 C CA . ILE B 1 6 ? -10.296 -8.253 6.213 1.00 0.00 6 ILE B CA 10
ATOM 17703 C C . ILE B 1 6 ? -10.944 -7.044 5.533 1.00 0.00 6 ILE B C 10
ATOM 17704 O O . ILE B 1 6 ? -12.122 -7.050 5.220 1.00 0.00 6 ILE B O 10
ATOM 17720 N N . LEU B 1 7 ? -10.175 -6.012 5.305 1.00 0.00 7 LEU B N 10
ATOM 17721 C CA . LEU B 1 7 ? -10.712 -4.789 4.646 1.00 0.00 7 LEU B CA 10
ATOM 17722 C C . LEU B 1 7 ? -10.739 -5.017 3.133 1.00 0.00 7 LEU B C 10
ATOM 17723 O O . LEU B 1 7 ? -11.733 -4.773 2.474 1.00 0.00 7 LEU B O 10
ATOM 17739 N N . ASN B 1 8 ? -9.654 -5.519 2.596 1.00 0.00 8 ASN B N 10
ATOM 17740 C CA . ASN B 1 8 ? -9.583 -5.818 1.133 1.00 0.00 8 ASN B CA 10
ATOM 17741 C C . ASN B 1 8 ? -8.385 -6.754 0.876 1.00 0.00 8 ASN B C 10
ATOM 17742 O O . ASN B 1 8 ? -7.985 -7.499 1.755 1.00 0.00 8 ASN B O 10
ATOM 17753 N N . HIS B 1 9 ? -7.818 -6.743 -0.309 1.00 0.00 9 HIS B N 10
ATOM 17754 C CA . HIS B 1 9 ? -6.661 -7.652 -0.599 1.00 0.00 9 HIS B CA 10
ATOM 17755 C C . HIS B 1 9 ? -5.353 -7.087 -0.012 1.00 0.00 9 HIS B C 10
ATOM 17756 O O . HIS B 1 9 ? -4.319 -7.729 -0.069 1.00 0.00 9 HIS B O 10
ATOM 17770 N N . ASN B 1 10 ? -5.385 -5.891 0.531 1.00 0.00 10 ASN B N 10
ATOM 17771 C CA . ASN B 1 10 ? -4.154 -5.273 1.098 1.00 0.00 10 ASN B CA 10
ATOM 17772 C C . ASN B 1 10 ? -4.382 -4.826 2.544 1.00 0.00 10 ASN B C 10
ATOM 17773 O O . ASN B 1 10 ? -3.483 -4.888 3.361 1.00 0.00 10 ASN B O 10
ATOM 17784 N N . ALA B 1 11 ? -5.562 -4.355 2.864 1.00 0.00 11 ALA B N 10
ATOM 17785 C CA . ALA B 1 11 ? -5.829 -3.880 4.247 1.00 0.00 11 ALA B CA 10
ATOM 17786 C C . ALA B 1 11 ? -6.572 -4.949 5.049 1.00 0.00 11 ALA B C 10
ATOM 17787 O O . ALA B 1 11 ? -7.446 -5.629 4.543 1.00 0.00 11 ALA B O 10
ATOM 17794 N N . ILE B 1 12 ? -6.221 -5.089 6.303 1.00 0.00 12 ILE B N 10
ATOM 17795 C CA . ILE B 1 12 ? -6.883 -6.097 7.180 1.00 0.00 12 ILE B CA 10
ATOM 17796 C C . ILE B 1 12 ? -6.862 -5.602 8.633 1.00 0.00 12 ILE B C 10
ATOM 17797 O O . ILE B 1 12 ? -5.913 -4.974 9.069 1.00 0.00 12 ILE B O 10
ATOM 17813 N N . VAL B 1 13 ? -7.895 -5.892 9.385 1.00 0.00 13 VAL B N 10
ATOM 17814 C CA . VAL B 1 13 ? -7.938 -5.455 10.811 1.00 0.00 13 VAL B CA 10
ATOM 17815 C C . VAL B 1 13 ? -7.315 -6.550 11.678 1.00 0.00 13 VAL B C 10
ATOM 17816 O O . VAL B 1 13 ? -7.839 -7.642 11.778 1.00 0.00 13 VAL B O 10
ATOM 17829 N N . VAL B 1 14 ? -6.198 -6.265 12.295 1.00 0.00 14 VAL B N 10
ATOM 17830 C CA . VAL B 1 14 ? -5.525 -7.284 13.153 1.00 0.00 14 VAL B CA 10
ATOM 17831 C C . VAL B 1 14 ? -5.609 -6.867 14.627 1.00 0.00 14 VAL B C 10
ATOM 17832 O O . VAL B 1 14 ? -6.089 -5.798 14.957 1.00 0.00 14 VAL B O 10
ATOM 17845 N N . LYS B 1 15 ? -5.140 -7.712 15.511 1.00 0.00 15 LYS B N 10
ATOM 17846 C CA . LYS B 1 15 ? -5.171 -7.394 16.971 1.00 0.00 15 LYS B CA 10
ATOM 17847 C C . LYS B 1 15 ? -3.745 -7.416 17.523 1.00 0.00 15 LYS B C 10
ATOM 17848 O O . LYS B 1 15 ? -2.901 -8.169 17.066 1.00 0.00 15 LYS B O 10
ATOM 17867 N N . ASP B 1 16 ? -3.474 -6.590 18.500 1.00 0.00 16 ASP B N 10
ATOM 17868 C CA . ASP B 1 16 ? -2.108 -6.540 19.094 1.00 0.00 16 ASP B CA 10
ATOM 17869 C C . ASP B 1 16 ? -2.202 -6.414 20.621 1.00 0.00 16 ASP B C 10
ATOM 17870 O O . ASP B 1 16 ? -3.280 -6.353 21.188 1.00 0.00 16 ASP B O 10
ATOM 17879 N N . GLN B 1 17 ? -1.068 -6.373 21.282 1.00 0.00 17 GLN B N 10
ATOM 17880 C CA . GLN B 1 17 ? -1.046 -6.248 22.772 1.00 0.00 17 GLN B CA 10
ATOM 17881 C C . GLN B 1 17 ? -1.797 -4.991 23.198 1.00 0.00 17 GLN B C 10
ATOM 17882 O O . GLN B 1 17 ? -2.553 -5.004 24.153 1.00 0.00 17 GLN B O 10
ATOM 17896 N N . ASN B 1 18 ? -1.582 -3.909 22.498 1.00 0.00 18 ASN B N 10
ATOM 17897 C CA . ASN B 1 18 ? -2.265 -2.633 22.849 1.00 0.00 18 ASN B CA 10
ATOM 17898 C C . ASN B 1 18 ? -3.785 -2.794 22.719 1.00 0.00 18 ASN B C 10
ATOM 17899 O O . ASN B 1 18 ? -4.518 -2.499 23.646 1.00 0.00 18 ASN B O 10
ATOM 17910 N N . GLU B 1 19 ? -4.262 -3.261 21.582 1.00 0.00 19 GLU B N 10
ATOM 17911 C CA . GLU B 1 19 ? -5.738 -3.440 21.392 1.00 0.00 19 GLU B CA 10
ATOM 17912 C C . GLU B 1 19 ? -6.006 -3.977 19.979 1.00 0.00 19 GLU B C 10
ATOM 17913 O O . GLU B 1 19 ? -5.997 -5.174 19.753 1.00 0.00 19 GLU B O 10
ATOM 17925 N N . GLU B 1 20 ? -6.245 -3.101 19.035 1.00 0.00 20 GLU B N 10
ATOM 17926 C CA . GLU B 1 20 ? -6.518 -3.535 17.637 1.00 0.00 20 GLU B CA 10
ATOM 17927 C C . GLU B 1 20 ? -5.654 -2.719 16.671 1.00 0.00 20 GLU B C 10
ATOM 17928 O O . GLU B 1 20 ? -5.478 -1.524 16.838 1.00 0.00 20 GLU B O 10
ATOM 17940 N N . LYS B 1 21 ? -5.119 -3.361 15.664 1.00 0.00 21 LYS B N 10
ATOM 17941 C CA . LYS B 1 21 ? -4.266 -2.650 14.670 1.00 0.00 21 LYS B CA 10
ATOM 17942 C C . LYS B 1 21 ? -4.825 -2.864 13.257 1.00 0.00 21 LYS B C 10
ATOM 17943 O O . LYS B 1 21 ? -5.729 -3.652 13.043 1.00 0.00 21 LYS B O 10
ATOM 17962 N N . ILE B 1 22 ? -4.279 -2.167 12.296 1.00 0.00 22 ILE B N 10
ATOM 17963 C CA . ILE B 1 22 ? -4.737 -2.305 10.884 1.00 0.00 22 ILE B CA 10
ATOM 17964 C C . ILE B 1 22 ? -3.511 -2.538 10.000 1.00 0.00 22 ILE B C 10
ATOM 17965 O O . ILE B 1 22 ? -2.604 -1.724 9.960 1.00 0.00 22 ILE B O 10
ATOM 17981 N N . LEU B 1 23 ? -3.471 -3.642 9.297 1.00 0.00 23 LEU B N 10
ATOM 17982 C CA . LEU B 1 23 ? -2.297 -3.924 8.426 1.00 0.00 23 LEU B CA 10
ATOM 17983 C C . LEU B 1 23 ? -2.619 -3.546 6.977 1.00 0.00 23 LEU B C 10
ATOM 17984 O O . LEU B 1 23 ? -3.436 -4.175 6.329 1.00 0.00 23 LEU B O 10
ATOM 18000 N N . LEU B 1 24 ? -1.970 -2.527 6.467 1.00 0.00 24 LEU B N 10
ATOM 18001 C CA . LEU B 1 24 ? -2.213 -2.098 5.060 1.00 0.00 24 LEU B CA 10
ATOM 18002 C C . LEU B 1 24 ? -0.999 -2.485 4.207 1.00 0.00 24 LEU B C 10
ATOM 18003 O O . LEU B 1 24 ? -0.055 -1.727 4.073 1.00 0.00 24 LEU B O 10
ATOM 18019 N N . GLY B 1 25 ? -1.021 -3.666 3.635 1.00 0.00 25 GLY B N 10
ATOM 18020 C CA . GLY B 1 25 ? 0.118 -4.127 2.789 1.00 0.00 25 GLY B CA 10
ATOM 18021 C C . GLY B 1 25 ? -0.426 -4.656 1.465 1.00 0.00 25 GLY B C 10
ATOM 18022 O O . GLY B 1 25 ? -1.257 -5.541 1.444 1.00 0.00 25 GLY B O 10
ATOM 18026 N N . ALA B 1 26 ? 0.028 -4.107 0.365 1.00 0.00 26 ALA B N 10
ATOM 18027 C CA . ALA B 1 26 ? -0.458 -4.549 -0.978 1.00 0.00 26 ALA B CA 10
ATOM 18028 C C . ALA B 1 26 ? -0.291 -6.065 -1.140 1.00 0.00 26 ALA B C 10
ATOM 18029 O O . ALA B 1 26 ? 0.784 -6.563 -1.430 1.00 0.00 26 ALA B O 10
ATOM 18036 N N . GLY B 1 27 ? -1.364 -6.787 -0.962 1.00 0.00 27 GLY B N 10
ATOM 18037 C CA . GLY B 1 27 ? -1.332 -8.273 -1.108 1.00 0.00 27 GLY B CA 10
ATOM 18038 C C . GLY B 1 27 ? -1.239 -8.966 0.260 1.00 0.00 27 GLY B C 10
ATOM 18039 O O . GLY B 1 27 ? -1.103 -10.174 0.326 1.00 0.00 27 GLY B O 10
ATOM 18043 N N . ILE B 1 28 ? -1.314 -8.226 1.347 1.00 0.00 28 ILE B N 10
ATOM 18044 C CA . ILE B 1 28 ? -1.234 -8.849 2.695 1.00 0.00 28 ILE B CA 10
ATOM 18045 C C . ILE B 1 28 ? -2.380 -9.858 2.862 1.00 0.00 28 ILE B C 10
ATOM 18046 O O . ILE B 1 28 ? -2.194 -10.924 3.422 1.00 0.00 28 ILE B O 10
ATOM 18062 N N . ALA B 1 29 ? -3.554 -9.537 2.356 1.00 0.00 29 ALA B N 10
ATOM 18063 C CA . ALA B 1 29 ? -4.705 -10.486 2.455 1.00 0.00 29 ALA B CA 10
ATOM 18064 C C . ALA B 1 29 ? -4.335 -11.768 1.707 1.00 0.00 29 ALA B C 10
ATOM 18065 O O . ALA B 1 29 ? -4.625 -12.862 2.157 1.00 0.00 29 ALA B O 10
ATOM 18072 N N . PHE B 1 30 ? -3.664 -11.634 0.581 1.00 0.00 30 PHE B N 10
ATOM 18073 C CA . PHE B 1 30 ? -3.233 -12.832 -0.187 1.00 0.00 30 PHE B CA 10
ATOM 18074 C C . PHE B 1 30 ? -2.164 -13.560 0.632 1.00 0.00 30 PHE B C 10
ATOM 18075 O O . PHE B 1 30 ? -1.327 -12.936 1.263 1.00 0.00 30 PHE B O 10
ATOM 18092 N N . ASN B 1 31 ? -2.201 -14.869 0.639 1.00 0.00 31 ASN B N 10
ATOM 18093 C CA . ASN B 1 31 ? -1.204 -15.662 1.428 1.00 0.00 31 ASN B CA 10
ATOM 18094 C C . ASN B 1 31 ? -1.504 -15.520 2.929 1.00 0.00 31 ASN B C 10
ATOM 18095 O O . ASN B 1 31 ? -0.617 -15.582 3.761 1.00 0.00 31 ASN B O 10
ATOM 18106 N N . LYS B 1 32 ? -2.757 -15.338 3.272 1.00 0.00 32 LYS B N 10
ATOM 18107 C CA . LYS B 1 32 ? -3.152 -15.195 4.710 1.00 0.00 32 LYS B CA 10
ATOM 18108 C C . LYS B 1 32 ? -4.679 -15.317 4.842 1.00 0.00 32 LYS B C 10
ATOM 18109 O O . LYS B 1 32 ? -5.399 -15.289 3.858 1.00 0.00 32 LYS B O 10
ATOM 18128 N N . LYS B 1 33 ? -5.177 -15.455 6.051 1.00 0.00 33 LYS B N 10
ATOM 18129 C CA . LYS B 1 33 ? -6.655 -15.584 6.250 1.00 0.00 33 LYS B CA 10
ATOM 18130 C C . LYS B 1 33 ? -7.048 -15.131 7.665 1.00 0.00 33 LYS B C 10
ATOM 18131 O O . LYS B 1 33 ? -6.205 -14.815 8.487 1.00 0.00 33 LYS B O 10
ATOM 18150 N N . LYS B 1 34 ? -8.332 -15.103 7.947 1.00 0.00 34 LYS B N 10
ATOM 18151 C CA . LYS B 1 34 ? -8.818 -14.680 9.296 1.00 0.00 34 LYS B CA 10
ATOM 18152 C C . LYS B 1 34 ? -8.231 -15.593 10.372 1.00 0.00 34 LYS B C 10
ATOM 18153 O O . LYS B 1 34 ? -8.248 -16.805 10.249 1.00 0.00 34 LYS B O 10
ATOM 18172 N N . ASN B 1 35 ? -7.707 -14.995 11.418 1.00 0.00 35 ASN B N 10
ATOM 18173 C CA . ASN B 1 35 ? -7.092 -15.760 12.550 1.00 0.00 35 ASN B CA 10
ATOM 18174 C C . ASN B 1 35 ? -5.619 -16.082 12.246 1.00 0.00 35 ASN B C 10
ATOM 18175 O O . ASN B 1 35 ? -4.869 -16.438 13.136 1.00 0.00 35 ASN B O 10
ATOM 18186 N N . ASP B 1 36 ? -5.194 -15.952 11.008 1.00 0.00 36 ASP B N 10
ATOM 18187 C CA . ASP B 1 36 ? -3.773 -16.239 10.665 1.00 0.00 36 ASP B CA 10
ATOM 18188 C C . ASP B 1 36 ? -2.926 -14.995 10.947 1.00 0.00 36 ASP B C 10
ATOM 18189 O O . ASP B 1 36 ? -3.395 -13.874 10.844 1.00 0.00 36 ASP B O 10
ATOM 18198 N N . ILE B 1 37 ? -1.682 -15.190 11.299 1.00 0.00 37 ILE B N 10
ATOM 18199 C CA . ILE B 1 37 ? -0.785 -14.032 11.591 1.00 0.00 37 ILE B CA 10
ATOM 18200 C C . ILE B 1 37 ? -0.509 -13.265 10.295 1.00 0.00 37 ILE B C 10
ATOM 18201 O O . ILE B 1 37 ? -0.419 -13.841 9.226 1.00 0.00 37 ILE B O 10
ATOM 18217 N N . VAL B 1 38 ? -0.376 -11.968 10.392 1.00 0.00 38 VAL B N 10
ATOM 18218 C CA . VAL B 1 38 ? -0.107 -11.136 9.182 1.00 0.00 38 VAL B CA 10
ATOM 18219 C C . VAL B 1 38 ? 1.349 -11.311 8.745 1.00 0.00 38 VAL B C 10
ATOM 18220 O O . VAL B 1 38 ? 2.259 -11.328 9.557 1.00 0.00 38 VAL B O 10
ATOM 18233 N N . ASP B 1 39 ? 1.568 -11.422 7.461 1.00 0.00 39 ASP B N 10
ATOM 18234 C CA . ASP B 1 39 ? 2.953 -11.572 6.940 1.00 0.00 39 ASP B CA 10
ATOM 18235 C C . ASP B 1 39 ? 3.683 -10.239 7.144 1.00 0.00 39 ASP B C 10
ATOM 18236 O O . ASP B 1 39 ? 3.193 -9.206 6.726 1.00 0.00 39 ASP B O 10
ATOM 18245 N N . PRO B 1 40 ? 4.825 -10.296 7.792 1.00 0.00 40 PRO B N 10
ATOM 18246 C CA . PRO B 1 40 ? 5.629 -9.094 8.082 1.00 0.00 40 PRO B CA 10
ATOM 18247 C C . PRO B 1 40 ? 6.269 -8.543 6.804 1.00 0.00 40 PRO B C 10
ATOM 18248 O O . PRO B 1 40 ? 6.352 -7.342 6.621 1.00 0.00 40 PRO B O 10
ATOM 18259 N N . SER B 1 41 ? 6.694 -9.406 5.908 1.00 0.00 41 SER B N 10
ATOM 18260 C CA . SER B 1 41 ? 7.294 -8.924 4.628 1.00 0.00 41 SER B CA 10
ATOM 18261 C C . SER B 1 41 ? 6.227 -8.137 3.854 1.00 0.00 41 SER B C 10
ATOM 18262 O O . SER B 1 41 ? 6.534 -7.218 3.116 1.00 0.00 41 SER B O 10
ATOM 18270 N N . LYS B 1 42 ? 4.972 -8.492 4.036 1.00 0.00 42 LYS B N 10
ATOM 18271 C CA . LYS B 1 42 ? 3.861 -7.779 3.341 1.00 0.00 42 LYS B CA 10
ATOM 18272 C C . LYS B 1 42 ? 3.445 -6.536 4.145 1.00 0.00 42 LYS B C 10
ATOM 18273 O O . LYS B 1 42 ? 2.860 -5.618 3.599 1.00 0.00 42 LYS B O 10
ATOM 18292 N N . ILE B 1 43 ? 3.739 -6.498 5.434 1.00 0.00 43 ILE B N 10
ATOM 18293 C CA . ILE B 1 43 ? 3.358 -5.310 6.270 1.00 0.00 43 ILE B CA 10
ATOM 18294 C C . ILE B 1 43 ? 3.947 -4.037 5.651 1.00 0.00 43 ILE B C 10
ATOM 18295 O O . ILE B 1 43 ? 5.143 -3.806 5.692 1.00 0.00 43 ILE B O 10
ATOM 18311 N N . GLU B 1 44 ? 3.103 -3.215 5.085 1.00 0.00 44 GLU B N 10
ATOM 18312 C CA . GLU B 1 44 ? 3.574 -1.945 4.463 1.00 0.00 44 GLU B CA 10
ATOM 18313 C C . GLU B 1 44 ? 3.186 -0.767 5.362 1.00 0.00 44 GLU B C 10
ATOM 18314 O O . GLU B 1 44 ? 3.878 0.234 5.414 1.00 0.00 44 GLU B O 10
ATOM 18326 N N . LYS B 1 45 ? 2.084 -0.883 6.070 1.00 0.00 45 LYS B N 10
ATOM 18327 C CA . LYS B 1 45 ? 1.641 0.224 6.972 1.00 0.00 45 LYS B CA 10
ATOM 18328 C C . LYS B 1 45 ? 0.901 -0.357 8.183 1.00 0.00 45 LYS B C 10
ATOM 18329 O O . LYS B 1 45 ? -0.063 -1.089 8.041 1.00 0.00 45 LYS B O 10
ATOM 18348 N N . THR B 1 46 ? 1.350 -0.034 9.374 1.00 0.00 46 THR B N 10
ATOM 18349 C CA . THR B 1 46 ? 0.688 -0.557 10.607 1.00 0.00 46 THR B CA 10
ATOM 18350 C C . THR B 1 46 ? -0.090 0.577 11.287 1.00 0.00 46 THR B C 10
ATOM 18351 O O . THR B 1 46 ? 0.482 1.557 11.733 1.00 0.00 46 THR B O 10
ATOM 18362 N N . PHE B 1 47 ? -1.393 0.445 11.362 1.00 0.00 47 PHE B N 10
ATOM 18363 C CA . PHE B 1 47 ? -2.237 1.497 12.001 1.00 0.00 47 PHE B CA 10
ATOM 18364 C C . PHE B 1 47 ? -2.812 0.977 13.322 1.00 0.00 47 PHE B C 10
ATOM 18365 O O . PHE B 1 47 ? -3.038 -0.205 13.490 1.00 0.00 47 PHE B O 10
ATOM 18382 N N . ILE B 1 48 ? -3.042 1.859 14.261 1.00 0.00 48 ILE B N 10
ATOM 18383 C CA . ILE B 1 48 ? -3.601 1.442 15.584 1.00 0.00 48 ILE B CA 10
ATOM 18384 C C . ILE B 1 48 ? -4.759 2.369 15.973 1.00 0.00 48 ILE B C 10
ATOM 18385 O O . ILE B 1 48 ? -4.697 3.571 15.780 1.00 0.00 48 ILE B O 10
ATOM 18401 N N . ARG B 1 49 ? -5.814 1.815 16.523 1.00 0.00 49 ARG B N 10
ATOM 18402 C CA . ARG B 1 49 ? -6.984 2.643 16.932 1.00 0.00 49 ARG B CA 10
ATOM 18403 C C . ARG B 1 49 ? -6.629 3.457 18.180 1.00 0.00 49 ARG B C 10
ATOM 18404 O O . ARG B 1 49 ? -6.245 2.910 19.199 1.00 0.00 49 ARG B O 10
ATOM 18425 N N . LYS B 1 50 ? -6.759 4.760 18.103 1.00 0.00 50 LYS B N 10
ATOM 18426 C CA . LYS B 1 50 ? -6.439 5.626 19.278 1.00 0.00 50 LYS B CA 10
ATOM 18427 C C . LYS B 1 50 ? -7.477 5.384 20.383 1.00 0.00 50 LYS B C 10
ATOM 18428 O O . LYS B 1 50 ? -8.590 5.880 20.326 1.00 0.00 50 LYS B O 10
ATOM 18447 N N . ASP B 1 51 ? -7.116 4.616 21.383 1.00 0.00 51 ASP B N 10
ATOM 18448 C CA . ASP B 1 51 ? -8.062 4.321 22.499 1.00 0.00 51 ASP B CA 10
ATOM 18449 C C . ASP B 1 51 ? -7.928 5.392 23.585 1.00 0.00 51 ASP B C 10
ATOM 18450 O O . ASP B 1 51 ? -8.911 5.937 24.052 1.00 0.00 51 ASP B O 10
ATOM 18459 N N . THR B 1 52 ? -6.716 5.690 23.987 1.00 0.00 52 THR B N 10
ATOM 18460 C CA . THR B 1 52 ? -6.495 6.725 25.047 1.00 0.00 52 THR B CA 10
ATOM 18461 C C . THR B 1 52 ? -6.711 8.128 24.454 1.00 0.00 52 THR B C 10
ATOM 18462 O O . THR B 1 52 ? -6.036 8.511 23.516 1.00 0.00 52 THR B O 10
ATOM 18473 N N . PRO B 1 53 ? -7.650 8.852 25.025 1.00 0.00 53 PRO B N 10
ATOM 18474 C CA . PRO B 1 53 ? -7.986 10.220 24.582 1.00 0.00 53 PRO B CA 10
ATOM 18475 C C . PRO B 1 53 ? -6.954 11.228 25.105 1.00 0.00 53 PRO B C 10
ATOM 18476 O O . PRO B 1 53 ? -6.255 11.864 24.337 1.00 0.00 53 PRO B O 10
ATOM 18487 N N . ASP B 1 54 ? -6.861 11.375 26.405 1.00 0.00 54 ASP B N 10
ATOM 18488 C CA . ASP B 1 54 ? -5.885 12.338 26.998 1.00 0.00 54 ASP B CA 10
ATOM 18489 C C . ASP B 1 54 ? -4.952 11.600 27.964 1.00 0.00 54 ASP B C 10
ATOM 18490 O O . ASP B 1 54 ? -3.742 11.683 27.851 1.00 0.00 54 ASP B O 10
ATOM 18499 N N . TYR B 1 55 ? -5.509 10.883 28.912 1.00 0.00 55 TYR B N 10
ATOM 18500 C CA . TYR B 1 55 ? -4.670 10.131 29.899 1.00 0.00 55 TYR B CA 10
ATOM 18501 C C . TYR B 1 55 ? -3.874 9.016 29.192 1.00 0.00 55 TYR B C 10
ATOM 18502 O O . TYR B 1 55 ? -4.361 8.483 28.204 1.00 0.00 55 TYR B O 10
#

Organism: Bacillus subtilis (strain 168) (NCBI:txid224308)

Sequence (110 aa):
MKIKRILNHNAIVVKDQNEEKILLGAGIAFNKKKNDIVDPSKIEKTFIRKDTPDYMKIKRILNHNAIVVKDQNEEKILLGAGIAFNKKKNDIVDPSKIEKTFIRKDTPDYMKIKRILNHNAIVVKDQNEEKILLGAGIAFNKKKNDIVDPSKIEKTFIRKDTPDYMKIKRILNHNAIVVKDQNEEKILLGAGIAFNKKKNDIVDPSKIEKTFIRKDTPDYMKIKRILNHNAIVVKDQNEEKILLGAGIAFNKKKNDIVDPSKIEKTFIRKDTPDYMKIKRILNHNAIVVKDQNEEKILLGAGIAFNKKKNDIVDPSKIEKTFIRKDTPDYMKIKRILNHNAIVVKDQNEEKILLGAGIAFNKKKNDIVDPSKIEKTFIRKDTPDYMKIKRILNHNAIVVKDQNEEKILLGAGIAFNKKKNDIVDPSKIEKTFIRKDTPDYMKIKRILNHNAIVVKDQNEEKILLGAGIAFNKKKNDIVDPSKIEKTFIRKDTPDYMKIKRILNHNAIVVKDQNEEKILLGAGIAFNKKKNDIVDPSKIEKTFIRKDTPDYMKIKRILNHNAIVVKDQNEEKILLGAGIAFNKKKNDIVDPSKIEKTFIRKDTPDYMKIKRILNHNAIVVKDQNEEKILLGAGIAFNKKKNDIVDPSKIEKTFIRKDTPDYMKIKRILNHNAIVVKDQNEEKILLGAGIAFNKKKNDIVDPSKIEKTFIRKDTPDYMKIKRILNHNAIVVKDQNEEKILLGAGIAFNKKKNDIVDPSKIEKTFIRKDTPDYMKIKRILNHNAIVVKDQNEEKILLGAGIAFNKKKNDIVDPSKIEKTFIRKDTPDYMKIKRILNHNAIVVKDQNEEKILLGAGIAFNKKKNDIVDPSKIEKTFIRKDTPDYMKIKRILNHNAIVVKDQNEEKILLGAGIAFNKKKNDIVDPSKIEKTFIRKDTPDYMKIKRILNHNAIVVKDQNEEKILLGAGIAFNKKKNDIVDPSKIEKTFIRKDTPDYMKIKRILNHNAIVVKDQNEEKILLGAGIAFNKKKNDIVDPSKIEKTFIRKDTPDYMKIKRILNHNAIVVKDQNEEKILLGAGIAFNKKKNDIVDPSKIEKTFIRKDTPDY

Foldseek 3Di:
DFFQACPDQFWTWAADPVGIKIFGFNRQNPPHDGRGDTDPVRRPDIGDDPPDDDD/DFFQACPDQFWTWAADPVGIKIFGFNRQNPPHDGRGDTDPVRRPDIGDDPPDDDD

InterPro domains:
  IPR001550 Transcription antiterminator, conserved site [PS00654] (97-109)
  IPR004341 CAT RNA-binding domain [PF03123] (1-52)
  IPR004341 CAT RNA-binding domain [SM01061] (1-58)
  IPR011608 PRD domain [PF00874] (74-161)
  IPR011608 PRD domain [PF00874] (181-272)
  IPR011608 PRD domain [PS51372] (64-169)
  IPR011608 PRD domain [PS51372] (170-280)
  IPR036634 PRD domain superfamily [SSF63520] (56-165)
  IPR036634 PRD domain superfamily [SSF63520] (172-273)
  IPR036650 CAT RNA-binding domain superfamily [G3DSA:2.30.24.10] (1-55)
  IPR036650 CAT RNA-binding domain superfamily [SSF50151] (1-52)
  IPR050661 BglG family transcriptional antiterminators [PTHR30185] (1-277)

CATH classification: 2.30.24.10

Solvent-accessible surface area: 6863 Å² total; per-residue (Å²): 86,76,0,103,104,79,24,37,109,58,0,0,0,0,43,55,174,121,24,21,23,0,0,13,1,74,18,0,20,132,86,64,142,105,73,42,101,6,30,105,108,48,55,118,57,37,0,26,80,123,92,67,105,136,233,84,76,0,104,103,81,24,36,110,57,0,0,0,0,43,54,171,121,25,21,22,0,0,13,1,72,18,0,20,132,88,64,142,106,72,43,99,5,31,105,110,46,54,119,58,37,0,26,80,124,91,66,104,136,232

Secondary structure (DSSP, 8-state):
-EES---SSSEEEEE-SSSEEEEE-TTSSTT--TTSPPPTTT--EEEEE---S--/-EES---SSSEEEEE-SSSEEEEE-TTSSTT--TTSPPPTTT--EEEEE---S--

Radius of gyration: 13.46 Å; Cα contacts (8 Å, |Δi|>4): 264; chains: 2; bounding box: 32×33×32 Å